Protein AF-0000000084853436 (afdb_homodimer)

Nearest PDB structures (foldseek):
  6dna-assembly5_E  TM=9.668E-01  e=8.422E-46  Homo sapiens
  6dna-assembly1_A  TM=9.686E-01  e=1.696E-45  Homo sapiens
  6dna-assembly2_B  TM=9.745E-01  e=5.038E-44  Homo sapiens
  3meb-assembly1_B  TM=9.473E-01  e=1.027E-42  Giardia lamblia ATCC 50803
  3k7y-assembly1_A-2  TM=9.475E-01  e=5.400E-34  Plasmodium falciparum 3D7

InterPro domains:
  IPR000796 Aspartate/other aminotransferase [PR00799] (183-202)
  IPR000796 Aspartate/other aminotransferase [PR00799] (214-226)
  IPR000796 Aspartate/other aminotransferase [PR00799] (282-307)
  IPR000796 Aspartate/other aminotransferase [PR00799] (351-369)
  IPR000796 Aspartate/other aminotransferase [PTHR11879] (3-407)
  IPR004838 Aminotransferases, class-I, pyridoxal-phosphate-binding site [PS00105] (252-265)
  IPR004839 Aminotransferase, class I/classII, large domain [PF00155] (31-402)
  IPR015421 Pyridoxal phosphate-dependent transferase, major domain [G3DSA:3.40.640.10] (65-309)
  IPR015422 Pyridoxal phosphate-dependent transferase, small domain [G3DSA:3.90.1150.10] (9-402)
  IPR015424 Pyridoxal phosphate-dependent transferase [SSF53383] (5-407)

pLDDT: mean 94.67, std 6.42, range [33.59, 98.94]

Foldseek 3Di:
DDDPPCVVPDDDDDDQLVVLVVLLVVDPDPLFFEFRDLFFADQVRHHDQAPLLVVLLVVVVPDPVDDFDFAALQADPLLQVLQCCLQQHVPFPLVVQQQKDKGKALFQLRQLLLVLLLCLPDPPDPPAQEEEEEVVADPCNCVSNVVNPHHYDYFYFADLVVLEGPLVRRLVCLQPDQQQHEYEDELALTPASLHDDDLVSLVSVLVSCVVSLYEYEYRYEQQCQWQLHNCVSSSSVNVNSVVPRFYKYKYGPCHLNVVVPLRIIMIMGGHPGNVVSVVSNVVSSVVSCVPPNGDGHDVSSSSSCQSVDPVSVVSSSVSSNVNQVQLLVLLVVLQCCQCPVLNFDDDQVQSNNRTGQKHARSDALVLQVCCCVPVNHRHGSRRMTGSSSDHPVNSNSVSVSSSCSSVVND/DDDPPCVVPDDDDDDQLVVLVVLLVVDPDPLFFEFRDLFFADQVRHHDQAPLLVVLLVVVVPDPVDDQDFAALQADPLLQVLQCCLQQHVPFPLVVQQQKDKGKALFQLRQLLLVLLLCLPDPPDPPAQEEEEEVVADPCNQVSNVVNPHHYDYFYFADLVVLEGPLVRRLVCLQPDQQQHEYEDELALTPAALHDDDLVSLVSVLVSCVVSLYEYEYRYEQQCQWQLHNCVSSSSVNVNSVVPRFYKYKYGPCHLNVVVPLRIIMIMGGHPGNVVSVVSNVVSSVVSCVPPNGDGHPVSSSSSCQSVDPVSVVSSSVSSNVNQVQLLVLLVVLQCCQCPVLNQDDDQVQSNNRTGQKHARSDALVLQVCCCPPVNHRHGSRRMTGSSRDHPVNSNSVSVSSSCSSVVND

Sequence (820 aa):
MSAETWQQVPLAPPDSIFKLTAAYKADSFEKKVNLGVGAYRDDRSKPWVLPVVKKATKILLEDETLDHEYLPILGLPEYTAAAAKLILGPGSVAIKDKRVVSAQTISGTGANHLGALFLSRFYGFNGDKRIYLSNPTWANHQAIFRNVGIEPVDYPYYDPKTIGLDFDGFIGALKTAPTRSVFLLHACAHNPTGVDPTSEQWVAIAEVMLERKHFAFFDCAYQGFASGDLDRDAFAVRYFVDRGVAMLVCQSFAKNAGLYGERVGALHVVSQDSETADRVKSQLSVLQRSEISNPPTHGARLITLILSDAGLFEEWKRDISTMANRIIAMRQELYRLLTEKLGTPGNWDHIIDQIGMFSFTGISPAQSQALVEKAHVYLTGNGRISMAGLNSNNIEYFAESLDKVVRGTLMSAETWQQVPLAPPDSIFKLTAAYKADSFEKKVNLGVGAYRDDRSKPWVLPVVKKATKILLEDETLDHEYLPILGLPEYTAAAAKLILGPGSVAIKDKRVVSAQTISGTGANHLGALFLSRFYGFNGDKRIYLSNPTWANHQAIFRNVGIEPVDYPYYDPKTIGLDFDGFIGALKTAPTRSVFLLHACAHNPTGVDPTSEQWVAIAEVMLERKHFAFFDCAYQGFASGDLDRDAFAVRYFVDRGVAMLVCQSFAKNAGLYGERVGALHVVSQDSETADRVKSQLSVLQRSEISNPPTHGARLITLILSDAGLFEEWKRDISTMANRIIAMRQELYRLLTEKLGTPGNWDHIIDQIGMFSFTGISPAQSQALVEKAHVYLTGNGRISMAGLNSNNIEYFAESLDKVVRGTL

Secondary structure (DSSP, 8-state):
--S---TT-PPPPPPHHHHHHHHHHH---TT-EE-S--S-B-TTS-B---HHHHHHHHHHHH-TT---PPPPTT--HHHHHHHHHHHH-TT-HHHHTT-EEEEEEEHHHHHHHHHHHHHHHH---SSS-EEEEEES--THHHHHHHHTTPEEEEEE-EETTTTEE-HHHHHHHHHHSPTT-EEEEESSS-TTT-----HHHHHHHHHHHHHHTPEEEEEES-TTTTTS-HHHHTHHHHHHHHHT--EEEEEE-TTTTT-TTTTEEEEEEE-SSHHHHHHHHHHHHHHHHHHTSS--SHHHHHHHHHHH-HHHHHHHHHHHHHHHHHHHHHHHHHHHIIIIIS--SS--THHHHS-SSEEE----HHHHHHHHHHH-EE--TTSEEEGGG--TTTHHHHHHHHHHHHHT--/--S---TT-PP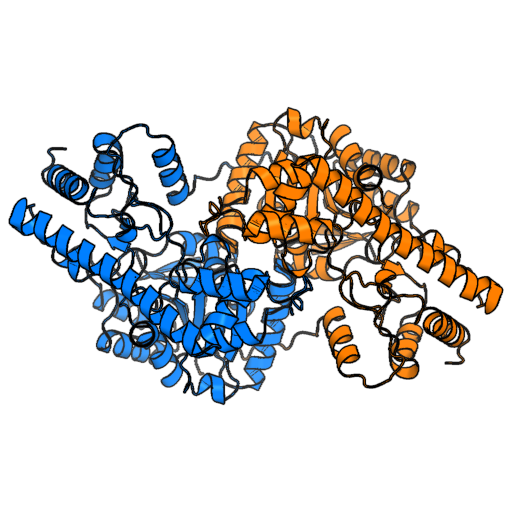PPPPHHHHHHHHHHH---TT-EE-S--S-B-TTS-B---HHHHHHHHHHHH-TT---PPPPTT--HHHHHHHHHHHH-TT-HHHHTT-EEEEEEEHHHHHHHHHHHHHHHH---SSS-EEEEEES--THHHHHHHHTTPEEEEEE-EETTTTEE-HHHHHHHHHHSPTT-EEEEESSS-TTT-----HHHHHHHHHHHHHHTPEEEEEES-TTTTTS-HHHHTHHHHHHHHHT--EEEEEE-TTTTT-TTTTEEEEEEE-SSHHHHHHHHHHHHHHHHHHTSS--SHHHHHHHHHHH-HHHHHHHHHHHHHHHHHHHHHHHHHHHIIIIIS--SS--THHHHS-SSEEE----HHHHHHHHHHH-EE--TTSEEEGGG--TTTHHHHHHHHHHHHHT--

Solvent-accessible surface area (backbone atoms only — not comparable to full-atom values): 40940 Å² total; per-residue (Å²): 130,75,36,77,58,55,78,76,46,60,72,48,81,74,56,66,62,60,49,48,52,51,51,55,71,70,49,80,61,86,80,50,42,64,18,51,58,94,55,66,34,37,73,86,70,38,80,55,77,45,69,49,54,55,52,42,50,52,54,55,70,67,40,83,80,67,77,40,57,69,44,50,49,44,22,56,66,68,29,37,53,48,52,48,32,66,52,47,36,86,82,28,62,50,61,75,57,46,7,54,34,56,29,40,25,43,10,41,45,17,9,48,25,53,52,42,43,51,40,59,75,48,55,75,50,63,71,72,56,50,35,35,34,43,39,74,46,52,73,60,55,54,50,26,32,47,72,50,68,24,45,72,39,78,33,49,34,58,28,82,89,71,60,35,68,24,57,67,48,33,54,49,43,60,71,66,47,58,53,37,39,36,36,52,39,59,48,36,40,22,49,45,53,4,50,62,78,50,76,69,51,44,53,52,51,47,51,51,32,51,74,40,22,26,32,40,39,32,43,32,47,31,57,15,32,32,77,33,33,55,65,71,33,27,43,57,56,31,51,33,56,74,73,63,45,33,37,37,39,17,29,27,38,28,62,47,58,41,29,42,11,44,28,30,20,27,26,37,40,52,43,82,35,40,72,48,18,52,18,49,44,35,43,51,39,54,55,40,38,26,42,37,33,35,41,53,45,67,41,42,51,45,49,30,50,32,70,70,32,71,68,44,35,54,45,40,49,51,50,24,30,52,55,20,48,51,38,51,49,48,29,49,50,50,42,43,43,32,55,70,72,64,52,37,88,78,86,59,63,46,53,64,70,33,31,33,57,29,35,50,71,77,48,48,48,68,45,27,48,44,34,35,75,74,57,36,35,36,46,39,54,76,20,33,34,21,48,30,48,48,30,89,80,47,40,62,60,50,42,51,50,51,38,26,42,75,70,68,68,103,132,76,37,77,55,53,78,78,45,60,71,50,82,74,55,65,61,60,50,50,50,51,51,56,71,70,48,81,60,88,78,51,41,64,21,50,58,95,55,68,34,37,74,87,72,37,81,54,76,45,68,49,54,55,53,44,50,52,54,56,71,68,39,81,80,69,78,41,58,69,44,50,48,44,23,55,65,68,29,37,51,50,54,47,33,66,52,46,34,86,80,28,63,50,60,76,57,47,6,55,32,56,29,40,25,43,9,40,45,16,10,48,25,53,51,42,44,50,40,61,74,48,55,76,51,64,72,72,57,52,33,35,34,42,37,73,47,52,74,60,56,55,51,26,33,49,73,50,68,26,44,74,40,77,34,51,34,57,28,82,90,70,62,35,69,24,56,67,47,32,54,48,43,60,70,66,47,59,53,37,38,36,36,52,40,58,50,37,40,23,50,45,53,4,50,61,75,50,75,69,50,44,52,52,51,48,52,50,32,51,75,40,21,27,32,40,40,32,43,32,47,32,58,14,32,32,76,33,32,54,65,73,32,27,43,56,55,32,51,34,58,73,73,62,44,35,36,36,41,17,30,25,39,28,63,46,58,41,27,44,10,44,27,31,21,26,28,36,41,52,44,84,35,40,69,48,19,52,18,50,44,35,44,50,37,54,54,39,37,26,40,36,35,34,42,53,44,68,40,40,53,44,51,31,50,32,70,70,33,71,69,43,34,52,44,41,49,50,49,25,30,52,54,22,49,52,38,50,48,49,29,50,50,49,41,43,43,32,55,70,73,64,53,37,88,76,86,59,63,45,53,65,69,32,31,33,56,29,35,50,70,76,47,47,46,69,46,29,48,44,32,35,74,74,58,37,36,35,47,39,54,75,19,33,32,21,47,31,49,48,30,88,82,46,41,63,59,50,42,52,50,52,38,27,41,74,70,67,68,102

Radius of gyration: 27.79 Å; Cα contacts (8 Å, |Δi|>4): 1770; chains: 2; bounding box: 60×90×64 Å

Structure (mmCIF, N/CA/C/O backbone):
data_AF-0000000084853436-model_v1
#
loop_
_entity.id
_entity.type
_entity.pdbx_description
1 polymer 'Aspartate aminotransferase'
#
loop_
_atom_site.group_PDB
_atom_site.id
_atom_site.type_symbol
_atom_site.label_atom_id
_atom_site.label_alt_id
_atom_site.label_comp_id
_atom_site.label_asym_id
_atom_site.label_entity_id
_atom_site.label_seq_id
_atom_site.pdbx_PDB_ins_code
_atom_site.Cartn_x
_atom_site.Cartn_y
_atom_site.Cartn_z
_atom_site.occupancy
_atom_site.B_iso_or_equiv
_atom_site.auth_seq_id
_atom_site.auth_comp_id
_atom_site.auth_asym_id
_atom_site.auth_atom_id
_atom_site.pdbx_PDB_model_num
ATOM 1 N N . MET A 1 1 ? -32.656 17 -4.836 1 34.22 1 MET A N 1
ATOM 2 C CA . MET A 1 1 ? -31.891 15.789 -5.086 1 34.22 1 MET A CA 1
ATOM 3 C C . MET A 1 1 ? -30.625 15.781 -4.246 1 34.22 1 MET A C 1
ATOM 5 O O . MET A 1 1 ? -29.891 16.766 -4.203 1 34.22 1 MET A O 1
ATOM 9 N N . SER A 1 2 ? -30.531 15.047 -3.244 1 45.69 2 SER A N 1
ATOM 10 C CA . SER A 1 2 ? -29.516 14.953 -2.193 1 45.69 2 SER A CA 1
ATOM 11 C C . SER A 1 2 ? -28.109 14.883 -2.783 1 45.69 2 SER A C 1
ATOM 13 O O . SER A 1 2 ? -27.938 14.531 -3.949 1 45.69 2 SER A O 1
ATOM 15 N N . ALA A 1 3 ? -27.188 15.531 -2.188 1 51.88 3 ALA A N 1
ATOM 16 C CA . ALA A 1 3 ? -25.75 15.391 -2.393 1 51.88 3 ALA A CA 1
ATOM 17 C C . ALA A 1 3 ? -25.406 13.992 -2.902 1 51.88 3 ALA A C 1
ATOM 19 O O . ALA A 1 3 ? -26.156 13.039 -2.68 1 51.88 3 ALA A O 1
ATOM 20 N N . GLU A 1 4 ? -24.469 13.797 -3.812 1 58.5 4 GLU A N 1
ATOM 21 C CA . GLU A 1 4 ? -24.078 12.578 -4.512 1 58.5 4 GLU A CA 1
ATOM 22 C C . GLU A 1 4 ? -24.156 11.359 -3.588 1 58.5 4 GLU A C 1
ATOM 24 O O . GLU A 1 4 ? -23.578 11.359 -2.506 1 58.5 4 GLU A O 1
ATOM 29 N N . THR A 1 5 ? -25.359 10.633 -3.656 1 64.69 5 THR A N 1
ATOM 30 C CA . THR A 1 5 ? -25.75 9.477 -2.846 1 64.69 5 THR A CA 1
ATOM 31 C C . THR A 1 5 ? -25.188 8.195 -3.445 1 64.69 5 THR A C 1
ATOM 33 O O . THR A 1 5 ? -25.688 7.102 -3.174 1 64.69 5 THR A O 1
ATOM 36 N N . TRP A 1 6 ? -24.109 8.211 -4.098 1 80.94 6 TRP A N 1
ATOM 37 C CA . TRP A 1 6 ? -23.516 6.988 -4.629 1 80.94 6 TRP A CA 1
ATOM 38 C C . TRP A 1 6 ? -24.562 6.125 -5.316 1 80.94 6 TRP A C 1
ATOM 40 O O . TRP A 1 6 ? -24.484 4.895 -5.293 1 80.94 6 TRP A O 1
ATOM 50 N N . GLN A 1 7 ? -25.641 6.703 -5.797 1 76.5 7 GLN A N 1
ATOM 51 C CA . GLN A 1 7 ? -26.75 5.953 -6.363 1 76.5 7 GLN A CA 1
ATOM 52 C C . GLN A 1 7 ? -26.328 5.172 -7.598 1 76.5 7 GLN A C 1
ATOM 54 O O . GLN A 1 7 ? -26.891 4.125 -7.91 1 76.5 7 GLN A O 1
ATOM 59 N N . GLN A 1 8 ? -25.312 5.652 -8.203 1 79.81 8 GLN A N 1
ATOM 60 C CA . GLN A 1 8 ? -24.906 5.031 -9.461 1 79.81 8 GLN A CA 1
ATOM 61 C C . GLN A 1 8 ? -23.812 3.982 -9.227 1 79.81 8 GLN A C 1
ATOM 63 O O . GLN A 1 8 ? -23.406 3.303 -10.164 1 79.81 8 GLN A O 1
ATOM 68 N N . VAL A 1 9 ? -23.453 3.783 -8.016 1 87.56 9 VAL A N 1
ATOM 69 C CA . VAL A 1 9 ? -22.438 2.783 -7.719 1 87.56 9 VAL A CA 1
ATOM 70 C C . VAL A 1 9 ? -23.031 1.383 -7.855 1 87.56 9 VAL A C 1
ATOM 72 O O . VAL A 1 9 ? -23.938 1.017 -7.113 1 87.56 9 VAL A O 1
ATOM 75 N N . PRO A 1 10 ? -22.609 0.568 -8.82 1 88.56 10 PRO A N 1
ATOM 76 C CA . PRO A 1 10 ? -23.141 -0.789 -8.984 1 88.56 10 PRO A CA 1
ATOM 77 C C . PRO A 1 10 ? -22.547 -1.774 -7.977 1 88.56 10 PRO A C 1
ATOM 79 O O . PRO A 1 10 ? -21.438 -1.555 -7.473 1 88.56 10 PRO A O 1
ATOM 82 N N . LEU A 1 11 ? -23.281 -2.787 -7.637 1 89.81 11 LEU A N 1
ATOM 83 C CA . LEU A 1 11 ? -22.75 -3.889 -6.852 1 89.81 11 LEU A CA 1
ATOM 84 C C . LEU A 1 11 ? -21.734 -4.688 -7.664 1 89.81 11 LEU A C 1
ATOM 86 O O . LEU A 1 11 ? -22.031 -5.109 -8.789 1 89.81 11 LEU A O 1
ATOM 90 N N . ALA A 1 12 ? -20.562 -4.816 -7.152 1 88.56 12 ALA A N 1
ATOM 91 C CA . ALA A 1 12 ? -19.547 -5.605 -7.836 1 88.56 12 ALA A CA 1
ATOM 92 C C . ALA A 1 12 ? -19.641 -7.082 -7.461 1 88.56 12 ALA A C 1
ATOM 94 O O . ALA A 1 12 ? -20.031 -7.418 -6.34 1 88.56 12 ALA A O 1
ATOM 95 N N . PRO A 1 13 ? -19.344 -7.953 -8.492 1 84.12 13 PRO A N 1
ATOM 96 C CA . PRO A 1 13 ? -19.266 -9.367 -8.117 1 84.12 13 PRO A CA 1
ATOM 97 C C . PRO A 1 13 ? -18.203 -9.648 -7.07 1 84.12 13 PRO A C 1
ATOM 99 O O . PRO A 1 13 ? -17.156 -8.984 -7.051 1 84.12 13 PRO A O 1
ATOM 102 N N . PRO A 1 14 ? -18.516 -10.586 -6.211 1 81.31 14 PRO A N 1
ATOM 103 C CA . PRO A 1 14 ? -17.516 -10.93 -5.203 1 81.31 14 PRO A CA 1
ATOM 104 C C . PRO A 1 14 ? -16.25 -11.523 -5.809 1 81.31 14 PRO A C 1
ATOM 106 O O . PRO A 1 14 ? -16.297 -12.133 -6.879 1 81.31 14 PRO A O 1
ATOM 109 N N . ASP A 1 15 ? -15.219 -11.273 -5.109 1 82.5 15 ASP A N 1
ATOM 110 C CA . ASP A 1 15 ? -13.977 -11.938 -5.496 1 82.5 15 ASP A CA 1
ATOM 111 C C . ASP A 1 15 ? -14.086 -13.453 -5.309 1 82.5 15 ASP A C 1
ATOM 113 O O . ASP A 1 15 ? -14.492 -13.922 -4.242 1 82.5 15 ASP A O 1
ATOM 117 N N . SER A 1 16 ? -13.742 -14.102 -6.262 1 79.19 16 SER A N 1
ATOM 118 C CA . SER A 1 16 ? -14.016 -15.531 -6.289 1 79.19 16 SER A CA 1
ATOM 119 C C . SER A 1 16 ? -13.242 -16.266 -5.199 1 79.19 16 SER A C 1
ATOM 121 O O . SER A 1 16 ? -13.781 -17.156 -4.547 1 79.19 16 SER A O 1
ATOM 123 N N . ILE A 1 17 ? -12.055 -15.859 -4.996 1 80.56 17 ILE A N 1
ATOM 124 C CA . ILE A 1 17 ? -11.203 -16.562 -4.043 1 80.56 17 ILE A CA 1
ATOM 125 C C . ILE A 1 17 ? -11.656 -16.25 -2.619 1 80.56 17 ILE A C 1
ATOM 127 O O . ILE A 1 17 ? -11.773 -17.141 -1.783 1 80.56 17 ILE A O 1
ATOM 131 N N . PHE A 1 18 ? -11.977 -15.094 -2.389 1 78.25 18 PHE A N 1
ATOM 132 C CA . PHE A 1 18 ? -12.367 -14.688 -1.044 1 78.25 18 PHE A CA 1
ATOM 133 C C . PHE A 1 18 ? -13.766 -15.195 -0.715 1 78.25 18 PHE A C 1
ATOM 135 O O . PHE A 1 18 ? -14.047 -15.562 0.427 1 78.25 18 PHE A O 1
ATOM 142 N N . LYS A 1 19 ? -14.555 -15.234 -1.727 1 80.94 19 LYS A N 1
ATOM 143 C CA . LYS A 1 19 ? -15.875 -15.836 -1.554 1 80.94 19 LYS A CA 1
ATOM 144 C C . LYS A 1 19 ? -15.766 -17.312 -1.207 1 80.94 19 LYS A C 1
ATOM 146 O O . LYS A 1 19 ? -16.469 -17.812 -0.328 1 80.94 19 LYS A O 1
ATOM 151 N N . LEU A 1 20 ? -14.867 -17.953 -1.87 1 87.19 20 LEU A N 1
ATOM 152 C CA . LEU A 1 20 ? -14.633 -19.375 -1.639 1 87.19 20 LEU A CA 1
ATOM 153 C C . LEU A 1 20 ? -14.156 -19.625 -0.209 1 87.19 20 LEU A C 1
ATOM 155 O O . LEU A 1 20 ? -14.609 -20.562 0.444 1 87.19 20 LEU A O 1
ATOM 159 N N . THR A 1 21 ? -13.328 -18.766 0.246 1 85.94 21 THR A N 1
ATOM 160 C CA . THR A 1 21 ? -12.797 -18.891 1.601 1 85.94 21 THR A CA 1
ATOM 161 C C . THR A 1 21 ? -13.898 -18.641 2.633 1 85.94 21 THR A C 1
ATOM 163 O O . THR A 1 21 ? -13.969 -19.328 3.646 1 85.94 21 THR A O 1
ATOM 166 N N . ALA A 1 22 ? -14.703 -17.688 2.379 1 84.5 22 ALA A N 1
ATOM 167 C CA . ALA A 1 22 ? -15.812 -17.391 3.277 1 84.5 22 ALA A CA 1
ATOM 168 C C . ALA A 1 22 ? -16.781 -18.578 3.359 1 84.5 22 ALA A C 1
ATOM 170 O O . ALA A 1 22 ? -17.25 -18.922 4.441 1 84.5 22 ALA A O 1
ATOM 171 N N . ALA A 1 23 ? -17.031 -19.156 2.268 1 90.12 23 ALA A N 1
ATOM 172 C CA . ALA A 1 23 ? -17.922 -20.312 2.219 1 90.12 23 ALA A CA 1
ATOM 173 C C . ALA A 1 23 ? -17.328 -21.484 2.99 1 90.12 23 ALA A C 1
ATOM 175 O O . ALA A 1 23 ? -18.047 -22.188 3.707 1 90.12 23 ALA A O 1
ATOM 176 N N . TYR A 1 24 ? -16.109 -21.672 2.842 1 93.25 24 TYR A N 1
ATOM 177 C CA . TYR A 1 24 ? -15.406 -22.734 3.576 1 93.25 24 TYR A CA 1
ATOM 178 C C . TYR A 1 24 ? -15.531 -22.516 5.078 1 93.25 24 TYR A C 1
ATOM 180 O O . TYR A 1 24 ? -15.82 -23.453 5.824 1 93.25 24 TYR A O 1
ATOM 188 N N . LYS A 1 25 ? -15.297 -21.297 5.492 1 88.69 25 LYS A N 1
ATOM 189 C CA . LYS A 1 25 ? -15.336 -20.969 6.918 1 88.69 25 LYS A CA 1
ATOM 190 C C . LYS A 1 25 ? -16.734 -21.172 7.492 1 88.69 25 LYS A C 1
ATOM 192 O O . LYS A 1 25 ? -16.875 -21.578 8.648 1 88.69 25 LYS A O 1
ATOM 197 N N . ALA A 1 26 ? -17.734 -20.984 6.664 1 92.5 26 ALA A N 1
ATOM 198 C CA . ALA A 1 26 ? -19.125 -21.078 7.102 1 92.5 26 ALA A CA 1
ATOM 199 C C . ALA A 1 26 ? -19.594 -22.531 7.109 1 92.5 26 ALA A C 1
ATOM 201 O O . ALA A 1 26 ? -20.625 -22.844 7.727 1 92.5 26 ALA A O 1
ATOM 202 N N . ASP A 1 27 ? -18.891 -23.359 6.477 1 95.75 27 ASP A N 1
ATOM 203 C CA . ASP A 1 27 ? -19.266 -24.766 6.324 1 95.75 27 ASP A CA 1
ATOM 204 C C . ASP A 1 27 ? -18.953 -25.562 7.586 1 95.75 27 ASP A C 1
ATOM 206 O O . ASP A 1 27 ? -17.828 -25.484 8.102 1 95.75 27 ASP A O 1
ATOM 210 N N . SER A 1 28 ? -19.922 -26.281 8.047 1 95.94 28 SER A N 1
ATOM 211 C CA . SER A 1 28 ? -19.734 -27.031 9.289 1 95.94 28 SER A CA 1
ATOM 212 C C . SER A 1 28 ? -19.391 -28.5 9.008 1 95.94 28 SER A C 1
ATOM 214 O O . SER A 1 28 ? -19.172 -29.281 9.938 1 95.94 28 SER A O 1
ATOM 216 N N . PHE A 1 29 ? -19.266 -28.828 7.754 1 96.25 29 PHE A N 1
ATOM 217 C CA . PHE A 1 29 ? -18.938 -30.203 7.398 1 96.25 29 PHE A CA 1
ATOM 218 C C . PHE A 1 29 ? -17.562 -30.594 7.957 1 96.25 29 PHE A C 1
ATOM 220 O O . PHE A 1 29 ? -16.594 -29.859 7.793 1 96.25 29 PHE A O 1
ATOM 227 N N . GLU A 1 30 ? -17.469 -31.688 8.57 1 94.19 30 GLU A N 1
ATOM 228 C CA . GLU A 1 30 ? -16.297 -32.094 9.328 1 94.19 30 GLU A CA 1
ATOM 229 C C . GLU A 1 30 ? -15.109 -32.375 8.406 1 94.19 30 GLU A C 1
ATOM 231 O O . GLU A 1 30 ? -13.969 -32.062 8.75 1 94.19 30 GLU A O 1
ATOM 236 N N . LYS A 1 31 ? -15.32 -33 7.238 1 95.25 31 LYS A N 1
ATOM 237 C CA . LYS A 1 31 ? -14.227 -33.406 6.359 1 95.25 31 LYS A CA 1
ATOM 238 C C . LYS A 1 31 ? -13.977 -32.344 5.273 1 95.25 31 LYS A C 1
ATOM 240 O O . LYS A 1 31 ? -13.391 -32.656 4.234 1 95.25 31 LYS A O 1
ATOM 245 N N . LYS A 1 32 ? -14.508 -31.125 5.5 1 96.44 32 LYS A N 1
ATOM 246 C CA . LYS A 1 32 ? -14.328 -30.094 4.488 1 96.44 32 LYS A CA 1
ATOM 247 C C . LYS A 1 32 ? -12.852 -29.828 4.215 1 96.44 32 LYS A C 1
ATOM 249 O O . LYS A 1 32 ? -12.016 -29.984 5.105 1 96.44 32 LYS A O 1
ATOM 254 N N . VAL A 1 33 ? -12.492 -29.516 2.961 1 96.31 33 VAL A N 1
ATOM 255 C CA . VAL A 1 33 ? -11.125 -29.25 2.531 1 96.31 33 VAL A CA 1
ATOM 256 C C . VAL A 1 33 ? -11.062 -27.922 1.786 1 96.31 33 VAL A C 1
ATOM 258 O O . VAL A 1 33 ? -11.898 -27.641 0.926 1 96.31 33 VAL A O 1
ATOM 261 N N . ASN A 1 34 ? -10.117 -27.078 2.184 1 94.38 34 ASN A N 1
ATOM 262 C CA . ASN A 1 34 ? -9.898 -25.812 1.5 1 94.38 34 ASN A CA 1
ATOM 263 C C . ASN A 1 34 ? -8.703 -25.875 0.558 1 94.38 34 ASN A C 1
ATOM 265 O O . ASN A 1 34 ? -7.555 -25.922 1.008 1 94.38 34 ASN A O 1
ATOM 269 N N . LEU A 1 35 ? -8.984 -25.859 -0.709 1 95.31 35 LEU A N 1
ATOM 270 C CA . LEU A 1 35 ? -7.914 -25.891 -1.698 1 95.31 35 LEU A CA 1
ATOM 271 C C . LEU A 1 35 ? -7.949 -24.656 -2.59 1 95.31 35 LEU A C 1
ATOM 273 O O . LEU A 1 35 ? -7.398 -24.672 -3.693 1 95.31 35 LEU A O 1
ATOM 277 N N . GLY A 1 36 ? -8.672 -23.656 -2.096 1 90.56 36 GLY A N 1
ATOM 278 C CA . GLY A 1 36 ? -8.812 -22.453 -2.893 1 90.56 36 GLY A CA 1
ATOM 279 C C . GLY A 1 36 ? -7.801 -21.375 -2.535 1 90.56 36 GLY A C 1
ATOM 280 O O . GLY A 1 36 ? -7.457 -20.547 -3.369 1 90.56 36 GLY A O 1
ATOM 281 N N . VAL A 1 37 ? -7.316 -21.375 -1.381 1 82.81 37 VAL A N 1
ATOM 282 C CA . VAL A 1 37 ? -6.504 -20.281 -0.895 1 82.81 37 VAL A CA 1
ATOM 283 C C . VAL A 1 37 ? -5.035 -20.531 -1.224 1 82.81 37 VAL A C 1
ATOM 285 O O . VAL A 1 37 ? -4.555 -21.656 -1.112 1 82.81 37 VAL A O 1
ATOM 288 N N . GLY A 1 38 ? -4.324 -19.484 -1.645 1 86.31 38 GLY A N 1
ATOM 289 C CA . GLY A 1 38 ? -2.914 -19.562 -1.982 1 86.31 38 GLY A CA 1
ATOM 290 C C . GLY A 1 38 ? -2 -19.266 -0.811 1 86.31 38 GLY A C 1
ATOM 291 O O . GLY A 1 38 ? -1.122 -18.406 -0.911 1 86.31 38 GLY A O 1
ATOM 292 N N . ALA A 1 39 ? -2.188 -19.938 0.311 1 89.44 39 ALA A N 1
ATOM 293 C CA . ALA A 1 39 ? -1.321 -19.812 1.48 1 89.44 39 ALA A CA 1
ATOM 294 C C . ALA A 1 39 ? -0.844 -21.188 1.957 1 89.44 39 ALA A C 1
ATOM 296 O O . ALA A 1 39 ? -1.61 -22.141 1.961 1 89.44 39 ALA A O 1
ATOM 297 N N . TYR A 1 40 ? 0.383 -21.25 2.305 1 91.62 40 TYR A N 1
ATOM 298 C CA . TYR A 1 40 ? 0.966 -22.516 2.752 1 91.62 40 TYR A CA 1
ATOM 299 C C . TYR A 1 40 ? 0.383 -22.938 4.094 1 91.62 40 TYR A C 1
ATOM 301 O O . TYR A 1 40 ? 0.18 -22.109 4.98 1 91.62 40 TYR A O 1
ATOM 309 N N . ARG A 1 41 ? 0.049 -24.172 4.191 1 91.38 41 ARG A N 1
ATOM 310 C CA . ARG A 1 41 ? -0.423 -24.797 5.422 1 91.38 41 ARG A CA 1
ATOM 311 C C . ARG A 1 41 ? 0.455 -25.984 5.809 1 91.38 41 ARG A C 1
ATOM 313 O O . ARG A 1 41 ? 0.989 -26.672 4.941 1 91.38 41 ARG A O 1
ATOM 320 N N . ASP A 1 42 ? 0.546 -26.172 7.102 1 89.75 42 ASP A N 1
ATOM 321 C CA . ASP A 1 42 ? 1.267 -27.359 7.562 1 89.75 42 ASP A CA 1
ATOM 322 C C . ASP A 1 42 ? 0.38 -28.609 7.5 1 89.75 42 ASP A C 1
ATOM 324 O O . ASP A 1 42 ? -0.711 -28.562 6.93 1 89.75 42 ASP A O 1
ATOM 328 N N . ASP A 1 43 ? 0.911 -29.688 7.992 1 92.12 43 ASP A N 1
ATOM 329 C CA . ASP A 1 43 ? 0.203 -30.969 7.867 1 92.12 43 ASP A CA 1
ATOM 330 C C . ASP A 1 43 ? -1.037 -30.984 8.758 1 92.12 43 ASP A C 1
ATOM 332 O O . ASP A 1 43 ? -1.815 -31.953 8.719 1 92.12 43 ASP A O 1
ATOM 336 N N . ARG A 1 44 ? -1.291 -30.094 9.672 1 90.62 44 ARG A N 1
ATOM 337 C CA . ARG A 1 44 ? -2.469 -29.969 10.523 1 90.62 44 ARG A CA 1
ATOM 338 C C . ARG A 1 44 ? -3.406 -28.875 10.023 1 90.62 44 ARG A C 1
ATOM 340 O O . ARG A 1 44 ? -4.289 -28.422 10.75 1 90.62 44 ARG A O 1
ATOM 347 N N . SER A 1 45 ? -3.051 -28.266 8.742 1 88.06 45 SER A N 1
ATOM 348 C CA . SER A 1 45 ? -3.859 -27.266 8.055 1 88.06 45 SER A CA 1
ATOM 349 C C . SER A 1 45 ? -3.795 -25.922 8.773 1 88.06 45 SER A C 1
ATOM 351 O O . SER A 1 45 ? -4.77 -25.172 8.781 1 88.06 45 SER A O 1
ATOM 353 N N . LYS A 1 46 ? -2.723 -25.719 9.453 1 89.38 46 LYS A N 1
ATOM 354 C CA . LYS A 1 46 ? -2.502 -24.438 10.141 1 89.38 46 LYS A CA 1
ATOM 355 C C . LYS A 1 46 ? -1.439 -23.609 9.43 1 89.38 46 LYS A C 1
ATOM 357 O O . LYS A 1 46 ? -0.579 -24.156 8.734 1 89.38 46 LYS A O 1
ATOM 362 N N . PRO A 1 47 ? -1.554 -22.297 9.562 1 89.69 47 PRO A N 1
ATOM 363 C CA . PRO A 1 47 ? -0.479 -21.469 9.023 1 89.69 47 PRO A CA 1
ATOM 364 C C . PRO A 1 47 ? 0.892 -21.828 9.586 1 89.69 47 PRO A C 1
ATOM 366 O O . PRO A 1 47 ? 1.014 -22.125 10.781 1 89.69 47 PRO A O 1
ATOM 369 N N . TRP A 1 48 ? 1.83 -21.875 8.758 1 91.75 48 TRP A N 1
ATOM 370 C CA . TRP A 1 48 ? 3.191 -22.203 9.172 1 91.75 48 TRP A CA 1
ATOM 371 C C . TRP A 1 48 ? 4.078 -20.953 9.148 1 91.75 48 TRP A C 1
ATOM 373 O O . TRP A 1 48 ? 4.305 -20.375 8.086 1 91.75 48 TRP A O 1
ATOM 383 N N . VAL A 1 49 ? 4.492 -20.562 10.289 1 93.19 49 VAL A N 1
ATOM 384 C CA . VAL A 1 49 ? 5.488 -19.5 10.352 1 93.19 49 VAL A CA 1
ATOM 385 C C . VAL A 1 49 ? 6.887 -20.109 10.227 1 93.19 49 VAL A C 1
ATOM 387 O O . VAL A 1 49 ? 7.301 -20.922 11.055 1 93.19 49 VAL A O 1
ATOM 390 N N . LEU A 1 50 ? 7.617 -19.719 9.203 1 95.69 50 LEU A N 1
ATOM 391 C CA . LEU A 1 50 ? 8.945 -20.281 8.969 1 95.69 50 LEU A CA 1
ATOM 392 C C . LEU A 1 50 ? 9.852 -20.047 10.164 1 95.69 50 LEU A C 1
ATOM 394 O O . LEU A 1 50 ? 9.875 -18.938 10.727 1 95.69 50 LEU A O 1
ATOM 398 N N . PRO A 1 51 ? 10.609 -21.047 10.547 1 96.12 51 PRO A N 1
ATOM 399 C CA . PRO A 1 51 ? 11.539 -20.891 11.672 1 96.12 51 PRO A CA 1
ATOM 400 C C . PRO A 1 51 ? 12.484 -19.703 11.5 1 96.12 51 PRO A C 1
ATOM 402 O O . PRO A 1 51 ? 12.734 -18.969 12.461 1 96.12 51 PRO A O 1
ATOM 405 N N . VAL A 1 52 ? 12.969 -19.5 10.328 1 97.62 52 VAL A N 1
ATOM 406 C CA . VAL A 1 52 ? 13.898 -18.391 10.078 1 97.62 52 VAL A CA 1
ATOM 407 C C . VAL A 1 52 ? 13.195 -17.062 10.312 1 97.62 52 VAL A C 1
ATOM 409 O O . VAL A 1 52 ? 13.812 -16.094 10.781 1 97.62 52 VAL A O 1
ATOM 412 N N . VAL A 1 53 ? 11.922 -16.938 9.945 1 95.88 53 VAL A N 1
ATOM 413 C CA . VAL A 1 53 ? 11.141 -15.727 10.141 1 95.88 53 VAL A CA 1
ATOM 414 C C . VAL A 1 53 ? 10.945 -15.477 11.633 1 95.88 53 VAL A C 1
ATOM 416 O O . VAL A 1 53 ? 11.031 -14.336 12.094 1 95.88 53 VAL A O 1
ATOM 419 N N . LYS A 1 54 ? 10.672 -16.547 12.414 1 93.5 54 LYS A N 1
ATOM 420 C CA . LYS A 1 54 ? 10.586 -16.406 13.867 1 93.5 54 LYS A CA 1
ATOM 421 C C . LYS A 1 54 ? 11.883 -15.875 14.453 1 93.5 54 LYS A C 1
ATOM 423 O O . LYS A 1 54 ? 11.867 -14.992 15.312 1 93.5 54 LYS A O 1
ATOM 428 N N . LYS A 1 55 ? 12.961 -16.453 13.984 1 94.94 55 LYS A N 1
ATOM 429 C CA . LYS A 1 55 ? 14.281 -16.031 14.461 1 94.94 55 LYS A CA 1
ATOM 430 C C . LYS A 1 55 ? 14.547 -14.578 14.102 1 94.94 55 LYS A C 1
ATOM 432 O O . LYS A 1 55 ? 15 -13.797 14.945 1 94.94 55 LYS A O 1
ATOM 437 N N . ALA A 1 56 ? 14.305 -14.219 12.852 1 94.88 56 ALA A N 1
ATOM 438 C CA . ALA A 1 56 ? 14.508 -12.844 12.391 1 94.88 56 ALA A CA 1
ATOM 439 C C . ALA A 1 56 ? 13.625 -11.875 13.172 1 94.88 56 ALA A C 1
ATOM 441 O O . ALA A 1 56 ? 14.062 -10.773 13.508 1 94.88 56 ALA A O 1
ATOM 442 N N . THR A 1 57 ? 12.398 -12.234 13.422 1 91.5 57 THR A N 1
ATOM 443 C CA . THR A 1 57 ? 11.469 -11.406 14.18 1 91.5 57 THR A CA 1
ATOM 444 C C . THR A 1 57 ? 12.008 -11.141 15.586 1 91.5 57 THR A C 1
ATOM 446 O O . THR A 1 57 ? 11.938 -10.016 16.078 1 91.5 57 THR A O 1
ATOM 449 N N . LYS A 1 58 ? 12.539 -12.148 16.203 1 90 58 LYS A N 1
ATOM 450 C CA . LYS A 1 58 ? 13.109 -12.016 17.547 1 90 58 LYS A CA 1
ATOM 451 C C . LYS A 1 58 ? 14.305 -11.062 17.547 1 90 58 LYS A C 1
ATOM 453 O O . LYS A 1 58 ? 14.438 -10.227 18.438 1 90 58 LYS A O 1
ATOM 458 N N . ILE A 1 59 ? 15.141 -11.203 16.562 1 92.5 59 ILE A N 1
ATOM 459 C CA . ILE A 1 59 ? 16.312 -10.344 16.438 1 92.5 59 ILE A CA 1
ATOM 460 C C . ILE A 1 59 ? 15.867 -8.891 16.297 1 92.5 59 ILE A C 1
ATOM 462 O O . ILE A 1 59 ? 16.422 -8 16.953 1 92.5 59 ILE A O 1
ATOM 466 N N . LEU A 1 60 ? 14.891 -8.617 15.492 1 88.5 60 LEU A N 1
ATOM 467 C CA . LEU A 1 60 ? 14.398 -7.266 15.266 1 88.5 60 LEU A CA 1
ATOM 468 C C . LEU A 1 60 ? 13.773 -6.691 16.531 1 88.5 60 LEU A C 1
ATOM 470 O O . LEU A 1 60 ? 13.914 -5.504 16.812 1 88.5 60 LEU A O 1
ATOM 474 N N . LEU A 1 61 ? 13.102 -7.477 17.219 1 81.56 61 LEU A N 1
ATOM 475 C CA . LEU A 1 61 ? 12.43 -7.043 18.438 1 81.56 61 LEU A CA 1
ATOM 476 C C . LEU A 1 61 ? 13.445 -6.637 19.516 1 81.56 61 LEU A C 1
ATOM 478 O O . LEU A 1 61 ? 13.164 -5.773 20.344 1 81.56 61 LEU A O 1
ATOM 482 N N . GLU A 1 62 ? 14.508 -7.281 19.531 1 85.62 62 GLU A N 1
ATOM 483 C CA . GLU A 1 62 ? 15.531 -7.031 20.547 1 85.62 62 GLU A CA 1
ATOM 484 C C . GLU A 1 62 ? 16.422 -5.859 20.141 1 85.62 62 GLU A C 1
ATOM 486 O O . GLU A 1 62 ? 17.203 -5.367 20.953 1 85.62 62 GLU A O 1
ATOM 491 N N . ASP A 1 63 ? 16.234 -5.461 18.969 1 87 63 ASP A N 1
ATOM 492 C CA . ASP A 1 63 ? 17.016 -4.316 18.484 1 87 63 ASP A CA 1
ATOM 493 C C . ASP A 1 63 ? 16.438 -3.008 19.016 1 87 63 ASP A C 1
ATOM 495 O O . ASP A 1 63 ? 15.438 -2.508 18.5 1 87 63 ASP A O 1
ATOM 499 N N . GLU A 1 64 ? 17.062 -2.34 19.891 1 83.62 64 GLU A N 1
ATOM 500 C CA . GLU A 1 64 ? 16.594 -1.134 20.562 1 83.62 64 GLU A CA 1
ATOM 501 C C . GLU A 1 64 ? 16.734 0.089 19.656 1 83.62 64 GLU A C 1
ATOM 503 O O . GLU A 1 64 ? 16.172 1.151 19.953 1 83.62 64 GLU A O 1
ATOM 508 N N . THR A 1 65 ? 17.359 -0.125 18.609 1 83.44 65 THR A N 1
ATOM 509 C CA . THR A 1 65 ? 17.609 1.014 17.734 1 83.44 65 THR A CA 1
ATOM 510 C C . THR A 1 65 ? 16.469 1.176 16.734 1 83.44 65 THR A C 1
ATOM 512 O O . THR A 1 65 ? 16.391 2.189 16.031 1 83.44 65 THR A O 1
ATOM 515 N N . LEU A 1 66 ? 15.648 0.171 16.672 1 85 66 LEU A N 1
ATOM 516 C CA . LEU A 1 66 ? 14.555 0.242 15.711 1 85 66 LEU A CA 1
ATOM 517 C C . LEU A 1 66 ? 13.562 1.332 16.094 1 85 66 LEU A C 1
ATOM 519 O O . LEU A 1 66 ? 13.234 1.494 17.281 1 85 66 LEU A O 1
ATOM 523 N N . ASP A 1 67 ? 13.227 2.178 15.039 1 87.25 67 ASP A N 1
ATOM 524 C CA . ASP A 1 67 ? 12.211 3.209 15.219 1 87.25 67 ASP A CA 1
ATOM 525 C C . ASP A 1 67 ? 11.102 3.07 14.18 1 87.25 67 ASP A C 1
ATOM 527 O O . ASP A 1 67 ? 10.977 2.031 13.523 1 87.25 67 ASP A O 1
ATOM 531 N N . HIS A 1 68 ? 10.156 4.02 14.258 1 89.62 68 HIS A N 1
ATOM 532 C CA . HIS A 1 68 ? 8.977 3.955 13.406 1 89.62 68 HIS A CA 1
ATOM 533 C C . HIS A 1 68 ? 8.977 5.074 12.367 1 89.62 68 HIS A C 1
ATOM 535 O O . HIS A 1 68 ? 7.918 5.512 11.914 1 89.62 68 HIS A O 1
ATOM 541 N N . GLU A 1 69 ? 10.148 5.473 11.906 1 91.5 69 GLU A N 1
ATOM 542 C CA . GLU A 1 69 ? 10.297 6.594 10.984 1 91.5 69 GLU A CA 1
ATOM 543 C C . GLU A 1 69 ? 9.875 6.207 9.57 1 91.5 69 GLU A C 1
ATOM 545 O O . GLU A 1 69 ? 9.812 5.023 9.234 1 91.5 69 GLU A O 1
ATOM 550 N N . TYR A 1 70 ? 9.664 7.285 8.797 1 93.25 70 TYR A N 1
ATOM 551 C CA . TYR A 1 70 ? 9.367 7.074 7.387 1 93.25 70 TYR A CA 1
ATOM 552 C C . TYR A 1 70 ? 10.531 6.387 6.68 1 93.25 70 TYR A C 1
ATOM 554 O O . TYR A 1 70 ? 11.695 6.691 6.945 1 93.25 70 TYR A O 1
ATOM 562 N N . LEU A 1 71 ? 10.219 5.516 5.809 1 95.31 71 LEU A N 1
ATOM 563 C CA . LEU A 1 71 ? 11.195 5.078 4.816 1 95.31 71 LEU A CA 1
ATOM 564 C C . LEU A 1 71 ? 11.297 6.086 3.674 1 95.31 71 LEU A C 1
ATOM 566 O O . LEU A 1 71 ? 10.438 6.957 3.529 1 95.31 71 LEU A O 1
ATOM 570 N N . PRO A 1 72 ? 12.43 6.02 2.916 1 95.06 72 PRO A N 1
ATOM 571 C CA . PRO A 1 72 ? 12.422 6.742 1.641 1 95.06 72 PRO A CA 1
ATOM 572 C C . PRO A 1 72 ? 11.25 6.344 0.744 1 95.06 72 PRO A C 1
ATOM 574 O O . PRO A 1 72 ? 10.664 5.277 0.929 1 95.06 72 PRO A O 1
ATOM 577 N N . ILE A 1 73 ? 10.945 7.156 -0.229 1 96.44 73 ILE A N 1
ATOM 578 C CA . ILE A 1 73 ? 9.781 6.988 -1.087 1 96.44 73 ILE A CA 1
ATOM 579 C C . ILE A 1 73 ? 9.797 5.594 -1.716 1 96.44 73 ILE A C 1
ATOM 581 O O . ILE A 1 73 ? 8.773 4.914 -1.767 1 96.44 73 ILE A O 1
ATOM 585 N N . LEU A 1 74 ? 10.961 5.133 -2.139 1 98.06 74 LEU A N 1
ATOM 586 C CA . LEU A 1 74 ? 11.016 3.867 -2.861 1 98.06 74 LEU A CA 1
ATOM 587 C C . LEU A 1 74 ? 11.32 2.713 -1.912 1 98.06 74 LEU A C 1
ATOM 589 O O . LEU A 1 74 ? 11.531 1.581 -2.354 1 98.06 74 LEU A O 1
ATOM 593 N N . GLY A 1 75 ? 11.383 2.975 -0.63 1 98 75 GLY A N 1
ATOM 594 C CA . GLY A 1 75 ? 11.508 1.912 0.356 1 98 75 GLY A CA 1
ATOM 595 C C . GLY A 1 75 ? 12.891 1.827 0.974 1 98 75 GLY A C 1
ATOM 596 O O . GLY A 1 75 ? 13.727 2.711 0.766 1 98 75 GLY A O 1
ATOM 597 N N . LEU A 1 76 ? 13.094 0.81 1.786 1 98 76 LEU A N 1
ATOM 598 C CA . LEU A 1 76 ? 14.359 0.545 2.463 1 98 76 LEU A CA 1
ATOM 599 C C . LEU A 1 76 ? 15.445 0.184 1.459 1 98 76 LEU A C 1
ATOM 601 O O . LEU A 1 76 ? 15.359 -0.849 0.79 1 98 76 LEU A O 1
ATOM 605 N N . PRO A 1 77 ? 16.469 1.011 1.377 1 97.62 77 PRO A N 1
ATOM 606 C CA . PRO A 1 77 ? 17.469 0.795 0.335 1 97.62 77 PRO A CA 1
ATOM 607 C C . PRO A 1 77 ? 18.141 -0.57 0.441 1 97.62 77 PRO A C 1
ATOM 609 O O . PRO A 1 77 ? 18.359 -1.237 -0.574 1 97.62 77 PRO A O 1
ATOM 612 N N . GLU A 1 78 ? 18.453 -0.988 1.659 1 98.06 78 GLU A N 1
ATOM 613 C CA . GLU A 1 78 ? 19.094 -2.283 1.856 1 98.06 78 GLU A CA 1
ATOM 614 C C . GLU A 1 78 ? 18.188 -3.424 1.399 1 98.06 78 GLU A C 1
ATOM 616 O O . GLU A 1 78 ? 18.672 -4.426 0.863 1 98.06 78 GLU A O 1
ATOM 621 N N . TYR A 1 79 ? 16.938 -3.277 1.585 1 98.56 79 TYR A N 1
ATOM 622 C CA . TYR A 1 79 ? 15.977 -4.285 1.169 1 98.56 79 TYR A CA 1
ATOM 623 C C . TYR A 1 79 ? 15.906 -4.379 -0.35 1 98.56 79 TYR A C 1
ATOM 625 O O . TYR A 1 79 ? 16.016 -5.469 -0.917 1 98.56 79 TYR A O 1
ATOM 633 N N . THR A 1 80 ? 15.664 -3.223 -1.014 1 98.69 80 THR A N 1
ATOM 634 C CA . THR A 1 80 ? 15.492 -3.244 -2.463 1 98.69 80 THR A CA 1
ATOM 635 C C . THR A 1 80 ? 16.75 -3.758 -3.15 1 98.69 80 THR A C 1
ATOM 637 O O . THR A 1 80 ? 16.672 -4.48 -4.148 1 98.69 80 THR A O 1
ATOM 640 N N . ALA A 1 81 ? 17.922 -3.422 -2.566 1 98.31 81 ALA A N 1
ATOM 641 C CA . ALA A 1 81 ? 19.172 -3.924 -3.123 1 98.31 81 ALA A CA 1
ATOM 642 C C . ALA A 1 81 ? 19.266 -5.441 -2.975 1 98.31 81 ALA A C 1
ATOM 644 O O . ALA A 1 81 ? 19.656 -6.137 -3.914 1 98.31 81 ALA A O 1
ATOM 645 N N . ALA A 1 82 ? 18.953 -5.938 -1.798 1 98.56 82 ALA A N 1
ATOM 646 C CA . ALA A 1 82 ? 19 -7.375 -1.543 1 98.56 82 ALA A CA 1
ATOM 647 C C . ALA A 1 82 ? 18 -8.125 -2.41 1 98.56 82 ALA A C 1
ATOM 649 O O . ALA A 1 82 ? 18.297 -9.203 -2.928 1 98.56 82 ALA A O 1
ATOM 650 N N . ALA A 1 83 ? 16.828 -7.59 -2.541 1 98.75 83 ALA A N 1
ATOM 651 C CA . ALA A 1 83 ? 15.789 -8.203 -3.357 1 98.75 83 ALA A CA 1
ATOM 652 C C . ALA A 1 83 ? 16.203 -8.273 -4.824 1 98.75 83 ALA A C 1
ATOM 654 O O . ALA A 1 83 ? 15.992 -9.289 -5.492 1 98.75 83 ALA A O 1
ATOM 655 N N . ALA A 1 84 ? 16.781 -7.18 -5.34 1 98.75 84 ALA A N 1
ATOM 656 C CA . ALA A 1 84 ? 17.25 -7.145 -6.719 1 98.75 84 ALA A CA 1
ATOM 657 C C . ALA A 1 84 ? 18.328 -8.203 -6.953 1 98.75 84 ALA A C 1
ATOM 659 O O . ALA A 1 84 ? 18.312 -8.914 -7.961 1 98.75 84 ALA A O 1
ATOM 660 N N . LYS A 1 85 ? 19.25 -8.25 -6.008 1 98.38 85 LYS A N 1
ATOM 661 C CA . LYS A 1 85 ? 20.328 -9.227 -6.117 1 98.38 85 LYS A CA 1
ATOM 662 C C . LYS A 1 85 ? 19.781 -10.648 -6.145 1 98.38 85 LYS A C 1
ATOM 664 O O . LYS A 1 85 ? 20.281 -11.5 -6.887 1 98.38 85 LYS A O 1
ATOM 669 N N . LEU A 1 86 ? 18.812 -10.914 -5.371 1 98.44 86 LEU A N 1
ATOM 670 C CA . LEU A 1 86 ? 18.219 -12.25 -5.289 1 98.44 86 LEU A CA 1
ATOM 671 C C . LEU A 1 86 ? 17.625 -12.664 -6.629 1 98.44 86 LEU A C 1
ATOM 673 O O . LEU A 1 86 ? 17.844 -13.781 -7.098 1 98.44 86 LEU A O 1
ATOM 677 N N . ILE A 1 87 ? 16.812 -11.781 -7.281 1 98.69 87 ILE A N 1
ATOM 678 C CA . ILE A 1 87 ? 16.016 -12.18 -8.43 1 98.69 87 ILE A CA 1
ATOM 679 C C . ILE A 1 87 ? 16.844 -12.039 -9.711 1 98.69 87 ILE A C 1
ATOM 681 O O . ILE A 1 87 ? 16.688 -12.836 -10.641 1 98.69 87 ILE A O 1
ATOM 685 N N . LEU A 1 88 ? 17.75 -11.031 -9.781 1 98.44 88 LEU A N 1
ATOM 686 C CA . LEU A 1 88 ? 18.547 -10.789 -10.984 1 98.44 88 LEU A CA 1
ATOM 687 C C . LEU A 1 88 ? 19.875 -11.531 -10.93 1 98.44 88 LEU A C 1
ATOM 689 O O . LEU A 1 88 ? 20.531 -11.703 -11.953 1 98.44 88 LEU A O 1
ATOM 693 N N . GLY A 1 89 ? 20.25 -11.953 -9.734 1 97.12 89 GLY A N 1
ATOM 694 C CA . GLY A 1 89 ? 21.484 -12.688 -9.555 1 97.12 89 GLY A CA 1
ATOM 695 C C . GLY A 1 89 ? 22.625 -11.82 -9.039 1 97.12 89 GLY A C 1
ATOM 696 O O . GLY A 1 89 ? 22.719 -10.641 -9.391 1 97.12 89 GLY A O 1
ATOM 697 N N . PRO A 1 90 ? 23.438 -12.375 -8.18 1 93.62 90 PRO A N 1
ATOM 698 C CA . PRO A 1 90 ? 24.547 -11.602 -7.629 1 93.62 90 PRO A CA 1
ATOM 699 C C . PRO A 1 90 ? 25.531 -11.141 -8.695 1 93.62 90 PRO A C 1
ATOM 701 O O . PRO A 1 90 ? 26.25 -10.148 -8.508 1 93.62 90 PRO A O 1
ATOM 704 N N . GLY A 1 91 ? 25.656 -11.781 -9.836 1 94.69 91 GLY A N 1
ATOM 705 C CA . GLY A 1 91 ? 26.547 -11.422 -10.922 1 94.69 91 GLY A CA 1
ATOM 706 C C . GLY A 1 91 ? 25.844 -10.688 -12.047 1 94.69 91 GLY A C 1
ATOM 707 O O . GLY A 1 91 ? 26.375 -10.586 -13.156 1 94.69 91 GLY A O 1
ATOM 708 N N . SER A 1 92 ? 24.719 -10.172 -11.734 1 96.75 92 SER A N 1
ATOM 709 C CA . SER A 1 92 ? 23.906 -9.539 -12.773 1 96.75 92 SER A CA 1
ATOM 710 C C . SER A 1 92 ? 24.641 -8.336 -13.375 1 96.75 92 SER A C 1
ATOM 712 O O . SER A 1 92 ? 25.031 -7.418 -12.648 1 96.75 92 SER A O 1
ATOM 714 N N . VAL A 1 93 ? 24.75 -8.203 -14.656 1 95.75 93 VAL A N 1
ATOM 715 C CA . VAL A 1 93 ? 25.391 -7.109 -15.367 1 95.75 93 VAL A CA 1
ATOM 716 C C . VAL A 1 93 ? 24.562 -5.84 -15.234 1 95.75 93 VAL A C 1
ATOM 718 O O . VAL A 1 93 ? 25.094 -4.734 -15.18 1 95.75 93 VAL A O 1
ATOM 721 N N . ALA A 1 94 ? 23.266 -6.062 -15.203 1 97.19 94 ALA A N 1
ATOM 722 C CA . ALA A 1 94 ? 22.391 -4.91 -15.07 1 97.19 94 ALA A CA 1
ATOM 723 C C . ALA A 1 94 ? 22.609 -4.184 -13.75 1 97.19 94 ALA A C 1
ATOM 725 O O . ALA A 1 94 ? 22.578 -2.953 -13.695 1 97.19 94 ALA A O 1
ATOM 726 N N . ILE A 1 95 ? 22.781 -4.922 -12.648 1 97.94 95 ILE A N 1
ATOM 727 C CA . ILE A 1 95 ? 23.062 -4.328 -11.344 1 97.94 95 ILE A CA 1
ATOM 728 C C . ILE A 1 95 ? 24.422 -3.643 -11.359 1 97.94 95 ILE A C 1
ATOM 730 O O . ILE A 1 95 ? 24.562 -2.502 -10.906 1 97.94 95 ILE A O 1
ATOM 734 N N . LYS A 1 96 ? 25.422 -4.324 -11.914 1 97.19 96 LYS A N 1
ATOM 735 C CA . LYS A 1 96 ? 26.781 -3.797 -11.969 1 97.19 96 LYS A CA 1
ATOM 736 C C . LYS A 1 96 ? 26.828 -2.479 -12.734 1 97.19 96 LYS A C 1
ATOM 738 O O . LYS A 1 96 ? 27.562 -1.56 -12.352 1 97.19 96 LYS A O 1
ATOM 743 N N . ASP A 1 97 ? 26.062 -2.395 -13.773 1 97.12 97 ASP A N 1
ATOM 744 C CA . ASP A 1 97 ? 26.062 -1.228 -14.656 1 97.12 97 ASP A CA 1
ATOM 745 C C . ASP A 1 97 ? 25.109 -0.149 -14.141 1 97.12 97 ASP A C 1
ATOM 747 O O . ASP A 1 97 ? 24.859 0.846 -14.828 1 97.12 97 ASP A O 1
ATOM 751 N N . LYS A 1 98 ? 24.484 -0.331 -13.008 1 97.38 98 LYS A N 1
ATOM 752 C CA . LYS A 1 98 ? 23.578 0.625 -12.383 1 97.38 98 LYS A CA 1
ATOM 753 C C . LYS A 1 98 ? 22.391 0.924 -13.289 1 97.38 98 LYS A C 1
ATOM 755 O O . LYS A 1 98 ? 21.969 2.076 -13.414 1 97.38 98 LYS A O 1
ATOM 760 N N . ARG A 1 99 ? 21.875 -0.146 -13.93 1 96.69 99 ARG A N 1
ATOM 761 C CA . ARG A 1 99 ? 20.766 -0.002 -14.859 1 96.69 99 ARG A CA 1
ATOM 762 C C . ARG A 1 99 ? 19.453 -0.389 -14.203 1 96.69 99 ARG A C 1
ATOM 764 O O . ARG A 1 99 ? 18.391 -0.302 -14.828 1 96.69 99 ARG A O 1
ATOM 771 N N . VAL A 1 100 ? 19.516 -0.816 -12.922 1 98.12 100 VAL A N 1
ATOM 772 C CA . VAL A 1 100 ? 18.328 -1.354 -12.258 1 98.12 100 VAL A CA 1
ATOM 773 C C . VAL A 1 100 ? 17.797 -0.341 -11.25 1 98.12 100 VAL A C 1
ATOM 775 O O . VAL A 1 100 ? 18.547 0.177 -10.422 1 98.12 100 VAL A O 1
ATOM 778 N N . VAL A 1 101 ? 16.516 -0.016 -11.367 1 98.38 101 VAL A N 1
ATOM 779 C CA . VAL A 1 101 ? 15.797 0.755 -10.359 1 98.38 101 VAL A CA 1
ATOM 780 C C . VAL A 1 101 ? 14.805 -0.144 -9.625 1 98.38 101 VAL A C 1
ATOM 782 O O . VAL A 1 101 ? 14.023 -0.856 -10.258 1 98.38 101 VAL A O 1
ATOM 785 N N . SER A 1 102 ? 14.922 -0.136 -8.328 1 98.81 102 SER A N 1
ATOM 786 C CA . SER A 1 102 ? 14.039 -0.979 -7.52 1 98.81 102 SER A CA 1
ATOM 787 C C . SER A 1 102 ? 13.148 -0.14 -6.609 1 98.81 102 SER A C 1
ATOM 789 O O . SER A 1 102 ? 13.594 0.869 -6.055 1 98.81 102 SER A O 1
ATOM 791 N N . ALA A 1 103 ? 11.93 -0.512 -6.504 1 98.88 103 ALA A N 1
ATOM 792 C CA . ALA A 1 103 ? 10.961 0.083 -5.582 1 98.88 103 ALA A CA 1
ATOM 793 C C . ALA A 1 103 ? 10.32 -0.98 -4.695 1 98.88 103 ALA A C 1
ATOM 795 O O . ALA A 1 103 ? 9.867 -2.018 -5.184 1 98.88 103 ALA A O 1
ATOM 796 N N . GLN A 1 104 ? 10.406 -0.739 -3.367 1 98.94 104 GLN A N 1
ATOM 797 C CA . GLN A 1 104 ? 9.641 -1.579 -2.449 1 98.94 104 GLN A CA 1
ATOM 798 C C . GLN A 1 104 ? 8.141 -1.395 -2.652 1 98.94 104 GLN A C 1
ATOM 800 O O . GLN A 1 104 ? 7.66 -0.266 -2.771 1 98.94 104 GLN A O 1
ATOM 805 N N . THR A 1 105 ? 7.402 -2.459 -2.725 1 98.88 105 THR A N 1
ATOM 806 C CA . THR A 1 105 ? 5.984 -2.395 -3.064 1 98.88 105 THR A CA 1
ATOM 807 C C . THR A 1 105 ? 5.148 -3.156 -2.039 1 98.88 105 THR A C 1
ATOM 809 O O . THR A 1 105 ? 5.691 -3.816 -1.153 1 98.88 105 THR A O 1
ATOM 812 N N . ILE A 1 106 ? 3.844 -2.963 -2.109 1 98.75 106 ILE A N 1
ATOM 813 C CA . ILE A 1 106 ? 2.914 -3.717 -1.274 1 98.75 106 ILE A CA 1
ATOM 814 C C . ILE A 1 106 ? 2.725 -5.117 -1.85 1 98.75 106 ILE A C 1
ATOM 816 O O . ILE A 1 106 ? 1.72 -5.395 -2.51 1 98.75 106 ILE A O 1
ATOM 820 N N . SER A 1 107 ? 3.689 -5.934 -1.601 1 98.25 107 SER A N 1
ATOM 821 C CA . SER A 1 107 ? 3.775 -7.309 -2.088 1 98.25 107 SER A CA 1
ATOM 822 C C . SER A 1 107 ? 3.643 -7.363 -3.605 1 98.25 107 SER A C 1
ATOM 824 O O . SER A 1 107 ? 4.074 -6.449 -4.309 1 98.25 107 SER A O 1
ATOM 826 N N . GLY A 1 108 ? 3.256 -8.578 -4.133 1 98.19 108 GLY A N 1
ATOM 827 C CA . GLY A 1 108 ? 3.191 -8.82 -5.566 1 98.19 108 GLY A CA 1
ATOM 828 C C . GLY A 1 108 ? 2.162 -7.957 -6.27 1 98.19 108 GLY A C 1
ATOM 829 O O . GLY A 1 108 ? 2.43 -7.418 -7.344 1 98.19 108 GLY A O 1
ATOM 830 N N . THR A 1 109 ? 0.965 -7.84 -5.707 1 98.44 109 THR A N 1
ATOM 831 C CA . THR A 1 109 ? -0.07 -7.023 -6.336 1 98.44 109 THR A CA 1
ATOM 832 C C . THR A 1 109 ? 0.398 -5.578 -6.488 1 98.44 109 THR A C 1
ATOM 834 O O . THR A 1 109 ? 0.222 -4.973 -7.547 1 98.44 109 THR A O 1
ATOM 837 N N . GLY A 1 110 ? 1.005 -5.031 -5.383 1 98.81 110 GLY A N 1
ATOM 838 C CA . GLY A 1 110 ? 1.535 -3.682 -5.469 1 98.81 110 GLY A CA 1
ATOM 839 C C . GLY A 1 110 ? 2.604 -3.527 -6.535 1 98.81 110 GLY A C 1
ATOM 840 O O . GLY A 1 110 ? 2.689 -2.484 -7.188 1 98.81 110 GLY A O 1
ATOM 841 N N . ALA A 1 111 ? 3.453 -4.508 -6.676 1 98.94 111 ALA A N 1
ATOM 842 C CA . ALA A 1 111 ? 4.492 -4.477 -7.703 1 98.94 111 ALA A CA 1
ATOM 843 C C . ALA A 1 111 ? 3.883 -4.465 -9.102 1 98.94 111 ALA A C 1
ATOM 845 O O . ALA A 1 111 ? 4.27 -3.652 -9.945 1 98.94 111 ALA A O 1
ATOM 846 N N . ASN A 1 112 ? 2.924 -5.391 -9.336 1 98.94 112 ASN A N 1
ATOM 847 C CA . ASN A 1 112 ? 2.236 -5.438 -10.617 1 98.94 112 ASN A CA 1
ATOM 848 C C . ASN A 1 112 ? 1.523 -4.121 -10.922 1 98.94 112 ASN A C 1
ATOM 850 O O . ASN A 1 112 ? 1.585 -3.623 -12.047 1 98.94 112 ASN A O 1
ATOM 854 N N . HIS A 1 113 ? 0.9 -3.57 -9.922 1 98.88 113 HIS A N 1
ATOM 855 C CA . HIS A 1 113 ? 0.181 -2.314 -10.094 1 98.88 113 HIS A CA 1
ATOM 856 C C . HIS A 1 113 ? 1.134 -1.179 -10.453 1 98.88 113 HIS A C 1
ATOM 858 O O . HIS A 1 113 ? 0.895 -0.44 -11.414 1 98.88 113 HIS A O 1
ATOM 864 N N . LEU A 1 114 ? 2.174 -0.988 -9.656 1 98.88 114 LEU A N 1
ATOM 865 C CA . LEU A 1 114 ? 3.119 0.093 -9.906 1 98.88 114 LEU A CA 1
ATOM 866 C C . LEU A 1 114 ? 3.777 -0.066 -11.273 1 98.88 114 LEU A C 1
ATOM 868 O O . LEU A 1 114 ? 3.965 0.916 -11.992 1 98.88 114 LEU A O 1
ATOM 872 N N . GLY A 1 115 ? 4.172 -1.291 -11.602 1 98.81 115 GLY A N 1
ATOM 873 C CA . GLY A 1 115 ? 4.703 -1.549 -12.93 1 98.81 115 GLY A CA 1
ATOM 874 C C . GLY A 1 115 ? 3.727 -1.207 -14.039 1 98.81 115 GLY A C 1
ATOM 875 O O . GLY A 1 115 ? 4.102 -0.583 -15.031 1 98.81 115 GLY A O 1
ATOM 876 N N . ALA A 1 116 ? 2.479 -1.64 -13.867 1 98.88 116 ALA A N 1
ATOM 877 C CA . ALA A 1 116 ? 1.435 -1.347 -14.844 1 98.88 116 ALA A CA 1
ATOM 878 C C . ALA A 1 116 ? 1.223 0.157 -14.984 1 98.88 116 ALA A C 1
ATOM 880 O O . ALA A 1 116 ? 1.102 0.67 -16.109 1 98.88 116 ALA A O 1
ATOM 881 N N . LEU A 1 117 ? 1.156 0.823 -13.859 1 98.56 117 LEU A N 1
ATOM 882 C CA . LEU A 1 117 ? 0.968 2.27 -13.859 1 98.56 117 LEU A CA 1
ATOM 883 C C . LEU A 1 117 ? 2.117 2.967 -14.578 1 98.56 117 LEU A C 1
ATOM 885 O O . LEU A 1 117 ? 1.894 3.898 -15.359 1 98.56 117 LEU A O 1
ATOM 889 N N . PHE A 1 118 ? 3.334 2.574 -14.297 1 97.88 118 PHE A N 1
ATOM 890 C CA . PHE A 1 118 ? 4.516 3.133 -14.945 1 97.88 118 PHE A CA 1
ATOM 891 C C . PHE A 1 118 ? 4.449 2.945 -16.453 1 97.88 118 PHE A C 1
ATOM 893 O O . PHE A 1 118 ? 4.711 3.879 -17.219 1 97.88 118 PHE A O 1
ATOM 900 N N . LEU A 1 119 ? 4.074 1.739 -16.891 1 97.5 119 LEU A N 1
ATOM 901 C CA . LEU A 1 119 ? 3.928 1.473 -18.312 1 97.5 119 LEU A CA 1
ATOM 902 C C . LEU A 1 119 ? 2.844 2.355 -18.922 1 97.5 119 LEU A C 1
ATOM 904 O O . LEU A 1 119 ? 3.041 2.936 -20 1 97.5 119 LEU A O 1
ATOM 908 N N . SER A 1 120 ? 1.757 2.408 -18.234 1 97.12 120 SER A N 1
ATOM 909 C CA . SER A 1 120 ? 0.63 3.184 -18.75 1 97.12 120 SER A CA 1
ATOM 910 C C . SER A 1 120 ? 1.035 4.625 -19.031 1 97.12 120 SER A C 1
ATOM 912 O O . SER A 1 120 ? 0.537 5.238 -19.984 1 97.12 120 SER A O 1
ATOM 914 N N . ARG A 1 121 ? 1.932 5.156 -18.266 1 95.44 121 ARG A N 1
ATOM 915 C CA . ARG A 1 121 ? 2.297 6.566 -18.344 1 95.44 121 ARG A CA 1
ATOM 916 C C . ARG A 1 121 ? 3.439 6.777 -19.344 1 95.44 121 ARG A C 1
ATOM 918 O O . ARG A 1 121 ? 3.514 7.82 -19.984 1 95.44 121 ARG A O 1
ATOM 925 N N . PHE A 1 122 ? 4.316 5.789 -19.453 1 95.5 122 PHE A N 1
ATOM 926 C CA . PHE A 1 122 ? 5.59 6.184 -20.047 1 95.5 122 PHE A CA 1
ATOM 927 C C . PHE A 1 122 ? 5.996 5.215 -21.141 1 95.5 122 PHE A C 1
ATOM 929 O O . PHE A 1 122 ? 6.91 5.5 -21.922 1 95.5 122 PHE A O 1
ATOM 936 N N . TYR A 1 123 ? 5.375 4 -21.219 1 95.12 123 TYR A N 1
ATOM 937 C CA . TYR A 1 123 ? 5.777 3.037 -22.25 1 95.12 123 TYR A CA 1
ATOM 938 C C . TYR A 1 123 ? 5.277 3.459 -23.625 1 95.12 123 TYR A C 1
ATOM 940 O O . TYR A 1 123 ? 4.145 3.926 -23.766 1 95.12 123 TYR A O 1
ATOM 948 N N . GLY A 1 124 ? 6.152 3.416 -24.625 1 93.06 124 GLY A N 1
ATOM 949 C CA . GLY A 1 124 ? 5.797 3.695 -26 1 93.06 124 GLY A CA 1
ATOM 950 C C . GLY A 1 124 ? 5.152 2.514 -26.703 1 93.06 124 GLY A C 1
ATOM 951 O O . GLY A 1 124 ? 5.773 1.872 -27.547 1 93.06 124 GLY A O 1
ATOM 952 N N . PHE A 1 125 ? 3.891 2.246 -26.359 1 93.81 125 PHE A N 1
ATOM 953 C CA . PHE A 1 125 ? 3.152 1.153 -26.984 1 93.81 125 PHE A CA 1
ATOM 954 C C . PHE A 1 125 ? 3.082 1.344 -28.5 1 93.81 125 PHE A C 1
ATOM 956 O O . PHE A 1 125 ? 3.066 2.475 -28.984 1 93.81 125 PHE A O 1
ATOM 963 N N . ASN A 1 126 ? 3.182 0.288 -29.25 1 93.5 126 ASN A N 1
ATOM 964 C CA . ASN A 1 126 ? 2.877 0.305 -30.672 1 93.5 126 ASN A CA 1
ATOM 965 C C . ASN A 1 126 ? 1.384 0.131 -30.922 1 93.5 126 ASN A C 1
ATOM 967 O O . ASN A 1 126 ? 0.903 -0.993 -31.078 1 93.5 126 ASN A O 1
ATOM 971 N N . GLY A 1 127 ? 0.608 1.194 -30.969 1 93.62 127 GLY A N 1
ATOM 972 C CA . GLY A 1 127 ? -0.843 1.171 -31.062 1 93.62 127 GLY A CA 1
ATOM 973 C C . GLY A 1 127 ? -1.526 1.397 -29.719 1 93.62 127 GLY A C 1
ATOM 974 O O . GLY A 1 127 ? -1.088 2.232 -28.922 1 93.62 127 GLY A O 1
ATOM 975 N N . ASP A 1 128 ? -2.625 0.707 -29.469 1 95.19 128 ASP A N 1
ATOM 976 C CA . ASP A 1 128 ? -3.389 0.825 -28.234 1 95.19 128 ASP A CA 1
ATOM 977 C C . ASP A 1 128 ? -2.596 0.282 -27.047 1 95.19 128 ASP A C 1
ATOM 979 O O . ASP A 1 128 ? -1.719 -0.568 -27.219 1 95.19 128 ASP A O 1
ATOM 983 N N . LYS A 1 129 ? -2.826 0.837 -25.891 1 96.69 129 LYS A N 1
ATOM 984 C CA . LYS A 1 129 ? -2.217 0.309 -24.672 1 96.69 129 LYS A CA 1
ATOM 985 C C . LYS A 1 129 ? -2.781 -1.066 -24.328 1 96.69 129 LYS A C 1
ATOM 987 O O . LYS A 1 129 ? -3.859 -1.17 -23.75 1 96.69 129 LYS A O 1
ATOM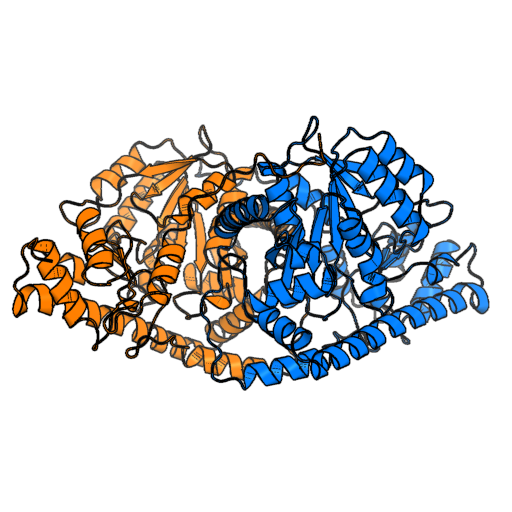 992 N N . ARG A 1 130 ? -2.027 -2.068 -24.641 1 98.12 130 ARG A N 1
ATOM 993 C CA . ARG A 1 130 ? -2.467 -3.438 -24.375 1 98.12 130 ARG A CA 1
ATOM 994 C C . ARG A 1 130 ? -1.372 -4.246 -23.703 1 98.12 130 ARG A C 1
ATOM 996 O O . ARG A 1 130 ? -0.184 -3.977 -23.891 1 98.12 130 ARG A O 1
ATOM 1003 N N . ILE A 1 131 ? -1.757 -5.156 -22.922 1 98.56 131 ILE A N 1
ATOM 1004 C CA . ILE A 1 131 ? -0.85 -6.145 -22.344 1 98.56 131 ILE A CA 1
ATOM 1005 C C . ILE A 1 131 ? -1.353 -7.551 -22.656 1 98.56 131 ILE A C 1
ATOM 1007 O O . ILE A 1 131 ? -2.551 -7.824 -22.562 1 98.56 131 ILE A O 1
ATOM 1011 N N . TYR A 1 132 ? -0.448 -8.414 -23.109 1 98.81 132 TYR A N 1
ATOM 1012 C CA . TYR A 1 132 ? -0.78 -9.812 -23.375 1 98.81 132 TYR A CA 1
ATOM 1013 C C . TYR A 1 132 ? -0.65 -10.648 -22.109 1 98.81 132 TYR A C 1
ATOM 1015 O O . TYR A 1 132 ? 0.429 -10.727 -21.516 1 98.81 132 TYR A O 1
ATOM 1023 N N . LEU A 1 133 ? -1.759 -11.266 -21.688 1 98.81 133 LEU A N 1
ATOM 1024 C CA . LEU A 1 133 ? -1.802 -12.148 -20.531 1 98.81 133 LEU A CA 1
ATOM 1025 C C . LEU A 1 133 ? -2 -13.602 -20.938 1 98.81 133 LEU A C 1
ATOM 1027 O O . LEU A 1 133 ? -2.746 -13.883 -21.875 1 98.81 133 LEU A O 1
ATOM 1031 N N . SER A 1 134 ? -1.347 -14.477 -20.188 1 98.56 134 SER A N 1
ATOM 1032 C CA . SER A 1 134 ? -1.572 -15.898 -20.453 1 98.56 134 SER A CA 1
ATOM 1033 C C . SER A 1 134 ? -3.041 -16.266 -20.266 1 98.56 134 SER A C 1
ATOM 1035 O O . SER A 1 134 ? -3.721 -15.719 -19.391 1 98.56 134 SER A O 1
ATOM 1037 N N . ASN A 1 135 ? -3.49 -17.219 -21.047 1 97.31 135 ASN A N 1
ATOM 1038 C CA . ASN A 1 135 ? -4.824 -17.781 -20.875 1 97.31 135 ASN A CA 1
ATOM 1039 C C . ASN A 1 135 ? -4.762 -19.219 -20.375 1 97.31 135 ASN A C 1
ATOM 1041 O O . ASN A 1 135 ? -4.422 -20.141 -21.125 1 97.31 135 ASN A O 1
ATOM 1045 N N . PRO A 1 136 ? -5.117 -19.547 -19.234 1 95.19 136 PRO A N 1
ATOM 1046 C CA . PRO A 1 136 ? -5.547 -18.641 -18.172 1 95.19 136 PRO A CA 1
ATOM 1047 C C . PRO A 1 136 ? -4.383 -17.906 -17.516 1 95.19 136 PRO A C 1
ATOM 1049 O O . PRO A 1 136 ? -3.225 -18.125 -17.875 1 95.19 136 PRO A O 1
ATOM 1052 N N . THR A 1 137 ? -4.656 -16.953 -16.656 1 96 137 THR A N 1
ATOM 1053 C CA . THR A 1 137 ? -3.697 -16.266 -15.805 1 96 137 THR A CA 1
ATOM 1054 C C . THR A 1 137 ? -4.254 -16.094 -14.391 1 96 137 THR A C 1
ATOM 1056 O O . THR A 1 137 ? -5.352 -16.562 -14.086 1 96 137 THR A O 1
ATOM 1059 N N . TRP A 1 138 ? -3.412 -15.555 -13.492 1 93.94 138 TRP A N 1
ATOM 1060 C CA . TRP A 1 138 ? -3.916 -15.125 -12.188 1 93.94 138 TRP A CA 1
ATOM 1061 C C . TRP A 1 138 ? -5.02 -14.086 -12.352 1 93.94 138 TRP A C 1
ATOM 1063 O O . TRP A 1 138 ? -4.809 -13.039 -12.977 1 93.94 138 TRP A O 1
ATOM 1073 N N . ALA A 1 139 ? -6.168 -14.297 -11.805 1 91.5 139 ALA A N 1
ATOM 1074 C CA . ALA A 1 139 ? -7.395 -13.57 -12.109 1 91.5 139 ALA A CA 1
ATOM 1075 C C . ALA A 1 139 ? -7.227 -12.078 -11.844 1 91.5 139 ALA A C 1
ATOM 1077 O O . ALA A 1 139 ? -7.801 -11.242 -12.547 1 91.5 139 ALA A O 1
ATOM 1078 N N . ASN A 1 140 ? -6.438 -11.664 -10.914 1 94.88 140 ASN A N 1
ATOM 1079 C CA . ASN A 1 140 ? -6.316 -10.266 -10.516 1 94.88 140 ASN A CA 1
ATOM 1080 C C . ASN A 1 140 ? -5.52 -9.461 -11.539 1 94.88 140 ASN A C 1
ATOM 1082 O O . ASN A 1 140 ? -5.531 -8.227 -11.508 1 94.88 140 ASN A O 1
ATOM 1086 N N . HIS A 1 141 ? -4.75 -10.141 -12.453 1 98.19 141 HIS A N 1
ATOM 1087 C CA . HIS A 1 141 ? -4.027 -9.422 -13.492 1 98.19 141 HIS A CA 1
ATOM 1088 C C . HIS A 1 141 ? -4.973 -8.547 -14.312 1 98.19 141 HIS A C 1
ATOM 1090 O O . HIS A 1 141 ? -4.652 -7.398 -14.617 1 98.19 141 HIS A O 1
ATOM 1096 N N . GLN A 1 142 ? -6.129 -9.141 -14.602 1 97.19 142 GLN A N 1
ATOM 1097 C CA . GLN A 1 142 ? -7.098 -8.414 -15.414 1 97.19 142 GLN A CA 1
ATOM 1098 C C . GLN A 1 142 ? -7.488 -7.09 -14.758 1 97.19 142 GLN A C 1
ATOM 1100 O O . GLN A 1 142 ? -7.438 -6.035 -15.391 1 97.19 142 GLN A O 1
ATOM 1105 N N . ALA A 1 143 ? -7.832 -7.168 -13.555 1 96.5 143 ALA A N 1
ATOM 1106 C CA . ALA A 1 143 ? -8.289 -5.98 -12.836 1 96.5 143 ALA A CA 1
ATOM 1107 C C . ALA A 1 143 ? -7.156 -4.973 -12.664 1 96.5 143 ALA A C 1
ATOM 1109 O O . ALA A 1 143 ? -7.379 -3.764 -12.766 1 96.5 143 ALA A O 1
ATOM 1110 N N . ILE A 1 144 ? -5.941 -5.383 -12.398 1 98.5 144 ILE A N 1
ATOM 1111 C CA . ILE A 1 144 ? -4.789 -4.516 -12.18 1 98.5 144 ILE A CA 1
ATOM 1112 C C . ILE A 1 144 ? -4.551 -3.656 -13.422 1 98.5 144 ILE A C 1
ATOM 1114 O O . ILE A 1 144 ? -4.445 -2.432 -13.328 1 98.5 144 ILE A O 1
ATOM 1118 N N . PHE A 1 145 ? -4.477 -4.262 -14.57 1 98.75 145 PHE A N 1
ATOM 1119 C CA . PHE A 1 145 ? -4.121 -3.541 -15.789 1 98.75 145 PHE A CA 1
ATOM 1120 C C . PHE A 1 145 ? -5.281 -2.68 -16.266 1 98.75 145 PHE A C 1
ATOM 1122 O O . PHE A 1 145 ? -5.082 -1.539 -16.688 1 98.75 145 PHE A O 1
ATOM 1129 N N . ARG A 1 146 ? -6.531 -3.182 -16.172 1 97.62 146 ARG A N 1
ATOM 1130 C CA . ARG A 1 146 ? -7.688 -2.375 -16.547 1 97.62 146 ARG A CA 1
ATOM 1131 C C . ARG A 1 146 ? -7.781 -1.117 -15.68 1 97.62 146 ARG A C 1
ATOM 1133 O O . ARG A 1 146 ? -8.156 -0.052 -16.172 1 97.62 146 ARG A O 1
ATOM 1140 N N . ASN A 1 147 ? -7.434 -1.271 -14.484 1 97.25 147 ASN A N 1
ATOM 1141 C CA . ASN A 1 147 ? -7.523 -0.165 -13.531 1 97.25 147 ASN A CA 1
ATOM 1142 C C . ASN A 1 147 ? -6.637 1.004 -13.953 1 97.25 147 ASN A C 1
ATOM 1144 O O . ASN A 1 147 ? -6.918 2.154 -13.609 1 97.25 147 ASN A O 1
ATOM 1148 N N . VAL A 1 148 ? -5.555 0.732 -14.633 1 97.81 148 VAL A N 1
ATOM 1149 C CA . VAL A 1 148 ? -4.625 1.798 -15 1 97.81 148 VAL A CA 1
ATOM 1150 C C . VAL A 1 148 ? -4.758 2.111 -16.484 1 97.81 148 VAL A C 1
ATOM 1152 O O . VAL A 1 148 ? -3.889 2.766 -17.078 1 97.81 148 VAL A O 1
ATOM 1155 N N . GLY A 1 149 ? -5.754 1.541 -17.156 1 97.38 149 GLY A N 1
ATOM 1156 C CA . GLY A 1 149 ? -6.082 1.919 -18.531 1 97.38 149 GLY A CA 1
ATOM 1157 C C . GLY A 1 149 ? -5.348 1.096 -19.562 1 97.38 149 GLY A C 1
ATOM 1158 O O . GLY A 1 149 ? -5.176 1.535 -20.703 1 97.38 149 GLY A O 1
ATOM 1159 N N . ILE A 1 150 ? -4.777 -0.024 -19.219 1 98.44 150 ILE A N 1
ATOM 1160 C CA . ILE A 1 150 ? -4.164 -0.947 -20.172 1 98.44 150 ILE A CA 1
ATOM 1161 C C . ILE A 1 150 ? -5.098 -2.127 -20.422 1 98.44 150 ILE A C 1
ATOM 1163 O O . ILE A 1 150 ? -5.539 -2.791 -19.484 1 98.44 150 ILE A O 1
ATOM 1167 N N . GLU A 1 151 ? -5.406 -2.371 -21.594 1 98.5 151 GLU A N 1
ATOM 1168 C CA . GLU A 1 151 ? -6.348 -3.43 -21.953 1 98.5 151 GLU A CA 1
ATOM 1169 C C . GLU A 1 151 ? -5.664 -4.797 -21.953 1 98.5 151 GLU A C 1
ATOM 1171 O O . GLU A 1 151 ? -4.707 -5.012 -22.703 1 98.5 151 GLU A O 1
ATOM 1176 N N . PRO A 1 152 ? -6.109 -5.707 -21.156 1 98.5 152 PRO A N 1
ATOM 1177 C CA . PRO A 1 152 ? -5.559 -7.062 -21.219 1 98.5 152 PRO A CA 1
ATOM 1178 C C . PRO A 1 152 ? -6.039 -7.844 -22.438 1 98.5 152 PRO A C 1
ATOM 1180 O O . PRO A 1 152 ? -7.207 -7.742 -22.828 1 98.5 152 PRO A O 1
ATOM 1183 N N . VAL A 1 153 ? -5.176 -8.531 -23.031 1 98.25 153 VAL A N 1
ATOM 1184 C CA . VAL A 1 153 ? -5.457 -9.422 -24.156 1 98.25 153 VAL A CA 1
ATOM 1185 C C . VAL A 1 153 ? -4.84 -10.797 -23.891 1 98.25 153 VAL A C 1
ATOM 1187 O O . VAL A 1 153 ? -3.732 -10.891 -23.359 1 98.25 153 VAL A O 1
ATOM 1190 N N . ASP A 1 154 ? -5.551 -11.836 -24.297 1 98 154 ASP A N 1
ATOM 1191 C CA . ASP A 1 154 ? -5.09 -13.195 -24.016 1 98 154 ASP A CA 1
ATOM 1192 C C . ASP A 1 154 ? -4.078 -13.664 -25.062 1 98 154 ASP A C 1
ATOM 1194 O O . ASP A 1 154 ? -4.195 -13.328 -26.234 1 98 154 ASP A O 1
ATOM 1198 N N . TYR A 1 155 ? -3.135 -14.367 -24.625 1 98.62 155 TYR A N 1
ATOM 1199 C CA . TYR A 1 155 ? -2.35 -15.203 -25.516 1 98.62 155 TYR A CA 1
ATOM 1200 C C . TYR A 1 155 ? -2.422 -16.672 -25.094 1 98.62 155 TYR A C 1
ATOM 1202 O O . TYR A 1 155 ? -2.607 -16.969 -23.922 1 98.62 155 TYR A O 1
ATOM 1210 N N . PRO A 1 156 ? -2.283 -17.609 -26.062 1 98.44 156 PRO A N 1
ATOM 1211 C CA . PRO A 1 156 ? -2.342 -19.031 -25.703 1 98.44 156 PRO A CA 1
ATOM 1212 C C . PRO A 1 156 ? -1.198 -19.453 -24.781 1 98.44 156 PRO A C 1
ATOM 1214 O O . PRO A 1 156 ? -0.041 -19.109 -25.031 1 98.44 156 PRO A O 1
ATOM 1217 N N . TYR A 1 157 ? -1.543 -20.141 -23.719 1 97.88 157 TYR A N 1
ATOM 1218 C CA . TYR A 1 157 ? -0.524 -20.609 -22.781 1 97.88 157 TYR A CA 1
ATOM 1219 C C . TYR A 1 157 ? -0.756 -22.062 -22.391 1 97.88 157 TYR A C 1
ATOM 1221 O O . TYR A 1 157 ? 0.19 -22.844 -22.312 1 97.88 157 TYR A O 1
ATOM 1229 N N . TYR A 1 158 ? -1.94 -22.391 -22.109 1 95.25 158 TYR A N 1
ATOM 1230 C CA . TYR A 1 158 ? -2.326 -23.703 -21.578 1 95.25 158 TYR A CA 1
ATOM 1231 C C . TYR A 1 158 ? -3.033 -24.516 -22.656 1 95.25 158 TYR A C 1
ATOM 1233 O O . TYR A 1 158 ? -3.885 -24 -23.391 1 95.25 158 TYR A O 1
ATOM 1241 N N . ASP A 1 159 ? -2.652 -25.797 -22.812 1 94.12 159 ASP A N 1
ATOM 1242 C CA . ASP A 1 159 ? -3.318 -26.766 -23.688 1 94.12 159 ASP A CA 1
ATOM 1243 C C . ASP A 1 159 ? -4.148 -27.766 -22.891 1 94.12 159 ASP A C 1
ATOM 1245 O O . ASP A 1 159 ? -3.596 -28.672 -22.266 1 94.12 159 ASP A O 1
ATOM 1249 N N . PRO A 1 160 ? -5.434 -27.625 -22.906 1 88.88 160 PRO A N 1
ATOM 1250 C CA . PRO A 1 160 ? -6.277 -28.516 -22.109 1 88.88 160 PRO A CA 1
ATOM 1251 C C . PRO A 1 160 ? -6.145 -29.984 -22.5 1 88.88 160 PRO A C 1
ATOM 1253 O O . PRO A 1 160 ? -6.414 -30.875 -21.688 1 88.88 160 PRO A O 1
ATOM 1256 N N . LYS A 1 161 ? -5.723 -30.281 -23.75 1 89.31 161 LYS A N 1
ATOM 1257 C CA . LYS A 1 161 ? -5.59 -31.656 -24.219 1 89.31 161 LYS A CA 1
ATOM 1258 C C . LYS A 1 161 ? -4.422 -32.344 -23.531 1 89.31 161 LYS A C 1
ATOM 1260 O O . LYS A 1 161 ? -4.512 -33.531 -23.188 1 89.31 161 LYS A O 1
ATOM 1265 N N . THR A 1 162 ? -3.422 -31.641 -23.297 1 87.44 162 THR A N 1
ATOM 1266 C CA . THR A 1 162 ? -2.227 -32.25 -22.703 1 87.44 162 THR A CA 1
ATOM 1267 C C . THR A 1 162 ? -2.061 -31.781 -21.25 1 87.44 162 THR A C 1
ATOM 1269 O O . THR A 1 162 ? -1.193 -32.281 -20.531 1 87.44 162 THR A O 1
ATOM 1272 N N . ILE A 1 163 ? -2.984 -30.891 -20.828 1 89.31 163 ILE A N 1
ATOM 1273 C CA . ILE A 1 163 ? -2.855 -30.25 -19.531 1 89.31 163 ILE A CA 1
ATOM 1274 C C . ILE A 1 163 ? -1.418 -29.766 -19.328 1 89.31 163 ILE A C 1
ATOM 1276 O O . ILE A 1 163 ? -0.816 -30.016 -18.281 1 89.31 163 ILE A O 1
ATOM 1280 N N . GLY A 1 164 ? -0.84 -29.203 -20.391 1 92.75 164 GLY A N 1
ATOM 1281 C CA . GLY A 1 164 ? 0.523 -28.703 -20.438 1 92.75 164 GLY A CA 1
ATOM 1282 C C . GLY A 1 164 ? 0.638 -27.359 -21.141 1 92.75 164 GLY A C 1
ATOM 1283 O O . GLY A 1 164 ? -0.364 -26.672 -21.328 1 92.75 164 GLY A O 1
ATOM 1284 N N . LEU A 1 165 ? 1.87 -26.953 -21.438 1 96.56 165 LEU A N 1
ATOM 1285 C CA . LEU A 1 165 ? 2.115 -25.672 -22.078 1 96.56 165 LEU A CA 1
ATOM 1286 C C . LEU A 1 165 ? 1.73 -25.719 -23.562 1 96.56 165 LEU A C 1
ATOM 1288 O O . LEU A 1 165 ? 2.123 -26.641 -24.281 1 96.56 165 LEU A O 1
ATOM 1292 N N . ASP A 1 166 ? 0.912 -24.812 -23.969 1 97.94 166 ASP A N 1
ATOM 1293 C CA . ASP A 1 166 ? 0.699 -24.594 -25.406 1 97.94 166 ASP A CA 1
ATOM 1294 C C . ASP A 1 166 ? 1.828 -23.75 -26 1 97.94 166 ASP A C 1
ATOM 1296 O O . ASP A 1 166 ? 1.615 -22.609 -26.406 1 97.94 166 ASP A O 1
ATOM 1300 N N . PHE A 1 167 ? 2.984 -24.391 -26.172 1 98.19 167 PHE A N 1
ATOM 1301 C CA . PHE A 1 167 ? 4.203 -23.703 -26.578 1 98.19 167 PHE A CA 1
ATOM 1302 C C . PHE A 1 167 ? 4.055 -23.125 -27.969 1 98.19 167 PHE A C 1
ATOM 1304 O O . PHE A 1 167 ? 4.473 -21.984 -28.234 1 98.19 167 PHE A O 1
ATOM 1311 N N . ASP A 1 168 ? 3.496 -23.859 -28.906 1 98.12 168 ASP A N 1
ATOM 1312 C CA . ASP A 1 168 ? 3.33 -23.391 -30.266 1 98.12 168 ASP A CA 1
ATOM 1313 C C . ASP A 1 168 ? 2.418 -22.156 -30.312 1 98.12 168 ASP A C 1
ATOM 1315 O O . ASP A 1 168 ? 2.701 -21.203 -31.031 1 98.12 168 ASP A O 1
ATOM 1319 N N . GLY A 1 169 ? 1.305 -22.266 -29.609 1 98.62 169 GLY A N 1
ATOM 1320 C CA . GLY A 1 169 ? 0.425 -21.109 -29.531 1 98.62 169 GLY A CA 1
ATOM 1321 C C . GLY A 1 169 ? 1.095 -19.891 -28.922 1 98.62 169 GLY A C 1
ATOM 1322 O O . GLY A 1 169 ? 0.909 -18.781 -29.406 1 98.62 169 GLY A O 1
ATOM 1323 N N . PHE A 1 170 ? 1.845 -20.094 -27.938 1 98.75 170 PHE A N 1
ATOM 1324 C CA . PHE A 1 170 ? 2.57 -19.031 -27.25 1 98.75 170 PHE A CA 1
ATOM 1325 C C . PHE A 1 170 ? 3.57 -18.375 -28.188 1 98.75 170 PHE A C 1
ATOM 1327 O O . PHE A 1 170 ? 3.535 -17.156 -28.375 1 98.75 170 PHE A O 1
ATOM 1334 N N . ILE A 1 171 ? 4.418 -19.156 -28.812 1 98.69 171 ILE A N 1
ATOM 1335 C CA . ILE A 1 171 ? 5.426 -18.656 -29.734 1 98.69 171 ILE A CA 1
ATOM 1336 C C . ILE A 1 171 ? 4.746 -17.953 -30.906 1 98.69 171 ILE A C 1
ATOM 1338 O O . ILE A 1 171 ? 5.207 -16.906 -31.375 1 98.69 171 ILE A O 1
ATOM 1342 N N . GLY A 1 172 ? 3.68 -18.578 -31.375 1 98.69 172 GLY A N 1
ATOM 1343 C CA . GLY A 1 172 ? 2.906 -17.938 -32.438 1 98.69 172 GLY A CA 1
ATOM 1344 C C . GLY A 1 172 ? 2.402 -16.562 -32.062 1 98.69 172 GLY A C 1
ATOM 1345 O O . GLY A 1 172 ? 2.461 -15.633 -32.844 1 98.69 172 GLY A O 1
ATOM 1346 N N . ALA A 1 173 ? 1.88 -16.422 -30.844 1 98.75 173 ALA A N 1
ATOM 1347 C CA . ALA A 1 173 ? 1.397 -15.141 -30.344 1 98.75 173 ALA A CA 1
ATOM 1348 C C . ALA A 1 173 ? 2.525 -14.109 -30.297 1 98.75 173 ALA A C 1
ATOM 1350 O O . ALA A 1 173 ? 2.334 -12.953 -30.672 1 98.75 173 ALA A O 1
ATOM 1351 N N . LEU A 1 174 ? 3.664 -14.5 -29.859 1 98.69 174 LEU A N 1
ATOM 1352 C CA . LEU A 1 174 ? 4.824 -13.617 -29.812 1 98.69 174 LEU A CA 1
ATOM 1353 C C . LEU A 1 174 ? 5.195 -13.133 -31.219 1 98.69 174 LEU A C 1
ATOM 1355 O O . LEU A 1 174 ? 5.508 -11.961 -31.406 1 98.69 174 LEU A O 1
ATOM 1359 N N . LYS A 1 175 ? 5.148 -14.031 -32.125 1 98.56 175 LYS A N 1
ATOM 1360 C CA . LYS A 1 175 ? 5.598 -13.734 -33.469 1 98.56 175 LYS A CA 1
ATOM 1361 C C . LYS A 1 175 ? 4.602 -12.836 -34.188 1 98.56 175 LYS A C 1
ATOM 1363 O O . LYS A 1 175 ? 4.984 -12.039 -35.062 1 98.56 175 LYS A O 1
ATOM 1368 N N . THR A 1 176 ? 3.352 -12.914 -33.844 1 98.06 176 THR A N 1
ATOM 1369 C CA . THR A 1 176 ? 2.324 -12.227 -34.625 1 98.06 176 THR A CA 1
ATOM 1370 C C . THR A 1 176 ? 1.912 -10.922 -33.938 1 98.06 176 THR A C 1
ATOM 1372 O O . THR A 1 176 ? 1.344 -10.039 -34.562 1 98.06 176 THR A O 1
ATOM 1375 N N . ALA A 1 177 ? 2.131 -10.789 -32.656 1 97.75 177 ALA A N 1
ATOM 1376 C CA . ALA A 1 177 ? 1.796 -9.547 -31.953 1 97.75 177 ALA A CA 1
ATOM 1377 C C . ALA A 1 177 ? 2.561 -8.367 -32.531 1 97.75 177 ALA A C 1
ATOM 1379 O O . ALA A 1 177 ? 3.654 -8.531 -33.094 1 97.75 177 ALA A O 1
ATOM 1380 N N . PRO A 1 178 ? 1.978 -7.105 -32.469 1 96.5 178 PRO A N 1
ATOM 1381 C CA . PRO A 1 178 ? 2.748 -5.93 -32.875 1 96.5 178 PRO A CA 1
ATOM 1382 C C . PRO A 1 178 ? 4.094 -5.824 -32.188 1 96.5 178 PRO A C 1
ATOM 1384 O O . PRO A 1 178 ? 4.211 -6.203 -31 1 96.5 178 PRO A O 1
ATOM 1387 N N . THR A 1 179 ? 5.062 -5.312 -32.938 1 95.75 179 THR A N 1
ATOM 1388 C CA . THR A 1 179 ? 6.352 -5.098 -32.281 1 95.75 179 THR A CA 1
ATOM 1389 C C . THR A 1 179 ? 6.191 -4.227 -31.047 1 95.75 179 THR A C 1
ATOM 1391 O O . THR A 1 179 ? 5.242 -3.443 -30.953 1 95.75 179 THR A O 1
ATOM 1394 N N . ARG A 1 180 ? 7.043 -4.473 -29.984 1 95.44 180 ARG A N 1
ATOM 1395 C CA . ARG A 1 180 ? 7.07 -3.717 -28.734 1 95.44 180 ARG A CA 1
ATOM 1396 C C . ARG A 1 180 ? 5.816 -3.984 -27.906 1 95.44 180 ARG A C 1
ATOM 1398 O O . ARG A 1 180 ? 5.379 -3.123 -27.141 1 95.44 180 ARG A O 1
ATOM 1405 N N . SER A 1 181 ? 5.172 -5.133 -28.156 1 97.31 181 SER A N 1
ATOM 1406 C CA . SER A 1 181 ? 4.07 -5.535 -27.297 1 97.31 181 SER A CA 1
ATOM 1407 C C . SER A 1 181 ? 4.578 -5.926 -25.906 1 97.31 181 SER A C 1
ATOM 1409 O O . SER A 1 181 ? 5.727 -6.352 -25.766 1 97.31 181 SER A O 1
ATOM 1411 N N . VAL A 1 182 ? 3.766 -5.676 -24.922 1 98.12 182 VAL A N 1
ATOM 1412 C CA . VAL A 1 182 ? 4.102 -6.047 -23.547 1 98.12 182 VAL A CA 1
ATOM 1413 C C . VAL A 1 182 ? 3.482 -7.402 -23.219 1 98.12 182 VAL A C 1
ATOM 1415 O O . VAL A 1 182 ? 2.27 -7.59 -23.344 1 98.12 182 VAL A O 1
ATOM 1418 N N . PHE A 1 183 ? 4.309 -8.391 -22.797 1 98.75 183 PHE A N 1
ATOM 1419 C CA . PHE A 1 183 ? 3.852 -9.711 -22.391 1 98.75 183 PHE A CA 1
ATOM 1420 C C . PHE A 1 183 ? 4.102 -9.938 -20.906 1 98.75 183 PHE A C 1
ATOM 1422 O O . PHE A 1 183 ? 5.23 -9.789 -20.422 1 98.75 183 PHE A O 1
ATOM 1429 N N . LEU A 1 184 ? 3.018 -10.195 -20.172 1 98.88 184 LEU A N 1
ATOM 1430 C CA . LEU A 1 184 ? 3.207 -10.633 -18.797 1 98.88 184 LEU A CA 1
ATOM 1431 C C . LEU A 1 184 ? 3.58 -12.109 -18.734 1 98.88 184 LEU A C 1
ATOM 1433 O O . LEU A 1 184 ? 2.902 -12.945 -19.328 1 98.88 184 LEU A O 1
ATOM 1437 N N . LEU A 1 185 ? 4.684 -12.352 -18.047 1 98.81 185 LEU A N 1
ATOM 1438 C CA . LEU A 1 185 ? 5.234 -13.703 -17.906 1 98.81 185 LEU A CA 1
ATOM 1439 C C . LEU A 1 185 ? 5.371 -14.078 -16.438 1 98.81 185 LEU A C 1
ATOM 1441 O O . LEU A 1 185 ? 5.82 -13.273 -15.625 1 98.81 185 LEU A O 1
ATOM 1445 N N . HIS A 1 186 ? 4.891 -15.273 -16.078 1 98.06 186 HIS A N 1
ATOM 1446 C CA . HIS A 1 186 ? 5.23 -15.82 -14.766 1 98.06 186 HIS A CA 1
ATOM 1447 C C . HIS A 1 186 ? 6.621 -16.453 -14.781 1 98.06 186 HIS A C 1
ATOM 1449 O O . HIS A 1 186 ? 6.887 -17.359 -15.562 1 98.06 186 HIS A O 1
ATOM 1455 N N . ALA A 1 187 ? 7.453 -16.031 -13.914 1 97.56 187 ALA A N 1
ATOM 1456 C CA . ALA A 1 187 ? 8.844 -16.5 -13.922 1 97.56 187 ALA A CA 1
ATOM 1457 C C . ALA A 1 187 ? 8.922 -17.984 -13.602 1 97.56 187 ALA A C 1
ATOM 1459 O O . ALA A 1 187 ? 9.758 -18.703 -14.156 1 97.56 187 ALA A O 1
ATOM 1460 N N . CYS A 1 188 ? 8.195 -18.391 -12.656 1 95.5 188 CYS A N 1
ATOM 1461 C CA . CYS A 1 188 ? 8.102 -19.781 -12.242 1 95.5 188 CYS A CA 1
ATOM 1462 C C . CYS A 1 188 ? 6.781 -20.062 -11.531 1 95.5 188 CYS A C 1
ATOM 1464 O O . CYS A 1 188 ? 6.133 -19.125 -11.047 1 95.5 188 CYS A O 1
ATOM 1466 N N . ALA A 1 189 ? 6.395 -21.359 -11.586 1 94.25 189 ALA A N 1
ATOM 1467 C CA . ALA A 1 189 ? 5.168 -21.781 -10.914 1 94.25 189 ALA A CA 1
ATOM 1468 C C . ALA A 1 189 ? 3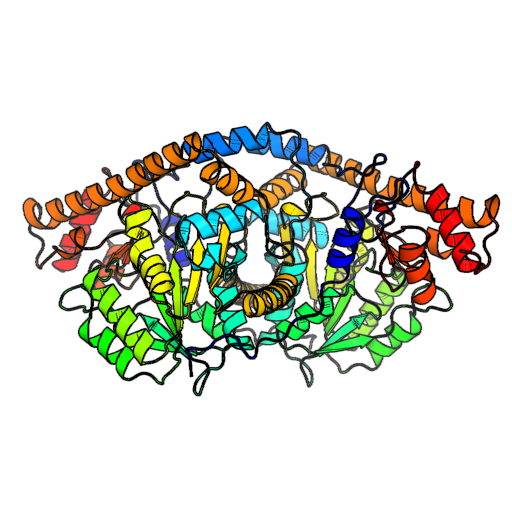.973 -20.953 -11.398 1 94.25 189 ALA A C 1
ATOM 1470 O O . ALA A 1 189 ? 3.32 -20.281 -10.602 1 94.25 189 ALA A O 1
ATOM 1471 N N . HIS A 1 190 ? 3.717 -21.125 -12.695 1 95.94 190 HIS A N 1
ATOM 1472 C CA . HIS A 1 190 ? 2.662 -20.344 -13.344 1 95.94 190 HIS A CA 1
ATOM 1473 C C . HIS A 1 190 ? 1.34 -20.484 -12.602 1 95.94 190 HIS A C 1
ATOM 1475 O O . HIS A 1 190 ? 0.883 -21.609 -12.336 1 95.94 190 HIS A O 1
ATOM 1481 N N . ASN A 1 191 ? 0.812 -19.484 -12.156 1 93.12 191 ASN A N 1
ATOM 1482 C CA . ASN A 1 191 ? -0.513 -19.406 -11.547 1 93.12 191 ASN A CA 1
ATOM 1483 C C . ASN A 1 191 ? -1.584 -19.062 -12.578 1 93.12 191 ASN A C 1
ATOM 1485 O O . ASN A 1 191 ? -1.541 -18 -13.195 1 93.12 191 ASN A O 1
ATOM 1489 N N . PRO A 1 192 ? -2.484 -19.938 -12.883 1 92.38 192 PRO A N 1
ATOM 1490 C CA . PRO A 1 192 ? -2.994 -21.016 -12.031 1 92.38 192 PRO A CA 1
ATOM 1491 C C . PRO A 1 192 ? -2.559 -22.391 -12.508 1 92.38 192 PRO A C 1
ATOM 1493 O O . PRO A 1 192 ? -2.875 -23.406 -11.859 1 92.38 192 PRO A O 1
ATOM 1496 N N . THR A 1 193 ? -1.754 -22.516 -13.547 1 93.25 193 THR A N 1
ATOM 1497 C CA . THR A 1 193 ? -1.7 -23.797 -14.25 1 93.25 193 THR A CA 1
ATOM 1498 C C . THR A 1 193 ? -0.635 -24.703 -13.633 1 93.25 193 THR A C 1
ATOM 1500 O O . THR A 1 193 ? -0.682 -25.922 -13.797 1 93.25 193 THR A O 1
ATOM 1503 N N . GLY A 1 194 ? 0.368 -24.047 -13.062 1 92.44 194 GLY A N 1
ATOM 1504 C CA . GLY A 1 194 ? 1.501 -24.828 -12.578 1 92.44 194 GLY A CA 1
ATOM 1505 C C . GLY A 1 194 ? 2.396 -25.328 -13.688 1 92.44 194 GLY A C 1
ATOM 1506 O O . GLY A 1 194 ? 3.342 -26.078 -13.438 1 92.44 194 GLY A O 1
ATOM 1507 N N . VAL A 1 195 ? 2.107 -24.922 -14.898 1 94 195 VAL A N 1
ATOM 1508 C CA . VAL A 1 195 ? 2.887 -25.344 -16.062 1 94 195 VAL A CA 1
ATOM 1509 C C . VAL A 1 195 ? 3.896 -24.25 -16.422 1 94 195 VAL A C 1
ATOM 1511 O O . VAL A 1 195 ? 3.518 -23.125 -16.703 1 94 195 VAL A O 1
ATOM 1514 N N . ASP A 1 196 ? 5.152 -24.609 -16.391 1 95.5 196 ASP A N 1
ATOM 1515 C CA . ASP A 1 196 ? 6.199 -23.656 -16.75 1 95.5 196 ASP A CA 1
ATOM 1516 C C . ASP A 1 196 ? 6.918 -24.078 -18.031 1 95.5 196 ASP A C 1
ATOM 1518 O O . ASP A 1 196 ? 7.035 -25.266 -18.312 1 95.5 196 ASP A O 1
ATOM 1522 N N . PRO A 1 197 ? 7.406 -23.141 -18.828 1 97.06 197 PRO A N 1
ATOM 1523 C CA . PRO A 1 197 ? 8.328 -23.484 -19.906 1 97.06 197 PRO A CA 1
ATOM 1524 C C . PRO A 1 197 ? 9.609 -24.141 -19.406 1 97.06 197 PRO A C 1
ATOM 1526 O O . PRO A 1 197 ? 10.07 -23.844 -18.297 1 97.06 197 PRO A O 1
ATOM 1529 N N . THR A 1 198 ? 10.102 -25.047 -20.203 1 95.88 198 THR A N 1
ATOM 1530 C CA . THR A 1 198 ? 11.438 -25.578 -19.938 1 95.88 198 THR A CA 1
ATOM 1531 C C . THR A 1 198 ? 12.508 -24.516 -20.203 1 95.88 198 THR A C 1
ATOM 1533 O O . THR A 1 198 ? 12.211 -23.469 -20.797 1 95.88 198 THR A O 1
ATOM 1536 N N . SER A 1 199 ? 13.766 -24.797 -19.797 1 96.81 199 SER A N 1
ATOM 1537 C CA . SER A 1 199 ? 14.859 -23.875 -20.062 1 96.81 199 SER A CA 1
ATOM 1538 C C . SER A 1 199 ? 15.023 -23.609 -21.547 1 96.81 199 SER A C 1
ATOM 1540 O O . SER A 1 199 ? 15.266 -22.469 -21.969 1 96.81 199 SER A O 1
ATOM 1542 N N . GLU A 1 200 ? 14.914 -24.641 -22.344 1 98 200 GLU A N 1
ATOM 1543 C CA . GLU A 1 200 ? 15.023 -24.5 -23.797 1 98 200 GLU A CA 1
ATOM 1544 C C . GLU A 1 200 ? 13.891 -23.641 -24.344 1 98 200 GLU A C 1
ATOM 1546 O O . GLU A 1 200 ? 14.117 -22.828 -25.25 1 98 200 GLU A O 1
ATOM 1551 N N . GLN A 1 201 ? 12.734 -23.844 -23.844 1 98.38 201 GLN A N 1
ATOM 1552 C CA . GLN A 1 201 ? 11.586 -23.062 -24.281 1 98.38 201 GLN A CA 1
ATOM 1553 C C . GLN A 1 201 ? 11.742 -21.594 -23.891 1 98.38 201 GLN A C 1
ATOM 1555 O O . GLN A 1 201 ? 11.383 -20.703 -24.656 1 98.38 201 GLN A O 1
ATOM 1560 N N . TRP A 1 202 ? 12.25 -21.297 -22.703 1 98.62 202 TRP A N 1
ATOM 1561 C CA . TRP A 1 202 ? 12.516 -19.922 -22.281 1 98.62 202 TRP A CA 1
ATOM 1562 C C . TRP A 1 202 ? 13.5 -19.25 -23.219 1 98.62 202 TRP A C 1
ATOM 1564 O O . TRP A 1 202 ? 13.344 -18.062 -23.547 1 98.62 202 TRP A O 1
ATOM 1574 N N . VAL A 1 203 ? 14.539 -20 -23.656 1 98.5 203 VAL A N 1
ATOM 1575 C CA . VAL A 1 203 ? 15.516 -19.469 -24.594 1 98.5 203 VAL A CA 1
ATOM 1576 C C . VAL A 1 203 ? 14.82 -19.062 -25.891 1 98.5 203 VAL A C 1
ATOM 1578 O O . VAL A 1 203 ? 15.055 -17.969 -26.422 1 98.5 203 VAL A O 1
ATOM 1581 N N . ALA A 1 204 ? 13.969 -19.938 -26.344 1 98.69 204 ALA A N 1
ATOM 1582 C CA . ALA A 1 204 ? 13.227 -19.656 -27.578 1 98.69 204 ALA A CA 1
ATOM 1583 C C . ALA A 1 204 ? 12.328 -18.438 -27.406 1 98.69 204 ALA A C 1
ATOM 1585 O O . ALA A 1 204 ? 12.227 -17.609 -28.297 1 98.69 204 ALA A O 1
ATOM 1586 N N . ILE A 1 205 ? 11.641 -18.344 -26.297 1 98.81 205 ILE A N 1
ATOM 1587 C CA . ILE A 1 205 ? 10.773 -17.203 -25.984 1 98.81 205 ILE A CA 1
ATOM 1588 C C . ILE A 1 205 ? 11.586 -15.914 -26 1 98.81 205 ILE A C 1
ATOM 1590 O O . ILE A 1 205 ? 11.188 -14.938 -26.641 1 98.81 205 ILE A O 1
ATOM 1594 N N . ALA A 1 206 ? 12.711 -15.914 -25.344 1 98.5 206 ALA A N 1
ATOM 1595 C CA . ALA A 1 206 ? 13.578 -14.734 -25.281 1 98.5 206 ALA A CA 1
ATOM 1596 C C . ALA A 1 206 ? 14.016 -14.297 -26.688 1 98.5 206 ALA A C 1
ATOM 1598 O O . ALA A 1 206 ? 14.039 -13.102 -26.984 1 98.5 206 ALA A O 1
ATOM 1599 N N . GLU A 1 207 ? 14.359 -15.242 -27.516 1 98.12 207 GLU A N 1
ATOM 1600 C CA . GLU A 1 207 ? 14.828 -14.938 -28.859 1 98.12 207 GLU A CA 1
ATOM 1601 C C . GLU A 1 207 ? 13.75 -14.234 -29.672 1 98.12 207 GLU A C 1
ATOM 1603 O O . GLU A 1 207 ? 14.031 -13.25 -30.359 1 98.12 207 GLU A O 1
ATOM 1608 N N . VAL A 1 208 ? 12.562 -14.781 -29.609 1 98.44 208 VAL A N 1
ATOM 1609 C CA . VAL A 1 208 ? 11.477 -14.164 -30.359 1 98.44 208 VAL A CA 1
ATOM 1610 C C . VAL A 1 208 ? 11.18 -12.773 -29.797 1 98.44 208 VAL A C 1
ATOM 1612 O O . VAL A 1 208 ? 10.914 -11.836 -30.562 1 98.44 208 VAL A O 1
ATOM 1615 N N . MET A 1 209 ? 11.172 -12.625 -28.484 1 98.06 209 MET A N 1
ATOM 1616 C CA . MET A 1 209 ? 10.891 -11.328 -27.875 1 98.06 209 MET A CA 1
ATOM 1617 C C . MET A 1 209 ? 11.945 -10.297 -28.266 1 98.06 209 MET A C 1
ATOM 1619 O O . MET A 1 209 ? 11.617 -9.133 -28.5 1 98.06 209 MET A O 1
ATOM 1623 N N . LEU A 1 210 ? 13.195 -10.734 -28.375 1 97 210 LEU A N 1
ATOM 1624 C CA . LEU A 1 210 ? 14.258 -9.844 -28.844 1 97 210 LEU A CA 1
ATOM 1625 C C . LEU A 1 210 ? 14.031 -9.43 -30.281 1 97 210 LEU A C 1
ATOM 1627 O O . LEU A 1 210 ? 14.148 -8.25 -30.625 1 97 210 LEU A O 1
ATOM 1631 N N . GLU A 1 211 ? 13.75 -10.406 -31.078 1 96.81 211 GLU A N 1
ATOM 1632 C CA . GLU A 1 211 ? 13.531 -10.164 -32.5 1 96.81 211 GLU A CA 1
ATOM 1633 C C . GLU A 1 211 ? 12.391 -9.172 -32.719 1 96.81 211 GLU A C 1
ATOM 1635 O O . GLU A 1 211 ? 12.484 -8.305 -33.594 1 96.81 211 GLU A O 1
ATOM 1640 N N . ARG A 1 212 ? 11.352 -9.359 -31.969 1 97.06 212 ARG A N 1
ATOM 1641 C CA . ARG A 1 212 ? 10.141 -8.562 -32.156 1 97.06 212 ARG A CA 1
ATOM 1642 C C . ARG A 1 212 ? 10.164 -7.328 -31.25 1 97.06 212 ARG A C 1
ATOM 1644 O O . ARG A 1 212 ? 9.234 -6.523 -31.266 1 97.06 212 ARG A O 1
ATOM 1651 N N . LYS A 1 213 ? 11.211 -7.168 -30.406 1 96.12 213 LYS A N 1
ATOM 1652 C CA . LYS A 1 213 ? 11.414 -6.047 -29.5 1 96.12 213 LYS A CA 1
ATOM 1653 C C . LYS A 1 213 ? 10.281 -5.953 -28.484 1 96.12 213 LYS A C 1
ATOM 1655 O O . LYS A 1 213 ? 9.797 -4.863 -28.188 1 96.12 213 LYS A O 1
ATOM 1660 N N . HIS A 1 214 ? 9.773 -7.105 -28.031 1 97.38 214 HIS A N 1
ATOM 1661 C CA . HIS A 1 214 ? 8.719 -7.141 -27.016 1 97.38 214 HIS A CA 1
ATOM 1662 C C . HIS A 1 214 ? 9.273 -6.801 -25.641 1 97.38 214 HIS A C 1
ATOM 1664 O O . HIS A 1 214 ? 10.484 -6.848 -25.422 1 97.38 214 HIS A O 1
ATOM 1670 N N . PHE A 1 215 ? 8.422 -6.32 -24.812 1 97.56 215 PHE A N 1
ATOM 1671 C CA . PHE A 1 215 ? 8.727 -6 -23.422 1 97.56 215 PHE A CA 1
ATOM 1672 C C . PHE A 1 215 ? 8.25 -7.105 -22.5 1 97.56 215 PHE A C 1
ATOM 1674 O O . PHE A 1 215 ? 7.082 -7.496 -22.531 1 97.56 215 PHE A O 1
ATOM 1681 N N . ALA A 1 216 ? 9.148 -7.617 -21.656 1 98.25 216 ALA A N 1
ATOM 1682 C CA . ALA A 1 216 ? 8.789 -8.672 -20.719 1 98.25 216 ALA A CA 1
ATOM 1683 C C . ALA A 1 216 ? 8.359 -8.086 -19.375 1 98.25 216 ALA A C 1
ATOM 1685 O O . ALA A 1 216 ? 9.148 -7.41 -18.703 1 98.25 216 ALA A O 1
ATOM 1686 N N . PHE A 1 217 ? 7.129 -8.297 -19 1 98.75 217 PHE A N 1
ATOM 1687 C CA . PHE A 1 217 ? 6.578 -7.992 -17.688 1 98.75 217 PHE A CA 1
ATOM 1688 C C . PHE A 1 217 ? 6.531 -9.242 -16.812 1 98.75 217 PHE A C 1
ATOM 1690 O O . PHE A 1 217 ? 5.562 -10 -16.859 1 98.75 217 PHE A O 1
ATOM 1697 N N . PHE A 1 218 ? 7.535 -9.438 -15.938 1 98.88 218 PHE A N 1
ATOM 1698 C CA . PHE A 1 218 ? 7.641 -10.672 -15.156 1 98.88 218 PHE A CA 1
ATOM 1699 C C . PHE A 1 218 ? 6.887 -10.539 -13.844 1 98.88 218 PHE A C 1
ATOM 1701 O O . PHE A 1 218 ? 7.074 -9.57 -13.102 1 98.88 218 PHE A O 1
ATOM 1708 N N . ASP A 1 219 ? 6.023 -11.461 -13.539 1 98.69 219 ASP A N 1
ATOM 1709 C CA . ASP A 1 219 ? 5.441 -11.68 -12.219 1 98.69 219 ASP A CA 1
ATOM 1710 C C . ASP A 1 219 ? 6.125 -12.844 -11.5 1 98.69 219 ASP A C 1
ATOM 1712 O O . ASP A 1 219 ? 6.016 -13.992 -11.93 1 98.69 219 ASP A O 1
ATOM 1716 N N . CYS A 1 220 ? 6.793 -12.57 -10.391 1 98.06 220 CYS A N 1
ATOM 1717 C CA . CYS A 1 220 ? 7.586 -13.57 -9.68 1 98.06 220 CYS A CA 1
ATOM 1718 C C . CYS A 1 220 ? 7.168 -13.648 -8.219 1 98.06 220 CYS A C 1
ATOM 1720 O O . CYS A 1 220 ? 7.785 -13.023 -7.355 1 98.06 220 CYS A O 1
ATOM 1722 N N . ALA A 1 221 ? 6.293 -14.547 -7.922 1 96 221 ALA A N 1
ATOM 1723 C CA . ALA A 1 221 ? 5.77 -14.641 -6.562 1 96 221 ALA A CA 1
ATOM 1724 C C . ALA A 1 221 ? 6.305 -15.891 -5.859 1 96 221 ALA A C 1
ATOM 1726 O O . ALA A 1 221 ? 6.199 -16.016 -4.637 1 96 221 ALA A O 1
ATOM 1727 N N . TYR A 1 222 ? 7.047 -16.781 -6.57 1 95.56 222 TYR A N 1
ATOM 1728 C CA . TYR A 1 222 ? 7.215 -18.125 -6.027 1 95.56 222 TYR A CA 1
ATOM 1729 C C . TYR A 1 222 ? 8.68 -18.547 -6.062 1 95.56 222 TYR A C 1
ATOM 1731 O O . TYR A 1 222 ? 8.992 -19.734 -5.949 1 95.56 222 TYR A O 1
ATOM 1739 N N . GLN A 1 223 ? 9.586 -17.578 -6.242 1 96.44 223 GLN A N 1
ATOM 1740 C CA . GLN A 1 223 ? 10.992 -17.953 -6.352 1 96.44 223 GLN A CA 1
ATOM 1741 C C . GLN A 1 223 ? 11.43 -18.812 -5.176 1 96.44 223 GLN A C 1
ATOM 1743 O O . GLN A 1 223 ? 11.258 -18.438 -4.016 1 96.44 223 GLN A O 1
ATOM 1748 N N . GLY A 1 224 ? 12 -19.969 -5.461 1 93.12 224 GLY A N 1
ATOM 1749 C CA . GLY A 1 224 ? 12.414 -20.922 -4.441 1 93.12 224 GLY A CA 1
ATOM 1750 C C . GLY A 1 224 ? 11.328 -21.906 -4.062 1 93.12 224 GLY A C 1
ATOM 1751 O O . GLY A 1 224 ? 11.617 -23.062 -3.73 1 93.12 224 GLY A O 1
ATOM 1752 N N . PHE A 1 225 ? 10.156 -21.469 -4.109 1 87 225 PHE A N 1
ATOM 1753 C CA . PHE A 1 225 ? 9.016 -22.266 -3.678 1 87 225 PHE A CA 1
ATOM 1754 C C . PHE A 1 225 ? 8.562 -23.203 -4.785 1 87 225 PHE A C 1
ATOM 1756 O O . PHE A 1 225 ? 7.977 -24.25 -4.516 1 87 225 PHE A O 1
ATOM 1763 N N . ALA A 1 226 ? 8.805 -22.875 -5.984 1 87 226 ALA A N 1
ATOM 1764 C CA . ALA A 1 226 ? 8.375 -23.672 -7.129 1 87 226 ALA A CA 1
ATOM 1765 C C . ALA A 1 226 ? 9.125 -25 -7.191 1 87 226 ALA A C 1
ATOM 1767 O O . ALA A 1 226 ? 8.516 -26.062 -7.27 1 87 226 ALA A O 1
ATOM 1768 N N . SER A 1 227 ? 10.461 -24.938 -7.078 1 89 227 SER A N 1
ATOM 1769 C CA . SER A 1 227 ? 11.289 -26.125 -7.266 1 89 227 SER A CA 1
ATOM 1770 C C . SER A 1 227 ? 12.062 -26.469 -5.996 1 89 227 SER A C 1
ATOM 1772 O O . SER A 1 227 ? 12.633 -27.547 -5.879 1 89 227 SER A O 1
ATOM 1774 N N . GLY A 1 228 ? 12.062 -25.547 -5.051 1 91.38 228 GLY A N 1
ATOM 1775 C CA . GLY A 1 228 ? 12.906 -25.688 -3.879 1 91.38 228 GLY A CA 1
ATOM 1776 C C . GLY A 1 228 ? 14.289 -25.078 -4.062 1 91.38 228 GLY A C 1
ATOM 1777 O O . GLY A 1 228 ? 15.133 -25.172 -3.168 1 91.38 228 GLY A O 1
ATOM 1778 N N . ASP A 1 229 ? 14.461 -24.484 -5.188 1 94.12 229 ASP A N 1
ATOM 1779 C CA . ASP A 1 229 ? 15.758 -23.922 -5.547 1 94.12 229 ASP A CA 1
ATOM 1780 C C . ASP A 1 229 ? 15.617 -22.484 -6.051 1 94.12 229 ASP A C 1
ATOM 1782 O O . ASP A 1 229 ? 15.016 -22.25 -7.098 1 94.12 229 ASP A O 1
ATOM 1786 N N . LEU A 1 230 ? 16.234 -21.547 -5.301 1 96.19 230 LEU A N 1
ATOM 1787 C CA . LEU A 1 230 ? 16.109 -20.125 -5.598 1 96.19 230 LEU A CA 1
ATOM 1788 C C . LEU A 1 230 ? 16.703 -19.797 -6.969 1 96.19 230 LEU A C 1
ATOM 1790 O O . LEU A 1 230 ? 16.156 -18.984 -7.707 1 96.19 230 LEU A O 1
ATOM 1794 N N . ASP A 1 231 ? 17.781 -20.422 -7.328 1 96.19 231 ASP A N 1
ATOM 1795 C CA . ASP A 1 231 ? 18.484 -20.141 -8.57 1 96.19 231 ASP A CA 1
ATOM 1796 C C . ASP A 1 231 ? 17.75 -20.719 -9.773 1 96.19 231 ASP A C 1
ATOM 1798 O O . ASP A 1 231 ? 17.609 -20.047 -10.805 1 96.19 231 ASP A O 1
ATOM 1802 N N . ARG A 1 232 ? 17.297 -21.938 -9.648 1 95 232 ARG A N 1
ATOM 1803 C CA . ARG A 1 232 ? 16.562 -22.578 -10.734 1 95 232 ARG A CA 1
ATOM 1804 C C . ARG A 1 232 ? 15.305 -21.781 -11.07 1 95 232 ARG A C 1
ATOM 1806 O O . ARG A 1 232 ? 14.984 -21.594 -12.25 1 95 232 ARG A O 1
ATOM 1813 N N . ASP A 1 233 ? 14.625 -21.312 -10.023 1 96.56 233 ASP A N 1
ATOM 1814 C CA . ASP A 1 233 ? 13.359 -20.609 -10.211 1 96.56 233 ASP A CA 1
ATOM 1815 C C . ASP A 1 233 ? 13.586 -19.219 -10.805 1 96.56 233 ASP A C 1
ATOM 1817 O O . ASP A 1 233 ? 12.641 -18.578 -11.281 1 96.56 233 ASP A O 1
ATOM 1821 N N . ALA A 1 234 ? 14.82 -18.672 -10.812 1 97.81 234 ALA A N 1
ATOM 1822 C CA . ALA A 1 234 ? 15.109 -17.328 -11.32 1 97.81 234 ALA A CA 1
ATOM 1823 C C . ALA A 1 234 ? 15.703 -17.391 -12.727 1 97.81 234 ALA A C 1
ATOM 1825 O O . ALA A 1 234 ? 16.094 -16.359 -13.289 1 97.81 234 ALA A O 1
ATOM 1826 N N . PHE A 1 235 ? 15.789 -18.547 -13.328 1 97.69 235 PHE A N 1
ATOM 1827 C CA . PHE A 1 235 ? 16.5 -18.781 -14.586 1 97.69 235 PHE A CA 1
ATOM 1828 C C . PHE A 1 235 ? 15.977 -17.844 -15.672 1 97.69 235 PHE A C 1
ATOM 1830 O O . PHE A 1 235 ? 16.75 -17.156 -16.328 1 97.69 235 PHE A O 1
ATOM 1837 N N . ALA A 1 236 ? 14.656 -17.828 -15.891 1 98.06 236 ALA A N 1
ATOM 1838 C CA . ALA A 1 236 ? 14.062 -17.062 -16.984 1 98.06 236 ALA A CA 1
ATOM 1839 C C . ALA A 1 236 ? 14.422 -15.586 -16.859 1 98.06 236 ALA A C 1
ATOM 1841 O O . ALA A 1 236 ? 14.875 -14.969 -17.828 1 98.06 236 ALA A O 1
ATOM 1842 N N . VAL A 1 237 ? 14.273 -15.016 -15.688 1 98.56 237 VAL A N 1
ATOM 1843 C CA . VAL A 1 237 ? 14.531 -13.602 -15.438 1 98.56 237 VAL A CA 1
ATOM 1844 C C . VAL A 1 237 ? 16 -13.297 -15.711 1 98.56 237 VAL A C 1
ATOM 1846 O O . VAL A 1 237 ? 16.328 -12.328 -16.406 1 98.56 237 VAL A O 1
ATOM 1849 N N . ARG A 1 238 ? 16.875 -14.102 -15.18 1 98.44 238 ARG A N 1
ATOM 1850 C CA . ARG A 1 238 ? 18.312 -13.867 -15.297 1 98.44 238 ARG A CA 1
ATOM 1851 C C . ARG A 1 238 ? 18.766 -14.031 -16.734 1 98.44 238 ARG A C 1
ATOM 1853 O O . ARG A 1 238 ? 19.609 -13.258 -17.219 1 98.44 238 ARG A O 1
ATOM 1860 N N . TYR A 1 239 ? 18.219 -15.031 -17.391 1 97.94 239 TYR A N 1
ATOM 1861 C CA . TYR A 1 239 ? 18.547 -15.219 -18.797 1 97.94 239 TYR A CA 1
ATOM 1862 C C . TYR A 1 239 ? 18.125 -14.023 -19.641 1 97.94 239 TYR A C 1
ATOM 1864 O O . TYR A 1 239 ? 18.859 -13.562 -20.5 1 97.94 239 TYR A O 1
ATOM 1872 N N . PHE A 1 240 ? 16.922 -13.516 -19.406 1 97.88 240 PHE A N 1
ATOM 1873 C CA . PHE A 1 240 ? 16.406 -12.375 -20.156 1 97.88 240 PHE A CA 1
ATOM 1874 C C . PHE A 1 240 ? 17.281 -11.148 -19.938 1 97.88 240 PHE A C 1
ATOM 1876 O O . PHE A 1 240 ? 17.562 -10.414 -20.891 1 97.88 240 PHE A O 1
ATOM 1883 N N . VAL A 1 241 ? 17.703 -10.883 -18.719 1 95.88 241 VAL A N 1
ATOM 1884 C CA . VAL A 1 241 ? 18.562 -9.75 -18.406 1 95.88 241 VAL A CA 1
ATOM 1885 C C . VAL A 1 241 ? 19.891 -9.898 -19.172 1 95.88 241 VAL A C 1
ATOM 1887 O O . VAL A 1 241 ? 20.375 -8.938 -19.781 1 95.88 241 VAL A O 1
ATOM 1890 N N . ASP A 1 242 ? 20.438 -11.039 -19.125 1 95.25 242 ASP A N 1
ATOM 1891 C CA . ASP A 1 242 ? 21.719 -11.312 -19.75 1 95.25 242 ASP A CA 1
ATOM 1892 C C . ASP A 1 242 ? 21.656 -11.117 -21.266 1 95.25 242 ASP A C 1
ATOM 1894 O O . ASP A 1 242 ? 22.609 -10.656 -21.875 1 95.25 242 ASP A O 1
ATOM 1898 N N . ARG A 1 243 ? 20.531 -11.492 -21.828 1 95.44 243 ARG A N 1
ATOM 1899 C CA . ARG A 1 243 ? 20.359 -11.414 -23.281 1 95.44 243 ARG A CA 1
ATOM 1900 C C . ARG A 1 243 ? 20 -9.992 -23.703 1 95.44 243 ARG A C 1
ATOM 1902 O O . ARG A 1 243 ? 20.078 -9.656 -24.891 1 95.44 243 ARG A O 1
ATOM 1909 N N . GLY A 1 244 ? 19.562 -9.211 -22.734 1 93.75 244 GLY A N 1
ATOM 1910 C CA . GLY A 1 244 ? 19.234 -7.82 -23.047 1 93.75 244 GLY A CA 1
ATOM 1911 C C . GLY A 1 244 ? 17.781 -7.621 -23.438 1 93.75 244 GLY A C 1
ATOM 1912 O O . GLY A 1 244 ? 17.453 -6.648 -24.125 1 93.75 244 GLY A O 1
ATOM 1913 N N . VAL A 1 245 ? 16.906 -8.547 -23.078 1 94.88 245 VAL A N 1
ATOM 1914 C CA . VAL A 1 245 ? 15.477 -8.344 -23.297 1 94.88 245 VAL A CA 1
ATOM 1915 C C . VAL A 1 245 ? 14.977 -7.207 -22.406 1 94.88 245 VAL A C 1
ATOM 1917 O O . VAL A 1 245 ? 15.281 -7.168 -21.203 1 94.88 245 VAL A O 1
ATOM 1920 N N . ALA A 1 246 ? 14.305 -6.219 -22.969 1 94.5 246 ALA A N 1
ATOM 1921 C CA . ALA A 1 246 ? 13.68 -5.168 -22.172 1 94.5 246 ALA A CA 1
ATOM 1922 C C . ALA A 1 246 ? 12.664 -5.754 -21.188 1 94.5 246 ALA A C 1
ATOM 1924 O O . ALA A 1 246 ? 11.836 -6.59 -21.562 1 94.5 246 ALA A O 1
ATOM 1925 N N . MET A 1 247 ? 12.781 -5.297 -19.891 1 97.06 247 MET A N 1
ATOM 1926 C CA . MET A 1 247 ? 11.922 -6.012 -18.953 1 97.06 247 MET A CA 1
ATOM 1927 C C . MET A 1 247 ? 11.766 -5.234 -17.656 1 97.06 247 MET A C 1
ATOM 1929 O O . MET A 1 247 ? 12.539 -4.312 -17.375 1 97.06 247 MET A O 1
ATOM 1933 N N . LEU A 1 248 ? 10.742 -5.57 -16.938 1 98.25 248 LEU A N 1
ATOM 1934 C CA . LEU A 1 248 ? 10.633 -5.316 -15.5 1 98.25 248 LEU A CA 1
ATOM 1935 C C . LEU A 1 248 ? 10.219 -6.582 -14.758 1 98.25 248 LEU A C 1
ATOM 1937 O O . LEU A 1 248 ? 9.766 -7.551 -15.375 1 98.25 248 LEU A O 1
ATOM 1941 N N . VAL A 1 249 ? 10.477 -6.625 -13.43 1 98.81 249 VAL A N 1
ATOM 1942 C CA . VAL A 1 249 ? 10.203 -7.809 -12.617 1 98.81 249 VAL A CA 1
ATOM 1943 C C . VAL A 1 249 ? 9.414 -7.402 -11.375 1 98.81 249 VAL A C 1
ATOM 1945 O O . VAL A 1 249 ? 9.836 -6.516 -10.625 1 98.81 249 VAL A O 1
ATOM 1948 N N . CYS A 1 250 ? 8.242 -8.008 -11.211 1 98.88 250 CYS A N 1
ATOM 1949 C CA . CYS A 1 250 ? 7.461 -7.895 -9.984 1 98.88 250 CYS A CA 1
ATOM 1950 C C . CYS A 1 250 ? 7.754 -9.055 -9.039 1 98.88 250 CYS A C 1
ATOM 1952 O O . CYS A 1 250 ? 7.441 -10.203 -9.352 1 98.88 250 CYS A O 1
ATOM 1954 N N . GLN A 1 251 ? 8.328 -8.719 -7.906 1 98.75 251 GLN A N 1
ATOM 1955 C CA . GLN A 1 251 ? 8.797 -9.719 -6.953 1 98.75 251 GLN A CA 1
ATOM 1956 C C . GLN A 1 251 ? 7.965 -9.695 -5.672 1 98.75 251 GLN A C 1
ATOM 1958 O O . GLN A 1 251 ? 7.562 -8.625 -5.211 1 98.75 251 GLN A O 1
ATOM 1963 N N . SER A 1 252 ? 7.633 -10.797 -5.125 1 97.94 252 SER A N 1
ATOM 1964 C CA . SER A 1 252 ? 6.914 -10.898 -3.859 1 97.94 252 SER A CA 1
ATOM 1965 C C . SER A 1 252 ? 7.617 -11.844 -2.893 1 97.94 252 SER A C 1
ATOM 1967 O O . SER A 1 252 ? 8.258 -12.805 -3.314 1 97.94 252 SER A O 1
ATOM 1969 N N . PHE A 1 253 ? 7.492 -11.578 -1.617 1 97.88 253 PHE A N 1
ATOM 1970 C CA . PHE A 1 253 ? 8.031 -12.461 -0.588 1 97.88 253 PHE A CA 1
ATOM 1971 C C . PHE A 1 253 ? 6.914 -13.07 0.246 1 97.88 253 PHE A C 1
ATOM 1973 O O . PHE A 1 253 ? 7.16 -13.617 1.324 1 97.88 253 PHE A O 1
ATOM 1980 N N . ALA A 1 254 ? 5.688 -12.961 -0.248 1 96.31 254 ALA A N 1
ATOM 1981 C CA . ALA A 1 254 ? 4.527 -13.484 0.474 1 96.31 254 ALA A CA 1
ATOM 1982 C C . ALA A 1 254 ? 4.617 -15 0.634 1 96.31 254 ALA A C 1
ATOM 1984 O O . ALA A 1 254 ? 4.512 -15.516 1.747 1 96.31 254 ALA A O 1
ATOM 1985 N N . LYS A 1 255 ? 4.906 -15.688 -0.434 1 93.81 255 LYS A N 1
ATOM 1986 C CA . LYS A 1 255 ? 4.809 -17.141 -0.44 1 93.81 255 LYS A CA 1
ATOM 1987 C C . LYS A 1 255 ? 6.109 -17.781 0.03 1 93.81 255 LYS A C 1
ATOM 1989 O O . LYS A 1 255 ? 6.113 -18.578 0.973 1 93.81 255 LYS A O 1
ATOM 1994 N N . ASN A 1 256 ? 7.203 -17.344 -0.579 1 95.44 256 ASN A N 1
ATOM 1995 C CA . ASN A 1 256 ? 8.484 -18 -0.328 1 95.44 256 ASN A CA 1
ATOM 1996 C C . ASN A 1 256 ? 9.016 -17.688 1.065 1 95.44 256 ASN A C 1
ATOM 1998 O O . ASN A 1 256 ? 9.844 -18.422 1.601 1 95.44 256 ASN A O 1
ATOM 2002 N N . ALA A 1 257 ? 8.508 -16.609 1.669 1 96.25 257 ALA A N 1
ATOM 2003 C CA . ALA A 1 257 ? 8.906 -16.328 3.043 1 96.25 257 ALA A CA 1
ATOM 2004 C C . ALA A 1 257 ? 7.723 -16.453 3.998 1 96.25 257 ALA A C 1
ATOM 2006 O O . ALA A 1 257 ? 7.848 -16.188 5.195 1 96.25 257 ALA A O 1
ATOM 2007 N N . GLY A 1 258 ? 6.578 -16.875 3.469 1 95.31 258 GLY A N 1
ATOM 2008 C CA . GLY A 1 258 ? 5.391 -17.016 4.293 1 95.31 258 GLY A CA 1
ATOM 2009 C C . GLY A 1 258 ? 4.918 -15.719 4.906 1 95.31 258 GLY A C 1
ATOM 2010 O O . GLY A 1 258 ? 4.359 -15.703 6.004 1 95.31 258 GLY A O 1
ATOM 2011 N N . LEU A 1 259 ? 5.242 -14.641 4.297 1 96.5 259 LEU A N 1
ATOM 2012 C CA . LEU A 1 259 ? 4.906 -13.32 4.824 1 96.5 259 LEU A CA 1
ATOM 2013 C C . LEU A 1 259 ? 3.703 -12.734 4.09 1 96.5 259 LEU A C 1
ATOM 2015 O O . LEU A 1 259 ? 3.77 -11.617 3.576 1 96.5 259 LEU A O 1
ATOM 2019 N N . TYR A 1 260 ? 2.594 -13.469 4.164 1 95.94 260 TYR A N 1
ATOM 2020 C CA . TYR A 1 260 ? 1.376 -13.102 3.453 1 95.94 260 TYR A CA 1
ATOM 2021 C C . TYR A 1 260 ? 0.842 -11.766 3.945 1 95.94 260 TYR A C 1
ATOM 2023 O O . TYR A 1 260 ? 0.47 -10.906 3.143 1 95.94 260 TYR A O 1
ATOM 2031 N N . GLY A 1 261 ? 0.872 -11.531 5.266 1 96.25 261 GLY A N 1
ATOM 2032 C CA . GLY A 1 261 ? 0.264 -10.359 5.883 1 96.25 261 GLY A CA 1
ATOM 2033 C C . GLY A 1 261 ? 1.206 -9.18 5.973 1 96.25 261 GLY A C 1
ATOM 2034 O O . GLY A 1 261 ? 0.773 -8.047 6.219 1 96.25 261 GLY A O 1
ATOM 2035 N N . GLU A 1 262 ? 2.482 -9.375 5.746 1 96.81 262 GLU A N 1
ATOM 2036 C CA . GLU A 1 262 ? 3.441 -8.273 5.836 1 96.81 262 GLU A CA 1
ATOM 2037 C C . GLU A 1 262 ? 3.449 -7.445 4.555 1 96.81 262 GLU A C 1
ATOM 2039 O O . GLU A 1 262 ? 3.916 -6.305 4.551 1 96.81 262 GLU A O 1
ATOM 2044 N N . ARG A 1 263 ? 2.92 -8.086 3.479 1 98.06 263 ARG A N 1
ATOM 2045 C CA . ARG A 1 263 ? 2.719 -7.406 2.205 1 98.06 263 ARG A CA 1
ATOM 2046 C C . ARG A 1 263 ? 4.016 -6.777 1.712 1 98.06 263 ARG A C 1
ATOM 2048 O O . ARG A 1 263 ? 4.043 -5.598 1.346 1 98.06 263 ARG A O 1
ATOM 2055 N N . VAL A 1 264 ? 5.09 -7.543 1.585 1 98.38 264 VAL A N 1
ATOM 2056 C CA . VAL A 1 264 ? 6.383 -7.008 1.17 1 98.38 264 VAL A CA 1
ATOM 2057 C C . VAL A 1 264 ? 6.742 -7.547 -0.214 1 98.38 264 VAL A C 1
ATOM 2059 O O . VAL A 1 264 ? 6.695 -8.758 -0.449 1 98.38 264 VAL A O 1
ATOM 2062 N N . GLY A 1 265 ? 6.98 -6.688 -1.154 1 98.75 265 GLY A N 1
ATOM 2063 C CA . GLY A 1 265 ? 7.41 -6.984 -2.51 1 98.75 265 GLY A CA 1
ATOM 2064 C C . GLY A 1 265 ? 8.297 -5.906 -3.107 1 98.75 265 GLY A C 1
ATOM 2065 O O . GLY A 1 265 ? 8.703 -4.973 -2.41 1 98.75 265 GLY A O 1
ATOM 2066 N N . ALA A 1 266 ? 8.672 -6.07 -4.344 1 98.94 266 ALA A N 1
ATOM 2067 C CA . ALA A 1 266 ? 9.539 -5.121 -5.039 1 98.94 266 ALA A CA 1
ATOM 2068 C C . ALA A 1 266 ? 9.25 -5.105 -6.535 1 98.94 266 ALA A C 1
ATOM 2070 O O . ALA A 1 266 ? 8.859 -6.125 -7.109 1 98.94 266 ALA A O 1
ATOM 2071 N N . LEU A 1 267 ? 9.367 -3.986 -7.078 1 98.94 267 LEU A N 1
ATOM 2072 C CA . LEU A 1 267 ? 9.414 -3.797 -8.523 1 98.94 267 LEU A CA 1
ATOM 2073 C C . LEU A 1 267 ? 10.828 -3.465 -8.984 1 98.94 267 LEU A C 1
ATOM 2075 O O . LEU A 1 267 ? 11.484 -2.592 -8.406 1 98.94 267 LEU A O 1
ATOM 2079 N N . HIS A 1 268 ? 11.344 -4.184 -9.906 1 98.88 268 HIS A N 1
ATOM 2080 C CA . HIS A 1 268 ? 12.641 -3.9 -10.516 1 98.88 268 HIS A CA 1
ATOM 2081 C C . HIS A 1 268 ? 12.484 -3.539 -11.992 1 98.88 268 HIS A C 1
ATOM 2083 O O . HIS A 1 268 ? 11.977 -4.34 -12.781 1 98.88 268 HIS A O 1
ATOM 2089 N N . VAL A 1 269 ? 12.883 -2.365 -12.367 1 98.38 269 VAL A N 1
ATOM 2090 C CA . VAL A 1 269 ? 12.891 -1.942 -13.766 1 98.38 269 VAL A CA 1
ATOM 2091 C C . VAL A 1 269 ? 14.32 -1.958 -14.297 1 98.38 269 VAL A C 1
ATOM 2093 O O . VAL A 1 269 ? 15.211 -1.308 -13.734 1 98.38 269 VAL A O 1
ATOM 2096 N N . VAL A 1 270 ? 14.57 -2.709 -15.328 1 97.06 270 VAL A N 1
ATOM 2097 C CA . VAL A 1 270 ? 15.898 -2.795 -15.938 1 97.06 270 VAL A CA 1
ATOM 2098 C C . VAL A 1 270 ? 15.977 -1.846 -17.125 1 97.06 270 VAL A C 1
ATOM 2100 O O . VAL A 1 270 ? 15.32 -2.059 -18.141 1 97.06 270 VAL A O 1
ATOM 2103 N N . SER A 1 271 ? 16.781 -0.826 -17.016 1 94.62 271 SER A N 1
ATOM 2104 C CA . SER A 1 271 ? 16.938 0.181 -18.062 1 94.62 271 SER A CA 1
ATOM 2105 C C . SER A 1 271 ? 18.141 -0.125 -18.953 1 94.62 271 SER A C 1
ATOM 2107 O O . SER A 1 271 ? 18.906 -1.045 -18.672 1 94.62 271 SER A O 1
ATOM 2109 N N . GLN A 1 272 ? 18.281 0.65 -20.016 1 92.5 272 GLN A N 1
ATOM 2110 C CA . GLN A 1 272 ? 19.359 0.447 -20.984 1 92.5 272 GLN A CA 1
ATOM 2111 C C . GLN A 1 272 ? 20.688 0.973 -20.453 1 92.5 272 GLN A C 1
ATOM 2113 O O . GLN A 1 272 ? 21.75 0.454 -20.797 1 92.5 272 GLN A O 1
ATOM 2118 N N . ASP A 1 273 ? 20.609 2.01 -19.672 1 93.44 273 ASP A N 1
ATOM 2119 C CA . ASP A 1 273 ? 21.812 2.629 -19.109 1 93.44 273 ASP A CA 1
ATOM 2120 C C . ASP A 1 273 ? 21.5 3.34 -17.797 1 93.44 273 ASP A C 1
ATOM 2122 O O . ASP A 1 273 ? 20.328 3.416 -17.391 1 93.44 273 ASP A O 1
ATOM 2126 N N . SER A 1 274 ? 22.516 3.789 -17.172 1 95.19 274 SER A N 1
ATOM 2127 C CA . SER A 1 274 ? 22.375 4.371 -15.844 1 95.19 274 SER A CA 1
ATOM 2128 C C . SER A 1 274 ? 21.641 5.703 -15.898 1 95.19 274 SER A C 1
ATOM 2130 O O . SER A 1 274 ? 20.906 6.055 -14.977 1 95.19 274 SER A O 1
ATOM 2132 N N . GLU A 1 275 ? 21.797 6.473 -16.922 1 94.38 275 GLU A N 1
ATOM 2133 C CA . GLU A 1 275 ? 21.109 7.754 -17.062 1 94.38 275 GLU A CA 1
ATOM 2134 C C . GLU A 1 275 ? 19.594 7.559 -17.156 1 94.38 275 GLU A C 1
ATOM 2136 O O . GLU A 1 275 ? 18.828 8.273 -16.5 1 94.38 275 GLU A O 1
ATOM 2141 N N . THR A 1 276 ? 19.234 6.609 -18.031 1 95.12 276 THR A N 1
ATOM 2142 C CA . THR A 1 276 ? 17.812 6.273 -18.141 1 95.12 276 THR A CA 1
ATOM 2143 C C . THR A 1 276 ? 17.266 5.773 -16.812 1 95.12 276 THR A C 1
ATOM 2145 O O . THR A 1 276 ? 16.141 6.098 -16.438 1 95.12 276 THR A O 1
ATOM 2148 N N . ALA A 1 277 ? 18.078 4.996 -16.094 1 96.25 277 ALA A N 1
ATOM 2149 C CA . ALA A 1 277 ? 17.672 4.473 -14.789 1 96.25 277 ALA A CA 1
ATOM 2150 C C . ALA A 1 277 ? 17.344 5.609 -13.828 1 96.25 277 ALA A C 1
ATOM 2152 O O . ALA A 1 277 ? 16.391 5.512 -13.047 1 96.25 277 ALA A O 1
ATOM 2153 N N . ASP A 1 278 ? 18.094 6.664 -13.891 1 95.69 278 ASP A N 1
ATOM 2154 C CA . ASP A 1 278 ? 17.844 7.809 -13.023 1 95.69 278 ASP A CA 1
ATOM 2155 C C . ASP A 1 278 ? 16.484 8.445 -13.312 1 95.69 278 ASP A C 1
ATOM 2157 O O . ASP A 1 278 ? 15.766 8.836 -12.398 1 95.69 278 ASP A O 1
ATOM 2161 N N . ARG A 1 279 ? 16.156 8.578 -14.578 1 96.38 279 ARG A N 1
ATOM 2162 C CA . ARG A 1 279 ? 14.859 9.125 -14.961 1 96.38 279 ARG A CA 1
ATOM 2163 C C . ARG A 1 279 ? 13.727 8.211 -14.531 1 96.38 279 ARG A C 1
ATOM 2165 O O . ARG A 1 279 ? 12.688 8.672 -14.047 1 96.38 279 ARG A O 1
ATOM 2172 N N . VAL A 1 280 ? 13.953 6.906 -14.719 1 97.12 280 VAL A N 1
ATOM 2173 C CA . VAL A 1 280 ? 12.961 5.918 -14.297 1 97.12 280 VAL A CA 1
ATOM 2174 C C . VAL A 1 280 ? 12.742 6.016 -12.789 1 97.12 280 VAL A C 1
ATOM 2176 O O . VAL A 1 280 ? 11.602 6.035 -12.32 1 97.12 280 VAL A O 1
ATOM 2179 N N . LYS A 1 281 ? 13.82 6.102 -12.07 1 97.25 281 LYS A N 1
ATOM 2180 C CA . LYS A 1 281 ? 13.758 6.215 -10.617 1 97.25 281 LYS A CA 1
ATOM 2181 C C . LYS A 1 281 ? 12.93 7.426 -10.195 1 97.25 281 LYS A C 1
ATOM 2183 O O . LYS A 1 281 ? 12.094 7.332 -9.289 1 97.25 281 LYS A O 1
ATOM 2188 N N . SER A 1 282 ? 13.195 8.531 -10.797 1 96.19 282 SER A N 1
ATOM 2189 C CA . SER A 1 282 ? 12.5 9.773 -10.453 1 96.19 282 SER A CA 1
ATOM 2190 C C . SER A 1 282 ? 11 9.656 -10.703 1 96.19 282 SER A C 1
ATOM 2192 O O . SER A 1 282 ? 10.195 10.094 -9.875 1 96.19 282 SER A O 1
ATOM 2194 N N . GLN A 1 283 ? 10.586 9.031 -11.805 1 96.88 283 GLN A N 1
ATOM 2195 C CA . GLN A 1 283 ? 9.172 8.93 -12.141 1 96.88 283 GLN A CA 1
ATOM 2196 C C . GLN A 1 283 ? 8.477 7.883 -11.273 1 96.88 283 GLN A C 1
ATOM 2198 O O . GLN A 1 283 ? 7.312 8.055 -10.898 1 96.88 283 GLN A O 1
ATOM 2203 N N . LEU A 1 284 ? 9.219 6.785 -11.016 1 97.81 284 LEU A N 1
ATOM 2204 C CA . LEU A 1 284 ? 8.656 5.816 -10.078 1 97.81 284 LEU A CA 1
ATOM 2205 C C . LEU A 1 284 ? 8.414 6.457 -8.719 1 97.81 284 LEU A C 1
ATOM 2207 O O . LEU A 1 284 ? 7.418 6.156 -8.055 1 97.81 284 LEU A O 1
ATOM 2211 N N . SER A 1 285 ? 9.297 7.309 -8.32 1 96.75 285 SER A N 1
ATOM 2212 C CA . SER A 1 285 ? 9.148 8.008 -7.047 1 96.75 285 SER A CA 1
ATOM 2213 C C . SER A 1 285 ? 7.906 8.891 -7.039 1 96.75 285 SER A C 1
ATOM 2215 O O . SER A 1 285 ? 7.152 8.906 -6.062 1 96.75 285 SER A O 1
ATOM 2217 N N . VAL A 1 286 ? 7.695 9.602 -8.094 1 96.44 286 VAL A N 1
ATOM 2218 C CA . VAL A 1 286 ? 6.535 10.477 -8.203 1 96.44 286 VAL A CA 1
ATOM 2219 C C . VAL A 1 286 ? 5.254 9.648 -8.117 1 96.44 286 VAL A C 1
ATOM 2221 O O . VAL A 1 286 ? 4.324 10.008 -7.387 1 96.44 286 VAL A O 1
ATOM 2224 N N . LEU A 1 287 ? 5.223 8.562 -8.875 1 97.69 287 LEU A N 1
ATOM 2225 C CA . LEU A 1 287 ? 4.035 7.719 -8.914 1 97.69 287 LEU A CA 1
ATOM 2226 C C . LEU A 1 287 ? 3.773 7.094 -7.543 1 97.69 287 LEU A C 1
ATOM 2228 O O . LEU A 1 287 ? 2.645 7.125 -7.047 1 97.69 287 LEU A O 1
ATOM 2232 N N . GLN A 1 288 ? 4.824 6.535 -6.965 1 98.19 288 GLN A N 1
ATOM 2233 C CA . GLN A 1 288 ? 4.645 5.891 -5.668 1 98.19 288 GLN A CA 1
ATOM 2234 C C . GLN A 1 288 ? 4.289 6.914 -4.59 1 98.19 288 GLN A C 1
ATOM 2236 O O . GLN A 1 288 ? 3.449 6.648 -3.729 1 98.19 288 GLN A O 1
ATOM 2241 N N . ARG A 1 289 ? 4.914 8.055 -4.613 1 97.19 289 ARG A N 1
ATOM 2242 C CA . ARG A 1 289 ? 4.625 9.125 -3.66 1 97.19 289 ARG A CA 1
ATOM 2243 C C . ARG A 1 289 ? 3.139 9.469 -3.66 1 97.19 289 ARG A C 1
ATOM 2245 O O . ARG A 1 289 ? 2.547 9.695 -2.602 1 97.19 289 ARG A O 1
ATOM 2252 N N . SER A 1 290 ? 2.545 9.453 -4.762 1 97.5 290 SER A N 1
ATOM 2253 C CA . SER A 1 290 ? 1.162 9.898 -4.91 1 97.5 290 SER A CA 1
ATOM 2254 C C . SER A 1 290 ? 0.183 8.797 -4.527 1 97.5 290 SER A C 1
ATOM 2256 O O . SER A 1 290 ? -1.016 9.047 -4.379 1 97.5 290 SER A O 1
ATOM 2258 N N . GLU A 1 291 ? 0.624 7.574 -4.344 1 98.5 291 GLU A N 1
ATOM 2259 C CA . GLU A 1 291 ? -0.312 6.488 -4.074 1 98.5 291 GLU A CA 1
ATOM 2260 C C . GLU A 1 291 ? -0.158 5.973 -2.646 1 98.5 291 GLU A C 1
ATOM 2262 O O . GLU A 1 291 ? -1.148 5.66 -1.981 1 98.5 291 GLU A O 1
ATOM 2267 N N . ILE A 1 292 ? 1.168 5.875 -2.236 1 98.31 292 ILE A N 1
ATOM 2268 C CA . ILE A 1 292 ? 1.343 5.32 -0.898 1 98.31 292 ILE A CA 1
ATOM 2269 C C . ILE A 1 292 ? 2.395 6.125 -0.138 1 98.31 292 ILE A C 1
ATOM 2271 O O . ILE A 1 292 ? 2.635 5.883 1.046 1 98.31 292 ILE A O 1
ATOM 2275 N N . SER A 1 293 ? 3.016 7.117 -0.744 1 96.81 293 SER A N 1
ATOM 2276 C CA . SER A 1 293 ? 4.086 7.957 -0.218 1 96.81 293 SER A CA 1
ATOM 2277 C C . SER A 1 293 ? 5.355 7.145 0.027 1 96.81 293 SER A C 1
ATOM 2279 O O . SER A 1 293 ? 6.367 7.34 -0.65 1 96.81 293 SER A O 1
ATOM 2281 N N . ASN A 1 294 ? 5.398 6.227 0.924 1 96.44 294 ASN A N 1
ATOM 2282 C CA . ASN A 1 294 ? 6.438 5.254 1.246 1 96.44 294 ASN A CA 1
ATOM 2283 C C . ASN A 1 294 ? 5.844 3.939 1.736 1 96.44 294 ASN A C 1
ATOM 2285 O O . ASN A 1 294 ? 4.711 3.908 2.227 1 96.44 294 ASN A O 1
ATOM 2289 N N . PRO A 1 295 ? 6.562 2.861 1.54 1 98.38 295 PRO A N 1
ATOM 2290 C CA . PRO A 1 295 ? 6.027 1.554 1.928 1 98.38 295 PRO A CA 1
ATOM 2291 C C . PRO A 1 295 ? 6.277 1.227 3.398 1 98.38 295 PRO A C 1
ATOM 2293 O O . PRO A 1 295 ? 7.062 1.909 4.062 1 98.38 295 PRO A O 1
ATOM 2296 N N . PRO A 1 296 ? 5.609 0.198 3.957 1 98 296 PRO A N 1
ATOM 2297 C CA . PRO A 1 296 ? 5.777 -0.204 5.355 1 98 296 PRO A CA 1
ATOM 2298 C C . PRO A 1 296 ? 7.148 -0.811 5.637 1 98 296 PRO A C 1
ATOM 2300 O O . PRO A 1 296 ? 7.695 -1.525 4.793 1 98 296 PRO A O 1
ATOM 2303 N N . THR A 1 297 ? 7.605 -0.716 6.867 1 96.5 297 THR A N 1
ATOM 2304 C CA . THR A 1 297 ? 8.992 -1.007 7.207 1 96.5 297 THR A CA 1
ATOM 2305 C C . THR A 1 297 ? 9.141 -2.449 7.68 1 96.5 297 THR A C 1
ATOM 2307 O O . THR A 1 297 ? 10.148 -3.1 7.398 1 96.5 297 THR A O 1
ATOM 2310 N N . HIS A 1 298 ? 8.164 -3.012 8.352 1 94.38 298 HIS A N 1
ATOM 2311 C CA . HIS A 1 298 ? 8.352 -4.219 9.148 1 94.38 298 HIS A CA 1
ATOM 2312 C C . HIS A 1 298 ? 8.75 -5.402 8.273 1 94.38 298 HIS A C 1
ATOM 2314 O O . HIS A 1 298 ? 9.781 -6.035 8.516 1 94.38 298 HIS A O 1
ATOM 2320 N N . GLY A 1 299 ? 7.949 -5.688 7.273 1 96.19 299 GLY A N 1
ATOM 2321 C CA . GLY A 1 299 ? 8.266 -6.801 6.391 1 96.19 299 GLY A CA 1
ATOM 2322 C C . GLY A 1 299 ? 9.594 -6.637 5.676 1 96.19 299 GLY A C 1
ATOM 2323 O O . GLY A 1 299 ? 10.336 -7.605 5.508 1 96.19 299 GLY A O 1
ATOM 2324 N N . ALA A 1 300 ? 9.906 -5.449 5.273 1 98 300 ALA A N 1
ATOM 2325 C CA . ALA A 1 300 ? 11.148 -5.168 4.559 1 98 300 ALA A CA 1
ATOM 2326 C C . ALA A 1 300 ? 12.359 -5.41 5.449 1 98 300 ALA A C 1
ATOM 2328 O O . ALA A 1 300 ? 13.383 -5.934 4.992 1 98 300 ALA A O 1
ATOM 2329 N N . ARG A 1 301 ? 12.266 -5.008 6.719 1 96.88 301 ARG A N 1
ATOM 2330 C CA . ARG A 1 301 ? 13.367 -5.234 7.652 1 96.88 301 ARG A CA 1
ATOM 2331 C C . ARG A 1 301 ? 13.609 -6.727 7.863 1 96.88 301 ARG A C 1
ATOM 2333 O O . ARG A 1 301 ? 14.75 -7.172 7.918 1 96.88 301 ARG A O 1
ATOM 2340 N N . LEU A 1 302 ? 12.516 -7.5 7.98 1 96.62 302 LEU A N 1
ATOM 2341 C CA . LEU A 1 302 ? 12.633 -8.945 8.156 1 96.62 302 LEU A CA 1
ATOM 2342 C C . LEU A 1 302 ? 13.359 -9.578 6.98 1 96.62 302 LEU A C 1
ATOM 2344 O O . LEU A 1 302 ? 14.328 -10.32 7.168 1 96.62 302 LEU A O 1
ATOM 2348 N N . ILE A 1 303 ? 12.945 -9.258 5.793 1 98.38 303 ILE A N 1
ATOM 2349 C CA . ILE A 1 303 ? 13.516 -9.859 4.598 1 98.38 303 ILE A CA 1
ATOM 2350 C C . ILE A 1 303 ? 14.969 -9.398 4.434 1 98.38 303 ILE A C 1
ATOM 2352 O O . ILE A 1 303 ? 15.828 -10.18 4.023 1 98.38 303 ILE A O 1
ATOM 2356 N N . THR A 1 304 ? 15.195 -8.102 4.738 1 98.06 304 THR A N 1
ATOM 2357 C CA . THR A 1 304 ? 16.562 -7.59 4.66 1 98.06 304 THR A CA 1
ATOM 2358 C C . THR A 1 304 ? 17.484 -8.398 5.555 1 98.06 304 THR A C 1
ATOM 2360 O O . THR A 1 304 ? 18.578 -8.805 5.129 1 98.06 304 THR A O 1
ATOM 2363 N N . LEU A 1 305 ? 17.062 -8.625 6.773 1 97.31 305 LEU A N 1
ATOM 2364 C CA . LEU A 1 305 ? 17.859 -9.398 7.719 1 97.31 305 LEU A CA 1
ATOM 2365 C C . LEU A 1 305 ? 18.125 -10.797 7.188 1 97.31 305 LEU A C 1
ATOM 2367 O O . LEU A 1 305 ? 19.266 -11.273 7.219 1 97.31 305 LEU A O 1
ATOM 2371 N N . ILE A 1 306 ? 17.109 -11.43 6.652 1 98.25 306 ILE A N 1
ATOM 2372 C CA . ILE A 1 306 ? 17.203 -12.805 6.176 1 98.25 306 ILE A CA 1
ATOM 2373 C C . ILE A 1 306 ? 18.141 -12.875 4.969 1 98.25 306 ILE A C 1
ATOM 2375 O O . ILE A 1 306 ? 18.984 -13.773 4.871 1 98.25 306 ILE A O 1
ATOM 2379 N N . LEU A 1 307 ? 18.016 -11.93 4.082 1 98.19 307 LEU A N 1
ATOM 2380 C CA . LEU A 1 307 ? 18.766 -11.969 2.83 1 98.19 307 LEU A CA 1
ATOM 2381 C C . LEU A 1 307 ? 20.203 -11.516 3.045 1 98.19 307 LEU A C 1
ATOM 2383 O O . LEU A 1 307 ? 21.094 -11.859 2.264 1 98.19 307 LEU A O 1
ATOM 2387 N N . SER A 1 308 ? 20.469 -10.734 4.094 1 96.94 308 SER A N 1
ATOM 2388 C CA . SER A 1 308 ? 21.781 -10.109 4.246 1 96.94 308 SER A CA 1
ATOM 2389 C C . SER A 1 308 ? 22.641 -10.875 5.234 1 96.94 308 SER A C 1
ATOM 2391 O O . SER A 1 308 ? 23.859 -10.68 5.273 1 96.94 308 SER A O 1
ATOM 2393 N N . ASP A 1 309 ? 22.062 -11.703 6.059 1 97.31 309 ASP A N 1
ATOM 2394 C CA . ASP A 1 309 ? 22.797 -12.547 6.992 1 97.31 309 ASP A CA 1
ATOM 2395 C C . ASP A 1 309 ? 23 -13.953 6.422 1 97.31 309 ASP A C 1
ATOM 2397 O O . ASP A 1 309 ? 22.031 -14.672 6.168 1 97.31 309 ASP A O 1
ATOM 2401 N N . ALA A 1 310 ? 24.266 -14.383 6.281 1 97.38 310 ALA A N 1
ATOM 2402 C CA . ALA A 1 310 ? 24.594 -15.648 5.629 1 97.38 310 ALA A CA 1
ATOM 2403 C C . ALA A 1 310 ? 23.938 -16.812 6.352 1 97.38 310 ALA A C 1
ATOM 2405 O O . ALA A 1 310 ? 23.453 -17.766 5.711 1 97.38 310 ALA A O 1
ATOM 2406 N N . GLY A 1 311 ? 23.969 -16.812 7.633 1 98.19 311 GLY A N 1
ATOM 2407 C CA . GLY A 1 311 ? 23.344 -17.859 8.414 1 98.19 311 GLY A CA 1
ATOM 2408 C C . GLY A 1 311 ? 21.844 -17.922 8.234 1 98.19 311 GLY A C 1
ATOM 2409 O O . GLY A 1 311 ? 21.281 -19 8.016 1 98.19 311 GLY A O 1
ATOM 2410 N N . LEU A 1 312 ? 21.172 -16.812 8.336 1 98.38 312 LEU A N 1
ATOM 2411 C CA . LEU A 1 312 ? 19.719 -16.75 8.172 1 98.38 312 LEU A CA 1
ATOM 2412 C C . LEU A 1 312 ? 19.328 -17.109 6.738 1 98.38 312 LEU A C 1
ATOM 2414 O O . LEU A 1 312 ? 18.297 -17.75 6.52 1 98.38 312 LEU A O 1
ATOM 2418 N N . PHE A 1 313 ? 20.156 -16.672 5.82 1 98.25 313 PHE A N 1
ATOM 2419 C CA . PHE A 1 313 ? 19.875 -16.969 4.418 1 98.25 313 PHE A CA 1
ATOM 2420 C C . PHE A 1 313 ? 19.891 -18.484 4.176 1 98.25 313 PHE A C 1
ATOM 2422 O O . PHE A 1 313 ? 19.031 -19.016 3.486 1 98.25 313 PHE A O 1
ATOM 2429 N N . GLU A 1 314 ? 20.859 -19.156 4.703 1 98.06 314 GLU A N 1
ATOM 2430 C CA . GLU A 1 314 ? 20.953 -20.609 4.57 1 98.06 314 GLU A CA 1
ATOM 2431 C C . GLU A 1 314 ? 19.766 -21.297 5.258 1 98.06 314 GLU A C 1
ATOM 2433 O O . GLU A 1 314 ? 19.25 -22.297 4.762 1 98.06 314 GLU A O 1
ATOM 2438 N N . GLU A 1 315 ? 19.406 -20.766 6.383 1 98.06 315 GLU A N 1
ATOM 2439 C CA . GLU A 1 315 ? 18.25 -21.297 7.07 1 98.06 315 GLU A CA 1
ATOM 2440 C C . GLU A 1 315 ? 16.984 -21.109 6.242 1 98.06 315 GLU A C 1
ATOM 2442 O O . GLU A 1 315 ? 16.109 -22 6.207 1 98.06 315 GLU A O 1
ATOM 2447 N N . TRP A 1 316 ? 16.875 -19.953 5.656 1 98.19 316 TRP A N 1
ATOM 2448 C CA . TRP A 1 316 ? 15.719 -19.672 4.793 1 98.19 316 TRP A CA 1
ATOM 2449 C C . TRP A 1 316 ? 15.68 -20.656 3.625 1 98.19 316 TRP A C 1
ATOM 2451 O O . TRP A 1 316 ? 14.609 -21.172 3.273 1 98.19 316 TRP A O 1
ATOM 2461 N N . LYS A 1 317 ? 16.812 -20.953 3.031 1 97.25 317 LYS A N 1
ATOM 2462 C CA . LYS A 1 317 ? 16.875 -21.922 1.948 1 97.25 317 LYS A CA 1
ATOM 2463 C C . LYS A 1 317 ? 16.375 -23.281 2.402 1 97.25 317 LYS A C 1
ATOM 2465 O O . LYS A 1 317 ? 15.656 -23.969 1.664 1 97.25 317 LYS A O 1
ATOM 2470 N N . ARG A 1 318 ? 16.703 -23.656 3.588 1 96.94 318 ARG A N 1
ATOM 2471 C CA . ARG A 1 318 ? 16.234 -24.938 4.129 1 96.94 318 ARG A CA 1
ATOM 2472 C C . ARG A 1 318 ? 14.727 -24.922 4.344 1 96.94 318 ARG A C 1
ATOM 2474 O O . ARG A 1 318 ? 14.047 -25.906 4.066 1 96.94 318 ARG A O 1
ATOM 2481 N N . ASP A 1 319 ? 14.258 -23.797 4.863 1 96.56 319 ASP A N 1
ATOM 2482 C CA . ASP A 1 319 ? 12.812 -23.672 5.059 1 96.56 319 ASP A CA 1
ATOM 2483 C C . ASP A 1 319 ? 12.062 -23.766 3.732 1 96.56 319 ASP A C 1
ATOM 2485 O O . ASP A 1 319 ? 11.031 -24.438 3.645 1 96.56 319 ASP A O 1
ATOM 2489 N N . ILE A 1 320 ? 12.555 -23.078 2.721 1 95.31 320 ILE A N 1
ATOM 2490 C CA . ILE A 1 320 ? 11.961 -23.109 1.389 1 95.31 320 ILE A CA 1
ATOM 2491 C C . ILE A 1 320 ? 11.945 -24.531 0.863 1 95.31 320 ILE A C 1
ATOM 2493 O O . ILE A 1 320 ? 10.945 -24.984 0.294 1 95.31 320 ILE A O 1
ATOM 2497 N N . SER A 1 321 ? 13.078 -25.188 1.03 1 93.88 321 SER A N 1
ATOM 2498 C CA . SER A 1 321 ? 13.18 -26.578 0.584 1 93.88 321 SER A CA 1
ATOM 2499 C C . SER A 1 321 ? 12.164 -27.469 1.294 1 93.88 321 SER A C 1
ATOM 2501 O O . SER A 1 321 ? 11.586 -28.359 0.683 1 93.88 321 SER A O 1
ATOM 2503 N N . THR A 1 322 ? 12.016 -27.234 2.545 1 93.75 322 THR A N 1
ATOM 2504 C CA . THR A 1 322 ? 11.031 -27.984 3.322 1 93.75 322 THR A CA 1
ATOM 2505 C C . THR A 1 322 ? 9.633 -27.781 2.756 1 93.75 322 THR A C 1
ATOM 2507 O O . THR A 1 322 ? 8.883 -28.75 2.574 1 93.75 322 THR A O 1
ATOM 2510 N N . MET A 1 323 ? 9.266 -26.562 2.471 1 92.88 323 MET A N 1
ATOM 2511 C CA . MET A 1 323 ? 7.957 -26.25 1.915 1 92.88 323 MET A CA 1
ATOM 2512 C C . MET A 1 323 ? 7.777 -26.891 0.543 1 92.88 323 MET A C 1
ATOM 2514 O O . MET A 1 323 ? 6.766 -27.547 0.288 1 92.88 323 MET A O 1
ATOM 2518 N N . ALA A 1 324 ? 8.766 -26.719 -0.307 1 92 324 ALA A N 1
ATOM 2519 C CA . ALA A 1 324 ? 8.703 -27.234 -1.671 1 92 324 ALA A CA 1
ATOM 2520 C C . ALA A 1 324 ? 8.609 -28.75 -1.676 1 92 324 ALA A C 1
ATOM 2522 O O . ALA A 1 324 ? 7.82 -29.328 -2.428 1 92 324 ALA A O 1
ATOM 2523 N N . ASN A 1 325 ? 9.359 -29.406 -0.841 1 91.94 325 ASN A N 1
ATOM 2524 C CA . ASN A 1 325 ? 9.391 -30.859 -0.793 1 91.94 325 ASN A CA 1
ATOM 2525 C C . ASN A 1 325 ? 8.062 -31.438 -0.307 1 91.94 325 ASN A C 1
ATOM 2527 O O . ASN A 1 325 ? 7.648 -32.5 -0.737 1 91.94 325 ASN A O 1
ATOM 2531 N N . ARG A 1 326 ? 7.508 -30.797 0.606 1 92.94 326 ARG A N 1
ATOM 2532 C CA . ARG A 1 326 ? 6.191 -31.234 1.057 1 92.94 326 ARG A CA 1
ATOM 2533 C C . ARG A 1 326 ? 5.18 -31.188 -0.086 1 92.94 326 ARG A C 1
ATOM 2535 O O . ARG A 1 326 ? 4.367 -32.094 -0.232 1 92.94 326 ARG A O 1
ATOM 2542 N N . ILE A 1 327 ? 5.188 -30.125 -0.844 1 92.12 327 ILE A N 1
ATOM 2543 C CA . ILE A 1 327 ? 4.293 -29.984 -1.986 1 92.12 327 ILE A CA 1
ATOM 2544 C C . ILE A 1 327 ? 4.551 -31.094 -2.994 1 92.12 327 ILE A C 1
ATOM 2546 O O . ILE A 1 327 ? 3.611 -31.703 -3.516 1 92.12 327 ILE A O 1
ATOM 2550 N N . ILE A 1 328 ? 5.77 -31.406 -3.234 1 91.81 328 ILE A N 1
ATOM 2551 C CA . ILE A 1 328 ? 6.16 -32.469 -4.16 1 91.81 328 ILE A CA 1
ATOM 2552 C C . ILE A 1 328 ? 5.652 -33.812 -3.652 1 91.81 328 ILE A C 1
ATOM 2554 O O . ILE A 1 328 ? 5.129 -34.625 -4.426 1 91.81 328 ILE A O 1
ATOM 2558 N N . ALA A 1 329 ? 5.785 -34 -2.395 1 94.19 329 ALA A N 1
ATOM 2559 C CA . ALA A 1 329 ? 5.312 -35.219 -1.792 1 94.19 329 ALA A CA 1
ATOM 2560 C C . ALA A 1 329 ? 3.799 -35.375 -1.946 1 94.19 329 ALA A C 1
ATOM 2562 O O . ALA A 1 329 ? 3.293 -36.469 -2.18 1 94.19 329 ALA A O 1
ATOM 2563 N N . MET A 1 330 ? 3.098 -34.281 -1.752 1 95.25 330 MET A N 1
ATOM 2564 C CA . MET A 1 330 ? 1.646 -34.312 -1.911 1 95.25 330 MET A CA 1
ATOM 2565 C C . MET A 1 330 ? 1.262 -34.625 -3.355 1 95.25 330 MET A C 1
ATOM 2567 O O . MET A 1 330 ? 0.302 -35.344 -3.605 1 95.25 330 MET A O 1
ATOM 2571 N N . ARG A 1 331 ? 1.971 -34.062 -4.293 1 95.88 331 ARG A N 1
ATOM 2572 C CA . ARG A 1 331 ? 1.729 -34.344 -5.699 1 95.88 331 ARG A CA 1
ATOM 2573 C C . ARG A 1 331 ? 1.922 -35.844 -5.984 1 95.88 331 ARG A C 1
ATOM 2575 O O . ARG A 1 331 ? 1.092 -36.469 -6.648 1 95.88 331 ARG A O 1
ATOM 2582 N N . GLN A 1 332 ? 3.006 -36.375 -5.484 1 96.81 332 GLN A N 1
ATOM 2583 C CA . GLN A 1 332 ? 3.311 -37.781 -5.699 1 96.81 332 GLN A CA 1
ATOM 2584 C C . GLN A 1 332 ? 2.238 -38.656 -5.082 1 96.81 332 GLN A C 1
ATOM 2586 O O . GLN A 1 332 ? 1.801 -39.656 -5.699 1 96.81 332 GLN A O 1
ATOM 2591 N N . GLU A 1 333 ? 1.911 -38.312 -3.9 1 97.81 333 GLU A N 1
ATOM 2592 C CA . GLU A 1 333 ? 0.9 -39.125 -3.209 1 97.81 333 GLU A CA 1
ATOM 2593 C C . GLU A 1 333 ? -0.446 -39.031 -3.924 1 97.81 333 GLU A C 1
ATOM 2595 O O . GLU A 1 333 ? -1.141 -40.031 -4.059 1 97.81 333 GLU A O 1
ATOM 2600 N N . LEU A 1 334 ? -0.876 -37.844 -4.316 1 97.62 334 LEU A N 1
ATOM 2601 C CA . LEU A 1 334 ? -2.123 -37.719 -5.059 1 97.62 334 LEU A CA 1
ATOM 2602 C C . LEU A 1 334 ? -2.09 -38.531 -6.344 1 97.62 334 LEU A C 1
ATOM 2604 O O . LEU A 1 334 ? -3.066 -39.188 -6.684 1 97.62 334 LEU A O 1
ATOM 2608 N N . TYR A 1 335 ? -0.972 -38.438 -7.062 1 97.75 335 TYR A N 1
ATOM 2609 C CA . TYR A 1 335 ? -0.792 -39.219 -8.281 1 97.75 335 TYR A CA 1
ATOM 2610 C C . TYR A 1 335 ? -0.934 -40.719 -8 1 97.75 335 TYR A C 1
ATOM 2612 O O . TYR A 1 335 ? -1.654 -41.406 -8.711 1 97.75 335 TYR A O 1
ATOM 2620 N N . ARG A 1 336 ? -0.277 -41.188 -6.977 1 98.25 336 ARG A N 1
ATOM 2621 C CA . ARG A 1 336 ? -0.341 -42.594 -6.59 1 98.25 336 ARG A CA 1
ATOM 2622 C C . ARG A 1 336 ? -1.772 -43 -6.27 1 98.25 336 ARG A C 1
ATOM 2624 O O . ARG A 1 336 ? -2.24 -44.031 -6.73 1 98.25 336 ARG A O 1
ATOM 2631 N N . LEU A 1 337 ? -2.453 -42.188 -5.48 1 98.31 337 LEU A N 1
ATOM 2632 C CA . LEU A 1 337 ? -3.824 -42.5 -5.086 1 98.31 337 LEU A CA 1
ATOM 2633 C C . LEU A 1 337 ? -4.734 -42.562 -6.305 1 98.31 337 LEU A C 1
ATOM 2635 O O . LEU A 1 337 ? -5.535 -43.5 -6.426 1 98.31 337 LEU A O 1
ATOM 2639 N N . LEU A 1 338 ? -4.637 -41.656 -7.234 1 98.06 338 LEU A N 1
ATOM 2640 C CA . LEU A 1 338 ? -5.52 -41.594 -8.391 1 98.06 338 LEU A CA 1
ATOM 2641 C C . LEU A 1 338 ? -5.219 -42.719 -9.375 1 98.06 338 LEU A C 1
ATOM 2643 O O . LEU A 1 338 ? -6.137 -43.281 -9.977 1 98.06 338 LEU A O 1
ATOM 2647 N N . THR A 1 339 ? -3.928 -43.062 -9.555 1 98.12 339 THR A N 1
ATOM 2648 C CA . THR A 1 339 ? -3.539 -43.969 -10.625 1 98.12 339 THR A CA 1
ATOM 2649 C C . THR A 1 339 ? -3.455 -45.406 -10.102 1 98.12 339 THR A C 1
ATOM 2651 O O . THR A 1 339 ? -3.949 -46.344 -10.742 1 98.12 339 THR A O 1
ATOM 2654 N N . GLU A 1 340 ? -2.902 -45.594 -8.977 1 97.75 340 GLU A N 1
ATOM 2655 C CA . GLU A 1 340 ? -2.623 -46.969 -8.492 1 97.75 340 GLU A CA 1
ATOM 2656 C C . GLU A 1 340 ? -3.748 -47.469 -7.598 1 97.75 340 GLU A C 1
ATOM 2658 O O . GLU A 1 340 ? -4.199 -48.594 -7.746 1 97.75 340 GLU A O 1
ATOM 2663 N N . LYS A 1 341 ? -4.164 -46.688 -6.711 1 97.88 341 LYS A N 1
ATOM 2664 C CA . LYS A 1 341 ? -5.145 -47.156 -5.73 1 97.88 341 LYS A CA 1
ATOM 2665 C C . LYS A 1 341 ? -6.555 -47.094 -6.309 1 97.88 341 LYS A C 1
ATOM 2667 O O . LYS A 1 341 ? -7.289 -48.094 -6.242 1 97.88 341 LYS A O 1
ATOM 2672 N N . LEU A 1 342 ? -6.914 -45.969 -6.867 1 97.94 342 LEU A N 1
ATOM 2673 C CA . LEU A 1 342 ? -8.297 -45.781 -7.281 1 97.94 342 LEU A CA 1
ATOM 2674 C C . LEU A 1 342 ? -8.477 -46.125 -8.758 1 97.94 342 LEU A C 1
ATOM 2676 O O . LEU A 1 342 ? -9.578 -46.438 -9.195 1 97.94 342 LEU A O 1
ATOM 2680 N N . GLY A 1 343 ? -7.422 -46 -9.492 1 97.94 343 GLY A N 1
ATOM 2681 C CA . GLY A 1 343 ? -7.523 -46.188 -10.93 1 97.94 343 GLY A CA 1
ATOM 2682 C C . GLY A 1 343 ? -8.445 -45.188 -11.609 1 97.94 343 GLY A C 1
ATOM 2683 O O . GLY A 1 343 ? -9.273 -45.594 -12.438 1 97.94 343 GLY A O 1
ATOM 2684 N N . THR A 1 344 ? -8.367 -44 -11.164 1 97.44 344 THR A N 1
ATOM 2685 C CA . THR A 1 344 ? -9.227 -42.969 -11.703 1 97.44 344 THR A CA 1
ATOM 2686 C C . THR A 1 344 ? -9.016 -42.812 -13.211 1 97.44 344 THR A C 1
ATOM 2688 O O . THR A 1 344 ? -7.875 -42.75 -13.68 1 97.44 344 THR A O 1
ATOM 2691 N N . PRO A 1 345 ? -10.086 -42.688 -14.031 1 96.44 345 PRO A N 1
ATOM 2692 C CA . PRO A 1 345 ? -9.953 -42.562 -15.484 1 96.44 345 PRO A CA 1
ATOM 2693 C C . PRO A 1 345 ? -9.164 -41.312 -15.906 1 96.44 345 PRO A C 1
ATOM 2695 O O . PRO A 1 345 ? -9.297 -40.25 -15.305 1 96.44 345 PRO A O 1
ATOM 2698 N N . GLY A 1 346 ? -8.43 -41.562 -17.031 1 91.75 346 GLY A N 1
ATOM 2699 C CA . GLY A 1 346 ? -7.688 -40.438 -17.609 1 91.75 346 GLY A CA 1
ATOM 2700 C C . GLY A 1 346 ? -6.207 -40.469 -17.281 1 91.75 346 GLY A C 1
ATOM 2701 O O . GLY A 1 346 ? -5.738 -41.375 -16.594 1 91.75 346 GLY A O 1
ATOM 2702 N N . ASN A 1 347 ? -5.484 -39.531 -17.828 1 92.56 347 ASN A N 1
ATOM 2703 C CA . ASN A 1 347 ? -4.062 -39.344 -17.562 1 92.56 347 ASN A CA 1
ATOM 2704 C C . ASN A 1 347 ? -3.836 -38.312 -16.469 1 92.56 347 ASN A C 1
ATOM 2706 O O . ASN A 1 347 ? -4.383 -37.188 -16.531 1 92.56 347 ASN A O 1
ATOM 2710 N N . TRP A 1 348 ? -3.119 -38.688 -15.461 1 95.38 348 TRP A N 1
ATOM 2711 C CA . TRP A 1 348 ? -2.918 -37.812 -14.312 1 95.38 348 TRP A CA 1
ATOM 2712 C C . TRP A 1 348 ? -1.449 -37.438 -14.164 1 95.38 348 TRP A C 1
ATOM 2714 O O . TRP A 1 348 ? -1.03 -36.938 -13.117 1 95.38 348 TRP A O 1
ATOM 2724 N N . ASP A 1 349 ? -0.642 -37.594 -15.211 1 94.56 349 ASP A N 1
ATOM 2725 C CA . ASP A 1 349 ? 0.783 -37.25 -15.219 1 94.56 349 ASP A CA 1
ATOM 2726 C C . ASP A 1 349 ? 1.018 -35.781 -14.922 1 94.56 349 ASP A C 1
ATOM 2728 O O . ASP A 1 349 ? 2.029 -35.406 -14.32 1 94.56 349 ASP A O 1
ATOM 2732 N N . HIS A 1 350 ? 0.051 -34.969 -15.312 1 93.25 350 HIS A N 1
ATOM 2733 C CA . HIS A 1 350 ? 0.194 -33.531 -15.141 1 93.25 350 HIS A CA 1
ATOM 2734 C C . HIS A 1 350 ? 0.349 -33.156 -13.664 1 93.25 350 HIS A C 1
ATOM 2736 O O . HIS A 1 350 ? 0.97 -32.156 -13.336 1 93.25 350 HIS A O 1
ATOM 2742 N N . ILE A 1 351 ? -0.16 -33.969 -12.75 1 93.94 351 ILE A N 1
ATOM 2743 C CA . ILE A 1 351 ? -0.089 -33.719 -11.32 1 93.94 351 ILE A CA 1
ATOM 2744 C C . ILE A 1 351 ? 1.37 -33.688 -10.875 1 93.94 351 ILE A C 1
ATOM 2746 O O . ILE A 1 351 ? 1.751 -32.875 -10.031 1 93.94 351 ILE A O 1
ATOM 2750 N N . ILE A 1 352 ? 2.184 -34.5 -11.445 1 92.88 352 ILE A N 1
ATOM 2751 C CA . ILE A 1 352 ? 3.58 -34.594 -11.031 1 92.88 352 ILE A CA 1
ATOM 2752 C C . ILE A 1 352 ? 4.441 -33.688 -11.922 1 92.88 352 ILE A C 1
ATOM 2754 O O . ILE A 1 352 ? 5.531 -33.281 -11.531 1 92.88 352 ILE A O 1
ATOM 2758 N N . ASP A 1 353 ? 3.928 -33.438 -13.156 1 91.12 353 ASP A N 1
ATOM 2759 C CA . ASP A 1 353 ? 4.68 -32.594 -14.094 1 91.12 353 ASP A CA 1
ATOM 2760 C C . ASP A 1 353 ? 4.582 -31.125 -13.727 1 91.12 353 ASP A C 1
ATOM 2762 O O . ASP A 1 353 ? 5.516 -30.359 -13.984 1 91.12 353 ASP A O 1
ATOM 2766 N N . GLN A 1 354 ? 3.445 -30.75 -13.227 1 90.81 354 GLN A N 1
ATOM 2767 C CA . GLN A 1 354 ? 3.24 -29.375 -12.797 1 90.81 354 GLN A CA 1
ATOM 2768 C C . GLN A 1 354 ? 4.059 -29.062 -11.547 1 90.81 354 GLN A C 1
ATOM 2770 O O . GLN A 1 354 ? 4.477 -29.969 -10.828 1 90.81 354 GLN A O 1
ATOM 2775 N N . ILE A 1 355 ? 4.363 -27.781 -11.391 1 88.5 355 ILE A N 1
ATOM 2776 C CA . ILE A 1 355 ? 5.215 -27.406 -10.266 1 88.5 355 ILE A CA 1
ATOM 2777 C C . ILE A 1 355 ? 4.59 -26.234 -9.516 1 88.5 355 ILE A C 1
ATOM 2779 O O . ILE A 1 355 ? 3.764 -25.516 -10.07 1 88.5 355 ILE A O 1
ATOM 2783 N N . GLY A 1 356 ? 5.059 -26.141 -8.297 1 88.31 356 GLY A N 1
ATOM 2784 C CA . GLY A 1 356 ? 4.637 -25 -7.516 1 88.31 356 GLY A CA 1
ATOM 2785 C C . GLY A 1 356 ? 3.387 -25.266 -6.695 1 88.31 356 GLY A C 1
ATOM 2786 O O . GLY A 1 356 ? 2.965 -26.406 -6.551 1 88.31 356 GLY A O 1
ATOM 2787 N N . MET A 1 357 ? 2.871 -24.172 -6.18 1 88 357 MET A N 1
ATOM 2788 C CA . MET A 1 357 ? 1.814 -24.234 -5.172 1 88 357 MET A CA 1
ATOM 2789 C C . MET A 1 357 ? 0.484 -24.625 -5.801 1 88 357 MET A C 1
ATOM 2791 O O . MET A 1 357 ? -0.355 -25.25 -5.152 1 88 357 MET A O 1
ATOM 2795 N N . PHE A 1 358 ? 0.29 -24.328 -7.031 1 91.38 358 PHE A N 1
ATOM 2796 C CA . PHE A 1 358 ? -1.016 -24.531 -7.648 1 91.38 358 PHE A CA 1
ATOM 2797 C C . PHE A 1 358 ? -0.949 -25.609 -8.719 1 91.38 358 PHE A C 1
ATOM 2799 O O . PHE A 1 358 ? 0.106 -25.844 -9.312 1 91.38 358 PHE A O 1
ATOM 2806 N N . SER A 1 359 ? -2.055 -26.297 -8.789 1 91.81 359 SER A N 1
ATOM 2807 C CA . SER A 1 359 ? -2.221 -27.328 -9.82 1 91.81 359 SER A CA 1
ATOM 2808 C C . SER A 1 359 ? -3.574 -27.188 -10.516 1 91.81 359 SER A C 1
ATOM 2810 O O . SER A 1 359 ? -4.586 -26.922 -9.867 1 91.81 359 SER A O 1
ATOM 2812 N N . PHE A 1 360 ? -3.473 -27.281 -11.727 1 91.88 360 PHE A N 1
ATOM 2813 C CA . PHE A 1 360 ? -4.711 -27.422 -12.484 1 91.88 360 PHE A CA 1
ATOM 2814 C C . PHE A 1 360 ? -5.105 -28.891 -12.586 1 91.88 360 PHE A C 1
ATOM 2816 O O . PHE A 1 360 ? -4.324 -29.719 -13.055 1 91.88 360 PHE A O 1
ATOM 2823 N N . THR A 1 361 ? -6.316 -29.25 -12.18 1 91.12 361 THR A N 1
ATOM 2824 C CA . THR A 1 361 ? -6.742 -30.641 -12.109 1 91.12 361 THR A CA 1
ATOM 2825 C C . THR A 1 361 ? -7.223 -31.141 -13.469 1 91.12 361 THR A C 1
ATOM 2827 O O . THR A 1 361 ? -7.262 -32.344 -13.727 1 91.12 361 THR A O 1
ATOM 2830 N N . GLY A 1 362 ? -7.672 -30.234 -14.266 1 88.94 362 GLY A N 1
ATOM 2831 C CA . GLY A 1 362 ? -8.188 -30.609 -15.578 1 88.94 362 GLY A CA 1
ATOM 2832 C C . GLY A 1 362 ? -9.672 -30.922 -15.562 1 88.94 362 GLY A C 1
ATOM 2833 O O . GLY A 1 362 ? -10.266 -31.172 -16.609 1 88.94 362 GLY A O 1
ATOM 2834 N N . ILE A 1 363 ? -10.227 -30.812 -14.398 1 93.56 363 ILE A N 1
ATOM 2835 C CA . ILE A 1 363 ? -11.648 -31.125 -14.328 1 93.56 363 ILE A CA 1
ATOM 2836 C C . ILE A 1 363 ? -12.469 -29.938 -14.836 1 93.56 363 ILE A C 1
ATOM 2838 O O . ILE A 1 363 ? -11.953 -28.812 -14.922 1 93.56 363 ILE A O 1
ATOM 2842 N N . SER A 1 364 ? -13.68 -30.156 -15.227 1 93.25 364 SER A N 1
ATOM 2843 C CA . SER A 1 364 ? -14.57 -29.125 -15.773 1 93.25 364 SER A CA 1
ATOM 2844 C C . SER A 1 364 ? -15.133 -28.25 -14.664 1 93.25 364 SER A C 1
ATOM 2846 O O . SER A 1 364 ? -15.086 -28.609 -13.484 1 93.25 364 SER A O 1
ATOM 2848 N N . PRO A 1 365 ? -15.617 -27.094 -15.086 1 94.81 365 PRO A N 1
ATOM 2849 C CA . PRO A 1 365 ? -16.266 -26.234 -14.094 1 94.81 365 PRO A CA 1
ATOM 2850 C C . PRO A 1 365 ? -17.422 -26.938 -13.375 1 94.81 365 PRO A C 1
ATOM 2852 O O . PRO A 1 365 ? -17.594 -26.75 -12.164 1 94.81 365 PRO A O 1
ATOM 2855 N N . ALA A 1 366 ? -18.172 -27.719 -14.109 1 96.62 366 ALA A N 1
ATOM 2856 C CA . ALA A 1 366 ? -19.266 -28.469 -13.5 1 96.62 366 ALA A CA 1
ATOM 2857 C C . ALA A 1 366 ? -18.75 -29.453 -12.453 1 96.62 366 ALA A C 1
ATOM 2859 O O . ALA A 1 366 ? -19.359 -29.625 -11.391 1 96.62 366 ALA A O 1
ATOM 2860 N N . GLN A 1 367 ? -17.719 -30.109 -12.75 1 97.06 367 GLN A N 1
ATOM 2861 C CA . GLN A 1 367 ? -17.094 -31.031 -11.812 1 97.06 367 GLN A CA 1
ATOM 2862 C C . GLN A 1 367 ? -16.562 -30.297 -10.586 1 97.06 367 GLN A C 1
ATOM 2864 O O . GLN A 1 367 ? -16.688 -30.781 -9.461 1 97.06 367 GLN A O 1
ATOM 2869 N N . SER A 1 368 ? -15.945 -29.188 -10.844 1 96.69 368 SER A N 1
ATOM 2870 C CA . SER A 1 368 ? -15.461 -28.359 -9.742 1 96.69 368 SER A CA 1
ATOM 2871 C C . SER A 1 368 ? -16.594 -27.969 -8.812 1 96.69 368 SER A C 1
ATOM 2873 O O . SER A 1 368 ? -16.453 -28.016 -7.59 1 96.69 368 SER A O 1
ATOM 2875 N N . GLN A 1 369 ? -17.656 -27.562 -9.422 1 96.56 369 GLN A N 1
ATOM 2876 C CA . GLN A 1 369 ? -18.828 -27.156 -8.641 1 96.56 369 GLN A CA 1
ATOM 2877 C C . GLN A 1 369 ? -19.359 -28.328 -7.812 1 96.56 369 GLN A C 1
ATOM 2879 O O . GLN A 1 369 ? -19.766 -28.141 -6.66 1 96.56 369 GLN A O 1
ATOM 2884 N N . ALA A 1 370 ? -19.406 -29.453 -8.383 1 97.56 370 ALA A N 1
ATOM 2885 C CA . ALA A 1 370 ? -19.875 -30.656 -7.68 1 97.56 370 ALA A CA 1
ATOM 2886 C C . ALA A 1 370 ? -19 -30.953 -6.473 1 97.56 370 ALA A C 1
ATOM 2888 O O . ALA A 1 370 ? -19.484 -31.359 -5.422 1 97.56 370 ALA A O 1
ATOM 2889 N N . LEU A 1 371 ? -17.703 -30.844 -6.621 1 98.06 371 LEU A N 1
ATOM 2890 C CA . LEU A 1 371 ? -16.781 -31.078 -5.516 1 98.06 371 LEU A CA 1
ATOM 2891 C C . LEU A 1 371 ? -17.094 -30.141 -4.352 1 98.06 371 LEU A C 1
ATOM 2893 O O . LEU A 1 371 ? -17.078 -30.547 -3.189 1 98.06 371 LEU A O 1
ATOM 2897 N N . VAL A 1 372 ? -17.375 -28.844 -4.676 1 97.12 372 VAL A N 1
ATOM 2898 C CA . VAL A 1 372 ? -17.656 -27.859 -3.643 1 97.12 372 VAL A CA 1
ATOM 2899 C C . VAL A 1 372 ? -18.984 -28.172 -2.973 1 97.12 372 VAL A C 1
ATOM 2901 O O . VAL A 1 372 ? -19.078 -28.234 -1.744 1 97.12 372 VAL A O 1
ATOM 2904 N N . GLU A 1 373 ? -19.969 -28.516 -3.729 1 96.62 373 GLU A N 1
ATOM 2905 C CA . GLU A 1 373 ? -21.344 -28.625 -3.234 1 96.62 373 GLU A CA 1
ATOM 2906 C C . GLU A 1 373 ? -21.578 -29.984 -2.561 1 96.62 373 GLU A C 1
ATOM 2908 O O . GLU A 1 373 ? -22.281 -30.062 -1.55 1 96.62 373 GLU A O 1
ATOM 2913 N N . LYS A 1 374 ? -21.016 -30.984 -3.129 1 97.62 374 LYS A N 1
ATOM 2914 C CA . LYS A 1 374 ? -21.375 -32.312 -2.678 1 97.62 374 LYS A CA 1
ATOM 2915 C C . LYS A 1 374 ? -20.281 -32.906 -1.786 1 97.62 374 LYS A C 1
ATOM 2917 O O . LYS A 1 374 ? -20.562 -33.719 -0.907 1 97.62 374 LYS A O 1
ATOM 2922 N N . ALA A 1 375 ? -19.094 -32.531 -2.057 1 98 375 ALA A N 1
ATOM 2923 C CA . ALA A 1 375 ? -18 -33.125 -1.305 1 98 375 ALA A CA 1
ATOM 2924 C C . ALA A 1 375 ? -17.375 -32.125 -0.342 1 98 375 ALA A C 1
ATOM 2926 O O . ALA A 1 375 ? -16.516 -32.469 0.467 1 98 375 ALA A O 1
ATOM 2927 N N . HIS A 1 376 ? -17.719 -30.844 -0.376 1 98.12 376 HIS A N 1
ATOM 2928 C CA . HIS A 1 376 ? -17.203 -29.797 0.499 1 98.12 376 HIS A CA 1
ATOM 2929 C C . HIS A 1 376 ? -15.695 -29.625 0.322 1 98.12 376 HIS A C 1
ATOM 2931 O O . HIS A 1 376 ? -14.961 -29.484 1.304 1 98.12 376 HIS A O 1
ATOM 2937 N N . VAL A 1 377 ? -15.266 -29.875 -0.916 1 97.81 377 VAL A N 1
ATOM 2938 C CA . VAL A 1 377 ? -13.898 -29.547 -1.312 1 97.81 377 VAL A CA 1
ATOM 2939 C C . VAL A 1 377 ? -13.883 -28.219 -2.055 1 97.81 377 VAL A C 1
ATOM 2941 O O . VAL A 1 377 ? -14.297 -28.141 -3.213 1 97.81 377 VAL A O 1
ATOM 2944 N N . TYR A 1 378 ? -13.383 -27.25 -1.408 1 96.69 378 TYR A N 1
ATOM 2945 C CA . TYR A 1 378 ? -13.461 -25.891 -1.932 1 96.69 378 TYR A CA 1
ATOM 2946 C C . TYR A 1 378 ? -12.273 -25.594 -2.848 1 96.69 378 TYR A C 1
ATOM 2948 O O . TYR A 1 378 ? -11.133 -25.531 -2.395 1 96.69 378 TYR A O 1
ATOM 2956 N N . LEU A 1 379 ? -12.531 -25.406 -4.09 1 95.81 379 LEU A N 1
ATOM 2957 C CA . LEU A 1 379 ? -11.562 -25.078 -5.137 1 95.81 379 LEU A CA 1
ATOM 2958 C C . LEU A 1 379 ? -12.172 -24.125 -6.152 1 95.81 379 LEU A C 1
ATOM 2960 O O . LEU A 1 379 ? -13.391 -23.922 -6.172 1 95.81 379 LEU A O 1
ATOM 2964 N N . THR A 1 380 ? -11.344 -23.516 -6.938 1 92.75 380 THR A N 1
ATOM 2965 C CA . THR A 1 380 ? -11.844 -22.547 -7.902 1 92.75 380 THR A CA 1
ATOM 2966 C C . THR A 1 380 ? -12.586 -23.25 -9.039 1 92.75 380 THR A C 1
ATOM 2968 O O . THR A 1 380 ? -12.336 -24.422 -9.32 1 92.75 380 THR A O 1
ATOM 2971 N N . GLY A 1 381 ? -13.438 -22.484 -9.664 1 91.69 381 GLY A N 1
ATOM 2972 C CA . GLY A 1 381 ? -14.32 -23.031 -10.68 1 91.69 381 GLY A CA 1
ATOM 2973 C C . GLY A 1 381 ? -13.586 -23.594 -11.875 1 91.69 381 GLY A C 1
ATOM 2974 O O . GLY A 1 381 ? -14.086 -24.484 -12.555 1 91.69 381 GLY A O 1
ATOM 2975 N N . ASN A 1 382 ? -12.383 -23.156 -12.086 1 90 382 ASN A N 1
ATOM 2976 C CA . ASN A 1 382 ? -11.641 -23.594 -13.25 1 90 382 ASN A CA 1
ATOM 2977 C C . ASN A 1 382 ? -10.797 -24.828 -12.945 1 90 382 ASN A C 1
ATOM 2979 O O . ASN A 1 382 ? -9.945 -25.219 -13.742 1 90 382 ASN A O 1
ATOM 2983 N N . GLY A 1 383 ? -10.961 -25.344 -11.781 1 91.75 383 GLY A N 1
ATOM 2984 C CA . GLY A 1 383 ? -10.312 -26.594 -11.445 1 91.75 383 GLY A CA 1
ATOM 2985 C C . GLY A 1 383 ? -8.938 -26.406 -10.82 1 91.75 383 GLY A C 1
ATOM 2986 O O . GLY A 1 383 ? -8.203 -27.375 -10.633 1 91.75 383 GLY A O 1
ATOM 2987 N N . ARG A 1 384 ? -8.539 -25.141 -10.469 1 93.44 384 ARG A N 1
ATOM 2988 C CA . ARG A 1 384 ? -7.277 -24.891 -9.789 1 93.44 384 ARG A CA 1
ATOM 2989 C C . ARG A 1 384 ? -7.359 -25.281 -8.312 1 93.44 384 ARG A C 1
ATOM 2991 O O . ARG A 1 384 ? -8.336 -24.953 -7.633 1 93.44 384 ARG A O 1
ATOM 2998 N N . ILE A 1 385 ? -6.41 -26.016 -7.898 1 94.88 385 ILE A N 1
ATOM 2999 C CA . ILE A 1 385 ? -6.316 -26.328 -6.477 1 94.88 385 ILE A CA 1
ATOM 3000 C C . ILE A 1 385 ? -4.965 -25.859 -5.934 1 94.88 385 ILE A C 1
ATOM 3002 O O . ILE A 1 385 ? -3.986 -25.766 -6.68 1 94.88 385 ILE A O 1
ATOM 3006 N N . SER A 1 386 ? -4.922 -25.516 -4.691 1 93.56 386 SER A N 1
ATOM 3007 C CA . SER A 1 386 ? -3.672 -25.297 -3.977 1 93.56 386 SER A CA 1
ATOM 3008 C C . SER A 1 386 ? -3.131 -26.578 -3.375 1 93.56 386 SER A C 1
ATOM 3010 O O . SER A 1 386 ? -3.723 -27.141 -2.445 1 93.56 386 SER A O 1
ATOM 3012 N N . MET A 1 387 ? -2.025 -27.031 -3.846 1 93.19 387 MET A N 1
ATOM 3013 C CA . MET A 1 387 ? -1.397 -28.25 -3.322 1 93.19 387 MET A CA 1
ATOM 3014 C C . MET A 1 387 ? -1.013 -28.062 -1.857 1 93.19 387 MET A C 1
ATOM 3016 O O . MET A 1 387 ? -0.958 -29.047 -1.103 1 93.19 387 MET A O 1
ATOM 3020 N N . ALA A 1 388 ? -0.826 -26.812 -1.482 1 91.5 388 ALA A N 1
ATOM 3021 C CA . ALA A 1 388 ? -0.42 -26.5 -0.116 1 91.5 388 ALA A CA 1
ATOM 3022 C C . ALA A 1 388 ? -1.544 -26.781 0.874 1 91.5 388 ALA A C 1
ATOM 3024 O O . ALA A 1 388 ? -1.304 -26.906 2.076 1 91.5 388 ALA A O 1
ATOM 3025 N N . GLY A 1 389 ? -2.746 -26.906 0.385 1 93.25 389 GLY A N 1
ATOM 3026 C CA . GLY A 1 389 ? -3.883 -27.203 1.239 1 93.25 389 GLY A CA 1
ATOM 3027 C C . GLY A 1 389 ? -4.051 -28.688 1.504 1 93.25 389 GLY A C 1
ATOM 3028 O O . GLY A 1 389 ? -4.812 -29.094 2.387 1 93.25 389 GLY A O 1
ATOM 3029 N N . LEU A 1 390 ? -3.357 -29.5 0.78 1 95.56 390 LEU A N 1
ATOM 3030 C CA . LEU A 1 390 ? -3.422 -30.953 0.972 1 95.56 390 LEU A CA 1
ATOM 3031 C C . LEU A 1 390 ? -2.459 -31.391 2.066 1 95.56 390 LEU A C 1
ATOM 3033 O O . LEU A 1 390 ? -1.415 -30.781 2.273 1 95.56 390 LEU A O 1
ATOM 3037 N N . ASN A 1 391 ? -2.799 -32.375 2.75 1 95.12 391 ASN A N 1
ATOM 3038 C CA . ASN A 1 391 ? -1.981 -32.969 3.801 1 95.12 391 ASN A CA 1
ATOM 3039 C C . ASN A 1 391 ? -2.324 -34.469 4.004 1 95.12 391 ASN A C 1
ATOM 3041 O O . ASN A 1 391 ? -3.188 -35 3.312 1 95.12 391 ASN A O 1
ATOM 3045 N N . SER A 1 392 ? -1.66 -35.094 4.938 1 95.75 392 SER A N 1
ATOM 3046 C CA . SER A 1 392 ? -1.78 -36.531 5.113 1 95.75 392 SER A CA 1
ATOM 3047 C C . SER A 1 392 ? -3.174 -36.906 5.602 1 95.75 392 SER A C 1
ATOM 3049 O O . SER A 1 392 ? -3.592 -38.062 5.461 1 95.75 392 SER A O 1
ATOM 3051 N N . ASN A 1 393 ? -3.896 -35.938 6.094 1 95.75 393 ASN A N 1
ATOM 3052 C CA . ASN A 1 393 ? -5.195 -36.25 6.684 1 95.75 393 ASN A CA 1
ATOM 3053 C C . ASN A 1 393 ? -6.328 -36.062 5.68 1 95.75 393 ASN A C 1
ATOM 3055 O O . ASN A 1 393 ? -7.43 -36.594 5.867 1 95.75 393 ASN A O 1
ATOM 3059 N N . ASN A 1 394 ? -6.086 -35.281 4.68 1 97 394 ASN A N 1
ATOM 3060 C CA . ASN A 1 394 ? -7.219 -34.938 3.82 1 97 394 ASN A CA 1
ATOM 3061 C C . ASN A 1 394 ? -6.984 -35.406 2.385 1 97 394 ASN A C 1
ATOM 3063 O O . ASN A 1 394 ? -7.922 -35.438 1.583 1 97 394 ASN A O 1
ATOM 3067 N N . ILE A 1 395 ? -5.797 -35.844 2.018 1 97.81 395 ILE A N 1
ATOM 3068 C CA . ILE A 1 395 ? -5.438 -36.125 0.63 1 97.81 395 ILE A CA 1
ATOM 3069 C C . ILE A 1 395 ? -6.227 -37.312 0.111 1 97.81 395 ILE A C 1
ATOM 3071 O O . ILE A 1 395 ? -6.613 -37.344 -1.061 1 97.81 395 ILE A O 1
ATOM 3075 N N . GLU A 1 396 ? -6.445 -38.281 0.919 1 98.06 396 GLU A N 1
ATOM 3076 C CA . GLU A 1 396 ? -7.215 -39.438 0.487 1 98.06 396 GLU A CA 1
ATOM 3077 C C . GLU A 1 396 ? -8.664 -39.062 0.207 1 98.06 396 GLU A C 1
ATOM 3079 O O . GLU A 1 396 ? -9.258 -39.531 -0.775 1 98.06 396 GLU A O 1
ATOM 3084 N N . TYR A 1 397 ? -9.219 -38.312 1.121 1 98.12 397 TYR A N 1
ATOM 3085 C CA . TYR A 1 397 ? -10.578 -37.844 0.906 1 98.12 397 TYR A CA 1
ATOM 3086 C C . TYR A 1 397 ? -10.688 -37.062 -0.399 1 98.12 397 TYR A C 1
ATOM 3088 O O . TYR A 1 397 ? -11.633 -37.25 -1.167 1 98.12 397 TYR A O 1
ATOM 3096 N N . PHE A 1 398 ? -9.773 -36.188 -0.627 1 97.94 398 PHE A N 1
ATOM 3097 C CA . PHE A 1 398 ? -9.766 -35.406 -1.864 1 97.94 398 PHE A CA 1
ATOM 3098 C C . PHE A 1 398 ? -9.656 -36.344 -3.074 1 97.94 398 PHE A C 1
ATOM 3100 O O . PHE A 1 398 ? -10.422 -36.188 -4.031 1 97.94 398 PHE A O 1
ATOM 3107 N N . ALA A 1 399 ? -8.703 -37.25 -3.02 1 98.38 399 ALA A N 1
ATOM 3108 C CA . ALA A 1 399 ? -8.492 -38.188 -4.137 1 98.38 399 ALA A CA 1
ATOM 3109 C C . ALA A 1 399 ? -9.758 -38.969 -4.445 1 98.38 399 ALA A C 1
ATOM 3111 O O . ALA A 1 399 ? -10.133 -39.125 -5.609 1 98.38 399 ALA A O 1
ATOM 3112 N N . GLU A 1 400 ? -10.391 -39.438 -3.436 1 98.38 400 GLU A N 1
ATOM 3113 C CA . GLU A 1 400 ? -11.617 -40.188 -3.604 1 98.38 400 GLU A CA 1
ATOM 3114 C C . GLU A 1 400 ? -12.734 -39.312 -4.195 1 98.38 400 GLU A C 1
ATOM 3116 O O . GLU A 1 400 ? -13.484 -39.781 -5.059 1 98.38 400 GLU A O 1
ATOM 3121 N N . SER A 1 401 ? -12.852 -38.125 -3.654 1 98.38 401 SER A N 1
ATOM 3122 C CA . SER A 1 401 ? -13.852 -37.188 -4.16 1 98.38 401 SER A CA 1
ATOM 3123 C C . SER A 1 401 ? -13.602 -36.844 -5.625 1 98.38 401 SER A C 1
ATOM 3125 O O . SER A 1 401 ? -14.539 -36.781 -6.422 1 98.38 401 SER A O 1
ATOM 3127 N N . LEU A 1 402 ? -12.336 -36.625 -5.945 1 97.88 402 LEU A N 1
ATOM 3128 C CA . LEU A 1 402 ? -11.938 -36.344 -7.32 1 97.88 402 LEU A CA 1
ATOM 3129 C C . LEU A 1 402 ? -12.258 -37.5 -8.242 1 97.88 402 LEU A C 1
ATOM 3131 O O . LEU A 1 402 ? -12.758 -37.312 -9.352 1 97.88 402 LEU A O 1
ATOM 3135 N N . ASP A 1 403 ? -11.969 -38.688 -7.793 1 98.12 403 ASP A N 1
ATOM 3136 C CA . ASP A 1 403 ? -12.273 -39.906 -8.555 1 98.12 403 ASP A CA 1
ATOM 3137 C C . ASP A 1 403 ? -13.766 -40 -8.836 1 98.12 403 ASP A C 1
ATOM 3139 O O . ASP A 1 403 ? -14.172 -40.25 -9.977 1 98.12 403 ASP A O 1
ATOM 3143 N N . LYS A 1 404 ? -14.547 -39.812 -7.793 1 98.06 404 LYS A N 1
ATOM 3144 C CA . LYS A 1 404 ? -16 -39.906 -7.914 1 98.06 404 LYS A CA 1
ATOM 3145 C C . LYS A 1 404 ? -16.547 -38.875 -8.898 1 98.06 404 LYS A C 1
ATOM 3147 O O . LYS A 1 404 ? -17.453 -39.188 -9.688 1 98.06 404 LYS A O 1
ATOM 3152 N N . VAL A 1 405 ? -16.031 -37.688 -8.828 1 97.19 405 VAL A N 1
ATOM 3153 C CA . VAL A 1 405 ? -16.547 -36.656 -9.711 1 97.19 405 VAL A CA 1
ATOM 3154 C C . VAL A 1 405 ? -16.141 -36.938 -11.156 1 97.19 405 VAL A C 1
ATOM 3156 O O . VAL A 1 405 ? -16.891 -36.625 -12.086 1 97.19 405 VAL A O 1
ATOM 3159 N N . VAL A 1 406 ? -14.953 -37.438 -11.367 1 96.5 406 VAL A N 1
ATOM 3160 C CA . VAL A 1 406 ? -14.477 -37.781 -12.703 1 96.5 406 VAL A CA 1
ATOM 3161 C C . VAL A 1 406 ? -15.344 -38.875 -13.281 1 96.5 406 VAL A C 1
ATOM 3163 O O . VAL A 1 406 ? -15.648 -38.906 -14.477 1 96.5 406 VAL A O 1
ATOM 3166 N N . ARG A 1 407 ? -15.789 -39.781 -12.43 1 97 407 ARG A N 1
ATOM 3167 C CA . ARG A 1 407 ? -16.609 -40.938 -12.844 1 97 407 ARG A CA 1
ATOM 3168 C C . ARG A 1 407 ? -18.078 -40.531 -12.945 1 97 407 ARG A C 1
ATOM 3170 O O . ARG A 1 407 ? -18.891 -41.25 -13.508 1 97 407 ARG A O 1
ATOM 3177 N N . GLY A 1 408 ? -18.391 -39.375 -12.484 1 95.69 408 GLY A N 1
ATOM 3178 C CA . GLY A 1 408 ? -19.781 -38.938 -12.469 1 95.69 408 GLY A CA 1
ATOM 3179 C C . GLY A 1 408 ? -20.594 -39.594 -11.383 1 95.69 408 GLY A C 1
ATOM 3180 O O . GLY A 1 408 ? -21.812 -39.719 -11.516 1 95.69 408 GLY A O 1
ATOM 3181 N N . THR A 1 409 ? -19.938 -39.969 -10.344 1 94.94 409 THR A N 1
ATOM 3182 C CA . THR A 1 409 ? -20.641 -40.719 -9.312 1 94.94 409 THR A CA 1
ATOM 3183 C C . THR A 1 409 ? -20.688 -39.938 -8.008 1 94.94 409 THR A C 1
ATOM 3185 O O . THR A 1 409 ? -21.109 -40.438 -6.977 1 94.94 409 THR A O 1
ATOM 3188 N N . LEU A 1 410 ? -20.234 -38.781 -8.031 1 92.81 410 LEU A N 1
ATOM 3189 C CA . LEU A 1 410 ? -20.297 -37.938 -6.832 1 92.81 410 LEU A CA 1
ATOM 3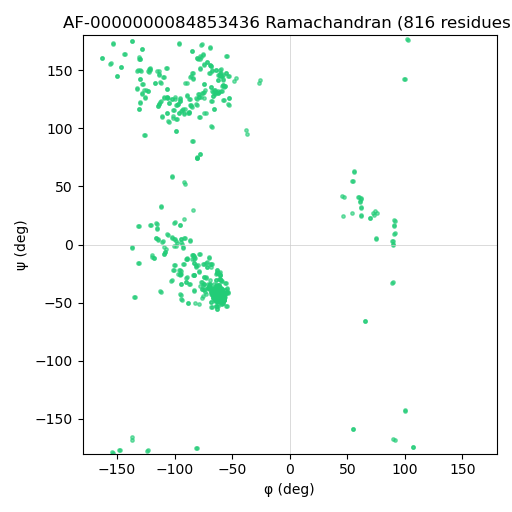190 C C . LEU A 1 410 ? -21.719 -37.469 -6.57 1 92.81 410 LEU A C 1
ATOM 3192 O O . LEU A 1 410 ? -22.375 -36.938 -7.465 1 92.81 410 LEU A O 1
ATOM 3196 N N . MET B 1 1 ? 15.133 0.345 -34.094 1 33.59 1 MET B N 1
ATOM 3197 C CA . MET B 1 1 ? 14.891 1.073 -32.844 1 33.59 1 MET B CA 1
ATOM 3198 C C . MET B 1 1 ? 14.703 0.111 -31.688 1 33.59 1 MET B C 1
ATOM 3200 O O . MET B 1 1 ? 13.984 -0.883 -31.812 1 33.59 1 MET B O 1
ATOM 3204 N N . SER B 1 2 ? 15.586 0.025 -30.844 1 45.69 2 SER B N 1
ATOM 3205 C CA . SER B 1 2 ? 15.703 -0.882 -29.703 1 45.69 2 SER B CA 1
ATOM 3206 C C . SER B 1 2 ? 14.398 -0.954 -28.922 1 45.69 2 SER B C 1
ATOM 3208 O O . SER B 1 2 ? 13.562 -0.052 -29 1 45.69 2 SER B O 1
ATOM 3210 N N . ALA B 1 3 ? 14.07 -2.08 -28.422 1 51.31 3 ALA B N 1
ATOM 3211 C CA . ALA B 1 3 ? 13.039 -2.312 -27.406 1 51.31 3 ALA B CA 1
ATOM 3212 C C . ALA B 1 3 ? 12.844 -1.079 -26.531 1 51.31 3 ALA B C 1
ATOM 3214 O O . ALA B 1 3 ? 13.742 -0.247 -26.406 1 51.31 3 ALA B O 1
ATOM 3215 N N . GLU B 1 4 ? 11.594 -0.718 -26.172 1 61.03 4 GLU B N 1
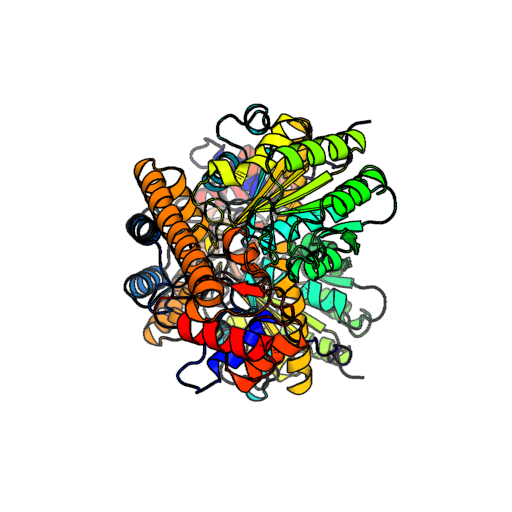ATOM 3216 C CA . GLU B 1 4 ? 11.242 0.459 -25.391 1 61.03 4 GLU B CA 1
ATOM 3217 C C . GLU B 1 4 ? 12.273 0.719 -24.297 1 61.03 4 GLU B C 1
ATOM 3219 O O . GLU B 1 4 ? 12.562 -0.163 -23.484 1 61.03 4 GLU B O 1
ATOM 3224 N N . THR B 1 5 ? 13.203 1.679 -24.609 1 66.44 5 THR B N 1
ATOM 3225 C CA . THR B 1 5 ? 14.359 2.049 -23.781 1 66.44 5 THR B CA 1
ATOM 3226 C C . THR B 1 5 ? 14 3.195 -22.844 1 66.44 5 THR B C 1
ATOM 3228 O O . THR B 1 5 ? 14.891 3.805 -22.234 1 66.44 5 THR B O 1
ATOM 3231 N N . TRP B 1 6 ? 12.75 3.422 -22.547 1 82.38 6 TRP B N 1
ATOM 3232 C CA . TRP B 1 6 ? 12.328 4.473 -21.625 1 82.38 6 TRP B CA 1
ATOM 3233 C C . TRP B 1 6 ? 12.898 5.824 -22.031 1 82.38 6 TRP B C 1
ATOM 3235 O O . TRP B 1 6 ? 13.211 6.656 -21.188 1 82.38 6 TRP B O 1
ATOM 3245 N N . GLN B 1 7 ? 13.164 6.008 -23.297 1 76.81 7 GLN B N 1
ATOM 3246 C CA . GLN B 1 7 ? 13.828 7.215 -23.781 1 76.81 7 GLN B CA 1
ATOM 3247 C C . GLN B 1 7 ? 12.961 8.453 -23.547 1 76.81 7 GLN B C 1
ATOM 3249 O O . GLN B 1 7 ? 13.484 9.555 -23.375 1 76.81 7 GLN B O 1
ATOM 3254 N N . GLN B 1 8 ? 11.711 8.211 -23.484 1 80 8 GLN B N 1
ATOM 3255 C CA . GLN B 1 8 ? 10.805 9.352 -23.375 1 80 8 GLN B CA 1
ATOM 3256 C C . GLN B 1 8 ? 10.469 9.656 -21.922 1 80 8 GLN B C 1
ATOM 3258 O O . GLN B 1 8 ? 9.773 10.633 -21.641 1 80 8 GLN B O 1
ATOM 3263 N N . VAL B 1 9 ? 11.016 8.906 -21.047 1 88.06 9 VAL B N 1
ATOM 3264 C CA . VAL B 1 9 ? 10.75 9.148 -19.625 1 88.06 9 VAL B CA 1
ATOM 3265 C C . VAL B 1 9 ? 11.484 10.414 -19.172 1 88.06 9 VAL B C 1
ATOM 3267 O O . VAL B 1 9 ? 12.719 10.469 -19.219 1 88.06 9 VAL B O 1
ATOM 3270 N N . PRO B 1 10 ? 10.82 11.5 -18.812 1 88.88 10 PRO B N 1
ATOM 3271 C CA . PRO B 1 10 ? 11.477 12.727 -18.359 1 88.88 10 PRO B CA 1
ATOM 3272 C C . PRO B 1 10 ? 11.969 12.625 -16.906 1 88.88 10 PRO B C 1
ATOM 3274 O O . PRO B 1 10 ? 11.438 11.836 -16.125 1 88.88 10 PRO B O 1
ATOM 3277 N N . LEU B 1 11 ? 13 13.336 -16.594 1 90.12 11 LEU B N 1
ATOM 3278 C CA . LEU B 1 11 ? 13.422 13.484 -15.203 1 90.12 11 LEU B CA 1
ATOM 3279 C C . LEU B 1 11 ? 12.398 14.289 -14.406 1 90.12 11 LEU B C 1
ATOM 3281 O O . LEU B 1 11 ? 12.023 15.391 -14.812 1 90.12 11 LEU B O 1
ATOM 3285 N N . ALA B 1 12 ? 11.914 13.727 -13.367 1 89 12 ALA B N 1
ATOM 3286 C CA . ALA B 1 12 ? 10.961 14.438 -12.516 1 89 12 ALA B CA 1
ATOM 3287 C C . ALA B 1 12 ? 11.688 15.297 -11.484 1 89 12 ALA B C 1
ATOM 3289 O O . ALA B 1 12 ? 12.781 14.945 -11.023 1 89 12 ALA B O 1
ATOM 3290 N N . PRO B 1 13 ? 11.047 16.5 -11.188 1 84.5 13 PRO B N 1
ATOM 3291 C CA . PRO B 1 13 ? 11.633 17.266 -10.086 1 84.5 13 PRO B CA 1
ATOM 3292 C C . PRO B 1 13 ? 11.609 16.5 -8.766 1 84.5 13 PRO B C 1
ATOM 3294 O O . PRO B 1 13 ? 10.695 15.719 -8.516 1 84.5 13 PRO B O 1
ATOM 3297 N N . PRO B 1 14 ? 12.648 16.719 -7.992 1 81.56 14 PRO B N 1
ATOM 3298 C CA . PRO B 1 14 ? 12.672 16.047 -6.695 1 81.56 14 PRO B CA 1
ATOM 3299 C C . PRO B 1 14 ? 11.539 16.5 -5.773 1 81.56 14 PRO B C 1
ATOM 3301 O O . PRO B 1 14 ? 11.062 17.625 -5.883 1 81.56 14 PRO B O 1
ATOM 3304 N N . ASP B 1 15 ? 11.18 15.586 -4.98 1 82.88 15 ASP B N 1
ATOM 3305 C CA . ASP B 1 15 ? 10.234 15.953 -3.934 1 82.88 15 ASP B CA 1
ATOM 3306 C C . ASP B 1 15 ? 10.859 16.953 -2.963 1 82.88 15 ASP B C 1
ATOM 3308 O O . ASP B 1 15 ? 11.953 16.734 -2.451 1 82.88 15 ASP B O 1
ATOM 3312 N N . SER B 1 16 ? 10.188 17.938 -2.756 1 79.56 16 SER B N 1
ATOM 3313 C CA . SER B 1 16 ? 10.766 19.062 -2.033 1 79.56 16 SER B CA 1
ATOM 3314 C C . SER B 1 16 ? 11.117 18.688 -0.599 1 79.56 16 SER B C 1
ATOM 3316 O O . SER B 1 16 ? 12.172 19.062 -0.086 1 79.56 16 SER B O 1
ATOM 3318 N N . ILE B 1 17 ? 10.281 17.922 -0.013 1 80.94 17 ILE B N 1
ATOM 3319 C CA . ILE B 1 17 ? 10.469 17.562 1.39 1 80.94 17 ILE B CA 1
ATOM 3320 C C . ILE B 1 17 ? 11.625 16.578 1.517 1 80.94 17 ILE B C 1
ATOM 3322 O O . ILE B 1 17 ? 12.484 16.719 2.381 1 80.94 17 ILE B O 1
ATOM 3326 N N . PHE B 1 18 ? 11.672 15.688 0.689 1 78.19 18 PHE B N 1
ATOM 3327 C CA . PHE B 1 18 ? 12.703 14.656 0.765 1 78.19 18 PHE B CA 1
ATOM 3328 C C . PHE B 1 18 ? 14.055 15.203 0.338 1 78.19 18 PHE B C 1
ATOM 3330 O O . PHE B 1 18 ? 15.086 14.828 0.891 1 78.19 18 PHE B O 1
ATOM 3337 N N . LYS B 1 19 ? 14 16.094 -0.58 1 81 19 LYS B N 1
ATOM 3338 C CA . LYS B 1 19 ? 15.227 16.797 -0.967 1 81 19 LYS B CA 1
ATOM 3339 C C . LYS B 1 19 ? 15.789 17.609 0.196 1 81 19 LYS B C 1
ATOM 3341 O O . LYS B 1 19 ? 17 17.609 0.43 1 81 19 LYS B O 1
ATOM 3346 N N . LEU B 1 20 ? 14.883 18.234 0.888 1 87.31 20 LEU B N 1
ATOM 3347 C CA . LEU B 1 20 ? 15.266 19.047 2.043 1 87.31 20 LEU B CA 1
ATOM 3348 C C . LEU B 1 20 ? 15.906 18.172 3.123 1 87.31 20 LEU B C 1
ATOM 3350 O O . LEU B 1 20 ? 16.906 18.562 3.719 1 87.31 20 LEU B O 1
ATOM 3354 N N . THR B 1 21 ? 15.359 17.031 3.301 1 86.25 21 THR B N 1
ATOM 3355 C CA . THR B 1 21 ? 15.883 16.109 4.305 1 86.25 21 THR B CA 1
ATOM 3356 C C . THR B 1 21 ? 17.25 15.586 3.895 1 86.25 21 THR B C 1
ATOM 3358 O O . THR B 1 21 ? 18.156 15.469 4.73 1 86.25 21 THR B O 1
ATOM 3361 N N . ALA B 1 22 ? 17.406 15.297 2.666 1 84.88 22 ALA B N 1
ATOM 3362 C CA . ALA B 1 22 ? 18.688 14.836 2.16 1 84.88 22 ALA B CA 1
ATOM 3363 C C . ALA B 1 22 ? 19.766 15.906 2.336 1 84.88 22 ALA B C 1
ATOM 3365 O O . ALA B 1 22 ? 20.891 15.602 2.723 1 84.88 22 ALA B O 1
ATOM 3366 N N . ALA B 1 23 ? 19.406 17.078 2.062 1 90.25 23 ALA B N 1
ATOM 3367 C CA . ALA B 1 23 ? 20.344 18.188 2.211 1 90.25 23 ALA B CA 1
ATOM 3368 C C . ALA B 1 23 ? 20.734 18.375 3.67 1 90.25 23 ALA B C 1
ATOM 3370 O O . ALA B 1 23 ? 21.906 18.641 3.973 1 90.25 23 ALA B O 1
ATOM 3371 N N . TYR B 1 24 ? 19.828 18.281 4.52 1 93.38 24 TYR B N 1
ATOM 3372 C CA . TYR B 1 24 ? 20.094 18.375 5.949 1 93.38 24 TYR B CA 1
ATOM 3373 C C . TYR B 1 24 ? 21.078 17.297 6.391 1 93.38 24 TYR B C 1
ATOM 3375 O O . TYR B 1 24 ? 22.031 17.578 7.125 1 93.38 24 TYR B O 1
ATOM 3383 N N . LYS B 1 25 ? 20.828 16.094 5.934 1 88.94 25 LYS B N 1
ATOM 3384 C CA . LYS B 1 25 ? 21.672 14.961 6.324 1 88.94 25 LYS B CA 1
ATOM 3385 C C . LYS B 1 25 ? 23.109 15.133 5.809 1 88.94 25 LYS B C 1
ATOM 3387 O O . LYS B 1 25 ? 24.062 14.734 6.469 1 88.94 25 LYS B O 1
ATOM 3392 N N . ALA B 1 26 ? 23.234 15.797 4.688 1 92.62 26 ALA B N 1
ATOM 3393 C CA . ALA B 1 26 ? 24.547 15.984 4.051 1 92.62 26 ALA B CA 1
ATOM 3394 C C . ALA B 1 26 ? 25.297 17.156 4.668 1 92.62 26 ALA B C 1
ATOM 3396 O O . ALA B 1 26 ? 26.5 17.281 4.496 1 92.62 26 ALA B O 1
ATOM 3397 N N . ASP B 1 27 ? 24.625 17.969 5.375 1 95.81 27 ASP B N 1
ATOM 3398 C CA . ASP B 1 27 ? 25.188 19.188 5.957 1 95.81 27 ASP B CA 1
ATOM 3399 C C . ASP B 1 27 ? 25.984 18.859 7.223 1 95.81 27 ASP B C 1
ATOM 3401 O O . ASP B 1 27 ? 25.5 18.172 8.117 1 95.81 27 ASP B O 1
ATOM 3405 N N . SER B 1 28 ? 27.188 19.359 7.262 1 96 28 SER B N 1
ATOM 3406 C CA . SER B 1 28 ? 28.062 19.062 8.391 1 96 28 SER B CA 1
ATOM 3407 C C . SER B 1 28 ? 28.031 20.188 9.414 1 96 28 SER B C 1
ATOM 3409 O O . SER B 1 28 ? 28.688 20.109 10.461 1 96 28 SER B O 1
ATOM 3411 N N . PHE B 1 29 ? 27.234 21.203 9.164 1 96.31 29 PHE B N 1
ATOM 3412 C CA . PHE B 1 29 ? 27.141 22.328 10.086 1 96.31 29 PHE B CA 1
ATOM 3413 C C . PHE B 1 29 ? 26.641 21.859 11.445 1 96.31 29 PHE B C 1
ATOM 3415 O O . PHE B 1 29 ? 25.625 21.156 11.531 1 96.31 29 PHE B O 1
ATOM 3422 N N . GLU B 1 30 ? 27.266 22.219 12.477 1 94.25 30 GLU B N 1
ATOM 3423 C CA . GLU B 1 30 ? 27.016 21.703 13.82 1 94.25 30 GLU B CA 1
ATOM 3424 C C . GLU B 1 30 ? 25.656 22.141 14.344 1 94.25 30 GLU B C 1
ATOM 3426 O O . GLU B 1 30 ? 24.969 21.375 15.016 1 94.25 30 GLU B O 1
ATOM 3431 N N . LYS B 1 31 ? 25.25 23.391 14.094 1 95.19 31 LYS B N 1
ATOM 3432 C CA . LYS B 1 31 ? 24.016 23.938 14.664 1 95.19 31 LYS B CA 1
ATOM 3433 C C . LYS B 1 31 ? 22.844 23.797 13.688 1 95.19 31 LYS B C 1
ATOM 3435 O O . LYS B 1 31 ? 21.844 24.516 13.805 1 95.19 31 LYS B O 1
ATOM 3440 N N . LYS B 1 32 ? 23.031 22.922 12.68 1 96.44 32 LYS B N 1
ATOM 3441 C CA . LYS B 1 32 ? 21.969 22.766 11.695 1 96.44 32 LYS B CA 1
ATOM 3442 C C . LYS B 1 32 ? 20.656 22.344 12.352 1 96.44 32 LYS B C 1
ATOM 3444 O O . LYS B 1 32 ? 20.672 21.656 13.375 1 96.44 32 LYS B O 1
ATOM 3449 N N . VAL B 1 33 ? 19.5 22.797 11.844 1 96.38 33 VAL B N 1
ATOM 3450 C CA . VAL B 1 33 ? 18.172 22.5 12.359 1 96.38 33 VAL B CA 1
ATOM 3451 C C . VAL B 1 33 ? 17.281 22 11.234 1 96.38 33 VAL B C 1
ATOM 3453 O O . VAL B 1 33 ? 17.25 22.578 10.148 1 96.38 33 VAL B O 1
ATOM 3456 N N . ASN B 1 34 ? 16.625 20.875 11.461 1 94.44 34 ASN B N 1
ATOM 3457 C CA . ASN B 1 34 ? 15.672 20.344 10.5 1 94.44 34 ASN B CA 1
ATOM 3458 C C . ASN B 1 34 ? 14.234 20.641 10.898 1 94.44 34 ASN B C 1
ATOM 3460 O O . ASN B 1 34 ? 13.711 20.078 11.852 1 94.44 34 ASN B O 1
ATOM 3464 N N . LEU B 1 35 ? 13.617 21.5 10.148 1 95.44 35 LEU B N 1
ATOM 3465 C CA . LEU B 1 35 ? 12.234 21.859 10.43 1 95.44 35 LEU B CA 1
ATOM 3466 C C . LEU B 1 35 ? 11.336 21.547 9.234 1 95.44 35 LEU B C 1
ATOM 3468 O O . LEU B 1 35 ? 10.242 22.109 9.109 1 95.44 35 LEU B O 1
ATOM 3472 N N . GLY B 1 36 ? 11.891 20.719 8.359 1 90.75 36 GLY B N 1
ATOM 3473 C CA . GLY B 1 36 ? 11.141 20.406 7.152 1 90.75 36 GLY B CA 1
ATOM 3474 C C . GLY B 1 36 ? 10.336 19.125 7.266 1 90.75 36 GLY B C 1
ATOM 3475 O O . GLY B 1 36 ? 9.32 18.969 6.59 1 90.75 36 GLY B O 1
ATOM 3476 N N . VAL B 1 37 ? 10.719 18.25 8.078 1 83 37 VAL B N 1
ATOM 3477 C CA . VAL B 1 37 ? 10.117 16.922 8.102 1 83 37 VAL B CA 1
ATOM 3478 C C . VAL B 1 37 ? 8.945 16.891 9.078 1 83 37 VAL B C 1
ATOM 3480 O O . VAL B 1 37 ? 9.008 17.5 10.156 1 83 37 VAL B O 1
ATOM 3483 N N . GLY B 1 38 ? 7.867 16.219 8.688 1 86.31 38 GLY B N 1
ATOM 3484 C CA . GLY B 1 38 ? 6.676 16.109 9.508 1 86.31 38 GLY B CA 1
ATOM 3485 C C . GLY B 1 38 ? 6.688 14.875 10.406 1 86.31 38 GLY B C 1
ATOM 3486 O O . GLY B 1 38 ? 5.746 14.086 10.391 1 86.31 38 GLY B O 1
ATOM 3487 N N . ALA B 1 39 ? 7.738 14.711 11.18 1 89.44 39 ALA B N 1
ATOM 3488 C CA . ALA B 1 39 ? 7.836 13.633 12.156 1 89.44 39 ALA B CA 1
ATOM 3489 C C . ALA B 1 39 ? 8.18 14.172 13.539 1 89.44 39 ALA B C 1
ATOM 3491 O O . ALA B 1 39 ? 9 15.086 13.664 1 89.44 39 ALA B O 1
ATOM 3492 N N . TYR B 1 40 ? 7.551 13.656 14.508 1 91.56 40 TYR B N 1
ATOM 3493 C CA . TYR B 1 40 ? 7.77 14.109 15.875 1 91.56 40 TYR B CA 1
ATOM 3494 C C . TYR B 1 40 ? 9.164 13.734 16.359 1 91.56 40 TYR B C 1
ATOM 3496 O O . TYR B 1 40 ? 9.641 12.625 16.094 1 91.56 40 TYR B O 1
ATOM 3504 N N . ARG B 1 41 ? 9.805 14.656 16.984 1 91.38 41 ARG B N 1
ATOM 3505 C CA . ARG B 1 41 ? 11.102 14.453 17.609 1 91.38 41 ARG B CA 1
ATOM 3506 C C . ARG B 1 41 ? 11.055 14.812 19.094 1 91.38 41 ARG B C 1
ATOM 3508 O O . ARG B 1 41 ? 10.305 15.703 19.5 1 91.38 41 ARG B O 1
ATOM 3515 N N . ASP B 1 42 ? 11.883 14.109 19.844 1 89.75 42 ASP B N 1
ATOM 3516 C CA . ASP B 1 42 ? 11.992 14.469 21.25 1 89.75 42 ASP B CA 1
ATOM 3517 C C . ASP B 1 42 ? 12.938 15.648 21.453 1 89.75 42 ASP B C 1
ATOM 3519 O O . ASP B 1 42 ? 13.352 16.281 20.469 1 89.75 42 ASP B O 1
ATOM 3523 N N . ASP B 1 43 ? 13.18 15.969 22.688 1 92.31 43 ASP B N 1
ATOM 3524 C CA . ASP B 1 43 ? 13.961 17.156 22.984 1 92.31 43 ASP B CA 1
ATOM 3525 C C . ASP B 1 43 ? 15.43 16.969 22.594 1 92.31 43 ASP B C 1
ATOM 3527 O O . ASP B 1 43 ? 16.219 17.906 22.688 1 92.31 43 ASP B O 1
ATOM 3531 N N . ARG B 1 44 ? 15.93 15.82 22.266 1 90.69 44 ARG B N 1
ATOM 3532 C CA . ARG B 1 44 ? 17.281 15.531 21.797 1 90.69 44 ARG B CA 1
ATOM 3533 C C . ARG B 1 44 ? 17.328 15.328 20.297 1 90.69 44 ARG B C 1
ATOM 3535 O O . ARG B 1 44 ? 18.297 14.789 19.75 1 90.69 44 ARG B O 1
ATOM 3542 N N . SER B 1 45 ? 16.078 15.586 19.578 1 88.12 45 SER B N 1
ATOM 3543 C CA . SER B 1 45 ? 15.938 15.523 18.125 1 88.12 45 SER B CA 1
ATOM 3544 C C . SER B 1 45 ? 15.969 14.086 17.625 1 88.12 45 SER B C 1
ATOM 3546 O O . SER B 1 45 ? 16.453 13.812 16.531 1 88.12 45 SER B O 1
ATOM 3548 N N . LYS B 1 46 ? 15.594 13.211 18.484 1 89.31 46 LYS B N 1
ATOM 3549 C CA . LYS B 1 46 ? 15.516 11.805 18.125 1 89.31 46 LYS B CA 1
ATOM 3550 C C . LYS B 1 46 ? 14.062 11.359 17.969 1 89.31 46 LYS B C 1
ATOM 3552 O O . LYS B 1 46 ? 13.156 11.945 18.562 1 89.31 46 LYS B O 1
ATOM 3557 N N . PRO B 1 47 ? 13.867 10.344 17.109 1 89.5 47 PRO B N 1
ATOM 3558 C CA . PRO B 1 47 ? 12.516 9.781 17.031 1 89.5 47 PRO B CA 1
ATOM 3559 C C . PRO B 1 47 ? 11.992 9.297 18.391 1 89.5 47 PRO B C 1
ATOM 3561 O O . PRO B 1 47 ? 12.75 8.727 19.172 1 89.5 47 PRO B O 1
ATOM 3564 N N . TRP B 1 48 ? 10.805 9.602 18.656 1 91.69 48 TRP B N 1
ATOM 3565 C CA . TRP B 1 48 ? 10.188 9.195 19.922 1 91.69 48 TRP B CA 1
ATOM 3566 C C . TRP B 1 48 ? 9.18 8.07 19.688 1 91.69 48 TRP B C 1
ATOM 3568 O O . TRP B 1 48 ? 8.172 8.266 19 1 91.69 48 TRP B O 1
ATOM 3578 N N . VAL B 1 49 ? 9.5 6.938 20.188 1 93.12 49 VAL B N 1
ATOM 3579 C CA . VAL B 1 49 ? 8.523 5.855 20.172 1 93.12 49 VAL B CA 1
ATOM 3580 C C . VAL B 1 49 ? 7.609 5.973 21.391 1 93.12 49 VAL B C 1
ATOM 3582 O O . VAL B 1 49 ? 8.078 5.914 22.531 1 93.12 49 VAL B O 1
ATOM 3585 N N . LEU B 1 50 ? 6.332 6.156 21.172 1 95.69 50 LEU B N 1
ATOM 3586 C CA . LEU B 1 50 ? 5.395 6.336 22.281 1 95.69 50 LEU B CA 1
ATOM 3587 C C . LEU B 1 50 ? 5.445 5.145 23.234 1 95.69 50 LEU B C 1
ATOM 3589 O O . LEU B 1 50 ? 5.473 3.992 22.781 1 95.69 50 LEU B O 1
ATOM 3593 N N . PRO B 1 51 ? 5.426 5.41 24.516 1 96.12 51 PRO B N 1
ATOM 3594 C CA . PRO B 1 51 ? 5.438 4.328 25.516 1 96.12 51 PRO B CA 1
ATOM 3595 C C . PRO B 1 51 ? 4.32 3.314 25.281 1 96.12 51 PRO B C 1
ATOM 3597 O O . PRO B 1 51 ? 4.547 2.105 25.391 1 96.12 51 PRO B O 1
ATOM 3600 N N . VAL B 1 52 ? 3.158 3.773 24.953 1 97.62 52 VAL B N 1
ATOM 3601 C CA . VAL B 1 52 ? 2.027 2.873 24.734 1 97.62 52 VAL B CA 1
ATOM 3602 C C . VAL B 1 52 ? 2.303 1.97 23.547 1 97.62 52 VAL B C 1
ATOM 3604 O O . VAL B 1 52 ? 1.896 0.805 23.531 1 97.62 52 VAL B O 1
ATOM 3607 N N . VAL B 1 53 ? 2.939 2.463 22.484 1 96 53 VAL B N 1
ATOM 3608 C CA . VAL B 1 53 ? 3.283 1.686 21.297 1 96 53 VAL B CA 1
ATOM 3609 C C . VAL B 1 53 ? 4.312 0.617 21.656 1 96 53 VAL B C 1
ATOM 3611 O O . VAL B 1 53 ? 4.227 -0.519 21.188 1 96 53 VAL B O 1
ATOM 3614 N N . LYS B 1 54 ? 5.301 0.979 22.5 1 93.62 54 LYS B N 1
ATOM 3615 C CA . LYS B 1 54 ? 6.266 -0.005 22.984 1 93.62 54 LYS B CA 1
ATOM 3616 C C . LYS B 1 54 ? 5.566 -1.138 23.734 1 93.62 54 LYS B C 1
ATOM 3618 O O . LYS B 1 54 ? 5.875 -2.312 23.516 1 93.62 54 LYS B O 1
ATOM 3623 N N . LYS B 1 55 ? 4.66 -0.722 24.594 1 95.06 55 LYS B N 1
ATOM 3624 C CA . LYS B 1 55 ? 3.91 -1.702 25.375 1 95.06 55 LYS B CA 1
ATOM 3625 C C . LYS B 1 55 ? 3.074 -2.602 24.469 1 95.06 55 LYS B C 1
ATOM 3627 O O . LYS B 1 55 ? 3.076 -3.824 24.625 1 95.06 55 LYS B O 1
ATOM 3632 N N . ALA B 1 56 ? 2.346 -2.004 23.547 1 95 56 ALA B N 1
ATOM 3633 C CA . ALA B 1 56 ? 1.515 -2.758 22.609 1 95 56 ALA B CA 1
ATOM 3634 C C . ALA B 1 56 ? 2.363 -3.701 21.766 1 95 56 ALA B C 1
ATOM 3636 O O . ALA B 1 56 ? 1.958 -4.836 21.484 1 95 56 ALA B O 1
ATOM 3637 N N . THR B 1 57 ? 3.494 -3.252 21.297 1 91.38 57 THR B N 1
ATOM 3638 C CA . THR B 1 57 ? 4.406 -4.066 20.5 1 91.38 57 THR B CA 1
ATOM 3639 C C . THR B 1 57 ? 4.852 -5.301 21.281 1 91.38 57 THR B C 1
ATOM 3641 O O . THR B 1 57 ? 4.887 -6.406 20.734 1 91.38 57 THR B O 1
ATOM 3644 N N . LYS B 1 58 ? 5.172 -5.109 22.531 1 89.38 58 LYS B N 1
ATOM 3645 C CA . LYS B 1 58 ? 5.586 -6.223 23.375 1 89.38 58 LYS B CA 1
ATOM 3646 C C . LYS B 1 58 ? 4.461 -7.242 23.531 1 89.38 58 LYS B C 1
ATOM 3648 O O . LYS B 1 58 ? 4.695 -8.445 23.469 1 89.38 58 LYS B O 1
ATOM 3653 N N . ILE B 1 59 ? 3.279 -6.762 23.75 1 92.31 59 ILE B N 1
ATOM 3654 C CA . ILE B 1 59 ? 2.123 -7.637 23.906 1 92.31 59 ILE B CA 1
ATOM 3655 C C . ILE B 1 59 ? 1.93 -8.461 22.641 1 92.31 59 ILE B C 1
ATOM 3657 O O . ILE B 1 59 ? 1.72 -9.672 22.703 1 92.31 59 ILE B O 1
ATOM 3661 N N . LEU B 1 60 ? 2.023 -7.863 21.5 1 88.81 60 LEU B N 1
ATOM 3662 C CA . LEU B 1 60 ? 1.825 -8.539 20.219 1 88.81 60 LEU B CA 1
ATOM 3663 C C . LEU B 1 60 ? 2.918 -9.578 19.984 1 88.81 60 LEU B C 1
ATOM 3665 O O . LEU B 1 60 ? 2.65 -10.656 19.453 1 88.81 60 LEU B O 1
ATOM 3669 N N . LEU B 1 61 ? 4.039 -9.266 20.312 1 79.44 61 LEU B N 1
ATOM 3670 C CA . LEU B 1 61 ? 5.168 -10.156 20.078 1 79.44 61 LEU B CA 1
ATOM 3671 C C . LEU B 1 61 ? 5.086 -11.391 20.969 1 79.44 61 LEU B C 1
ATOM 3673 O O . LEU B 1 61 ? 5.609 -12.453 20.625 1 79.44 61 LEU B O 1
ATOM 3677 N N . GLU B 1 62 ? 4.516 -11.258 22.109 1 83.81 62 GLU B N 1
ATOM 3678 C CA . GLU B 1 62 ? 4.395 -12.367 23.047 1 83.81 62 GLU B CA 1
ATOM 3679 C C . GLU B 1 62 ? 3.176 -13.227 22.734 1 83.81 62 GLU B C 1
ATOM 3681 O O . GLU B 1 62 ? 3.029 -14.328 23.266 1 83.81 62 GLU B O 1
ATOM 3686 N N . ASP B 1 63 ? 2.426 -12.719 21.859 1 86.62 63 ASP B N 1
ATOM 3687 C CA . ASP B 1 63 ? 1.254 -13.477 21.438 1 86.62 63 ASP B CA 1
ATOM 3688 C C . ASP B 1 63 ? 1.641 -14.594 20.469 1 86.62 63 ASP B C 1
ATOM 3690 O O . ASP B 1 63 ? 1.857 -14.336 19.281 1 86.62 63 ASP B O 1
ATOM 3694 N N . GLU B 1 64 ? 1.58 -15.797 20.844 1 83.31 64 GLU B N 1
ATOM 3695 C CA . GLU B 1 64 ? 2.018 -16.953 20.062 1 83.31 64 GLU B CA 1
ATOM 3696 C C . GLU B 1 64 ? 0.985 -17.328 19 1 83.31 64 GLU B C 1
ATOM 3698 O O . GLU B 1 64 ? 1.267 -18.125 18.109 1 83.31 64 GLU B O 1
ATOM 3703 N N . THR B 1 65 ? -0.08 -16.688 19.109 1 83.62 65 THR B N 1
ATOM 3704 C CA . THR B 1 65 ? -1.147 -17.047 18.172 1 83.62 65 THR B CA 1
ATOM 3705 C C . THR B 1 65 ? -1.052 -16.219 16.891 1 83.62 65 THR B C 1
ATOM 3707 O O . THR B 1 65 ? -1.729 -16.5 15.906 1 83.62 65 THR B O 1
ATOM 3710 N N . LEU B 1 66 ? -0.229 -15.219 16.969 1 85.44 66 LEU B N 1
ATOM 3711 C CA . LEU B 1 66 ? -0.115 -14.359 15.789 1 85.44 66 LEU B CA 1
ATOM 3712 C C . LEU B 1 66 ? 0.539 -15.102 14.633 1 85.44 66 LEU B C 1
ATOM 3714 O O . LEU B 1 66 ? 1.492 -15.859 14.836 1 85.44 66 LEU B O 1
ATOM 3718 N N . ASP B 1 67 ? -0.142 -14.961 13.43 1 87.69 67 ASP B N 1
ATOM 3719 C CA . ASP B 1 67 ? 0.407 -15.523 12.195 1 87.69 67 ASP B CA 1
ATOM 3720 C C . ASP B 1 67 ? 0.587 -14.445 11.133 1 87.69 67 ASP B C 1
ATOM 3722 O O . ASP B 1 67 ? 0.548 -13.258 11.43 1 87.69 67 ASP B O 1
ATOM 3726 N N . HIS B 1 68 ? 1.03 -14.906 9.953 1 90.06 68 HIS B N 1
ATOM 3727 C CA . HIS B 1 68 ? 1.357 -13.984 8.875 1 90.06 68 HIS B CA 1
ATOM 3728 C C . HIS B 1 68 ? 0.378 -14.117 7.719 1 90.06 68 HIS B C 1
ATOM 3730 O O . HIS B 1 68 ? 0.729 -13.844 6.566 1 90.06 68 HIS B O 1
ATOM 3736 N N . GLU B 1 69 ? -0.875 -14.445 8.008 1 91.81 69 GLU B N 1
ATOM 3737 C CA . GLU B 1 69 ? -1.884 -14.703 6.988 1 91.81 69 GLU B CA 1
ATOM 3738 C C . GLU B 1 69 ? -2.365 -13.406 6.348 1 91.81 69 GLU B C 1
ATOM 3740 O O . GLU B 1 69 ? -2.193 -12.328 6.918 1 91.81 69 GLU B O 1
ATOM 3745 N N . TYR B 1 70 ? -3.012 -13.625 5.188 1 93.38 70 TYR B N 1
ATOM 3746 C CA . TYR B 1 70 ? -3.633 -12.492 4.52 1 93.38 70 TYR B CA 1
ATOM 3747 C C . TYR B 1 70 ? -4.723 -11.875 5.387 1 93.38 70 TYR B C 1
ATOM 3749 O O . TYR B 1 70 ? -5.477 -12.586 6.047 1 93.38 70 TYR B O 1
ATOM 3757 N N . LEU B 1 71 ? -4.805 -10.602 5.355 1 95.31 71 LEU B N 1
ATOM 3758 C CA . LEU B 1 71 ? -6.016 -9.938 5.82 1 95.31 71 LEU B CA 1
ATOM 3759 C C . LEU B 1 71 ? -7.098 -9.961 4.75 1 95.31 71 LEU B C 1
ATOM 3761 O O . LEU B 1 71 ? -6.816 -10.258 3.584 1 95.31 71 LEU B O 1
ATOM 3765 N N . PRO B 1 72 ? -8.375 -9.75 5.184 1 95 72 PRO B N 1
ATOM 3766 C CA . PRO B 1 72 ? -9.383 -9.461 4.16 1 95 72 PRO B CA 1
ATOM 3767 C C . PRO B 1 72 ? -9 -8.273 3.277 1 95 72 PRO B C 1
ATOM 3769 O O . PRO B 1 72 ? -8.156 -7.457 3.664 1 95 72 PRO B O 1
ATOM 3772 N N . ILE B 1 73 ? -9.633 -8.148 2.139 1 96.44 73 ILE B N 1
ATOM 3773 C CA . ILE B 1 73 ? -9.297 -7.148 1.129 1 96.44 73 ILE B CA 1
ATOM 3774 C C . ILE B 1 73 ? -9.32 -5.754 1.753 1 96.44 73 ILE B C 1
ATOM 3776 O O . ILE B 1 73 ? -8.43 -4.941 1.51 1 96.44 73 ILE B O 1
ATOM 3780 N N . LEU B 1 74 ? -10.297 -5.484 2.592 1 98 74 LEU B N 1
ATOM 3781 C CA . LEU B 1 74 ? -10.445 -4.129 3.117 1 98 74 LEU B CA 1
ATOM 3782 C C . LEU B 1 74 ? -9.734 -3.986 4.461 1 98 74 LEU B C 1
ATOM 3784 O O . LEU B 1 74 ? -9.852 -2.951 5.121 1 98 74 LEU B O 1
ATOM 3788 N N . GLY B 1 75 ? -9.039 -5.008 4.898 1 98 75 GLY B N 1
ATOM 3789 C CA . GLY B 1 75 ? -8.195 -4.902 6.082 1 98 75 GLY B CA 1
ATOM 3790 C C . GLY B 1 75 ? -8.766 -5.629 7.285 1 98 75 GLY B C 1
ATOM 3791 O O . GLY B 1 75 ? -9.75 -6.363 7.168 1 98 75 GLY B O 1
ATOM 3792 N N . LEU B 1 76 ? -8.102 -5.473 8.422 1 98 76 LEU B N 1
ATOM 3793 C CA . LEU B 1 76 ? -8.5 -6.066 9.688 1 98 76 LEU B CA 1
ATOM 3794 C C . LEU B 1 76 ? -9.82 -5.477 10.172 1 98 76 LEU B C 1
ATOM 3796 O O . LEU B 1 76 ? -9.891 -4.285 10.484 1 98 76 LEU B O 1
ATOM 3800 N N . PRO B 1 77 ? -10.844 -6.312 10.266 1 97.56 77 PRO B N 1
ATOM 3801 C CA . PRO B 1 77 ? -12.164 -5.777 10.594 1 97.56 77 PRO B CA 1
ATOM 3802 C C . PRO B 1 77 ? -12.203 -5.055 11.938 1 97.56 77 PRO B C 1
ATOM 3804 O O . PRO B 1 77 ? -12.812 -3.992 12.055 1 97.56 77 PRO B O 1
ATOM 3807 N N . GLU B 1 78 ? -11.523 -5.605 12.93 1 98.06 78 GLU B N 1
ATOM 3808 C CA . GLU B 1 78 ? -11.492 -4.98 14.242 1 98.06 78 GLU B CA 1
ATOM 3809 C C . GLU B 1 78 ? -10.812 -3.613 14.195 1 98.06 78 GLU B C 1
ATOM 3811 O O . GLU B 1 78 ? -11.211 -2.686 14.898 1 98.06 78 GLU B O 1
ATOM 3816 N N . TYR B 1 79 ? -9.836 -3.494 13.383 1 98.62 79 TYR B N 1
ATOM 3817 C CA . TYR B 1 79 ? -9.117 -2.232 13.219 1 98.62 79 TYR B CA 1
ATOM 3818 C C . TYR B 1 79 ? -10.008 -1.181 12.57 1 98.62 79 TYR B C 1
ATOM 3820 O O . TYR B 1 79 ? -10.148 -0.068 13.086 1 98.62 79 TYR B O 1
ATOM 3828 N N . THR B 1 80 ? -10.594 -1.522 11.391 1 98.69 80 THR B N 1
ATOM 3829 C CA . THR B 1 80 ? -11.383 -0.54 10.664 1 98.69 80 THR B CA 1
ATOM 3830 C C . THR B 1 80 ? -12.586 -0.085 11.492 1 98.69 80 THR B C 1
ATOM 3832 O O . THR B 1 80 ? -12.953 1.09 11.461 1 98.69 80 THR B O 1
ATOM 3835 N N . ALA B 1 81 ? -13.141 -1.021 12.273 1 98.31 81 ALA B N 1
ATOM 3836 C CA . ALA B 1 81 ? -14.258 -0.657 13.148 1 98.31 81 ALA B CA 1
ATOM 3837 C C . ALA B 1 81 ? -13.805 0.311 14.242 1 98.31 81 ALA B C 1
ATOM 3839 O O . ALA B 1 81 ? -14.484 1.301 14.523 1 98.31 81 ALA B O 1
ATOM 3840 N N . ALA B 1 82 ? -12.688 0.011 14.867 1 98.56 82 ALA B N 1
ATOM 3841 C CA . ALA B 1 82 ? -12.156 0.866 15.93 1 98.56 82 ALA B CA 1
ATOM 3842 C C . ALA B 1 82 ? -11.773 2.24 15.383 1 98.56 82 ALA B C 1
ATOM 3844 O O . ALA B 1 82 ? -12.016 3.26 16.031 1 98.56 82 ALA B O 1
ATOM 3845 N N . ALA B 1 83 ? -11.172 2.266 14.242 1 98.75 83 ALA B N 1
ATOM 3846 C CA . ALA B 1 83 ? -10.773 3.521 13.609 1 98.75 83 ALA B CA 1
ATOM 3847 C C . ALA B 1 83 ? -11.992 4.379 13.281 1 98.75 83 ALA B C 1
ATOM 3849 O O . ALA B 1 83 ? -11.977 5.594 13.492 1 98.75 83 ALA B O 1
ATOM 3850 N N . ALA B 1 84 ? -13.039 3.766 12.719 1 98.75 84 ALA B N 1
ATOM 3851 C CA . ALA B 1 84 ? -14.273 4.48 12.406 1 98.75 84 ALA B CA 1
ATOM 3852 C C . ALA B 1 84 ? -14.891 5.086 13.664 1 98.75 84 ALA B C 1
ATOM 3854 O O . ALA B 1 84 ? -15.312 6.242 13.656 1 98.75 84 ALA B O 1
ATOM 3855 N N . LYS B 1 85 ? -14.93 4.266 14.688 1 98.38 85 LYS B N 1
ATOM 3856 C CA . LYS B 1 85 ? -15.492 4.734 15.945 1 98.38 85 LYS B CA 1
ATOM 3857 C C . LYS B 1 85 ? -14.719 5.934 16.484 1 98.38 85 LYS B C 1
ATOM 3859 O O . LYS B 1 85 ? -15.312 6.871 17.016 1 98.38 85 LYS B O 1
ATOM 3864 N N . LEU B 1 86 ? -13.453 5.902 16.375 1 98.44 86 LEU B N 1
ATOM 3865 C CA . LEU B 1 86 ? -12.609 6.973 16.891 1 98.44 86 LEU B CA 1
ATOM 3866 C C . LEU B 1 86 ? -12.914 8.289 16.172 1 98.44 86 LEU B C 1
ATOM 3868 O O . LEU B 1 86 ? -13.062 9.328 16.828 1 98.44 86 LEU B O 1
ATOM 3872 N N . ILE B 1 87 ? -13.008 8.297 14.828 1 98.69 87 ILE B N 1
ATOM 3873 C CA . ILE B 1 87 ? -13.055 9.539 14.062 1 98.69 87 ILE B CA 1
ATOM 3874 C C . ILE B 1 87 ? -14.492 10.023 13.945 1 98.69 87 ILE B C 1
ATOM 3876 O O . ILE B 1 87 ? -14.758 11.227 13.945 1 98.69 87 ILE B O 1
ATOM 3880 N N . LEU B 1 88 ? -15.484 9.078 13.852 1 98.44 88 LEU B N 1
ATOM 3881 C CA . LEU B 1 88 ? -16.891 9.445 13.672 1 98.44 88 LEU B CA 1
ATOM 3882 C C . LEU B 1 88 ? -17.594 9.562 15.016 1 98.44 88 LEU B C 1
ATOM 3884 O O . LEU B 1 88 ? -18.672 10.148 15.102 1 98.44 88 LEU B O 1
ATOM 3888 N N . GLY B 1 89 ? -16.984 9.016 16.047 1 97.12 89 GLY B N 1
ATOM 3889 C CA . GLY B 1 89 ? -17.547 9.078 17.375 1 97.12 89 GLY B CA 1
ATOM 3890 C C . GLY B 1 89 ? -18.281 7.809 17.781 1 97.12 89 GLY B C 1
ATOM 3891 O O . GLY B 1 89 ? -18.906 7.16 16.938 1 97.12 89 GLY B O 1
ATOM 3892 N N . PRO B 1 90 ? -18.156 7.434 19.031 1 93.56 90 PRO B N 1
ATOM 3893 C CA . PRO B 1 90 ? -18.828 6.215 19.5 1 93.56 90 PRO B CA 1
ATOM 3894 C C . PRO B 1 90 ? -20.344 6.285 19.359 1 93.56 90 PRO B C 1
ATOM 3896 O O . PRO B 1 90 ? -21 5.25 19.266 1 93.56 90 PRO B O 1
ATOM 3899 N N . GLY B 1 91 ? -20.953 7.441 19.359 1 94.62 91 GLY B N 1
ATOM 3900 C CA . GLY B 1 91 ? -22.391 7.621 19.219 1 94.62 91 GLY B CA 1
ATOM 3901 C C . GLY B 1 91 ? -22.812 8.008 17.812 1 94.62 91 GLY B C 1
ATOM 3902 O O . GLY B 1 91 ? -23.938 8.492 17.594 1 94.62 91 GLY B O 1
ATOM 3903 N N . SER B 1 92 ? -21.953 7.754 16.906 1 96.69 92 SER B N 1
ATOM 3904 C CA . SER B 1 92 ? -22.219 8.18 15.531 1 96.69 92 SER B CA 1
ATOM 3905 C C . SER B 1 92 ? -23.469 7.496 14.969 1 96.69 92 SER B C 1
ATOM 3907 O O . SER B 1 92 ? -23.547 6.266 14.961 1 96.69 92 SER B O 1
ATOM 3909 N N . VAL B 1 93 ? -24.391 8.195 14.398 1 95.81 93 VAL B N 1
ATOM 3910 C CA . VAL B 1 93 ? -25.625 7.684 13.812 1 95.81 93 VAL B CA 1
ATOM 3911 C C . VAL B 1 93 ? -25.297 6.918 12.523 1 95.81 93 VAL B C 1
ATOM 3913 O O . VAL B 1 93 ? -25.969 5.938 12.195 1 95.81 93 VAL B O 1
ATOM 3916 N N . ALA B 1 94 ? -24.297 7.406 11.859 1 97.19 94 ALA B N 1
ATOM 3917 C CA . ALA B 1 94 ? -23.906 6.746 10.617 1 97.19 94 ALA B CA 1
ATOM 3918 C C . ALA B 1 94 ? -23.422 5.32 10.875 1 97.19 94 ALA B C 1
ATOM 3920 O O . ALA B 1 94 ? -23.719 4.41 10.102 1 97.19 94 ALA B O 1
ATOM 3921 N N . ILE B 1 95 ? -22.641 5.102 11.938 1 97.94 95 ILE B N 1
ATOM 3922 C CA . ILE B 1 95 ? -22.172 3.768 12.305 1 97.94 95 ILE B CA 1
ATOM 3923 C C . ILE B 1 95 ? -23.359 2.904 12.734 1 97.94 95 ILE B C 1
ATOM 3925 O O . ILE B 1 95 ? -23.5 1.76 12.289 1 97.94 95 ILE B O 1
ATOM 3929 N N . LYS B 1 96 ? -24.234 3.471 13.562 1 97.25 96 LYS B N 1
ATOM 3930 C CA . LYS B 1 96 ? -25.391 2.744 14.078 1 97.25 96 LYS B CA 1
ATOM 3931 C C . LYS B 1 96 ? -26.281 2.271 12.938 1 97.25 96 LYS B C 1
ATOM 3933 O O . LYS B 1 96 ? -26.828 1.163 12.984 1 97.25 96 LYS B O 1
ATOM 3938 N N . ASP B 1 97 ? -26.422 3.092 11.93 1 97.12 97 ASP B N 1
ATOM 3939 C CA . ASP B 1 97 ? -27.312 2.812 10.812 1 97.12 97 ASP B CA 1
ATOM 3940 C C . ASP B 1 97 ? -26.609 1.977 9.742 1 97.12 97 ASP B C 1
ATOM 3942 O O . ASP B 1 97 ? -27.156 1.766 8.656 1 97.12 97 ASP B O 1
ATOM 3946 N N . LYS B 1 98 ? -25.391 1.553 9.953 1 97.44 98 LYS B N 1
ATOM 3947 C CA . LYS B 1 98 ? -24.609 0.723 9.039 1 97.44 98 LYS B CA 1
ATOM 3948 C C . LYS B 1 98 ? -24.422 1.418 7.695 1 97.44 98 LYS B C 1
ATOM 3950 O O . LYS B 1 98 ? -24.531 0.785 6.641 1 97.44 98 LYS B O 1
ATOM 3955 N N . ARG B 1 99 ? -24.172 2.736 7.773 1 96.62 99 ARG B N 1
ATOM 3956 C CA . ARG B 1 99 ? -24 3.539 6.566 1 96.62 99 ARG B CA 1
ATOM 3957 C C . ARG B 1 99 ? -22.516 3.764 6.258 1 96.62 99 ARG B C 1
ATOM 3959 O O . ARG B 1 99 ? -22.188 4.387 5.25 1 96.62 99 ARG B O 1
ATOM 3966 N N . VAL B 1 100 ? -21.641 3.236 7.133 1 98.12 100 VAL B N 1
ATOM 3967 C CA . VAL B 1 100 ? -20.219 3.537 7.004 1 98.12 100 VAL B CA 1
ATOM 3968 C C . VAL B 1 100 ? -19.469 2.316 6.457 1 98.12 100 VAL B C 1
ATOM 3970 O O . VAL B 1 100 ? -19.641 1.205 6.969 1 98.12 100 VAL B O 1
ATOM 3973 N N . VAL B 1 101 ? -18.719 2.512 5.383 1 98.38 101 VAL B N 1
ATOM 3974 C CA . VAL B 1 101 ? -17.781 1.513 4.883 1 98.38 101 VAL B CA 1
ATOM 3975 C C . VAL B 1 101 ? -16.344 1.976 5.141 1 98.38 101 VAL B C 1
ATOM 3977 O O . VAL B 1 101 ? -15.984 3.111 4.816 1 98.38 101 VAL B O 1
ATOM 3980 N N . SER B 1 102 ? -15.602 1.113 5.773 1 98.81 102 SER B N 1
ATOM 3981 C CA . SER B 1 102 ? -14.219 1.455 6.102 1 98.81 102 SER B CA 1
ATOM 3982 C C . SER B 1 102 ? -13.234 0.524 5.398 1 98.81 102 SER B C 1
ATOM 3984 O O . SER B 1 102 ? -13.492 -0.677 5.281 1 98.81 102 SER B O 1
ATOM 3986 N N . ALA B 1 103 ? -12.188 1.064 4.906 1 98.88 103 ALA B N 1
ATOM 3987 C CA . ALA B 1 103 ? -11.078 0.326 4.312 1 98.88 103 ALA B CA 1
ATOM 3988 C C . ALA B 1 103 ? -9.75 0.706 4.965 1 98.88 103 ALA B C 1
ATOM 3990 O O . ALA B 1 103 ? -9.445 1.891 5.129 1 98.88 103 ALA B O 1
ATOM 3991 N N . GLN B 1 104 ? -9.023 -0.332 5.434 1 98.94 104 GLN B N 1
ATOM 3992 C CA . GLN B 1 104 ? -7.652 -0.096 5.883 1 98.94 104 GLN B CA 1
ATOM 3993 C C . GLN B 1 104 ? -6.758 0.323 4.719 1 98.94 104 GLN B C 1
ATOM 3995 O O . GLN B 1 104 ? -6.801 -0.282 3.645 1 98.94 104 GLN B O 1
ATOM 4000 N N . THR B 1 105 ? -5.98 1.344 4.887 1 98.88 105 THR B N 1
ATOM 4001 C CA . THR B 1 105 ? -5.199 1.913 3.793 1 98.88 105 THR B CA 1
ATOM 4002 C C . THR B 1 105 ? -3.732 2.049 4.191 1 98.88 105 THR B C 1
ATOM 4004 O O . THR B 1 105 ? -3.371 1.807 5.348 1 98.88 105 THR B O 1
ATOM 4007 N N . ILE B 1 106 ? -2.895 2.322 3.207 1 98.75 106 ILE B N 1
ATOM 4008 C CA . ILE B 1 106 ? -1.482 2.594 3.457 1 98.75 106 ILE B CA 1
ATOM 4009 C C . ILE B 1 106 ? -1.314 4.02 3.977 1 98.75 106 ILE B C 1
ATOM 4011 O O . ILE B 1 106 ? -0.934 4.922 3.223 1 98.75 106 ILE B O 1
ATOM 4015 N N . SER B 1 107 ? -1.622 4.172 5.215 1 98.25 107 SER B N 1
ATOM 4016 C CA . SER B 1 107 ? -1.606 5.445 5.93 1 98.25 107 SER B CA 1
ATOM 4017 C C . SER B 1 107 ? -2.463 6.488 5.223 1 98.25 107 SER B C 1
ATOM 4019 O O . SER B 1 107 ? -3.48 6.152 4.613 1 98.25 107 SER B O 1
ATOM 4021 N N . GLY B 1 108 ? -2.176 7.809 5.52 1 98.19 108 GLY B N 1
ATOM 4022 C CA . GLY B 1 108 ? -2.977 8.906 5.008 1 98.19 108 GLY B CA 1
ATOM 4023 C C . GLY B 1 108 ? -2.932 9.031 3.498 1 98.19 108 GLY B C 1
ATOM 4024 O O . GLY B 1 108 ? -3.961 9.25 2.855 1 98.19 108 GLY B O 1
ATOM 4025 N N . THR B 1 109 ? -1.749 8.922 2.902 1 98.44 109 THR B N 1
ATOM 4026 C CA . THR B 1 109 ? -1.636 9.031 1.452 1 98.44 109 THR B CA 1
ATOM 4027 C C . THR B 1 109 ? -2.475 7.953 0.767 1 98.44 109 THR B C 1
ATOM 4029 O O . THR B 1 109 ? -3.195 8.242 -0.192 1 98.44 109 THR B O 1
ATOM 4032 N N . GLY B 1 110 ? -2.357 6.688 1.29 1 98.81 110 GLY B N 1
ATOM 4033 C CA . GLY B 1 110 ? -3.174 5.625 0.731 1 98.81 110 GLY B CA 1
ATOM 4034 C C . GLY B 1 110 ? -4.664 5.887 0.848 1 98.81 110 GLY B C 1
ATOM 4035 O O . GLY B 1 110 ? -5.434 5.527 -0.044 1 98.81 110 GLY B O 1
ATOM 4036 N N . ALA B 1 111 ? -5.086 6.438 1.957 1 98.94 111 ALA B N 1
ATOM 4037 C CA . ALA B 1 111 ? -6.496 6.773 2.152 1 98.94 111 ALA B CA 1
ATOM 4038 C C . ALA B 1 111 ? -6.953 7.824 1.142 1 98.94 111 ALA B C 1
ATOM 4040 O O . ALA B 1 111 ? -8 7.668 0.508 1 98.94 111 ALA B O 1
ATOM 4041 N N . ASN B 1 112 ? -6.16 8.914 1.018 1 98.94 112 ASN B N 1
ATOM 4042 C CA . ASN B 1 112 ? -6.473 9.953 0.046 1 98.94 112 ASN B CA 1
ATOM 4043 C C . ASN B 1 112 ? -6.527 9.398 -1.374 1 98.94 112 ASN B C 1
ATOM 4045 O O . ASN B 1 112 ? -7.43 9.734 -2.143 1 98.94 112 ASN B O 1
ATOM 4049 N N . HIS B 1 113 ? -5.594 8.547 -1.681 1 98.88 113 HIS B N 1
ATOM 4050 C CA . HIS B 1 113 ? -5.543 7.957 -3.014 1 98.88 113 HIS B CA 1
ATOM 4051 C C . HIS B 1 113 ? -6.773 7.098 -3.285 1 98.88 113 HIS B C 1
ATOM 4053 O O . HIS B 1 113 ? -7.422 7.242 -4.324 1 98.88 113 HIS B O 1
ATOM 4059 N N . LEU B 1 114 ? -7.062 6.152 -2.396 1 98.88 114 LEU B N 1
ATOM 4060 C CA . LEU B 1 114 ? -8.203 5.266 -2.59 1 98.88 114 LEU B CA 1
ATOM 4061 C C . LEU B 1 114 ? -9.508 6.062 -2.666 1 98.88 114 LEU B C 1
ATOM 4063 O O . LEU B 1 114 ? -10.375 5.762 -3.484 1 98.88 114 LEU B O 1
ATOM 4067 N N . GLY B 1 115 ? -9.656 7.047 -1.778 1 98.81 115 GLY B N 1
ATOM 4068 C CA . GLY B 1 115 ? -10.805 7.926 -1.857 1 98.81 115 GLY B CA 1
ATOM 4069 C C . GLY B 1 115 ? -10.914 8.656 -3.182 1 98.81 115 GLY B C 1
ATOM 4070 O O . GLY B 1 115 ? -11.992 8.734 -3.771 1 98.81 115 GLY B O 1
ATOM 4071 N N . ALA B 1 116 ? -9.789 9.211 -3.623 1 98.81 116 ALA B N 1
ATOM 4072 C CA . ALA B 1 116 ? -9.742 9.922 -4.902 1 98.81 116 ALA B CA 1
ATOM 4073 C C . ALA B 1 116 ? -10.109 8.984 -6.055 1 98.81 116 ALA B C 1
ATOM 4075 O O . ALA B 1 116 ? -10.875 9.359 -6.945 1 98.81 116 ALA B O 1
ATOM 4076 N N . LEU B 1 117 ? -9.523 7.809 -6.027 1 98.56 117 LEU B N 1
ATOM 4077 C CA . LEU B 1 117 ? -9.797 6.82 -7.066 1 98.56 117 LEU B CA 1
ATOM 4078 C C . LEU B 1 117 ? -11.273 6.449 -7.09 1 98.56 117 LEU B C 1
ATOM 4080 O O . LEU B 1 117 ? -11.875 6.336 -8.164 1 98.56 117 LEU B O 1
ATOM 4084 N N . PHE B 1 118 ? -11.859 6.207 -5.945 1 97.94 118 PHE B N 1
ATOM 4085 C CA . PHE B 1 118 ? -13.273 5.883 -5.828 1 97.94 118 PHE B CA 1
ATOM 4086 C C . PHE B 1 118 ? -14.133 6.996 -6.414 1 97.94 118 PHE B C 1
ATOM 4088 O O . PHE B 1 118 ? -15.07 6.73 -7.172 1 97.94 118 PHE B O 1
ATOM 4095 N N . LEU B 1 119 ? -13.805 8.242 -6.074 1 97.44 119 LEU B N 1
ATOM 4096 C CA . LEU B 1 119 ? -14.539 9.383 -6.617 1 97.44 119 LEU B CA 1
ATOM 4097 C C . LEU B 1 119 ? -14.398 9.445 -8.133 1 97.44 119 LEU B C 1
ATOM 4099 O O . LEU B 1 119 ? -15.383 9.656 -8.844 1 97.44 119 LEU B O 1
ATOM 4103 N N . SER B 1 120 ? -13.203 9.273 -8.562 1 97.06 120 SER B N 1
ATOM 4104 C CA . SER B 1 120 ? -12.938 9.359 -9.992 1 97.06 120 SER B CA 1
ATOM 4105 C C . SER B 1 120 ? -13.812 8.391 -10.773 1 97.06 120 SER B C 1
ATOM 4107 O O . SER B 1 120 ? -14.234 8.695 -11.898 1 97.06 120 SER B O 1
ATOM 4109 N N . ARG B 1 121 ? -14.117 7.27 -10.211 1 95.38 121 ARG B N 1
ATOM 4110 C CA . ARG B 1 121 ? -14.828 6.203 -10.906 1 95.38 121 ARG B CA 1
ATOM 4111 C C . ARG B 1 121 ? -16.344 6.355 -10.742 1 95.38 121 ARG B C 1
ATOM 4113 O O . ARG B 1 121 ? -17.109 6.004 -11.641 1 95.38 121 ARG B O 1
ATOM 4120 N N . PHE B 1 122 ? -16.75 6.887 -9.602 1 95.31 122 PHE B N 1
ATOM 4121 C CA . PHE B 1 122 ? -18.156 6.617 -9.297 1 95.31 122 PHE B CA 1
ATOM 4122 C C . PHE B 1 122 ? -18.875 7.902 -8.906 1 95.31 122 PHE B C 1
ATOM 4124 O O . PHE B 1 122 ? -20.109 7.93 -8.836 1 95.31 122 PHE B O 1
ATOM 4131 N N . TYR B 1 123 ? -18.156 8.992 -8.57 1 94.88 123 TYR B N 1
ATOM 4132 C CA . TYR B 1 123 ? -18.812 10.227 -8.148 1 94.88 123 TYR B CA 1
ATOM 4133 C C . TYR B 1 123 ? -19.438 10.938 -9.336 1 94.88 123 TYR B C 1
ATOM 4135 O O . TYR B 1 123 ? -18.844 11.008 -10.414 1 94.88 123 TYR B O 1
ATOM 4143 N N . GLY B 1 124 ? -20.688 11.344 -9.203 1 92.75 124 GLY B N 1
ATOM 4144 C CA . GLY B 1 124 ? -21.391 12.125 -10.219 1 92.75 124 GLY B CA 1
ATOM 4145 C C . GLY B 1 124 ? -21.047 13.602 -10.18 1 92.75 124 GLY B C 1
ATOM 4146 O O . GLY B 1 124 ? -21.859 14.414 -9.742 1 92.75 124 GLY B O 1
ATOM 4147 N N . PHE B 1 125 ? -19.875 13.938 -10.656 1 93.5 125 PHE B N 1
ATOM 4148 C CA . PHE B 1 125 ? -19.438 15.328 -10.703 1 93.5 125 PHE B CA 1
ATOM 4149 C C . PHE B 1 125 ? -20.406 16.172 -11.523 1 93.5 125 PHE B C 1
ATOM 4151 O O . PHE B 1 125 ? -21.016 15.68 -12.469 1 93.5 125 PHE B O 1
ATOM 4158 N N . ASN B 1 126 ? -20.641 17.375 -11.117 1 93.38 126 ASN B N 1
ATOM 4159 C CA . ASN B 1 126 ? -21.328 18.359 -11.945 1 93.38 126 ASN B CA 1
ATOM 4160 C C . ASN B 1 126 ? -20.375 19.078 -12.891 1 93.38 126 ASN B C 1
ATOM 4162 O O . ASN B 1 126 ? -19.797 20.109 -12.547 1 93.38 126 ASN B O 1
ATOM 4166 N N . GLY B 1 127 ? -20.156 18.547 -14.086 1 93.5 127 GLY B N 1
ATOM 4167 C CA . GLY B 1 127 ? -19.172 19.031 -15.031 1 93.5 127 GLY B CA 1
ATOM 4168 C C . GLY B 1 127 ? -17.891 18.203 -15.023 1 93.5 127 GLY B C 1
ATOM 4169 O O . GLY B 1 127 ? -17.938 16.984 -14.922 1 93.5 127 GLY B O 1
ATOM 4170 N N . ASP B 1 128 ? -16.75 18.859 -15.188 1 95.06 128 ASP B N 1
ATOM 4171 C CA . ASP B 1 128 ? -15.445 18.188 -15.211 1 95.06 128 ASP B CA 1
ATOM 4172 C C . ASP B 1 128 ? -15.102 17.609 -13.836 1 95.06 128 ASP B C 1
ATOM 4174 O O . ASP B 1 128 ? -15.602 18.078 -12.812 1 95.06 128 ASP B O 1
ATOM 4178 N N . LYS B 1 129 ? -14.352 16.547 -13.828 1 96.62 129 LYS B N 1
ATOM 4179 C CA . LYS B 1 129 ? -13.867 15.992 -12.578 1 96.62 129 LYS B CA 1
ATOM 4180 C C . LYS B 1 129 ? -12.852 16.922 -11.914 1 96.62 129 LYS B C 1
ATOM 4182 O O . LYS B 1 129 ? -11.68 16.922 -12.281 1 96.62 129 LYS B O 1
ATOM 4187 N N . ARG B 1 130 ? -13.305 17.625 -10.922 1 98.12 130 ARG B N 1
ATOM 4188 C CA . ARG B 1 130 ? -12.445 18.578 -10.227 1 98.12 130 ARG B CA 1
ATOM 4189 C C . ARG B 1 130 ? -12.555 18.406 -8.711 1 98.12 130 ARG B C 1
ATOM 4191 O O . ARG B 1 130 ? -13.602 17.984 -8.203 1 98.12 130 ARG B O 1
ATOM 4198 N N . ILE B 1 131 ? -11.539 18.688 -8.047 1 98.56 131 ILE B N 1
ATOM 4199 C CA . ILE B 1 131 ? -11.539 18.766 -6.594 1 98.56 131 ILE B CA 1
ATOM 4200 C C . ILE B 1 131 ? -10.984 20.125 -6.16 1 98.56 131 ILE B C 1
ATOM 4202 O O . ILE B 1 131 ? -9.984 20.594 -6.707 1 98.56 131 ILE B O 1
ATOM 4206 N N . TYR B 1 132 ? -11.664 20.781 -5.23 1 98.81 132 TYR B N 1
ATOM 4207 C CA . TYR B 1 132 ? -11.203 22.047 -4.672 1 98.81 132 TYR B CA 1
ATOM 4208 C C . TYR B 1 132 ? -10.25 21.812 -3.506 1 98.81 132 TYR B C 1
ATOM 4210 O O . TYR B 1 132 ? -10.617 21.188 -2.51 1 98.81 132 TYR B O 1
ATOM 4218 N N . LEU B 1 133 ? -9.031 22.297 -3.637 1 98.81 133 LEU B N 1
ATOM 4219 C CA . LEU B 1 133 ? -8.008 22.203 -2.602 1 98.81 133 LEU B CA 1
ATOM 4220 C C . LEU B 1 133 ? -7.723 23.562 -1.99 1 98.81 133 LEU B C 1
ATOM 4222 O O . LEU B 1 133 ? -7.707 24.578 -2.697 1 98.81 133 LEU B O 1
ATOM 4226 N N . SER B 1 134 ? -7.453 23.547 -0.684 1 98.56 134 SER B N 1
ATOM 4227 C CA . SER B 1 134 ? -7.062 24.797 -0.045 1 98.56 134 SER B CA 1
ATOM 4228 C C . SER B 1 134 ? -5.793 25.359 -0.671 1 98.56 134 SER B C 1
ATOM 4230 O O . SER B 1 134 ? -4.902 24.609 -1.073 1 98.56 134 SER B O 1
ATOM 4232 N N . ASN B 1 135 ? -5.707 26.656 -0.685 1 97.38 135 ASN B N 1
ATOM 4233 C CA . ASN B 1 135 ? -4.48 27.328 -1.103 1 97.38 135 ASN B CA 1
ATOM 4234 C C . ASN B 1 135 ? -3.793 28.031 0.071 1 97.38 135 ASN B C 1
ATOM 4236 O O . ASN B 1 135 ? -4.258 29.062 0.544 1 97.38 135 ASN B O 1
ATOM 4240 N N . PRO B 1 136 ? -2.742 27.641 0.541 1 95.25 136 PRO B N 1
ATOM 4241 C CA . PRO B 1 136 ? -2.008 26.438 0.148 1 95.25 136 PRO B CA 1
ATOM 4242 C C . PRO B 1 136 ? -2.625 25.156 0.717 1 95.25 136 PRO B C 1
ATOM 4244 O O . PRO B 1 136 ? -3.625 25.219 1.438 1 95.25 136 PRO B O 1
ATOM 4247 N N . THR B 1 137 ? -2.145 24.016 0.302 1 96 137 THR B N 1
ATOM 4248 C CA . THR B 1 137 ? -2.48 22.703 0.847 1 96 137 THR B CA 1
ATOM 4249 C C . THR B 1 137 ? -1.229 21.844 1.004 1 96 137 THR B C 1
ATOM 4251 O O . THR B 1 137 ? -0.116 22.297 0.737 1 96 137 THR B O 1
ATOM 4254 N N . TRP B 1 138 ? -1.407 20.656 1.595 1 94 138 TRP B N 1
ATOM 4255 C CA . TRP B 1 138 ? -0.336 19.656 1.568 1 94 138 TRP B CA 1
ATOM 4256 C C . TRP B 1 138 ? 0.058 19.328 0.135 1 94 138 TRP B C 1
ATOM 4258 O O . TRP B 1 138 ? -0.783 18.906 -0.665 1 94 138 TRP B O 1
ATOM 4268 N N . ALA B 1 139 ? 1.292 19.453 -0.22 1 91.56 139 ALA B N 1
ATOM 4269 C CA . ALA B 1 139 ? 1.772 19.469 -1.599 1 91.56 139 ALA B CA 1
ATOM 4270 C C . ALA B 1 139 ? 1.403 18.172 -2.318 1 91.56 139 ALA B C 1
ATOM 4272 O O . ALA B 1 139 ? 1.129 18.188 -3.521 1 91.56 139 ALA B O 1
ATOM 4273 N N . ASN B 1 140 ? 1.321 17.062 -1.666 1 94.88 140 ASN B N 1
ATOM 4274 C CA . ASN B 1 140 ? 1.091 15.773 -2.297 1 94.88 140 ASN B CA 1
ATOM 4275 C C . ASN B 1 140 ? -0.359 15.617 -2.75 1 94.88 140 ASN B C 1
ATOM 4277 O O . ASN B 1 140 ? -0.68 14.719 -3.525 1 94.88 140 ASN B O 1
ATOM 4281 N N . HIS B 1 141 ? -1.303 16.469 -2.23 1 98.19 141 HIS B N 1
ATOM 4282 C CA . HIS B 1 141 ? -2.689 16.406 -2.682 1 98.19 141 HIS B CA 1
ATOM 4283 C C . HIS B 1 141 ? -2.781 16.562 -4.195 1 98.19 141 HIS B C 1
ATOM 4285 O O . HIS B 1 141 ? -3.529 15.836 -4.855 1 98.19 141 HIS B O 1
ATOM 4291 N N . GLN B 1 142 ? -1.973 17.5 -4.676 1 97.19 142 GLN B N 1
ATOM 4292 C CA . GLN B 1 142 ? -2.004 17.766 -6.113 1 97.19 142 GLN B CA 1
ATOM 4293 C C . GLN B 1 142 ? -1.678 16.516 -6.914 1 97.19 142 GLN B C 1
ATOM 4295 O O . GLN B 1 142 ? -2.418 16.141 -7.824 1 97.19 142 GLN B O 1
ATOM 4300 N N . ALA B 1 143 ? -0.639 15.891 -6.57 1 96.5 143 ALA B N 1
ATOM 4301 C CA . ALA B 1 143 ? -0.189 14.711 -7.305 1 96.5 143 ALA B CA 1
ATOM 4302 C C . ALA B 1 143 ? -1.177 13.562 -7.145 1 96.5 143 ALA B C 1
ATOM 4304 O O . ALA B 1 143 ? -1.426 12.812 -8.094 1 96.5 143 ALA B O 1
ATOM 4305 N N . ILE B 1 144 ? -1.759 13.344 -5.988 1 98.56 144 ILE B N 1
ATOM 4306 C CA . ILE B 1 144 ? -2.691 12.258 -5.707 1 98.56 144 ILE B CA 1
ATOM 4307 C C . ILE B 1 144 ? -3.896 12.359 -6.641 1 98.56 144 ILE B C 1
ATOM 4309 O O . ILE B 1 144 ? -4.254 11.383 -7.309 1 98.56 144 ILE B O 1
ATOM 4313 N N . PHE B 1 145 ? -4.512 13.508 -6.707 1 98.75 145 PHE B N 1
ATOM 4314 C CA . PHE B 1 145 ? -5.742 13.656 -7.473 1 98.75 145 PHE B CA 1
ATOM 4315 C C . PHE B 1 145 ? -5.457 13.672 -8.969 1 98.75 145 PHE B C 1
ATOM 4317 O O . PHE B 1 145 ? -6.191 13.062 -9.75 1 98.75 145 PHE B O 1
ATOM 4324 N N . ARG B 1 146 ? -4.355 14.32 -9.398 1 97.62 146 ARG B N 1
ATOM 4325 C CA . ARG B 1 146 ? -3.994 14.305 -10.812 1 97.62 146 ARG B CA 1
ATOM 4326 C C . ARG B 1 146 ? -3.734 12.875 -11.297 1 97.62 146 ARG B C 1
ATOM 4328 O O . ARG B 1 146 ? -4.074 12.531 -12.43 1 97.62 146 ARG B O 1
ATOM 4335 N N . ASN B 1 147 ? -3.168 12.125 -10.461 1 97.19 147 ASN B N 1
ATOM 4336 C CA . ASN B 1 147 ? -2.812 10.75 -10.805 1 97.19 147 ASN B CA 1
ATOM 4337 C C . ASN B 1 147 ? -4.043 9.93 -11.164 1 97.19 147 ASN B C 1
ATOM 4339 O O . ASN B 1 147 ? -3.953 8.961 -11.93 1 97.19 147 ASN B O 1
ATOM 4343 N N . VAL B 1 148 ? -5.191 10.258 -10.594 1 97.81 148 VAL B N 1
ATOM 4344 C CA . VAL B 1 148 ? -6.387 9.461 -10.844 1 97.81 148 VAL B CA 1
ATOM 4345 C C . VAL B 1 148 ? -7.332 10.219 -11.773 1 97.81 148 VAL B C 1
ATOM 4347 O O . VAL B 1 148 ? -8.508 9.875 -11.891 1 97.81 148 VAL B O 1
ATOM 4350 N N . GLY B 1 149 ? -6.887 11.336 -12.336 1 97.38 149 GLY B N 1
ATOM 4351 C CA . GLY B 1 149 ? -7.625 12.023 -13.383 1 97.38 149 GLY B CA 1
ATOM 4352 C C . GLY B 1 149 ? -8.586 13.062 -12.844 1 97.38 149 GLY B C 1
ATOM 4353 O O . GLY B 1 149 ? -9.562 13.422 -13.508 1 97.38 149 GLY B O 1
ATOM 4354 N N . ILE B 1 150 ? -8.461 13.492 -11.617 1 98.38 150 ILE B N 1
ATOM 4355 C CA . ILE B 1 150 ? -9.25 14.578 -11.055 1 98.38 150 ILE B CA 1
ATOM 4356 C C . ILE B 1 150 ? -8.406 15.852 -11.008 1 98.38 150 ILE B C 1
ATOM 4358 O O . ILE B 1 150 ? -7.305 15.859 -10.453 1 98.38 150 ILE B O 1
ATOM 4362 N N . GLU B 1 151 ? -8.875 16.859 -11.562 1 98.5 151 GLU B N 1
ATOM 4363 C CA . GLU B 1 151 ? -8.117 18.109 -11.641 1 98.5 151 GLU B CA 1
ATOM 4364 C C . GLU B 1 151 ? -8.234 18.906 -10.352 1 98.5 151 GLU B C 1
ATOM 4366 O O . GLU B 1 151 ? -9.328 19.281 -9.93 1 98.5 151 GLU B O 1
ATOM 4371 N N . PRO B 1 152 ? -7.148 19.188 -9.711 1 98.5 152 PRO B N 1
ATOM 4372 C CA . PRO B 1 152 ? -7.191 20.047 -8.523 1 98.5 152 PRO B CA 1
ATOM 4373 C C . PRO B 1 152 ? -7.414 21.531 -8.867 1 98.5 152 PRO B C 1
ATOM 4375 O O . PRO B 1 152 ? -6.855 22.016 -9.852 1 98.5 152 PRO B O 1
ATOM 4378 N N . VAL B 1 153 ? -8.211 22.156 -8.141 1 98.25 153 VAL B N 1
ATOM 4379 C CA . VAL B 1 153 ? -8.477 23.594 -8.242 1 98.25 153 VAL B CA 1
ATOM 4380 C C . VAL B 1 153 ? -8.359 24.234 -6.867 1 98.25 153 VAL B C 1
ATOM 4382 O O . VAL B 1 153 ? -8.789 23.656 -5.863 1 98.25 153 VAL B O 1
ATOM 4385 N N . ASP B 1 154 ? -7.82 25.438 -6.84 1 98 154 ASP B N 1
ATOM 4386 C CA . ASP B 1 154 ? -7.586 26.094 -5.562 1 98 154 ASP B CA 1
ATOM 4387 C C . ASP B 1 154 ? -8.844 26.812 -5.074 1 98 154 ASP B C 1
ATOM 4389 O O . ASP B 1 154 ? -9.609 27.359 -5.875 1 98 154 ASP B O 1
ATOM 4393 N N . TYR B 1 155 ? -9.039 26.781 -3.834 1 98.62 155 TYR B N 1
ATOM 4394 C CA . TYR B 1 155 ? -9.938 27.734 -3.189 1 98.62 155 TYR B CA 1
ATOM 4395 C C . TYR B 1 155 ? -9.195 28.531 -2.123 1 98.62 155 TYR B C 1
ATOM 4397 O O . TYR B 1 155 ? -8.227 28.062 -1.536 1 98.62 155 TYR B O 1
ATOM 4405 N N . PRO B 1 156 ? -9.648 29.781 -1.86 1 98.44 156 PRO B N 1
ATOM 4406 C CA . PRO B 1 156 ? -8.977 30.594 -0.841 1 98.44 156 PRO B CA 1
ATOM 4407 C C . PRO B 1 156 ? -9.094 30 0.559 1 98.44 156 PRO B C 1
ATOM 4409 O O . PRO B 1 156 ? -10.18 29.578 0.97 1 98.44 156 PRO B O 1
ATOM 4412 N N . TYR B 1 157 ? -7.977 29.922 1.24 1 97.94 157 TYR B N 1
ATOM 4413 C CA . TYR B 1 157 ? -7.98 29.359 2.59 1 97.94 157 TYR B CA 1
ATOM 4414 C C . TYR B 1 157 ? -7.152 30.219 3.535 1 97.94 157 TYR B C 1
ATOM 4416 O O . TYR B 1 157 ? -7.551 30.469 4.676 1 97.94 157 TYR B O 1
ATOM 4424 N N . TYR B 1 158 ? -6.035 30.609 3.113 1 95.31 158 TYR B N 1
ATOM 4425 C CA . TYR B 1 158 ? -5.059 31.328 3.924 1 95.31 158 TYR B CA 1
ATOM 4426 C C . TYR B 1 158 ? -4.996 32.812 3.527 1 95.31 158 TYR B C 1
ATOM 4428 O O . TYR B 1 158 ? -5 33.125 2.34 1 95.31 158 TYR B O 1
ATOM 4436 N N . ASP B 1 159 ? -4.996 33.719 4.508 1 94.12 159 ASP B N 1
ATOM 4437 C CA . ASP B 1 159 ? -4.809 35.156 4.309 1 94.12 159 ASP B CA 1
ATOM 4438 C C . ASP B 1 159 ? -3.422 35.594 4.762 1 94.12 159 ASP B C 1
ATOM 4440 O O . ASP B 1 159 ? -3.16 35.688 5.961 1 94.12 159 ASP B O 1
ATOM 4444 N N . PRO B 1 160 ? -2.557 35.875 3.846 1 88.94 160 PRO B N 1
ATOM 4445 C CA . PRO B 1 160 ? -1.188 36.219 4.219 1 88.94 160 PRO B CA 1
ATOM 4446 C C . PRO B 1 160 ? -1.125 37.5 5.059 1 88.94 160 PRO B C 1
ATOM 4448 O O . PRO B 1 160 ? -0.164 37.719 5.805 1 88.94 160 PRO B O 1
ATOM 4451 N N . LYS B 1 161 ? -2.129 38.406 4.969 1 89.44 161 LYS B N 1
ATOM 4452 C CA . LYS B 1 161 ? -2.131 39.625 5.727 1 89.44 161 LYS B CA 1
ATOM 4453 C C . LYS B 1 161 ? -2.33 39.375 7.215 1 89.44 161 LYS B C 1
ATOM 4455 O O . LYS B 1 161 ? -1.707 40.031 8.055 1 89.44 161 LYS B O 1
ATOM 4460 N N . THR B 1 162 ? -3.121 38.438 7.504 1 87.44 162 THR B N 1
ATOM 4461 C CA . THR B 1 162 ? -3.43 38.156 8.898 1 87.44 162 THR B CA 1
ATOM 4462 C C . THR B 1 162 ? -2.75 36.875 9.352 1 87.44 162 THR B C 1
ATOM 4464 O O . THR B 1 162 ? -2.768 36.531 10.539 1 87.44 162 THR B O 1
ATOM 4467 N N . ILE B 1 163 ? -2.082 36.219 8.375 1 89.38 163 ILE B N 1
ATOM 4468 C CA . ILE B 1 163 ? -1.52 34.906 8.633 1 89.38 163 ILE B CA 1
ATOM 4469 C C . ILE B 1 163 ? -2.555 34.031 9.336 1 89.38 163 ILE B C 1
ATOM 4471 O O . ILE B 1 163 ? -2.244 33.344 10.328 1 89.38 163 ILE B O 1
ATOM 4475 N N . GLY B 1 164 ? -3.803 34.125 8.883 1 92.75 164 GLY B N 1
ATOM 4476 C CA . GLY B 1 164 ? -4.953 33.406 9.406 1 92.75 164 GLY B CA 1
ATOM 4477 C C . GLY B 1 164 ? -5.855 32.844 8.328 1 92.75 164 GLY B C 1
ATOM 4478 O O . GLY B 1 164 ? -5.457 32.75 7.164 1 92.75 164 GLY B O 1
ATOM 4479 N N . LEU B 1 165 ? -7.051 32.438 8.734 1 96.62 165 LEU B N 1
ATOM 4480 C CA . LEU B 1 165 ? -7.996 31.828 7.793 1 96.62 165 LEU B CA 1
ATOM 4481 C C . LEU B 1 165 ? -8.648 32.906 6.93 1 96.62 165 LEU B C 1
ATOM 4483 O O . LEU B 1 165 ? -9.141 33.906 7.449 1 96.62 165 LEU B O 1
ATOM 4487 N N . ASP B 1 166 ? -8.586 32.75 5.652 1 97.94 166 ASP B N 1
ATOM 4488 C CA . ASP B 1 166 ? -9.406 33.562 4.75 1 97.94 166 ASP B CA 1
ATOM 4489 C C . ASP B 1 166 ? -10.828 33 4.68 1 97.94 166 ASP B C 1
ATOM 4491 O O . ASP B 1 166 ? -11.258 32.5 3.643 1 97.94 166 ASP B O 1
ATOM 4495 N N . PHE B 1 167 ? -11.586 33.25 5.746 1 98.19 167 PHE B N 1
ATOM 4496 C CA . PHE B 1 167 ? -12.906 32.688 5.91 1 98.19 167 PHE B CA 1
ATOM 4497 C C . PHE B 1 167 ? -13.859 33.188 4.836 1 98.19 167 PHE B C 1
ATOM 4499 O O . PHE B 1 167 ? -14.641 32.406 4.277 1 98.19 167 PHE B O 1
ATOM 4506 N N . ASP B 1 168 ? -13.844 34.469 4.551 1 98.19 168 ASP B N 1
ATOM 4507 C CA . ASP B 1 168 ? -14.727 35.031 3.543 1 98.19 168 ASP B CA 1
ATOM 4508 C C . ASP B 1 168 ? -14.453 34.438 2.164 1 98.19 168 ASP B C 1
ATOM 4510 O O . ASP B 1 168 ? -15.383 34.125 1.421 1 98.19 168 ASP B O 1
ATOM 4514 N N . GLY B 1 169 ? -13.172 34.375 1.831 1 98.62 169 GLY B N 1
ATOM 4515 C CA . GLY B 1 169 ? -12.812 33.75 0.573 1 98.62 169 GLY B CA 1
ATOM 4516 C C . GLY B 1 169 ? -13.258 32.281 0.49 1 98.62 169 GLY B C 1
ATOM 4517 O O . GLY B 1 169 ? -13.75 31.844 -0.548 1 98.62 169 GLY B O 1
ATOM 4518 N N . PHE B 1 170 ? -13.102 31.609 1.521 1 98.75 170 PHE B N 1
ATOM 4519 C CA . PHE B 1 170 ? -13.484 30.203 1.608 1 98.75 170 PHE B CA 1
ATOM 4520 C C . PHE B 1 170 ? -14.984 30.031 1.415 1 98.75 170 PHE B C 1
ATOM 4522 O O . PHE B 1 170 ? -15.43 29.297 0.537 1 98.75 170 PHE B O 1
ATOM 4529 N N . ILE B 1 171 ? -15.773 30.766 2.203 1 98.69 171 ILE B N 1
ATOM 4530 C CA . ILE B 1 171 ? -17.219 30.703 2.119 1 98.69 171 ILE B CA 1
ATOM 4531 C C . ILE B 1 171 ? -17.688 31.141 0.728 1 98.69 171 ILE B C 1
ATOM 4533 O O . ILE B 1 171 ? -18.609 30.547 0.159 1 98.69 171 ILE B O 1
ATOM 4537 N N . GLY B 1 172 ? -17.047 32.188 0.238 1 98.69 172 GLY B N 1
ATOM 4538 C CA . GLY B 1 172 ? -17.344 32.594 -1.119 1 98.69 172 GLY B CA 1
ATOM 4539 C C . GLY B 1 172 ? -17.125 31.516 -2.15 1 98.69 172 GLY B C 1
ATOM 4540 O O . GLY B 1 172 ? -17.953 31.344 -3.055 1 98.69 172 GLY B O 1
ATOM 4541 N N . ALA B 1 173 ? -16.016 30.797 -2.047 1 98.75 173 ALA B N 1
ATOM 4542 C CA . ALA B 1 173 ? -15.727 29.688 -2.955 1 98.75 173 ALA B CA 1
ATOM 4543 C C . ALA B 1 173 ? -16.797 28.609 -2.865 1 98.75 173 ALA B C 1
ATOM 4545 O O . ALA B 1 173 ? -17.234 28.062 -3.885 1 98.75 173 ALA B O 1
ATOM 4546 N N . LEU B 1 174 ? -17.219 28.281 -1.693 1 98.69 174 LEU B N 1
ATOM 4547 C CA . LEU B 1 174 ? -18.266 27.297 -1.494 1 98.69 174 LEU B CA 1
ATOM 4548 C C . LEU B 1 174 ? -19.562 27.734 -2.172 1 98.69 174 LEU B C 1
ATOM 4550 O O . LEU B 1 174 ? -20.234 26.922 -2.801 1 98.69 174 LEU B O 1
ATOM 4554 N N . LYS B 1 175 ? -19.859 28.969 -2.031 1 98.56 175 LYS B N 1
ATOM 4555 C CA . LYS B 1 175 ? -21.125 29.484 -2.529 1 98.56 175 LYS B CA 1
ATOM 4556 C C . LYS B 1 175 ? -21.125 29.578 -4.051 1 98.56 175 LYS B C 1
ATOM 4558 O O . LYS B 1 175 ? -22.172 29.438 -4.688 1 98.56 175 LYS B O 1
ATOM 4563 N N . THR B 1 176 ? -19.969 29.75 -4.641 1 98.06 176 THR B N 1
ATOM 4564 C CA . THR B 1 176 ? -19.922 30.047 -6.066 1 98.06 176 THR B CA 1
ATOM 4565 C C . THR B 1 176 ? -19.562 28.781 -6.863 1 98.06 176 THR B C 1
ATOM 4567 O O . THR B 1 176 ? -19.812 28.719 -8.07 1 98.06 176 THR B O 1
ATOM 4570 N N . ALA B 1 177 ? -18.938 27.812 -6.25 1 97.75 177 ALA B N 1
ATOM 4571 C CA . ALA B 1 177 ? -18.609 26.578 -6.945 1 97.75 177 ALA B CA 1
ATOM 4572 C C . ALA B 1 177 ? -19.859 25.875 -7.465 1 97.75 177 ALA B C 1
ATOM 4574 O O . ALA B 1 177 ? -20.953 26.031 -6.895 1 97.75 177 ALA B O 1
ATOM 4575 N N . PRO B 1 178 ? -19.75 25.094 -8.602 1 96.38 178 PRO B N 1
ATOM 4576 C CA . PRO B 1 178 ? -20.891 24.297 -9.031 1 96.38 178 PRO B CA 1
ATOM 4577 C C . PRO B 1 178 ? -21.438 23.391 -7.93 1 96.38 178 PRO B C 1
ATOM 4579 O O . PRO B 1 178 ? -20.672 22.891 -7.109 1 96.38 178 PRO B O 1
ATOM 4582 N N . THR B 1 179 ? -22.766 23.234 -7.973 1 95.62 179 THR B N 1
ATOM 4583 C CA . THR B 1 179 ? -23.344 22.312 -7.004 1 95.62 179 THR B CA 1
ATOM 4584 C C . THR B 1 179 ? -22.672 20.938 -7.113 1 95.62 179 THR B C 1
ATOM 4586 O O . THR B 1 179 ? -22.141 20.578 -8.172 1 95.62 179 THR B O 1
ATOM 4589 N N . ARG B 1 180 ? -22.547 20.203 -5.957 1 95.31 180 ARG B N 1
ATOM 4590 C CA . ARG B 1 180 ? -21.984 18.859 -5.875 1 95.31 180 ARG B CA 1
ATOM 4591 C C . ARG B 1 180 ? -20.484 18.875 -6.141 1 95.31 180 ARG B C 1
ATOM 4593 O O . ARG B 1 180 ? -19.922 17.891 -6.633 1 95.31 180 ARG B O 1
ATOM 4600 N N . SER B 1 181 ? -19.859 20.031 -5.93 1 97.25 181 SER B N 1
ATOM 4601 C CA . SER B 1 181 ? -18.406 20.078 -5.996 1 97.25 181 SER B CA 1
ATOM 4602 C C . SER B 1 181 ? -17.766 19.344 -4.82 1 97.25 181 SER B C 1
ATOM 4604 O O . SER B 1 181 ? -18.375 19.234 -3.75 1 97.25 181 SER B O 1
ATOM 4606 N N . VAL B 1 182 ? -16.625 18.766 -5.07 1 98.06 182 VAL B N 1
ATOM 4607 C CA . VAL B 1 182 ? -15.891 18.062 -4.027 1 98.06 182 VAL B CA 1
ATOM 4608 C C . VAL B 1 182 ? -14.852 19 -3.416 1 98.06 182 VAL B C 1
ATOM 4610 O O . VAL B 1 182 ? -14.016 19.562 -4.129 1 98.06 182 VAL B O 1
ATOM 4613 N N . PHE B 1 183 ? -14.891 19.219 -2.08 1 98.75 183 PHE B N 1
ATOM 4614 C CA . PHE B 1 183 ? -13.93 20.047 -1.354 1 98.75 183 PHE B CA 1
ATOM 4615 C C . PHE B 1 183 ? -13.094 19.188 -0.405 1 98.75 183 PHE B C 1
ATOM 4617 O O . PHE B 1 183 ? -13.648 18.469 0.43 1 98.75 183 PHE B O 1
ATOM 4624 N N . LEU B 1 184 ? -11.781 19.219 -0.614 1 98.88 184 LEU B N 1
ATOM 4625 C CA . LEU B 1 184 ? -10.914 18.609 0.385 1 98.88 184 LEU B CA 1
ATOM 4626 C C . LEU B 1 184 ? -10.727 19.531 1.585 1 98.88 184 LEU B C 1
ATOM 4628 O O . LEU B 1 184 ? -10.383 20.703 1.423 1 98.88 184 LEU B O 1
ATOM 4632 N N . LEU B 1 185 ? -11.008 18.969 2.742 1 98.81 185 LEU B N 1
ATOM 4633 C CA . LEU B 1 185 ? -10.93 19.688 4.008 1 98.81 185 LEU B CA 1
ATOM 4634 C C . LEU B 1 185 ? -9.984 18.984 4.977 1 98.81 185 LEU B C 1
ATOM 4636 O O . LEU B 1 185 ? -10.016 17.766 5.102 1 98.81 185 LEU B O 1
ATOM 4640 N N . HIS B 1 186 ? -9.086 19.75 5.582 1 98.06 186 HIS B N 1
ATOM 4641 C CA . HIS B 1 186 ? -8.344 19.203 6.719 1 98.06 186 HIS B CA 1
ATOM 4642 C C . HIS B 1 186 ? -9.172 19.281 8 1 98.06 186 HIS B C 1
ATOM 4644 O O . HIS B 1 186 ? -9.609 20.359 8.406 1 98.06 186 HIS B O 1
ATOM 4650 N N . ALA B 1 187 ? -9.328 18.203 8.648 1 97.5 187 ALA B N 1
ATOM 4651 C CA . ALA B 1 187 ? -10.195 18.156 9.82 1 97.5 187 ALA B CA 1
ATOM 4652 C C . ALA B 1 187 ? -9.633 19 10.961 1 97.5 187 ALA B C 1
ATOM 4654 O O . ALA B 1 187 ? -10.383 19.641 11.703 1 97.5 187 ALA B O 1
ATOM 4655 N N . CYS B 1 188 ? -8.398 18.891 11.172 1 95.38 188 CYS B N 1
ATOM 4656 C CA . CYS B 1 188 ? -7.672 19.672 12.172 1 95.38 188 CYS B CA 1
ATOM 4657 C C . CYS B 1 188 ? -6.195 19.781 11.812 1 95.38 188 CYS B C 1
ATOM 4659 O O . CYS B 1 188 ? -5.68 18.984 11.031 1 95.38 188 CYS B O 1
ATOM 4661 N N . ALA B 1 189 ? -5.586 20.859 12.367 1 94.19 189 ALA B N 1
ATOM 4662 C CA . ALA B 1 189 ? -4.156 21.078 12.148 1 94.19 189 ALA B CA 1
ATOM 4663 C C . ALA B 1 189 ? -3.838 21.125 10.656 1 94.19 189 ALA B C 1
ATOM 4665 O O . ALA B 1 189 ? -3.061 20.312 10.148 1 94.19 189 ALA B O 1
ATOM 4666 N N . HIS B 1 190 ? -4.445 22.141 10.023 1 95.94 190 HIS B N 1
ATOM 4667 C CA . HIS B 1 190 ? -4.32 22.297 8.578 1 95.94 190 HIS B CA 1
ATOM 4668 C C . HIS B 1 190 ? -2.855 22.297 8.148 1 95.94 190 HIS B C 1
ATOM 4670 O O . HIS B 1 190 ? -2.045 23.047 8.68 1 95.94 190 HIS B O 1
ATOM 4676 N N . ASN B 1 191 ? -2.484 21.438 7.371 1 93.12 191 ASN B N 1
ATOM 4677 C CA . ASN B 1 191 ? -1.171 21.359 6.742 1 93.12 191 ASN B CA 1
ATOM 4678 C C . ASN B 1 191 ? -1.159 22.062 5.391 1 93.12 191 ASN B C 1
ATOM 4680 O O . ASN B 1 191 ? -1.879 21.672 4.469 1 93.12 191 ASN B O 1
ATOM 4684 N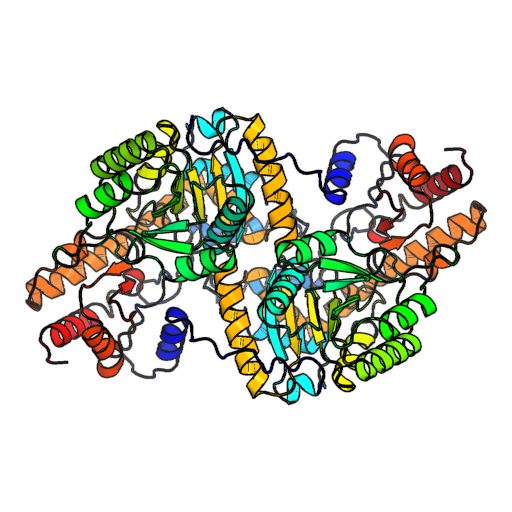 N . PRO B 1 192 ? -0.463 23.141 5.238 1 92.5 192 PRO B N 1
ATOM 4685 C CA . PRO B 1 192 ? 0.753 23.516 5.961 1 92.5 192 PRO B CA 1
ATOM 4686 C C . PRO B 1 192 ? 0.533 24.688 6.91 1 92.5 192 PRO B C 1
ATOM 4688 O O . PRO B 1 192 ? 1.454 25.094 7.629 1 92.5 192 PRO B O 1
ATOM 4691 N N . THR B 1 193 ? -0.672 25.234 7.059 1 93.31 193 THR B N 1
ATOM 4692 C CA . THR B 1 193 ? -0.791 26.578 7.602 1 93.31 193 THR B CA 1
ATOM 4693 C C . THR B 1 193 ? -0.909 26.531 9.117 1 93.31 193 THR B C 1
ATOM 4695 O O . THR B 1 193 ? -0.625 27.531 9.797 1 93.31 193 THR B O 1
ATOM 4698 N N . GLY B 1 194 ? -1.461 25.422 9.586 1 92.44 194 GLY B N 1
ATOM 4699 C CA . GLY B 1 194 ? -1.749 25.344 11.016 1 92.44 194 GLY B CA 1
ATOM 4700 C C . GLY B 1 194 ? -2.953 26.172 11.422 1 92.44 194 GLY B C 1
ATOM 4701 O O . GLY B 1 194 ? -3.258 26.297 12.609 1 92.44 194 GLY B O 1
ATOM 4702 N N . VAL B 1 195 ? -3.621 26.734 10.453 1 94 195 VAL B N 1
ATOM 4703 C CA . VAL B 1 195 ? -4.801 27.562 10.703 1 94 195 VAL B CA 1
ATOM 4704 C C . VAL B 1 195 ? -6.066 26.719 10.492 1 94 195 VAL B C 1
ATOM 4706 O O . VAL B 1 195 ? -6.301 26.203 9.398 1 94 195 VAL B O 1
ATOM 4709 N N . ASP B 1 196 ? -6.848 26.609 11.531 1 95.44 196 ASP B N 1
ATOM 4710 C CA . ASP B 1 196 ? -8.094 25.844 11.43 1 95.44 196 ASP B CA 1
ATOM 4711 C C . ASP B 1 196 ? -9.305 26.75 11.609 1 95.44 196 ASP B C 1
ATOM 4713 O O . ASP B 1 196 ? -9.234 27.766 12.312 1 95.44 196 ASP B O 1
ATOM 4717 N N . PRO B 1 197 ? -10.43 26.438 10.977 1 97.06 197 PRO B N 1
ATOM 4718 C CA . PRO B 1 197 ? -11.68 27.125 11.312 1 97.06 197 PRO B CA 1
ATOM 471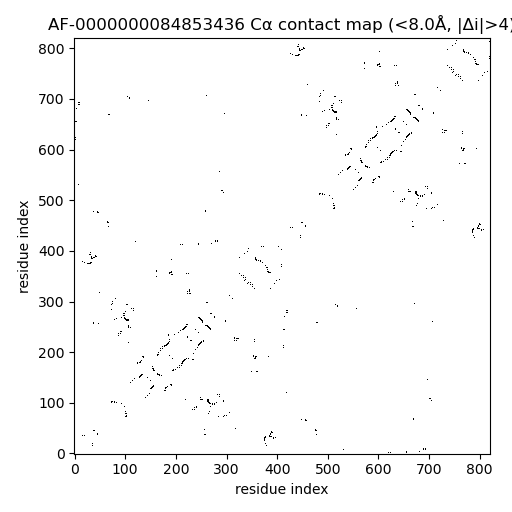9 C C . PRO B 1 197 ? -12.094 26.922 12.766 1 97.06 197 PRO B C 1
ATOM 4721 O O . PRO B 1 197 ? -11.805 25.875 13.352 1 97.06 197 PRO B O 1
ATOM 4724 N N . THR B 1 198 ? -12.688 27.938 13.312 1 95.81 198 THR B N 1
ATOM 4725 C CA . THR B 1 198 ? -13.328 27.766 14.617 1 95.81 198 THR B CA 1
ATOM 4726 C C . THR B 1 198 ? -14.562 26.891 14.508 1 95.81 198 THR B C 1
ATOM 4728 O O . THR B 1 198 ? -15.023 26.578 13.406 1 95.81 198 THR B O 1
ATOM 4731 N N . SER B 1 199 ? -15.125 26.469 15.672 1 96.81 199 SER B N 1
ATOM 4732 C CA . SER B 1 199 ? -16.344 25.656 15.664 1 96.81 199 SER B CA 1
ATOM 4733 C C . SER B 1 199 ? -17.484 26.375 14.953 1 96.81 199 SER B C 1
ATOM 4735 O O . SER B 1 199 ? -18.234 25.75 14.203 1 96.81 199 SER B O 1
ATOM 4737 N N . GLU B 1 200 ? -17.609 27.656 15.203 1 98 200 GLU B N 1
ATOM 4738 C CA . GLU B 1 200 ? -18.656 28.438 14.547 1 98 200 GLU B CA 1
ATOM 4739 C C . GLU B 1 200 ? -18.438 28.5 13.039 1 98 200 GLU B C 1
ATOM 4741 O O . GLU B 1 200 ? -19.406 28.406 12.273 1 98 200 GLU B O 1
ATOM 4746 N N . GLN B 1 201 ? -17.219 28.656 12.648 1 98.38 201 GLN B N 1
ATOM 4747 C CA . GLN B 1 201 ? -16.906 28.688 11.227 1 98.38 201 GLN B CA 1
ATOM 4748 C C . GLN B 1 201 ? -17.172 27.344 10.562 1 98.38 201 GLN B C 1
ATOM 4750 O O . GLN B 1 201 ? -17.656 27.281 9.43 1 98.38 201 GLN B O 1
ATOM 4755 N N . TRP B 1 202 ? -16.875 26.234 11.219 1 98.62 202 TRP B N 1
ATOM 4756 C CA . TRP B 1 202 ? -17.188 24.891 10.703 1 98.62 202 TRP B CA 1
ATOM 4757 C C . TRP B 1 202 ? -18.688 24.734 10.477 1 98.62 202 TRP B C 1
ATOM 4759 O O . TRP B 1 202 ? -19.109 24.125 9.492 1 98.62 202 TRP B O 1
ATOM 4769 N N . VAL B 1 203 ? -19.484 25.234 11.438 1 98.56 203 VAL B N 1
ATOM 4770 C CA . VAL B 1 203 ? -20.938 25.172 11.312 1 98.56 203 VAL B CA 1
ATOM 4771 C C . VAL B 1 203 ? -21.375 25.906 10.047 1 98.56 203 VAL B C 1
ATOM 4773 O O . VAL B 1 203 ? -22.188 25.391 9.273 1 98.56 203 VAL B O 1
ATOM 4776 N N . ALA B 1 204 ? -20.812 27.078 9.859 1 98.69 204 ALA B N 1
ATOM 4777 C CA . ALA B 1 204 ? -21.156 27.859 8.672 1 98.69 204 ALA B CA 1
ATOM 4778 C C . ALA B 1 204 ? -20.734 27.125 7.398 1 98.69 204 ALA B C 1
ATOM 4780 O O . ALA B 1 204 ? -21.484 27.125 6.414 1 98.69 204 ALA B O 1
ATOM 4781 N N . ILE B 1 205 ? -19.562 26.547 7.379 1 98.81 205 ILE B N 1
ATOM 4782 C CA . ILE B 1 205 ? -19.062 25.781 6.238 1 98.81 205 ILE B CA 1
ATOM 4783 C C . ILE B 1 205 ? -20.031 24.625 5.93 1 98.81 205 ILE B C 1
ATOM 4785 O O . ILE B 1 205 ? -20.422 24.438 4.777 1 98.81 205 ILE B O 1
ATOM 4789 N N . ALA B 1 206 ? -20.406 23.891 6.941 1 98.5 206 ALA B N 1
ATOM 4790 C CA . ALA B 1 206 ? -21.328 22.766 6.777 1 98.5 206 ALA B CA 1
ATOM 4791 C C . ALA B 1 206 ? -22.641 23.219 6.164 1 98.5 206 ALA B C 1
ATOM 4793 O O . ALA B 1 206 ? -23.203 22.531 5.293 1 98.5 206 ALA B O 1
ATOM 4794 N N . GLU B 1 207 ? -23.156 24.312 6.621 1 98.12 207 GLU B N 1
ATOM 4795 C CA . GLU B 1 207 ? -24.453 24.812 6.145 1 98.12 207 GLU B CA 1
ATOM 4796 C C . GLU B 1 207 ? -24.391 25.141 4.652 1 98.12 207 GLU B C 1
ATOM 4798 O O . GLU B 1 207 ? -25.312 24.781 3.908 1 98.12 207 GLU B O 1
ATOM 4803 N N . VAL B 1 208 ? -23.359 25.828 4.27 1 98.44 208 VAL B N 1
ATOM 4804 C CA . VAL B 1 208 ? -23.234 26.172 2.855 1 98.44 208 VAL B CA 1
ATOM 4805 C C . VAL B 1 208 ? -23.062 24.891 2.029 1 98.44 208 VAL B C 1
ATOM 4807 O O . VAL B 1 208 ? -23.609 24.781 0.935 1 98.44 208 VAL B O 1
ATOM 4810 N N . MET B 1 209 ? -22.25 23.953 2.502 1 98.06 209 MET B N 1
ATOM 4811 C CA . MET B 1 209 ? -22.016 22.719 1.77 1 98.06 209 MET B CA 1
ATOM 4812 C C . MET B 1 209 ? -23.312 21.938 1.614 1 98.06 209 MET B C 1
ATOM 4814 O O . MET B 1 209 ? -23.562 21.328 0.568 1 98.06 209 MET B O 1
ATOM 4818 N N . LEU B 1 210 ? -24.156 21.953 2.643 1 97 210 LEU B N 1
ATOM 4819 C CA . LEU B 1 210 ? -25.469 21.312 2.559 1 97 210 LEU B CA 1
ATOM 4820 C C . LEU B 1 210 ? -26.344 22 1.52 1 97 210 LEU B C 1
ATOM 4822 O O . LEU B 1 210 ? -26.984 21.344 0.697 1 97 210 LEU B O 1
ATOM 4826 N N . GLU B 1 211 ? -26.375 23.281 1.609 1 96.75 211 GLU B N 1
ATOM 4827 C CA . GLU B 1 211 ? -27.203 24.078 0.696 1 96.75 211 GLU B CA 1
ATOM 4828 C C . GLU B 1 211 ? -26.797 23.828 -0.757 1 96.75 211 GLU B C 1
ATOM 4830 O O . GLU B 1 211 ? -27.672 23.719 -1.631 1 96.75 211 GLU B O 1
ATOM 4835 N N . ARG B 1 212 ? -25.516 23.766 -0.978 1 96.88 212 ARG B N 1
ATOM 4836 C CA . ARG B 1 212 ? -24.984 23.641 -2.334 1 96.88 212 ARG B CA 1
ATOM 4837 C C . ARG B 1 212 ? -24.781 22.188 -2.707 1 96.88 212 ARG B C 1
ATOM 4839 O O . ARG B 1 212 ? -24.344 21.875 -3.82 1 96.88 212 ARG B O 1
ATOM 4846 N N . LYS B 1 213 ? -25.047 21.234 -1.771 1 95.94 213 LYS B N 1
ATOM 4847 C CA . LYS B 1 213 ? -24.922 19.797 -1.96 1 95.94 213 LYS B CA 1
ATOM 4848 C C . LYS B 1 213 ? -23.484 19.406 -2.299 1 95.94 213 LYS B C 1
ATOM 4850 O O . LYS B 1 213 ? -23.25 18.562 -3.174 1 95.94 213 LYS B O 1
ATOM 4855 N N . HIS B 1 214 ? -22.5 20.078 -1.69 1 97.31 214 HIS B N 1
ATOM 4856 C CA . HIS B 1 214 ? -21.094 19.766 -1.901 1 97.31 214 HIS B CA 1
ATOM 4857 C C . HIS B 1 214 ? -20.719 18.484 -1.167 1 97.31 214 HIS B C 1
ATOM 4859 O O . HIS B 1 214 ? -21.438 18.031 -0.268 1 97.31 214 HIS B O 1
ATOM 4865 N N . PHE B 1 215 ? -19.703 17.844 -1.655 1 97.44 215 PHE B N 1
ATOM 4866 C CA . PHE B 1 215 ? -19.125 16.641 -1.06 1 97.44 215 PHE B CA 1
ATOM 4867 C C . PHE B 1 215 ? -17.875 16.984 -0.257 1 97.44 215 PHE B C 1
ATOM 4869 O O . PHE B 1 215 ? -16.953 17.609 -0.774 1 97.44 215 PHE B O 1
ATOM 4876 N N . ALA B 1 216 ? -17.859 16.578 1.013 1 98.25 216 ALA B N 1
ATOM 4877 C CA . ALA B 1 216 ? -16.703 16.844 1.865 1 98.25 216 ALA B CA 1
ATOM 4878 C C . ALA B 1 216 ? -15.695 15.688 1.806 1 98.25 216 ALA B C 1
ATOM 4880 O O . ALA B 1 216 ? -16.031 14.555 2.172 1 98.25 216 ALA B O 1
ATOM 4881 N N . PHE B 1 217 ? -14.516 15.945 1.318 1 98.75 217 PHE B N 1
ATOM 4882 C CA . PHE B 1 217 ? -13.375 15.047 1.347 1 98.75 217 PHE B CA 1
ATOM 4883 C C . PHE B 1 217 ? -12.43 15.406 2.488 1 98.75 217 PHE B C 1
ATOM 4885 O O . PHE B 1 217 ? -11.547 16.25 2.332 1 98.75 217 PHE B O 1
ATOM 4892 N N . PHE B 1 218 ? -12.531 14.719 3.639 1 98.88 218 PHE B N 1
ATOM 4893 C CA . PHE B 1 218 ? -11.758 15.086 4.824 1 98.88 218 PHE B CA 1
ATOM 4894 C C . PHE B 1 218 ? -10.414 14.367 4.836 1 98.88 218 PHE B C 1
ATOM 4896 O O . PHE B 1 218 ? -10.352 13.148 4.664 1 98.88 218 PHE B O 1
ATOM 4903 N N . ASP B 1 219 ? -9.359 15.07 5.004 1 98.69 219 ASP B N 1
ATOM 4904 C CA . ASP B 1 219 ? -8.031 14.555 5.344 1 98.69 219 ASP B CA 1
ATOM 4905 C C . ASP B 1 219 ? -7.738 14.742 6.828 1 98.69 219 ASP B C 1
ATOM 4907 O O . ASP B 1 219 ? -7.605 15.875 7.301 1 98.69 219 ASP B O 1
ATOM 4911 N N . CYS B 1 220 ? -7.582 13.664 7.57 1 98.06 220 CYS B N 1
ATOM 4912 C CA . CYS B 1 220 ? -7.418 13.703 9.023 1 98.06 220 CYS B CA 1
ATOM 4913 C C . CYS B 1 220 ? -6.164 12.945 9.445 1 98.06 220 CYS B C 1
ATOM 4915 O O . CYS B 1 220 ? -6.234 11.773 9.805 1 98.06 220 CYS B O 1
ATOM 4917 N N . ALA B 1 221 ? -5.098 13.648 9.586 1 95.94 221 ALA B N 1
ATOM 4918 C CA . ALA B 1 221 ? -3.83 13 9.914 1 95.94 221 ALA B CA 1
ATOM 4919 C C . ALA B 1 221 ? -3.42 13.305 11.352 1 95.94 221 ALA B C 1
ATOM 4921 O O . ALA B 1 221 ? -2.535 12.641 11.906 1 95.94 221 ALA B O 1
ATOM 4922 N N . TYR B 1 222 ? -4.145 14.195 12.07 1 95.56 222 TYR B N 1
ATOM 4923 C CA . TYR B 1 222 ? -3.541 14.773 13.266 1 95.56 222 TYR B CA 1
ATOM 4924 C C . TYR B 1 222 ? -4.496 14.688 14.453 1 95.56 222 TYR B C 1
ATOM 4926 O O . TYR B 1 222 ? -4.312 15.391 15.453 1 95.56 222 TYR B O 1
ATOM 4934 N N . GLN B 1 223 ? -5.527 13.852 14.336 1 96.38 223 GLN B N 1
ATOM 4935 C CA . GLN B 1 223 ? -6.504 13.789 15.422 1 96.38 223 GLN B CA 1
ATOM 4936 C C . GLN B 1 223 ? -5.824 13.547 16.766 1 96.38 223 GLN B C 1
ATOM 4938 O O . GLN B 1 223 ? -5.066 12.586 16.922 1 96.38 223 GLN B O 1
ATOM 4943 N N . GLY B 1 224 ? -6.086 14.391 17.734 1 93.12 224 GLY B N 1
ATOM 4944 C CA . GLY B 1 224 ? -5.469 14.305 19.047 1 93.12 224 GLY B CA 1
ATOM 4945 C C . GLY B 1 224 ? -4.168 15.078 19.141 1 93.12 224 GLY B C 1
ATOM 4946 O O . GLY B 1 224 ? -3.838 15.609 20.203 1 93.12 224 GLY B O 1
ATOM 4947 N N . PHE B 1 225 ? -3.498 15.133 18.094 1 87.12 225 PHE B N 1
ATOM 4948 C CA . PHE B 1 225 ? -2.178 15.75 18.062 1 87.12 225 PHE B CA 1
ATOM 4949 C C . PHE B 1 225 ? -2.289 17.25 17.891 1 87.12 225 PHE B C 1
ATOM 4951 O O . PHE B 1 225 ? -1.396 18 18.297 1 87.12 225 PHE B O 1
ATOM 4958 N N . ALA B 1 226 ? -3.324 17.719 17.312 1 86.88 226 ALA B N 1
ATOM 4959 C CA . ALA B 1 226 ? -3.516 19.141 17.047 1 86.88 226 ALA B CA 1
ATOM 4960 C C . ALA B 1 226 ? -3.729 19.922 18.344 1 86.88 226 ALA B C 1
ATOM 4962 O O . ALA B 1 226 ? -3.045 20.922 18.594 1 86.88 226 ALA B O 1
ATOM 4963 N N . SER B 1 227 ? -4.629 19.438 19.188 1 88.75 227 SER B N 1
ATOM 4964 C CA . SER B 1 227 ? -5.008 20.172 20.391 1 88.75 227 SER B CA 1
ATOM 4965 C C . SER B 1 227 ? -4.656 19.391 21.656 1 88.75 227 SER B C 1
ATOM 4967 O O . SER B 1 227 ? -4.691 19.938 22.766 1 88.75 227 SER B O 1
ATOM 4969 N N . GLY B 1 228 ? -4.301 18.125 21.469 1 91.25 228 GLY B N 1
ATOM 4970 C CA . GLY B 1 228 ? -4.121 17.25 22.625 1 91.25 228 GLY B CA 1
ATOM 4971 C C . GLY B 1 228 ? -5.398 16.547 23.031 1 91.25 228 GLY B C 1
ATOM 4972 O O . GLY B 1 228 ? -5.41 15.797 24.016 1 91.25 228 GLY B O 1
ATOM 4973 N N . ASP B 1 229 ? -6.402 16.781 22.281 1 94 229 ASP B N 1
ATOM 4974 C CA . ASP B 1 229 ? -7.723 16.25 22.594 1 94 229 ASP B CA 1
ATOM 4975 C C . ASP B 1 229 ? -8.344 15.57 21.375 1 94 229 ASP B C 1
ATOM 4977 O O . ASP B 1 229 ? -8.648 16.234 20.391 1 94 229 ASP B O 1
ATOM 4981 N N . LEU B 1 230 ? -8.57 14.234 21.5 1 96.06 230 LEU B N 1
ATOM 4982 C CA . LEU B 1 230 ? -9.078 13.43 20.391 1 96.06 230 LEU B CA 1
ATOM 4983 C C . LEU B 1 230 ? -10.461 13.898 19.969 1 96.06 230 LEU B C 1
ATOM 4985 O O . LEU B 1 230 ? -10.773 13.93 18.781 1 96.06 230 LEU B O 1
ATOM 4989 N N . ASP B 1 231 ? -11.289 14.281 20.891 1 96.12 231 ASP B N 1
ATOM 4990 C CA . ASP B 1 231 ? -12.672 14.648 20.625 1 96.12 231 ASP B CA 1
ATOM 4991 C C . ASP B 1 231 ? -12.75 16.047 19.984 1 96.12 231 ASP B C 1
ATOM 4993 O O . ASP B 1 231 ? -13.492 16.25 19.031 1 96.12 231 ASP B O 1
ATOM 4997 N N . ARG B 1 232 ? -12.008 16.984 20.547 1 94.94 232 ARG B N 1
ATOM 4998 C CA . ARG B 1 232 ? -11.984 18.344 20 1 94.94 232 ARG B CA 1
ATOM 4999 C C . ARG B 1 232 ? -11.531 18.344 18.547 1 94.94 232 ARG B C 1
ATOM 5001 O O . ARG B 1 232 ? -12.102 19.031 17.703 1 94.94 232 ARG B O 1
ATOM 5008 N N . ASP B 1 233 ? -10.516 17.516 18.281 1 96.5 233 ASP B N 1
ATOM 5009 C CA . ASP B 1 233 ? -9.922 17.484 16.938 1 96.5 233 ASP B CA 1
ATOM 5010 C C . ASP B 1 233 ? -10.852 16.812 15.938 1 96.5 233 ASP B C 1
ATOM 5012 O O . ASP B 1 233 ? -10.656 16.922 14.727 1 96.5 233 ASP B O 1
ATOM 5016 N N . ALA B 1 234 ? -11.891 16.062 16.375 1 97.81 234 ALA B N 1
ATOM 5017 C CA . ALA B 1 234 ? -12.805 15.344 15.492 1 97.81 234 ALA B CA 1
ATOM 5018 C C . ALA B 1 234 ? -14.102 16.109 15.297 1 97.81 234 ALA B C 1
ATOM 5020 O O . ALA B 1 234 ? -15.031 15.625 14.648 1 97.81 234 ALA B O 1
ATOM 5021 N N . PHE B 1 235 ? -14.227 17.312 15.828 1 97.69 235 PHE B N 1
ATOM 5022 C CA . PHE B 1 235 ? -15.469 18.078 15.867 1 97.69 235 PHE B CA 1
ATOM 5023 C C . PHE B 1 235 ? -16.062 18.234 14.469 1 97.69 235 PHE B C 1
ATOM 5025 O O . PHE B 1 235 ? -17.234 17.938 14.242 1 97.69 235 PHE B O 1
ATOM 5032 N N . ALA B 1 236 ? -15.25 18.734 13.523 1 98.06 236 ALA B N 1
ATOM 5033 C CA . ALA B 1 236 ? -15.742 19.047 12.18 1 98.06 236 ALA B CA 1
ATOM 5034 C C . ALA B 1 236 ? -16.344 17.797 11.523 1 98.06 236 ALA B C 1
ATOM 5036 O O . ALA B 1 236 ? -17.453 17.844 11 1 98.06 236 ALA B O 1
ATOM 5037 N N . VAL B 1 237 ? -15.641 16.688 11.57 1 98.56 237 VAL B N 1
ATOM 5038 C CA . VAL B 1 237 ? -16.062 15.438 10.953 1 98.56 237 VAL B CA 1
ATOM 5039 C C . VAL B 1 237 ? -17.375 14.969 11.578 1 98.56 237 VAL B C 1
ATOM 5041 O O . VAL B 1 237 ? -18.328 14.625 10.867 1 98.56 237 VAL B O 1
ATOM 5044 N N . ARG B 1 238 ? -17.438 14.961 12.883 1 98.44 238 ARG B N 1
ATOM 5045 C CA . ARG B 1 238 ? -18.609 14.469 13.602 1 98.44 238 ARG B CA 1
ATOM 5046 C C . ARG B 1 238 ? -19.812 15.367 13.367 1 98.44 238 ARG B C 1
ATOM 5048 O O . ARG B 1 238 ? -20.938 14.883 13.203 1 98.44 238 ARG B O 1
ATOM 5055 N N . TYR B 1 239 ? -19.547 16.672 13.367 1 97.94 239 TYR B N 1
ATOM 5056 C CA . TYR B 1 239 ? -20.625 17.594 13.094 1 97.94 239 TYR B CA 1
ATOM 5057 C C . TYR B 1 239 ? -21.188 17.391 11.695 1 97.94 239 TYR B C 1
ATOM 5059 O O . TYR B 1 239 ? -22.406 17.406 11.492 1 97.94 239 TYR B O 1
ATOM 5067 N N . PHE B 1 240 ? -20.328 17.219 10.703 1 97.88 240 PHE B N 1
ATOM 5068 C CA . PHE B 1 240 ? -20.75 17.016 9.32 1 97.88 240 PHE B CA 1
ATOM 5069 C C . PHE B 1 240 ? -21.594 15.758 9.188 1 97.88 240 PHE B C 1
ATOM 5071 O O . PHE B 1 240 ? -22.609 15.742 8.492 1 97.88 240 PHE B O 1
ATOM 5078 N N . VAL B 1 241 ? -21.188 14.672 9.828 1 95.88 241 VAL B N 1
ATOM 5079 C CA . VAL B 1 241 ? -21.922 13.414 9.789 1 95.88 241 VAL B CA 1
ATOM 5080 C C . VAL B 1 241 ? -23.312 13.625 10.398 1 95.88 241 VAL B C 1
ATOM 5082 O O . VAL B 1 241 ? -24.312 13.188 9.828 1 95.88 241 VAL B O 1
ATOM 5085 N N . ASP B 1 242 ? -23.359 14.266 11.5 1 95.25 242 ASP B N 1
ATOM 5086 C CA . ASP B 1 242 ? -24.609 14.492 12.219 1 95.25 242 ASP B CA 1
ATOM 5087 C C . ASP B 1 242 ? -25.578 15.336 11.383 1 95.25 242 ASP B C 1
ATOM 5089 O O . ASP B 1 242 ? -26.781 15.125 11.438 1 95.25 242 ASP B O 1
ATOM 5093 N N . ARG B 1 243 ? -25.031 16.281 10.672 1 95.38 243 ARG B N 1
ATOM 5094 C CA . ARG B 1 243 ? -25.844 17.188 9.875 1 95.38 243 ARG B CA 1
ATOM 5095 C C . ARG B 1 243 ? -26.266 16.547 8.555 1 95.38 243 ARG B C 1
ATOM 5097 O O . ARG B 1 243 ? -27.172 17.016 7.875 1 95.38 243 ARG B O 1
ATOM 5104 N N . GLY B 1 244 ? -25.547 15.484 8.195 1 93.69 244 GLY B N 1
ATOM 5105 C CA . GLY B 1 244 ? -25.891 14.766 6.98 1 93.69 244 GLY B CA 1
ATOM 5106 C C . GLY B 1 244 ? -25.172 15.281 5.754 1 93.69 244 GLY B C 1
ATOM 5107 O O . GLY B 1 244 ? -25.641 15.109 4.629 1 93.69 244 GLY B O 1
ATOM 5108 N N . VAL B 1 245 ? -24.047 15.969 5.938 1 94.88 245 VAL B N 1
ATOM 5109 C CA . VAL B 1 245 ? -23.219 16.359 4.805 1 94.88 245 VAL B CA 1
ATOM 5110 C C . VAL B 1 245 ? -22.609 15.117 4.152 1 94.88 245 VAL B C 1
ATOM 5112 O O . VAL B 1 245 ? -22.078 14.242 4.844 1 94.88 245 VAL B O 1
ATOM 5115 N N . ALA B 1 246 ? -22.766 14.953 2.85 1 94.5 246 ALA B N 1
ATOM 5116 C CA . ALA B 1 246 ? -22.109 13.859 2.137 1 94.5 246 ALA B CA 1
ATOM 5117 C C . ALA B 1 246 ? -20.594 13.953 2.283 1 94.5 246 ALA B C 1
ATOM 5119 O O . ALA B 1 246 ? -20 15.023 2.115 1 94.5 246 ALA B O 1
ATOM 5120 N N . MET B 1 247 ? -19.984 12.773 2.639 1 97 247 MET B N 1
ATOM 5121 C CA . MET B 1 247 ? -18.562 12.938 2.943 1 97 247 MET B CA 1
ATOM 5122 C C . MET B 1 247 ? -17.844 11.602 2.922 1 97 247 MET B C 1
ATOM 5124 O O . MET B 1 247 ? -18.484 10.547 2.945 1 97 247 MET B O 1
ATOM 5128 N N . LEU B 1 248 ? -16.547 11.656 2.791 1 98.19 248 LEU B N 1
ATOM 5129 C CA . LEU B 1 248 ? -15.633 10.594 3.188 1 98.19 248 LEU B CA 1
ATOM 5130 C C . LEU B 1 248 ? -14.5 11.148 4.051 1 98.19 248 LEU B C 1
ATOM 5132 O O . LEU B 1 248 ? -14.297 12.367 4.109 1 98.19 248 LEU B O 1
ATOM 5136 N N . VAL B 1 249 ? -13.828 10.273 4.824 1 98.81 249 VAL B N 1
ATOM 5137 C CA . VAL B 1 249 ? -12.781 10.688 5.75 1 98.81 249 VAL B CA 1
ATOM 5138 C C . VAL B 1 249 ? -11.539 9.828 5.543 1 98.81 249 VAL B C 1
ATOM 5140 O O . VAL B 1 249 ? -11.617 8.594 5.574 1 98.81 249 VAL B O 1
ATOM 5143 N N . CYS B 1 250 ? -10.43 10.477 5.242 1 98.88 250 CYS B N 1
ATOM 5144 C CA . CYS B 1 250 ? -9.117 9.836 5.211 1 98.88 250 CYS B CA 1
ATOM 5145 C C . CYS B 1 250 ? -8.406 9.992 6.547 1 98.88 250 CYS B C 1
ATOM 5147 O O . CYS B 1 250 ? -8.07 11.109 6.949 1 98.88 250 CYS B O 1
ATOM 5149 N N . GLN B 1 251 ? -8.18 8.883 7.195 1 98.75 251 GLN B N 1
ATOM 5150 C CA . GLN B 1 251 ? -7.625 8.867 8.547 1 98.75 251 GLN B CA 1
ATOM 5151 C C . GLN B 1 251 ? -6.223 8.266 8.562 1 98.75 251 GLN B C 1
ATOM 5153 O O . GLN B 1 251 ? -5.941 7.32 7.816 1 98.75 251 GLN B O 1
ATOM 5158 N N . SER B 1 252 ? -5.332 8.797 9.297 1 97.94 252 SER B N 1
ATOM 5159 C CA . SER B 1 252 ? -3.982 8.266 9.445 1 97.94 252 SER B CA 1
ATOM 5160 C C . SER B 1 252 ? -3.598 8.141 10.914 1 97.94 252 SER B C 1
ATOM 5162 O O . SER B 1 252 ? -4.051 8.93 11.75 1 97.94 252 SER B O 1
ATOM 5164 N N . PHE B 1 253 ? -2.764 7.188 11.227 1 97.88 253 PHE B N 1
ATOM 5165 C CA . PHE B 1 253 ? -2.248 7.016 12.578 1 97.88 253 PHE B CA 1
ATOM 5166 C C . PHE B 1 253 ? -0.742 7.25 12.617 1 97.88 253 PHE B C 1
ATOM 5168 O O . PHE B 1 253 ? -0.077 6.891 13.594 1 97.88 253 PHE B O 1
ATOM 5175 N N . ALA B 1 254 ? -0.211 7.824 11.547 1 96.25 254 ALA B N 1
ATOM 5176 C CA . ALA B 1 254 ? 1.226 8.07 11.453 1 96.25 254 ALA B CA 1
ATOM 5177 C C . ALA B 1 254 ? 1.688 9.031 12.539 1 96.25 254 ALA B C 1
ATOM 5179 O O . ALA B 1 254 ? 2.615 8.727 13.297 1 96.25 254 ALA B O 1
ATOM 5180 N N . LYS B 1 255 ? 0.993 10.125 12.703 1 93.75 255 LYS B N 1
ATOM 5181 C CA . LYS B 1 255 ? 1.468 11.203 13.57 1 93.75 255 LYS B CA 1
ATOM 5182 C C . LYS B 1 255 ? 1.009 10.992 15.008 1 93.75 255 LYS B C 1
ATOM 5184 O O . LYS B 1 255 ? 1.829 10.961 15.93 1 93.75 255 LYS B O 1
ATOM 5189 N N . ASN B 1 256 ? -0.28 10.758 15.148 1 95.38 256 ASN B N 1
ATOM 5190 C CA . ASN B 1 256 ? -0.851 10.711 16.484 1 95.38 256 ASN B CA 1
ATOM 5191 C C . ASN B 1 256 ? -0.434 9.445 17.234 1 95.38 256 ASN B C 1
ATOM 5193 O O . ASN B 1 256 ? -0.48 9.406 18.469 1 95.38 256 ASN B O 1
ATOM 5197 N N . ALA B 1 257 ? 0.011 8.438 16.5 1 96.19 257 ALA B N 1
ATOM 5198 C CA . ALA B 1 257 ? 0.519 7.238 17.172 1 96.19 257 ALA B CA 1
ATOM 5199 C C . ALA B 1 257 ? 2.014 7.062 16.906 1 96.19 257 ALA B C 1
ATOM 5201 O O . ALA B 1 257 ? 2.605 6.066 17.328 1 96.19 257 ALA B O 1
ATOM 5202 N N . GLY B 1 258 ? 2.609 8.023 16.219 1 95.19 258 GLY B N 1
ATOM 5203 C CA . GLY B 1 258 ? 4.031 7.941 15.914 1 95.19 258 GLY B CA 1
ATOM 5204 C C . GLY B 1 258 ? 4.387 6.746 15.055 1 95.19 258 GLY B C 1
ATOM 5205 O O . GLY B 1 258 ? 5.48 6.188 15.18 1 95.19 258 GLY B O 1
ATOM 5206 N N . LEU B 1 259 ? 3.465 6.277 14.305 1 96.44 259 LEU B N 1
ATOM 5207 C CA . LEU B 1 259 ? 3.67 5.09 13.484 1 96.44 259 LEU B CA 1
ATOM 5208 C C . LEU B 1 259 ? 3.904 5.469 12.031 1 96.44 259 LEU B C 1
ATOM 5210 O O . LEU B 1 259 ? 3.219 4.965 11.133 1 96.44 259 LEU B O 1
ATOM 5214 N N . TYR B 1 260 ? 4.945 6.273 11.82 1 95.81 260 TYR B N 1
ATOM 5215 C CA . TYR B 1 260 ? 5.258 6.805 10.492 1 95.81 260 TYR B CA 1
ATOM 5216 C C . TYR B 1 260 ? 5.578 5.68 9.516 1 95.81 260 TYR B C 1
ATOM 5218 O O . TYR B 1 260 ? 5.082 5.668 8.391 1 95.81 260 TYR B O 1
ATOM 5226 N N . GLY B 1 261 ? 6.344 4.672 9.961 1 96.19 261 GLY B N 1
ATOM 5227 C CA . GLY B 1 261 ? 6.84 3.613 9.102 1 96.19 261 GLY B CA 1
ATOM 5228 C C . GLY B 1 261 ? 5.895 2.432 9 1 96.19 261 GLY B C 1
ATOM 5229 O O . GLY B 1 261 ? 6.043 1.58 8.125 1 96.19 261 GLY B O 1
ATOM 5230 N N . GLU B 1 262 ? 4.895 2.365 9.844 1 96.62 262 GLU B N 1
ATOM 5231 C CA . GLU B 1 262 ? 3.961 1.241 9.805 1 96.62 262 GLU B CA 1
ATOM 5232 C C . GLU B 1 262 ? 2.9 1.439 8.727 1 96.62 262 GLU B C 1
ATOM 5234 O O . GLU B 1 262 ? 2.238 0.484 8.312 1 96.62 262 GLU B O 1
ATOM 5239 N N . ARG B 1 263 ? 2.773 2.729 8.312 1 98 263 ARG B N 1
ATOM 5240 C CA . ARG B 1 263 ? 1.909 3.092 7.191 1 98 263 ARG B CA 1
ATOM 5241 C C . ARG B 1 263 ? 0.489 2.582 7.406 1 98 263 ARG B C 1
ATOM 5243 O O . ARG B 1 263 ? -0.092 1.952 6.52 1 98 263 ARG B O 1
ATOM 5250 N N . VAL B 1 264 ? -0.144 2.916 8.516 1 98.31 264 VAL B N 1
ATOM 5251 C CA . VAL B 1 264 ? -1.486 2.434 8.82 1 98.31 264 VAL B CA 1
ATOM 5252 C C . VAL B 1 264 ? -2.475 3.598 8.789 1 98.31 264 VAL B C 1
ATOM 5254 O O . VAL B 1 264 ? -2.252 4.625 9.438 1 98.31 264 VAL B O 1
ATOM 5257 N N . GLY B 1 265 ? -3.479 3.518 7.984 1 98.69 265 GLY B N 1
ATOM 5258 C CA . GLY B 1 265 ? -4.57 4.469 7.859 1 98.69 265 GLY B CA 1
ATOM 5259 C C . GLY B 1 265 ? -5.887 3.822 7.48 1 98.69 265 GLY B C 1
ATOM 5260 O O . GLY B 1 265 ? -5.996 2.594 7.453 1 98.69 265 GLY B O 1
ATOM 5261 N N . ALA B 1 266 ? -6.898 4.621 7.289 1 98.94 266 ALA B N 1
ATOM 5262 C CA . ALA B 1 266 ? -8.227 4.133 6.938 1 98.94 266 ALA B CA 1
ATOM 5263 C C . ALA B 1 266 ? -8.984 5.152 6.09 1 98.94 266 ALA B C 1
ATOM 5265 O O . ALA B 1 266 ? -8.773 6.359 6.23 1 98.94 266 ALA B O 1
ATOM 5266 N N . LEU B 1 267 ? -9.734 4.652 5.219 1 98.94 267 LEU B N 1
ATOM 5267 C CA . LEU B 1 267 ? -10.742 5.418 4.496 1 98.94 267 LEU B CA 1
ATOM 5268 C C . LEU B 1 267 ? -12.141 5.07 4.988 1 98.94 267 LEU B C 1
ATOM 5270 O O . LEU B 1 267 ? -12.492 3.895 5.109 1 98.94 267 LEU B O 1
ATOM 5274 N N . HIS B 1 268 ? -12.891 6.031 5.375 1 98.88 268 HIS B N 1
ATOM 5275 C CA . HIS B 1 268 ? -14.289 5.855 5.75 1 98.88 268 HIS B CA 1
ATOM 5276 C C . HIS B 1 268 ? -15.219 6.574 4.777 1 98.88 268 HIS B C 1
ATOM 5278 O O . HIS B 1 268 ? -15.125 7.793 4.617 1 98.88 268 HIS B O 1
ATOM 5284 N N . VAL B 1 269 ? -16.078 5.855 4.121 1 98.38 269 VAL B N 1
ATOM 5285 C CA . VAL B 1 269 ? -17.094 6.441 3.25 1 98.38 269 VAL B CA 1
ATOM 5286 C C . VAL B 1 269 ? -18.453 6.383 3.939 1 98.38 269 VAL B C 1
ATOM 5288 O O . VAL B 1 269 ? -18.906 5.309 4.336 1 98.38 269 VAL B O 1
ATOM 5291 N N . VAL B 1 270 ? -19.078 7.508 4.133 1 97.06 270 VAL B N 1
ATOM 5292 C CA . VAL B 1 270 ? -20.391 7.586 4.766 1 97.06 270 VAL B CA 1
ATOM 5293 C C . VAL B 1 270 ? -21.469 7.637 3.695 1 97.06 270 VAL B C 1
ATOM 5295 O O . VAL B 1 270 ? -21.578 8.617 2.961 1 97.06 270 VAL B O 1
ATOM 5298 N N . SER B 1 271 ? -22.281 6.613 3.611 1 94.5 271 SER B N 1
ATOM 5299 C CA . SER B 1 271 ? -23.344 6.508 2.613 1 94.5 271 SER B CA 1
ATOM 5300 C C . SER B 1 271 ? -24.672 6.957 3.184 1 94.5 271 SER B C 1
ATOM 5302 O O . SER B 1 271 ? -24.797 7.223 4.383 1 94.5 271 SER B O 1
ATOM 5304 N N . GLN B 1 272 ? -25.688 7.055 2.32 1 92.38 272 GLN B N 1
ATOM 5305 C CA . GLN B 1 272 ? -27.016 7.516 2.713 1 92.38 272 GLN B CA 1
ATOM 5306 C C . GLN B 1 272 ? -27.781 6.426 3.457 1 92.38 272 GLN B C 1
ATOM 5308 O O . GLN B 1 272 ? -28.609 6.719 4.312 1 92.38 272 GLN B O 1
ATOM 5313 N N . ASP B 1 273 ? -27.516 5.199 3.088 1 93.19 273 ASP B N 1
ATOM 5314 C CA . ASP B 1 273 ? -28.188 4.059 3.699 1 93.19 273 ASP B CA 1
ATOM 5315 C C . ASP B 1 273 ? -27.328 2.801 3.619 1 93.19 273 ASP B C 1
ATOM 5317 O O . ASP B 1 273 ? -26.266 2.811 3.002 1 93.19 273 ASP B O 1
ATOM 5321 N N . SER B 1 274 ? -27.797 1.791 4.266 1 95 274 SER B N 1
ATOM 5322 C CA . SER B 1 274 ? -27.016 0.567 4.383 1 95 274 SER B CA 1
ATOM 5323 C C . SER B 1 274 ? -26.906 -0.151 3.043 1 95 274 SER B C 1
ATOM 5325 O O . SER B 1 274 ? -25.875 -0.787 2.758 1 95 274 SER B O 1
ATOM 5327 N N . GLU B 1 275 ? -27.875 -0.102 2.219 1 94.19 275 GLU B N 1
ATOM 5328 C CA . GLU B 1 275 ? -27.828 -0.74 0.906 1 94.19 275 GLU B CA 1
ATOM 5329 C C . GLU B 1 275 ? -26.75 -0.116 0.022 1 94.19 275 GLU B C 1
ATOM 5331 O O . GLU B 1 275 ? -26 -0.829 -0.638 1 94.19 275 GLU B O 1
ATOM 5336 N N . THR B 1 276 ? -26.781 1.22 0.01 1 94.81 276 THR B N 1
ATOM 5337 C CA . THR B 1 276 ? -25.75 1.932 -0.729 1 94.81 276 THR B CA 1
ATOM 5338 C C . THR B 1 276 ? -24.359 1.598 -0.177 1 94.81 276 THR B C 1
ATOM 5340 O O . THR B 1 276 ? -23.406 1.441 -0.938 1 94.81 276 THR B O 1
ATOM 5343 N N . ALA B 1 277 ? -24.266 1.47 1.137 1 96.19 277 ALA B N 1
ATOM 5344 C CA . ALA B 1 277 ? -23 1.132 1.775 1 96.19 277 ALA B CA 1
ATOM 5345 C C . ALA B 1 277 ? -22.469 -0.203 1.265 1 96.19 277 ALA B C 1
ATOM 5347 O O . ALA B 1 277 ? -21.266 -0.36 1.063 1 96.19 277 ALA B O 1
ATOM 5348 N N . ASP B 1 278 ? -23.344 -1.128 1.042 1 95.56 278 ASP B N 1
ATOM 5349 C CA . ASP B 1 278 ? -22.938 -2.436 0.539 1 95.56 278 ASP B CA 1
ATOM 5350 C C . ASP B 1 278 ? -22.328 -2.322 -0.857 1 95.56 278 ASP B C 1
ATOM 5352 O O . ASP B 1 278 ? -21.344 -2.992 -1.165 1 95.56 278 ASP B O 1
ATOM 5356 N N . ARG B 1 279 ? -22.922 -1.53 -1.7 1 96.25 279 ARG B N 1
ATOM 5357 C CA . ARG B 1 279 ? -22.406 -1.312 -3.043 1 96.25 279 ARG B CA 1
ATOM 5358 C C . ARG B 1 279 ? -21.047 -0.604 -2.994 1 96.25 279 ARG B C 1
ATOM 5360 O O . ARG B 1 279 ? -20.125 -0.953 -3.74 1 96.25 279 ARG B O 1
ATOM 5367 N N . VAL B 1 280 ? -20.969 0.391 -2.104 1 97 280 VAL B N 1
ATOM 5368 C CA . VAL B 1 280 ? -19.703 1.112 -1.922 1 97 280 VAL B CA 1
ATOM 5369 C C . VAL B 1 280 ? -18.625 0.146 -1.464 1 97 280 VAL B C 1
ATOM 5371 O O . VAL B 1 280 ? -17.516 0.157 -1.996 1 97 280 VAL B O 1
ATOM 5374 N N . LYS B 1 281 ? -18.953 -0.677 -0.522 1 97.19 281 LYS B N 1
ATOM 5375 C CA . LYS B 1 281 ? -18.016 -1.666 0.001 1 97.19 281 LYS B CA 1
ATOM 5376 C C . LYS B 1 281 ? -17.5 -2.574 -1.11 1 97.19 281 LYS B C 1
ATOM 5378 O O . LYS B 1 281 ? -16.297 -2.844 -1.188 1 97.19 281 LYS B O 1
ATOM 5383 N N . SER B 1 282 ? -18.375 -3.059 -1.909 1 96.12 282 SER B N 1
ATOM 5384 C CA . SER B 1 282 ? -18.016 -3.975 -2.984 1 96.12 282 SER B CA 1
ATOM 5385 C C . SER B 1 282 ? -17.062 -3.312 -3.977 1 96.12 282 SER B C 1
ATOM 5387 O O . SER B 1 282 ? -16.094 -3.926 -4.414 1 96.12 282 SER B O 1
ATOM 5389 N N . GLN B 1 283 ? -17.281 -2.045 -4.324 1 96.81 283 GLN B N 1
ATOM 5390 C CA . GLN B 1 283 ? -16.469 -1.355 -5.309 1 96.81 283 GLN B CA 1
ATOM 5391 C C . GLN B 1 283 ? -15.117 -0.959 -4.711 1 96.81 283 GLN B C 1
ATOM 5393 O O . GLN B 1 283 ? -14.094 -0.998 -5.398 1 96.81 283 GLN B O 1
ATOM 5398 N N . LEU B 1 284 ? -15.18 -0.543 -3.436 1 97.81 284 LEU B N 1
ATOM 5399 C CA . LEU B 1 284 ? -13.906 -0.286 -2.77 1 97.81 284 LEU B CA 1
ATOM 5400 C C . LEU B 1 284 ? -13.047 -1.544 -2.738 1 97.81 284 LEU B C 1
ATOM 5402 O O . LEU B 1 284 ? -11.82 -1.468 -2.891 1 97.81 284 LEU B O 1
ATOM 5406 N N . SER B 1 285 ? -13.664 -2.658 -2.537 1 96.75 285 SER B N 1
ATOM 5407 C CA . SER B 1 285 ? -12.945 -3.928 -2.521 1 96.75 285 SER B CA 1
ATOM 5408 C C . SER B 1 285 ? -12.297 -4.211 -3.873 1 96.75 285 SER B C 1
ATOM 5410 O O . SER B 1 285 ? -11.141 -4.633 -3.936 1 96.75 285 SER B O 1
ATOM 5412 N N . VAL B 1 286 ? -13.016 -4 -4.918 1 96.44 286 VAL B N 1
ATOM 5413 C CA . VAL B 1 286 ? -12.5 -4.234 -6.262 1 96.44 286 VAL B CA 1
ATOM 5414 C C . VAL B 1 286 ? -11.297 -3.332 -6.516 1 96.44 286 VAL B C 1
ATOM 5416 O O . VAL B 1 286 ? -10.266 -3.789 -7.012 1 96.44 286 VAL B O 1
ATOM 5419 N N . LEU B 1 287 ? -11.453 -2.055 -6.18 1 97.69 287 LEU B N 1
ATOM 5420 C CA . LEU B 1 287 ? -10.383 -1.092 -6.418 1 97.69 287 LEU B CA 1
ATOM 5421 C C . LEU B 1 287 ? -9.148 -1.436 -5.59 1 97.69 287 LEU B C 1
ATOM 5423 O O . LEU B 1 287 ? -8.031 -1.455 -6.113 1 97.69 287 LEU B O 1
ATOM 5427 N N . GLN B 1 288 ? -9.367 -1.7 -4.316 1 98.12 288 GLN B N 1
ATOM 5428 C CA . GLN B 1 288 ? -8.234 -2.01 -3.457 1 98.12 288 GLN B CA 1
ATOM 5429 C C . GLN B 1 288 ? -7.578 -3.328 -3.863 1 98.12 288 GLN B C 1
ATOM 5431 O O . GLN B 1 288 ? -6.352 -3.447 -3.854 1 98.12 288 GLN B O 1
ATOM 5436 N N . ARG B 1 289 ? -8.367 -4.312 -4.195 1 97.12 289 ARG B N 1
ATOM 5437 C CA . ARG B 1 289 ? -7.852 -5.602 -4.641 1 97.12 289 ARG B CA 1
ATOM 5438 C C . ARG B 1 289 ? -6.887 -5.434 -5.809 1 97.12 289 ARG B C 1
ATOM 5440 O O . ARG B 1 289 ? -5.855 -6.105 -5.867 1 97.12 289 ARG B O 1
ATOM 5447 N N . SER B 1 290 ? -7.16 -4.555 -6.652 1 97.5 290 SER B N 1
ATOM 5448 C CA . SER B 1 290 ? -6.391 -4.391 -7.883 1 97.5 290 SER B CA 1
ATOM 5449 C C . SER B 1 290 ? -5.133 -3.564 -7.641 1 97.5 290 SER B C 1
ATOM 5451 O O . SER B 1 290 ? -4.254 -3.498 -8.5 1 97.5 290 SER B O 1
ATOM 5453 N N . GLU B 1 291 ? -4.977 -2.934 -6.504 1 98.5 291 GLU B N 1
ATOM 5454 C CA . GLU B 1 291 ? -3.824 -2.064 -6.293 1 98.5 291 GLU B CA 1
ATOM 5455 C C . GLU B 1 291 ? -2.883 -2.643 -5.242 1 98.5 291 GLU B C 1
ATOM 5457 O O . GLU B 1 291 ? -1.66 -2.562 -5.387 1 98.5 291 GLU B O 1
ATOM 5462 N N . ILE B 1 292 ? -3.539 -3.211 -4.164 1 98.31 292 ILE B N 1
ATOM 5463 C CA . ILE B 1 292 ? -2.656 -3.711 -3.117 1 98.31 292 ILE B CA 1
ATOM 5464 C C . ILE B 1 292 ? -3.156 -5.066 -2.625 1 98.31 292 ILE B C 1
ATOM 5466 O O . ILE B 1 292 ? -2.508 -5.711 -1.797 1 98.31 292 ILE B O 1
ATOM 5470 N N . SER B 1 293 ? -4.266 -5.57 -3.115 1 96.81 293 SER B N 1
ATOM 5471 C CA . SER B 1 293 ? -4.938 -6.809 -2.734 1 96.81 293 SER B CA 1
ATOM 5472 C C . SER B 1 293 ? -5.457 -6.734 -1.303 1 96.81 293 SER B C 1
ATOM 5474 O O . SER B 1 293 ? -6.672 -6.746 -1.077 1 96.81 293 SER B O 1
ATOM 5476 N N . ASN B 1 294 ? -4.668 -6.656 -0.308 1 96.44 294 ASN B N 1
ATOM 5477 C CA . ASN B 1 294 ? -4.934 -6.453 1.112 1 96.44 294 ASN B CA 1
ATOM 5478 C C . ASN B 1 294 ? -3.818 -5.656 1.783 1 96.44 294 ASN B C 1
ATOM 5480 O O . ASN B 1 294 ? -2.686 -5.637 1.296 1 96.44 294 ASN B O 1
ATOM 5484 N N . PRO B 1 295 ? -4.152 -4.953 2.844 1 98.44 295 PRO B N 1
ATOM 5485 C CA . PRO B 1 295 ? -3.152 -4.105 3.5 1 98.44 295 PRO B CA 1
ATOM 5486 C C . PRO B 1 295 ? -2.303 -4.875 4.512 1 98.44 295 PRO B C 1
ATOM 5488 O O . PRO B 1 295 ? -2.637 -6.008 4.867 1 98.44 295 PRO B O 1
ATOM 5491 N N . PRO B 1 296 ? -1.174 -4.305 4.98 1 98 296 PRO B N 1
ATOM 5492 C CA . PRO B 1 296 ? -0.289 -4.945 5.953 1 98 296 PRO B CA 1
ATOM 5493 C C . PRO B 1 296 ? -0.926 -5.074 7.336 1 98 296 PRO B C 1
ATOM 5495 O O . PRO B 1 296 ? -1.65 -4.176 7.773 1 98 296 PRO B O 1
ATOM 5498 N N . THR B 1 297 ? -0.503 -6.055 8.102 1 96.56 297 THR B N 1
ATOM 5499 C CA . THR B 1 297 ? -1.2 -6.453 9.32 1 96.56 297 THR B CA 1
ATOM 5500 C C . THR B 1 297 ? -0.6 -5.762 10.539 1 96.56 297 THR B C 1
ATOM 5502 O O . THR B 1 297 ? -1.32 -5.402 11.477 1 96.56 297 THR B O 1
ATOM 5505 N N . HIS B 1 298 ? 0.685 -5.508 10.57 1 94.44 298 HIS B N 1
ATOM 5506 C CA . HIS B 1 298 ? 1.405 -5.199 11.797 1 94.44 298 HIS B CA 1
ATOM 5507 C C . HIS B 1 298 ? 0.893 -3.908 12.43 1 94.44 298 HIS B C 1
ATOM 5509 O O . HIS B 1 298 ? 0.49 -3.898 13.594 1 94.44 298 HIS B O 1
ATOM 5515 N N . GLY B 1 299 ? 0.914 -2.84 11.664 1 96.06 299 GLY B N 1
ATOM 5516 C CA . GLY B 1 299 ? 0.44 -1.568 12.188 1 96.06 299 GLY B CA 1
ATOM 5517 C C . GLY B 1 299 ? -1.015 -1.604 12.617 1 96.06 299 GLY B C 1
ATOM 5518 O O . GLY B 1 299 ? -1.385 -1.006 13.625 1 96.06 299 GLY B O 1
ATOM 5519 N N . ALA B 1 300 ? -1.831 -2.291 11.891 1 97.94 300 ALA B N 1
ATOM 5520 C CA . ALA B 1 300 ? -3.258 -2.387 12.188 1 97.94 300 ALA B CA 1
ATOM 5521 C C . ALA B 1 300 ? -3.494 -3.123 13.5 1 97.94 300 ALA B C 1
ATOM 5523 O O . ALA B 1 300 ? -4.367 -2.742 14.281 1 97.94 300 ALA B O 1
ATOM 5524 N N . ARG B 1 301 ? -2.732 -4.195 13.734 1 96.94 301 ARG B N 1
ATOM 5525 C CA . ARG B 1 301 ? -2.863 -4.934 14.984 1 96.94 301 ARG B CA 1
ATOM 5526 C C . ARG B 1 301 ? -2.479 -4.062 16.172 1 96.94 301 ARG B C 1
ATOM 5528 O O . ARG B 1 301 ? -3.141 -4.098 17.219 1 96.94 301 ARG B O 1
ATOM 5535 N N . LEU B 1 302 ? -1.408 -3.271 16.016 1 96.62 302 LEU B N 1
ATOM 5536 C CA . LEU B 1 302 ? -0.966 -2.377 17.094 1 96.62 302 LEU B CA 1
ATOM 5537 C C . LEU B 1 302 ? -2.059 -1.376 17.438 1 96.62 302 LEU B C 1
ATOM 5539 O O . LEU B 1 302 ? -2.42 -1.237 18.609 1 96.62 302 LEU B O 1
ATOM 5543 N N . ILE B 1 303 ? -2.607 -0.734 16.453 1 98.31 303 ILE B N 1
ATOM 5544 C CA . ILE B 1 303 ? -3.613 0.298 16.688 1 98.31 303 ILE B CA 1
ATOM 5545 C C . ILE B 1 303 ? -4.883 -0.335 17.25 1 98.31 303 ILE B C 1
ATOM 5547 O O . ILE B 1 303 ? -5.539 0.241 18.125 1 98.31 303 ILE B O 1
ATOM 5551 N N . THR B 1 304 ? -5.219 -1.53 16.703 1 98.06 304 THR B N 1
ATOM 5552 C CA . THR B 1 304 ? -6.391 -2.232 17.219 1 98.06 304 THR B CA 1
ATOM 5553 C C . THR B 1 304 ? -6.258 -2.48 18.719 1 98.06 304 THR B C 1
ATOM 5555 O O . THR B 1 304 ? -7.191 -2.229 19.469 1 98.06 304 THR B O 1
ATOM 5558 N N . LEU B 1 305 ? -5.109 -2.973 19.109 1 97.38 305 LEU B N 1
ATOM 5559 C CA . LEU B 1 305 ? -4.859 -3.246 20.516 1 97.38 305 LEU B CA 1
ATOM 5560 C C . LEU B 1 305 ? -4.988 -1.975 21.344 1 97.38 305 LEU B C 1
ATOM 5562 O O . LEU B 1 305 ? -5.645 -1.977 22.391 1 97.38 305 LEU B O 1
ATOM 5566 N N . ILE B 1 306 ? -4.43 -0.894 20.875 1 98.25 306 ILE B N 1
ATOM 5567 C CA . ILE B 1 306 ? -4.41 0.373 21.594 1 98.25 306 ILE B CA 1
ATOM 5568 C C . ILE B 1 306 ? -5.832 0.922 21.719 1 98.25 306 ILE B C 1
ATOM 5570 O O . ILE B 1 306 ? -6.238 1.396 22.781 1 98.25 306 ILE B O 1
ATOM 5574 N N . LEU B 1 307 ? -6.578 0.843 20.641 1 98.19 307 LEU B N 1
ATOM 5575 C CA . LEU B 1 307 ? -7.906 1.451 20.609 1 98.19 307 LEU B CA 1
ATOM 5576 C C . LEU B 1 307 ? -8.922 0.581 21.328 1 98.19 307 LEU B C 1
ATOM 5578 O O . LEU B 1 307 ? -9.961 1.075 21.781 1 98.19 307 LEU B O 1
ATOM 5582 N N . SER B 1 308 ? -8.664 -0.717 21.453 1 96.88 308 SER B N 1
ATOM 5583 C CA . SER B 1 308 ? -9.68 -1.637 21.953 1 96.88 308 SER B CA 1
ATOM 5584 C C . SER B 1 308 ? -9.453 -1.96 23.438 1 96.88 308 SER B C 1
ATOM 5586 O O . SER B 1 308 ? -10.352 -2.463 24.109 1 96.88 308 SER B O 1
ATOM 5588 N N . ASP B 1 309 ? -8.273 -1.711 23.938 1 97.31 309 ASP B N 1
ATOM 5589 C CA . ASP B 1 309 ? -7.961 -1.901 25.359 1 97.31 309 ASP B CA 1
ATOM 5590 C C . ASP B 1 309 ? -8.078 -0.587 26.125 1 97.31 309 ASP B C 1
ATOM 5592 O O . ASP B 1 309 ? -7.344 0.365 25.859 1 97.31 309 ASP B O 1
ATOM 5596 N N . ALA B 1 310 ? -8.961 -0.548 27.156 1 97.38 310 ALA B N 1
ATOM 5597 C CA . ALA B 1 310 ? -9.258 0.688 27.875 1 97.38 310 ALA B CA 1
ATOM 5598 C C . ALA B 1 310 ? -7.992 1.262 28.516 1 97.38 310 ALA B C 1
ATOM 5600 O O . ALA B 1 310 ? -7.789 2.479 28.516 1 97.38 310 ALA B O 1
ATOM 5601 N N . GLY B 1 311 ? -7.195 0.43 29.078 1 98.19 311 GLY B N 1
ATOM 5602 C CA . GLY B 1 311 ? -5.957 0.875 29.688 1 98.19 311 GLY B CA 1
ATOM 5603 C C . GLY B 1 311 ? -4.973 1.456 28.688 1 98.19 311 GLY B C 1
ATOM 5604 O O . GLY B 1 311 ? -4.406 2.527 28.922 1 98.19 311 GLY B O 1
ATOM 5605 N N . LEU B 1 312 ? -4.746 0.775 27.609 1 98.38 312 LEU B N 1
ATOM 5606 C CA . LEU B 1 312 ? -3.83 1.243 26.562 1 98.38 312 LEU B CA 1
ATOM 5607 C C . LEU B 1 312 ? -4.359 2.516 25.906 1 98.38 312 LEU B C 1
ATOM 5609 O O . LEU B 1 312 ? -3.582 3.408 25.562 1 98.38 312 LEU B O 1
ATOM 5613 N N . PHE B 1 313 ? -5.668 2.561 25.766 1 98.25 313 PHE B N 1
ATOM 5614 C CA . PHE B 1 313 ? -6.277 3.744 25.172 1 98.25 313 PHE B CA 1
ATOM 5615 C C . PHE B 1 313 ? -6.023 4.977 26.031 1 98.25 313 PHE B C 1
ATOM 5617 O O . PHE B 1 313 ? -5.688 6.043 25.516 1 98.25 313 PHE B O 1
ATOM 5624 N N . GLU B 1 314 ? -6.184 4.852 27.312 1 98.06 314 GLU B N 1
ATOM 5625 C CA . GLU B 1 314 ? -5.922 5.957 28.219 1 98.06 314 GLU B CA 1
ATOM 5626 C C . GLU B 1 314 ? -4.445 6.344 28.203 1 98.06 314 GLU B C 1
ATOM 5628 O O . GLU B 1 314 ? -4.109 7.527 28.297 1 98.06 314 GLU B O 1
ATOM 5633 N N . GLU B 1 315 ? -3.617 5.348 28.141 1 98.06 315 GLU B N 1
ATOM 5634 C CA . GLU B 1 315 ? -2.189 5.633 28.031 1 98.06 315 GLU B CA 1
ATOM 5635 C C . GLU B 1 315 ? -1.863 6.379 26.75 1 98.06 315 GLU B C 1
ATOM 5637 O O . GLU B 1 315 ? -1.016 7.273 26.734 1 98.06 315 GLU B O 1
ATOM 5642 N N . TRP B 1 316 ? -2.49 5.953 25.688 1 98.25 316 TRP B N 1
ATOM 5643 C CA . TRP B 1 316 ? -2.297 6.629 24.406 1 98.25 316 TRP B CA 1
ATOM 5644 C C . TRP B 1 316 ? -2.732 8.086 24.5 1 98.25 316 TRP B C 1
ATOM 5646 O O . TRP B 1 316 ? -2.045 8.977 23.984 1 98.25 316 TRP B O 1
ATOM 5656 N N . LYS B 1 317 ? -3.848 8.352 25.141 1 97.25 317 LYS B N 1
ATOM 5657 C CA . LYS B 1 317 ? -4.312 9.719 25.328 1 97.25 317 LYS B CA 1
ATOM 5658 C C . LYS B 1 317 ? -3.273 10.555 26.078 1 97.25 317 LYS B C 1
ATOM 5660 O O . LYS B 1 317 ? -3.039 11.719 25.719 1 97.25 317 LYS B O 1
ATOM 5665 N N . ARG B 1 318 ? -2.643 9.977 27.031 1 96.94 318 ARG B N 1
ATOM 5666 C CA . ARG B 1 318 ? -1.604 10.68 27.781 1 96.94 318 ARG B CA 1
ATOM 5667 C C . ARG B 1 318 ? -0.389 10.953 26.906 1 96.94 318 ARG B C 1
ATOM 5669 O O . ARG B 1 318 ? 0.203 12.039 26.969 1 96.94 318 ARG B O 1
ATOM 5676 N N . ASP B 1 319 ? -0.038 9.945 26.109 1 96.56 319 ASP B N 1
ATOM 5677 C CA . ASP B 1 319 ? 1.085 10.141 25.203 1 96.56 319 ASP B CA 1
ATOM 5678 C C . ASP B 1 319 ? 0.802 11.266 24.203 1 96.56 319 ASP B C 1
ATOM 5680 O O . ASP B 1 319 ? 1.675 12.094 23.938 1 96.56 319 ASP B O 1
ATOM 5684 N N . ILE B 1 320 ? -0.4 11.281 23.641 1 95.31 320 ILE B N 1
ATOM 5685 C CA . ILE B 1 320 ? -0.815 12.312 22.703 1 95.31 320 ILE B CA 1
ATOM 5686 C C . ILE B 1 320 ? -0.73 13.68 23.375 1 95.31 320 ILE B C 1
ATOM 5688 O O . ILE B 1 320 ? -0.248 14.648 22.766 1 95.31 320 ILE B O 1
ATOM 5692 N N . SER B 1 321 ? -1.241 13.734 24.578 1 93.88 321 SER B N 1
ATOM 5693 C CA . SER B 1 321 ? -1.208 14.984 25.328 1 93.88 321 SER B CA 1
ATOM 5694 C C . SER B 1 321 ? 0.224 15.453 25.547 1 93.88 321 SER B C 1
ATOM 5696 O O . SER B 1 321 ? 0.505 16.656 25.484 1 93.88 321 SER B O 1
ATOM 5698 N N . THR B 1 322 ? 1.062 14.531 25.859 1 93.69 322 THR B N 1
ATOM 5699 C CA . THR B 1 322 ? 2.473 14.852 26.031 1 93.69 322 THR B CA 1
ATOM 5700 C C . THR B 1 322 ? 3.061 15.461 24.766 1 93.69 322 THR B C 1
ATOM 5702 O O . THR B 1 322 ? 3.752 16.484 24.828 1 93.69 322 THR B O 1
ATOM 5705 N N . MET B 1 323 ? 2.791 14.859 23.656 1 92.88 323 MET B N 1
ATOM 5706 C CA . MET B 1 323 ? 3.289 15.359 22.375 1 92.88 323 MET B CA 1
ATOM 5707 C C . MET B 1 323 ? 2.729 16.734 22.062 1 92.88 323 MET B C 1
ATOM 5709 O O . MET B 1 323 ? 3.477 17.656 21.734 1 92.88 323 MET B O 1
ATOM 5713 N N . ALA B 1 324 ? 1.419 16.875 22.203 1 92 324 ALA B N 1
ATOM 5714 C CA . ALA B 1 324 ? 0.743 18.141 21.891 1 92 324 ALA B CA 1
ATOM 5715 C C . ALA B 1 324 ? 1.237 19.266 22.797 1 92 324 ALA B C 1
ATOM 5717 O O . ALA B 1 324 ? 1.485 20.375 22.328 1 92 324 ALA B O 1
ATOM 5718 N N . ASN B 1 325 ? 1.418 18.984 24.062 1 91.94 325 ASN B N 1
ATOM 5719 C CA . ASN B 1 325 ? 1.839 20 25.016 1 91.94 325 ASN B CA 1
ATOM 5720 C C . ASN B 1 325 ? 3.262 20.484 24.75 1 91.94 325 ASN B C 1
ATOM 5722 O O . ASN B 1 325 ? 3.586 21.641 24.984 1 91.94 325 ASN B O 1
ATOM 5726 N N . ARG B 1 326 ? 4.055 19.594 24.375 1 92.94 326 ARG B N 1
ATOM 5727 C CA . ARG B 1 326 ? 5.406 20 24.016 1 92.94 326 ARG B CA 1
ATOM 5728 C C . ARG B 1 326 ? 5.391 20.984 22.859 1 92.94 326 ARG B C 1
ATOM 5730 O O . ARG B 1 326 ? 6.141 21.953 22.844 1 92.94 326 ARG B O 1
ATOM 5737 N N . ILE B 1 327 ? 4.602 20.688 21.859 1 92.12 327 ILE B N 1
ATOM 5738 C CA . ILE B 1 327 ? 4.473 21.547 20.688 1 92.12 327 ILE B CA 1
ATOM 5739 C C . ILE B 1 327 ? 3.957 22.922 21.125 1 92.12 327 ILE B C 1
ATOM 5741 O O . ILE B 1 327 ? 4.469 23.953 20.688 1 92.12 327 ILE B O 1
ATOM 5745 N N . ILE B 1 328 ? 3.018 22.953 21.984 1 91.75 328 ILE B N 1
ATOM 5746 C CA . ILE B 1 328 ? 2.443 24.188 22.5 1 91.75 328 ILE B CA 1
ATOM 5747 C C . ILE B 1 328 ? 3.51 24.984 23.25 1 91.75 328 ILE B C 1
ATOM 5749 O O . ILE B 1 328 ? 3.617 26.203 23.094 1 91.75 328 ILE B O 1
ATOM 5753 N N . ALA B 1 329 ? 4.273 24.281 24.016 1 94.25 329 ALA B N 1
ATOM 5754 C CA . ALA B 1 329 ? 5.348 24.922 24.75 1 94.25 329 ALA B CA 1
ATOM 5755 C C . ALA B 1 329 ? 6.371 25.547 23.812 1 94.25 329 ALA B C 1
ATOM 5757 O O . ALA B 1 329 ? 6.898 26.625 24.094 1 94.25 329 ALA B O 1
ATOM 5758 N N . MET B 1 330 ? 6.691 24.844 22.75 1 95.25 330 MET B N 1
ATOM 5759 C CA . MET B 1 330 ? 7.633 25.375 21.781 1 95.25 330 MET B CA 1
ATOM 5760 C C . MET B 1 330 ? 7.07 26.609 21.094 1 95.25 330 MET B C 1
ATOM 5762 O O . MET B 1 330 ? 7.805 27.562 20.828 1 95.25 330 MET B O 1
ATOM 5766 N N . ARG B 1 331 ? 5.805 26.609 20.781 1 95.88 331 ARG B N 1
ATOM 5767 C CA . ARG B 1 331 ? 5.16 27.781 20.203 1 95.88 331 ARG B CA 1
ATOM 5768 C C . ARG B 1 331 ? 5.262 28.969 21.156 1 95.88 331 ARG B C 1
ATOM 5770 O O . ARG B 1 331 ? 5.609 30.078 20.719 1 95.88 331 ARG B O 1
ATOM 5777 N N . GLN B 1 332 ? 4.953 28.734 22.391 1 96.75 332 GLN B N 1
ATOM 5778 C CA . GLN B 1 332 ? 5 29.797 23.391 1 96.75 332 GLN B CA 1
ATOM 5779 C C . GLN B 1 332 ? 6.414 30.359 23.531 1 96.75 332 GLN B C 1
ATOM 5781 O O . GLN B 1 332 ? 6.609 31.578 23.594 1 96.75 332 GLN B O 1
ATOM 5786 N N . GLU B 1 333 ? 7.309 29.438 23.625 1 97.81 333 GLU B N 1
ATOM 5787 C CA . GLU B 1 333 ? 8.695 29.859 23.781 1 97.81 333 GLU B CA 1
ATOM 5788 C C . GLU B 1 333 ? 9.18 30.641 22.562 1 97.81 333 GLU B C 1
ATOM 5790 O O . GLU B 1 333 ? 9.883 31.641 22.688 1 97.81 333 GLU B O 1
ATOM 5795 N N . LEU B 1 334 ? 8.906 30.141 21.359 1 97.62 334 LEU B N 1
ATOM 5796 C CA . LEU B 1 334 ? 9.281 30.859 20.156 1 97.62 334 LEU B CA 1
ATOM 5797 C C . LEU B 1 334 ? 8.672 32.25 20.125 1 97.62 334 LEU B C 1
ATOM 5799 O O . LEU B 1 334 ? 9.344 33.219 19.781 1 97.62 334 LEU B O 1
ATOM 5803 N N . TYR B 1 335 ? 7.383 32.344 20.484 1 97.75 335 TYR B N 1
ATOM 5804 C CA . TYR B 1 335 ? 6.699 33.625 20.562 1 97.75 335 TYR B CA 1
ATOM 5805 C C . TYR B 1 335 ? 7.406 34.562 21.547 1 97.75 335 TYR B C 1
ATOM 5807 O O . TYR B 1 335 ? 7.668 35.719 21.219 1 97.75 335 TYR B O 1
ATOM 5815 N N . ARG B 1 336 ? 7.719 34.062 22.703 1 98.25 336 ARG B N 1
ATOM 5816 C CA . ARG B 1 336 ? 8.406 34.844 23.719 1 98.25 336 ARG B CA 1
ATOM 5817 C C . ARG B 1 336 ? 9.758 35.344 23.203 1 98.25 336 ARG B C 1
ATOM 5819 O O . ARG B 1 336 ? 10.094 36.531 23.375 1 98.25 336 ARG B O 1
ATOM 5826 N N . LEU B 1 337 ? 10.516 34.438 22.594 1 98.31 337 LEU B N 1
ATOM 5827 C CA . LEU B 1 337 ? 11.836 34.812 22.094 1 98.31 337 LEU B CA 1
ATOM 5828 C C . LEU B 1 337 ? 11.734 35.906 21.031 1 98.31 337 LEU B C 1
ATOM 5830 O O . LEU B 1 337 ? 12.5 36.875 21.047 1 98.31 337 LEU B O 1
ATOM 5834 N N . LEU B 1 338 ? 10.812 35.781 20.109 1 98.12 338 LEU B N 1
ATOM 5835 C CA . LEU B 1 338 ? 10.688 36.719 19 1 98.12 338 LEU B CA 1
ATOM 5836 C C . LEU B 1 338 ? 10.164 38.062 19.469 1 98.12 338 LEU B C 1
ATOM 5838 O O . LEU B 1 338 ? 10.594 39.125 18.984 1 98.12 338 LEU B O 1
ATOM 5842 N N . THR B 1 339 ? 9.219 38.062 20.438 1 98.12 339 THR B N 1
ATOM 5843 C CA . THR B 1 339 ? 8.523 39.312 20.797 1 98.12 339 THR B CA 1
ATOM 5844 C C . THR B 1 339 ? 9.203 39.969 21.984 1 98.12 339 THR B C 1
ATOM 5846 O O . THR B 1 339 ? 9.422 41.188 21.984 1 98.12 339 THR B O 1
ATOM 5849 N N . GLU B 1 340 ? 9.57 39.25 22.953 1 97.75 340 GLU B N 1
ATOM 5850 C CA . GLU B 1 340 ? 10.062 39.844 24.203 1 97.75 340 GLU B CA 1
ATOM 5851 C C . GLU B 1 340 ? 11.586 39.969 24.188 1 97.75 340 GLU B C 1
ATOM 5853 O O . GLU B 1 340 ? 12.141 41 24.562 1 97.75 340 GLU B O 1
ATOM 5858 N N . LYS B 1 341 ? 12.234 38.938 23.828 1 97.88 341 LYS B N 1
ATOM 5859 C CA . LYS B 1 341 ? 13.688 38.906 23.906 1 97.88 341 LYS B CA 1
ATOM 5860 C C . LYS B 1 341 ? 14.32 39.656 22.734 1 97.88 341 LYS B C 1
ATOM 5862 O O . LYS B 1 341 ? 15.164 40.531 22.922 1 97.88 341 LYS B O 1
ATOM 5867 N N . LEU B 1 342 ? 13.891 39.312 21.547 1 98 342 LEU B N 1
ATOM 5868 C CA . LEU B 1 342 ? 14.562 39.812 20.359 1 98 342 LEU B CA 1
ATOM 5869 C C . LEU B 1 342 ? 13.844 41.031 19.812 1 98 342 LEU B C 1
ATOM 5871 O O . LEU B 1 342 ? 14.453 41.875 19.125 1 98 342 LEU B O 1
ATOM 5875 N N . GLY B 1 343 ? 12.586 41.125 20.094 1 97.94 343 GLY B N 1
ATOM 5876 C CA . GLY B 1 343 ? 11.805 42.219 19.531 1 97.94 343 GLY B CA 1
ATOM 5877 C C . GLY B 1 343 ? 11.75 42.188 18.016 1 97.94 343 GLY B C 1
ATOM 5878 O O . GLY B 1 343 ? 11.914 43.219 17.359 1 97.94 343 GLY B O 1
ATOM 5879 N N . THR B 1 344 ? 11.641 41.031 17.484 1 97.44 344 THR B N 1
ATOM 5880 C CA . THR B 1 344 ? 11.609 40.844 16.047 1 97.44 344 THR B CA 1
ATOM 5881 C C . THR B 1 344 ? 10.453 41.656 15.43 1 97.44 344 THR B C 1
ATOM 5883 O O . THR B 1 344 ? 9.328 41.594 15.914 1 97.44 344 THR B O 1
ATOM 5886 N N . PRO B 1 345 ? 10.664 42.375 14.305 1 96.38 345 PRO B N 1
ATOM 5887 C CA . PRO B 1 345 ? 9.609 43.188 13.68 1 96.38 345 PRO B CA 1
ATOM 5888 C C . PRO B 1 345 ? 8.422 42.344 13.219 1 96.38 345 PRO B C 1
ATOM 5890 O O . PRO B 1 345 ? 8.609 41.219 12.719 1 96.38 345 PRO B O 1
ATOM 5893 N N . GLY B 1 346 ? 7.234 43 13.336 1 91.75 346 GLY B N 1
ATOM 5894 C CA . GLY B 1 346 ? 6.027 42.344 12.852 1 91.75 346 GLY B CA 1
ATOM 5895 C C . GLY B 1 346 ? 5.18 41.75 13.961 1 91.75 346 GLY B C 1
ATOM 5896 O O . GLY B 1 346 ? 5.539 41.844 15.141 1 91.75 346 GLY B O 1
ATOM 5897 N N . ASN B 1 347 ? 4.047 41.219 13.594 1 92.56 347 ASN B N 1
ATOM 5898 C CA . ASN B 1 347 ? 3.148 40.531 14.5 1 92.56 347 ASN B CA 1
ATOM 5899 C C . ASN B 1 347 ? 3.389 39.031 14.453 1 92.56 347 ASN B C 1
ATOM 5901 O O . ASN B 1 347 ? 3.428 38.406 13.383 1 92.56 347 ASN B O 1
ATOM 5905 N N . TRP B 1 348 ? 3.627 38.469 15.602 1 95.38 348 TRP B N 1
ATOM 5906 C CA . TRP B 1 348 ? 3.971 37.031 15.68 1 95.38 348 TRP B CA 1
ATOM 5907 C C . TRP B 1 348 ? 2.902 36.25 16.438 1 95.38 348 TRP B C 1
ATOM 5909 O O . TRP B 1 348 ? 3.135 35.125 16.859 1 95.38 348 TRP B O 1
ATOM 5919 N N . ASP B 1 349 ? 1.706 36.812 16.594 1 94.56 349 ASP B N 1
ATOM 5920 C CA . ASP B 1 349 ? 0.592 36.188 17.297 1 94.56 349 ASP B CA 1
ATOM 5921 C C . ASP B 1 349 ? 0.194 34.875 16.641 1 94.56 349 ASP B C 1
ATOM 5923 O O . ASP B 1 349 ? -0.256 33.938 17.312 1 94.56 349 ASP B O 1
ATOM 5927 N N . HIS B 1 350 ? 0.408 34.812 15.336 1 93.25 350 HIS B N 1
ATOM 5928 C CA . HIS B 1 350 ? 0.011 33.625 14.586 1 93.25 350 HIS B CA 1
ATOM 5929 C C . HIS B 1 350 ? 0.737 32.375 15.102 1 93.25 350 HIS B C 1
ATOM 5931 O O . HIS B 1 350 ? 0.219 31.25 15 1 93.25 350 HIS B O 1
ATOM 5937 N N . ILE B 1 351 ? 1.918 32.531 15.688 1 94 351 ILE B N 1
ATOM 5938 C CA . ILE B 1 351 ? 2.705 31.391 16.188 1 94 351 ILE B CA 1
ATOM 5939 C C . ILE B 1 351 ? 1.936 30.688 17.297 1 94 351 ILE B C 1
ATOM 5941 O O . ILE B 1 351 ? 1.979 29.453 17.391 1 94 351 ILE B O 1
ATOM 5945 N N . ILE B 1 352 ? 1.222 31.406 18.094 1 92.88 352 ILE B N 1
ATOM 5946 C CA . ILE B 1 352 ? 0.51 30.812 19.219 1 92.88 352 ILE B CA 1
ATOM 5947 C C . ILE B 1 352 ? -0.93 30.5 18.812 1 92.88 352 ILE B C 1
ATOM 5949 O O . ILE B 1 352 ? -1.578 29.641 19.406 1 92.88 352 ILE B O 1
ATOM 5953 N N . ASP B 1 353 ? -1.42 31.219 17.766 1 91.06 353 ASP B N 1
ATOM 5954 C CA . ASP B 1 353 ? -2.791 31.016 17.312 1 91.06 353 ASP B CA 1
ATOM 5955 C C . ASP B 1 353 ? -2.906 29.75 16.469 1 91.06 353 ASP B C 1
ATOM 5957 O O . ASP B 1 353 ? -3.949 29.094 16.469 1 91.06 353 ASP B O 1
ATOM 5961 N N . GLN B 1 354 ? -1.886 29.484 15.719 1 90.88 354 GLN B N 1
ATOM 5962 C CA . GLN B 1 354 ? -1.854 28.281 14.898 1 90.88 354 GLN B CA 1
ATOM 5963 C C . GLN B 1 354 ? -1.728 27.031 15.766 1 90.88 354 GLN B C 1
ATOM 5965 O O . GLN B 1 354 ? -1.289 27.109 16.922 1 90.88 354 GLN B O 1
ATOM 5970 N N . ILE B 1 355 ? -2.203 25.922 15.242 1 88.19 355 ILE B N 1
ATOM 5971 C CA . ILE B 1 355 ? -2.191 24.703 16.047 1 88.19 355 ILE B CA 1
ATOM 5972 C C . ILE B 1 355 ? -1.601 23.562 15.234 1 88.19 355 ILE B C 1
ATOM 5974 O O . ILE B 1 355 ? -1.566 23.625 14 1 88.19 355 ILE B O 1
ATOM 5978 N N . GLY B 1 356 ? -1.207 22.594 15.992 1 87.94 356 GLY B N 1
ATOM 5979 C CA . GLY B 1 356 ? -0.723 21.375 15.344 1 87.94 356 GLY B CA 1
ATOM 5980 C C . GLY B 1 356 ? 0.769 21.406 15.07 1 87.94 356 GLY B C 1
ATOM 5981 O O . GLY B 1 356 ? 1.486 22.266 15.594 1 87.94 356 GLY B O 1
ATOM 5982 N N . MET B 1 357 ? 1.165 20.453 14.266 1 87.94 357 MET B N 1
ATOM 5983 C CA . MET B 1 357 ? 2.582 20.156 14.07 1 87.94 357 MET B CA 1
ATOM 5984 C C . MET B 1 357 ? 3.242 21.219 13.195 1 87.94 357 MET B C 1
ATOM 5986 O O . MET B 1 357 ? 4.434 21.5 13.344 1 87.94 357 MET B O 1
ATOM 5990 N N . PHE B 1 358 ? 2.502 21.828 12.344 1 91.44 358 PHE B N 1
ATOM 5991 C CA . PHE B 1 358 ? 3.1 22.719 11.367 1 91.44 358 PHE B CA 1
ATOM 5992 C C . PHE B 1 358 ? 2.678 24.156 11.625 1 91.44 358 PHE B C 1
ATOM 5994 O O . PHE B 1 358 ? 1.605 24.406 12.18 1 91.44 358 PHE B O 1
ATOM 6001 N N . SER B 1 359 ? 3.617 25.016 11.328 1 91.94 359 SER B N 1
ATOM 6002 C CA . SER B 1 359 ? 3.369 26.453 11.422 1 91.94 359 SER B CA 1
ATOM 6003 C C . SER B 1 359 ? 3.859 27.172 10.172 1 91.94 359 SER B C 1
ATOM 6005 O O . SER B 1 359 ? 4.922 26.844 9.633 1 91.94 359 SER B O 1
ATOM 6007 N N . PHE B 1 360 ? 3.037 27.969 9.758 1 92 360 PHE B N 1
ATOM 6008 C CA . PHE B 1 360 ? 3.486 28.906 8.727 1 92 360 PHE B CA 1
ATOM 6009 C C . PHE B 1 360 ? 4.117 30.141 9.359 1 92 360 PHE B C 1
ATOM 6011 O O . PHE B 1 360 ? 3.492 30.812 10.18 1 92 360 PHE B O 1
ATOM 6018 N N . THR B 1 361 ? 5.348 30.484 8.992 1 91.12 361 THR B N 1
ATOM 6019 C CA . THR B 1 361 ? 6.094 31.562 9.641 1 91.12 361 THR B CA 1
ATOM 6020 C C . THR B 1 361 ? 5.707 32.906 9.055 1 91.12 361 THR B C 1
ATOM 6022 O O . THR B 1 361 ? 5.918 33.969 9.68 1 91.12 361 THR B O 1
ATOM 6025 N N . GLY B 1 362 ? 5.266 32.906 7.84 1 89.06 362 GLY B N 1
ATOM 6026 C CA . GLY B 1 362 ? 4.906 34.125 7.18 1 89.06 362 GLY B CA 1
ATOM 6027 C C . GLY B 1 362 ? 6.066 34.781 6.438 1 89.06 362 GLY B C 1
ATOM 6028 O O . GLY B 1 362 ? 5.895 35.781 5.766 1 89.06 362 GLY B O 1
ATOM 6029 N N . ILE B 1 363 ? 7.18 34.125 6.523 1 93.56 363 ILE B N 1
ATOM 6030 C CA . ILE B 1 363 ? 8.336 34.688 5.844 1 93.56 363 ILE B CA 1
ATOM 6031 C C . ILE B 1 363 ? 8.258 34.406 4.352 1 93.56 363 ILE B C 1
ATOM 6033 O O . ILE B 1 363 ? 7.52 33.5 3.93 1 93.56 363 ILE B O 1
ATOM 6037 N N . SER B 1 364 ? 8.938 35.125 3.549 1 93.31 364 SER B N 1
ATOM 6038 C CA . SER B 1 364 ? 8.938 35 2.098 1 93.31 364 SER B CA 1
ATOM 6039 C C . SER B 1 364 ? 9.797 33.812 1.658 1 93.31 364 SER B C 1
ATOM 6041 O O . SER B 1 364 ? 10.617 33.312 2.432 1 93.31 364 SER B O 1
ATOM 6043 N N . PRO B 1 365 ? 9.555 33.406 0.434 1 94.88 365 PRO B N 1
ATOM 6044 C CA . PRO B 1 365 ? 10.414 32.344 -0.098 1 94.88 365 PRO B CA 1
ATOM 6045 C C . PRO B 1 365 ? 11.898 32.688 -0.067 1 94.88 365 PRO B C 1
ATOM 6047 O O . PRO B 1 365 ? 12.742 31.844 0.217 1 94.88 365 PRO B O 1
ATOM 6050 N N . ALA B 1 366 ? 12.188 33.969 -0.376 1 96.69 366 ALA B N 1
ATOM 6051 C CA . ALA B 1 366 ? 13.57 34.406 -0.334 1 96.69 366 ALA B CA 1
ATOM 6052 C C . ALA B 1 366 ? 14.141 34.312 1.078 1 96.69 366 ALA B C 1
ATOM 6054 O O . ALA B 1 366 ? 15.297 33.938 1.262 1 96.69 366 ALA B O 1
ATOM 6055 N N . GLN B 1 367 ? 13.391 34.656 2.016 1 97.06 367 GLN B N 1
ATOM 6056 C CA . GLN B 1 367 ? 13.805 34.562 3.41 1 97.06 367 GLN B CA 1
ATOM 6057 C C . GLN B 1 367 ? 13.992 33.125 3.824 1 97.06 367 GLN B C 1
ATOM 6059 O O . GLN B 1 367 ? 14.945 32.781 4.535 1 97.06 367 GLN B O 1
ATOM 6064 N N . SER B 1 368 ? 13.078 32.312 3.4 1 96.69 368 SER B N 1
ATOM 6065 C CA . SER B 1 368 ? 13.203 30.875 3.668 1 96.69 368 SER B CA 1
ATOM 6066 C C . SER B 1 368 ? 14.5 30.312 3.088 1 96.69 368 SER B C 1
ATOM 6068 O O . SER B 1 368 ? 15.195 29.531 3.748 1 96.69 368 SER B O 1
ATOM 6070 N N . GLN B 1 369 ? 14.758 30.703 1.895 1 96.56 369 GLN B N 1
ATOM 6071 C CA . GLN B 1 369 ? 15.977 30.25 1.233 1 96.56 369 GLN B CA 1
ATOM 6072 C C . GLN B 1 369 ? 17.219 30.719 1.994 1 96.56 369 GLN B C 1
ATOM 6074 O O . GLN B 1 369 ? 18.188 29.969 2.133 1 96.56 369 GLN B O 1
ATOM 6079 N N . ALA B 1 370 ? 17.203 31.906 2.426 1 97.56 370 ALA B N 1
ATOM 6080 C CA . ALA B 1 370 ? 18.328 32.438 3.191 1 97.56 370 ALA B CA 1
ATOM 6081 C C . ALA B 1 370 ? 18.547 31.641 4.473 1 97.56 370 ALA B C 1
ATOM 6083 O O . ALA B 1 370 ? 19.688 31.422 4.879 1 97.56 370 ALA B O 1
ATOM 6084 N N . LEU B 1 371 ? 17.5 31.297 5.168 1 98.12 371 LEU B N 1
ATOM 6085 C CA . LEU B 1 371 ? 17.609 30.5 6.383 1 98.12 371 LEU B CA 1
ATOM 6086 C C . LEU B 1 371 ? 18.312 29.172 6.098 1 98.12 371 LEU B C 1
ATOM 6088 O O . LEU B 1 371 ? 19.156 28.734 6.879 1 98.12 371 LEU B O 1
ATOM 6092 N N . VAL B 1 372 ? 17.938 28.531 4.965 1 97.19 372 VAL B N 1
ATOM 6093 C CA . VAL B 1 372 ? 18.516 27.25 4.605 1 97.19 372 VAL B CA 1
ATOM 6094 C C . VAL B 1 372 ? 20 27.422 4.25 1 97.19 372 VAL B C 1
ATOM 6096 O O . VAL B 1 372 ? 20.859 26.703 4.762 1 97.19 372 VAL B O 1
ATOM 6099 N N . GLU B 1 373 ? 20.312 28.422 3.521 1 96.69 373 GLU B N 1
ATOM 6100 C CA . GLU B 1 373 ? 21.641 28.578 2.934 1 96.69 373 GLU B CA 1
ATOM 6101 C C . GLU B 1 373 ? 22.625 29.188 3.932 1 96.69 373 GLU B C 1
ATOM 6103 O O . GLU B 1 373 ? 23.781 28.797 3.979 1 96.69 373 GLU B O 1
ATOM 6108 N N . LYS B 1 374 ? 22.141 30.125 4.664 1 97.62 374 LYS B N 1
ATOM 6109 C CA . LYS B 1 374 ? 23.062 30.891 5.484 1 97.62 374 LYS B CA 1
ATOM 6110 C C . LYS B 1 374 ? 23.016 30.453 6.941 1 97.62 374 LYS B C 1
ATOM 6112 O O . LYS B 1 374 ? 24 30.547 7.664 1 97.62 374 LYS B O 1
ATOM 6117 N N . ALA B 1 375 ? 21.891 30.016 7.348 1 98 375 ALA B N 1
ATOM 6118 C CA . ALA B 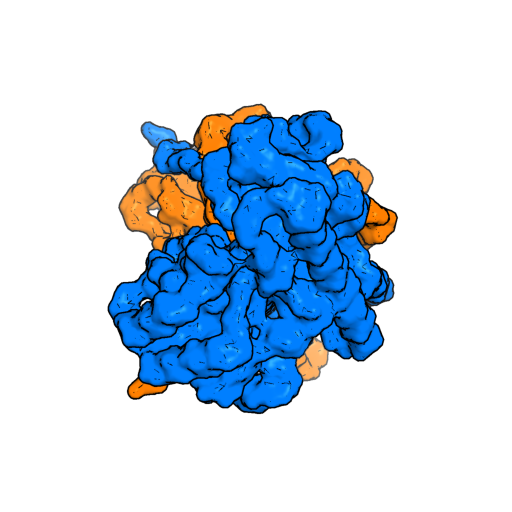1 375 ? 21.75 29.656 8.758 1 98 375 ALA B CA 1
ATOM 6119 C C . ALA B 1 375 ? 21.625 28.141 8.93 1 98 375 ALA B C 1
ATOM 6121 O O . ALA B 1 375 ? 21.625 27.641 10.062 1 98 375 ALA B O 1
ATOM 6122 N N . HIS B 1 376 ? 21.484 27.344 7.891 1 98.12 376 HIS B N 1
ATOM 6123 C CA . HIS B 1 376 ? 21.375 25.891 7.934 1 98.12 376 HIS B CA 1
ATOM 6124 C C . HIS B 1 376 ? 20.141 25.453 8.703 1 98.12 376 HIS B C 1
ATOM 6126 O O . HIS B 1 376 ? 20.203 24.516 9.516 1 98.12 376 HIS B O 1
ATOM 6132 N N . VAL B 1 377 ? 19.125 26.297 8.602 1 97.88 377 VAL B N 1
ATOM 6133 C CA . VAL B 1 377 ? 17.797 25.922 9.086 1 97.88 377 VAL B CA 1
ATOM 6134 C C . VAL B 1 377 ? 16.938 25.438 7.93 1 97.88 377 VAL B C 1
ATOM 6136 O O . VAL B 1 377 ? 16.469 26.234 7.109 1 97.88 377 VAL B O 1
ATOM 6139 N N . TYR B 1 378 ? 16.719 24.188 7.918 1 96.75 378 TYR B N 1
ATOM 6140 C CA . TYR B 1 378 ? 16.047 23.562 6.777 1 96.75 378 TYR B CA 1
ATOM 6141 C C . TYR B 1 378 ? 14.539 23.594 6.941 1 96.75 378 TYR B C 1
ATOM 6143 O O . TYR B 1 378 ? 13.984 22.938 7.832 1 96.75 378 TYR B O 1
ATOM 6151 N N . LEU B 1 379 ? 13.867 24.328 6.129 1 95.94 379 LEU B N 1
ATOM 6152 C CA . LEU B 1 379 ? 12.422 24.484 6.078 1 95.94 379 LEU B CA 1
ATOM 6153 C C . LEU B 1 379 ? 11.938 24.609 4.637 1 95.94 379 LEU B C 1
ATOM 6155 O O . LEU B 1 379 ? 12.734 24.812 3.725 1 95.94 379 LEU B O 1
ATOM 6159 N N . THR B 1 380 ? 10.672 24.438 4.445 1 92.94 380 THR B N 1
ATOM 6160 C CA . THR B 1 380 ? 10.141 24.5 3.088 1 92.94 380 THR B CA 1
ATOM 6161 C C . THR B 1 380 ? 10.148 25.922 2.561 1 92.94 380 THR B C 1
ATOM 6163 O O . THR B 1 380 ? 10.125 26.875 3.342 1 92.94 380 THR B O 1
ATOM 6166 N N . GLY B 1 381 ? 10.141 26.016 1.267 1 91.75 381 GLY B N 1
ATOM 6167 C CA . GLY B 1 381 ? 10.289 27.312 0.604 1 91.75 381 GLY B CA 1
ATOM 6168 C C . GLY B 1 381 ? 9.156 28.266 0.905 1 91.75 381 GLY B C 1
ATOM 6169 O O . GLY B 1 381 ? 9.336 29.484 0.857 1 91.75 381 GLY B O 1
ATOM 6170 N N . ASN B 1 382 ? 8.039 27.734 1.296 1 90.12 382 ASN B N 1
ATOM 6171 C CA . ASN B 1 382 ? 6.883 28.594 1.542 1 90.12 382 ASN B CA 1
ATOM 6172 C C . ASN B 1 382 ? 6.824 29.047 2.996 1 90.12 382 ASN B C 1
ATOM 6174 O O . ASN B 1 382 ? 5.809 29.594 3.439 1 90.12 382 ASN B O 1
ATOM 6178 N N . GLY B 1 383 ? 7.824 28.719 3.723 1 91.81 383 GLY B N 1
ATOM 6179 C CA . GLY B 1 383 ? 7.926 29.234 5.082 1 91.81 383 GLY B CA 1
ATOM 6180 C C . GLY B 1 383 ? 7.289 28.328 6.109 1 91.81 383 GLY B C 1
ATOM 6181 O O . GLY B 1 383 ? 7.152 28.688 7.277 1 91.81 383 GLY B O 1
ATOM 6182 N N . ARG B 1 384 ? 6.875 27.062 5.719 1 93.62 384 ARG B N 1
ATOM 6183 C CA . ARG B 1 384 ? 6.332 26.094 6.66 1 93.62 384 ARG B CA 1
ATOM 6184 C C . ARG B 1 384 ? 7.438 25.469 7.5 1 93.62 384 ARG B C 1
ATOM 6186 O O . ARG B 1 384 ? 8.484 25.078 6.969 1 93.62 384 ARG B O 1
ATOM 6193 N N . ILE B 1 385 ? 7.234 25.469 8.75 1 95 385 ILE B N 1
ATOM 6194 C CA . ILE B 1 385 ? 8.156 24.766 9.633 1 95 385 ILE B CA 1
ATOM 6195 C C . ILE B 1 385 ? 7.402 23.703 10.438 1 95 385 ILE B C 1
ATOM 6197 O O . ILE B 1 385 ? 6.199 23.844 10.672 1 95 385 ILE B O 1
ATOM 6201 N N . SER B 1 386 ? 8.078 22.656 10.789 1 93.62 386 SER B N 1
ATOM 6202 C CA . SER B 1 386 ? 7.57 21.688 11.75 1 93.62 386 SER B CA 1
ATOM 6203 C C . SER B 1 386 ? 7.93 22.078 13.18 1 93.62 386 SER B C 1
ATOM 6205 O O . SER B 1 386 ? 9.102 22.062 13.555 1 93.62 386 SER B O 1
ATOM 6207 N N . MET B 1 387 ? 6.969 22.406 13.977 1 93.31 387 MET B N 1
ATOM 6208 C CA . MET B 1 387 ? 7.191 22.766 15.375 1 93.31 387 MET B CA 1
ATOM 6209 C C . MET B 1 387 ? 7.797 21.594 16.141 1 93.31 387 MET B C 1
ATOM 6211 O O . MET B 1 387 ? 8.516 21.797 17.125 1 93.31 387 MET B O 1
ATOM 6215 N N . ALA B 1 388 ? 7.547 20.406 15.633 1 91.5 388 ALA B N 1
ATOM 6216 C CA . ALA B 1 388 ? 8.039 19.188 16.281 1 91.5 388 ALA B CA 1
ATOM 6217 C C . ALA B 1 388 ? 9.555 19.094 16.188 1 91.5 388 ALA B C 1
ATOM 6219 O O . ALA B 1 388 ? 10.188 18.344 16.953 1 91.5 388 ALA B O 1
ATOM 6220 N N . GLY B 1 389 ? 10.133 19.812 15.281 1 93.31 389 GLY B N 1
ATOM 6221 C CA . GLY B 1 389 ? 11.578 19.812 15.117 1 93.31 389 GLY B CA 1
ATOM 6222 C C . GLY B 1 389 ? 12.289 20.75 16.062 1 93.31 389 GLY B C 1
ATOM 6223 O O . GLY B 1 389 ? 13.508 20.688 16.219 1 93.31 389 GLY B O 1
ATOM 6224 N N . LEU B 1 390 ? 11.562 21.609 16.703 1 95.62 390 LEU B N 1
ATOM 6225 C CA . LEU B 1 390 ? 12.141 22.547 17.672 1 95.62 390 LEU B CA 1
ATOM 6226 C C . LEU B 1 390 ? 12.281 21.906 19.047 1 95.62 390 LEU B C 1
ATOM 6228 O O . LEU B 1 390 ? 11.492 21.016 19.406 1 95.62 390 LEU B O 1
ATOM 6232 N N . ASN B 1 391 ? 13.227 22.266 19.75 1 95.12 391 ASN B N 1
ATOM 6233 C CA . ASN B 1 391 ? 13.484 21.812 21.109 1 95.12 391 ASN B CA 1
ATOM 6234 C C . ASN B 1 391 ? 14.281 22.844 21.906 1 95.12 391 ASN B C 1
ATOM 6236 O O . ASN B 1 391 ? 14.602 23.906 21.406 1 95.12 391 ASN B O 1
ATOM 6240 N N . SER B 1 392 ? 14.586 22.5 23.125 1 95.75 392 SER B N 1
ATOM 6241 C CA . SER B 1 392 ? 15.195 23.469 24.047 1 95.75 392 SER B CA 1
ATOM 6242 C C . SER B 1 392 ? 16.609 23.828 23.609 1 95.75 392 SER B C 1
ATOM 6244 O O . SER B 1 392 ? 17.141 24.859 24 1 95.75 392 SER B O 1
ATOM 6246 N N . ASN B 1 393 ? 17.172 23.031 22.75 1 95.75 393 ASN B N 1
ATOM 6247 C CA . ASN B 1 393 ? 18.562 23.234 22.375 1 95.75 393 ASN B CA 1
ATOM 6248 C C . ASN B 1 393 ? 18.672 24.047 21.078 1 95.75 393 ASN B C 1
ATOM 6250 O O . ASN B 1 393 ? 19.734 24.609 20.781 1 95.75 393 ASN B O 1
ATOM 6254 N N . ASN B 1 394 ? 17.641 24.047 20.312 1 97 394 ASN B N 1
ATOM 6255 C CA . ASN B 1 394 ? 17.797 24.656 19 1 97 394 ASN B CA 1
ATOM 6256 C C . ASN B 1 394 ? 16.844 25.844 18.812 1 97 394 ASN B C 1
ATOM 6258 O O . ASN B 1 394 ? 17.016 26.641 17.891 1 97 394 ASN B O 1
ATOM 6262 N N . ILE B 1 395 ? 15.898 26.078 19.703 1 97.81 395 ILE B N 1
ATOM 6263 C CA . ILE B 1 395 ? 14.828 27.047 19.484 1 97.81 395 ILE B CA 1
ATOM 6264 C C . ILE B 1 395 ? 15.406 28.453 19.516 1 97.81 395 ILE B C 1
ATOM 6266 O O . ILE B 1 395 ? 14.945 29.344 18.797 1 97.81 395 ILE B O 1
ATOM 6270 N N . GLU B 1 396 ? 16.344 28.703 20.344 1 98.06 396 GLU B N 1
ATOM 6271 C CA . GLU B 1 396 ? 16.953 30.031 20.406 1 98.06 396 GLU B CA 1
ATOM 6272 C C . GLU B 1 396 ? 17.703 30.344 19.109 1 98.06 396 GLU B C 1
ATOM 6274 O O . GLU B 1 396 ? 17.625 31.469 18.609 1 98.06 396 GLU B O 1
ATOM 6279 N N . TYR B 1 397 ? 18.453 29.375 18.688 1 98.12 397 TYR B N 1
ATOM 6280 C CA . TYR B 1 397 ? 19.172 29.547 17.422 1 98.12 397 TYR B CA 1
ATOM 6281 C C . TYR B 1 397 ? 18.188 29.859 16.297 1 98.12 397 TYR B C 1
ATOM 6283 O O . TYR B 1 397 ? 18.422 30.75 15.477 1 98.12 397 TYR B O 1
ATOM 6291 N N . PHE B 1 398 ? 17.141 29.109 16.219 1 98 398 PHE B N 1
ATOM 6292 C CA . PHE B 1 398 ? 16.125 29.344 15.195 1 98 398 PHE B CA 1
ATOM 6293 C C . PHE B 1 398 ? 15.539 30.734 15.32 1 98 398 PHE B C 1
ATOM 6295 O O . PHE B 1 398 ? 15.438 31.469 14.336 1 98 398 PHE B O 1
ATOM 6302 N N . ALA B 1 399 ? 15.156 31.094 16.547 1 98.38 399 ALA B N 1
ATOM 6303 C CA . ALA B 1 399 ? 14.547 32.406 16.781 1 98.38 399 ALA B CA 1
ATOM 6304 C C . ALA B 1 399 ? 15.484 33.531 16.344 1 98.38 399 ALA B C 1
ATOM 6306 O O . ALA B 1 399 ? 15.055 34.5 15.695 1 98.38 399 ALA B O 1
ATOM 6307 N N . GLU B 1 400 ? 16.703 33.406 16.672 1 98.38 400 GLU B N 1
ATOM 6308 C CA . GLU B 1 400 ? 17.703 34.406 16.297 1 98.38 400 GLU B CA 1
ATOM 6309 C C . GLU B 1 400 ? 17.875 34.469 14.781 1 98.38 400 GLU B C 1
ATOM 6311 O O . GLU B 1 400 ? 17.984 35.562 14.211 1 98.38 400 GLU B O 1
ATOM 6316 N N . SER B 1 401 ? 17.953 33.281 14.18 1 98.38 401 SER B N 1
ATOM 6317 C CA . SER B 1 401 ? 18.094 33.25 12.727 1 98.38 401 SER B CA 1
ATOM 6318 C C . SER B 1 401 ? 16.875 33.844 12.031 1 98.38 401 SER B C 1
ATOM 6320 O O . SER B 1 401 ? 17.016 34.562 11.039 1 98.38 401 SER B O 1
ATOM 6322 N N . LEU B 1 402 ? 15.703 33.531 12.57 1 97.88 402 LEU B N 1
ATOM 6323 C CA . LEU B 1 402 ? 14.469 34.062 12.031 1 97.88 402 LEU B CA 1
ATOM 6324 C C . LEU B 1 402 ? 14.438 35.594 12.172 1 97.88 402 LEU B C 1
ATOM 6326 O O . LEU B 1 402 ? 14.031 36.312 11.25 1 97.88 402 LEU B O 1
ATOM 6330 N N . ASP B 1 403 ? 14.844 36.062 13.305 1 98.12 403 ASP B N 1
ATOM 6331 C CA . ASP B 1 403 ? 14.922 37.5 13.547 1 98.12 403 ASP B CA 1
ATOM 6332 C C . ASP B 1 403 ? 15.844 38.188 12.531 1 98.12 403 ASP B C 1
ATOM 6334 O O . ASP B 1 403 ? 15.484 39.219 11.945 1 98.12 403 ASP B O 1
ATOM 6338 N N . LYS B 1 404 ? 17 37.594 12.352 1 98.12 404 LYS B N 1
ATOM 6339 C CA . LYS B 1 404 ? 18 38.156 11.445 1 98.12 404 LYS B CA 1
ATOM 6340 C C . LYS B 1 404 ? 17.469 38.188 10.016 1 98.12 404 LYS B C 1
ATOM 6342 O O . LYS B 1 404 ? 17.703 39.156 9.289 1 98.12 404 LYS B O 1
ATOM 6347 N N . VAL B 1 405 ? 16.812 37.156 9.633 1 97.25 405 VAL B N 1
ATOM 6348 C CA . VAL B 1 405 ? 16.344 37.125 8.25 1 97.25 405 VAL B CA 1
ATOM 6349 C C . VAL B 1 405 ? 15.211 38.125 8.062 1 97.25 405 VAL B C 1
ATOM 6351 O O . VAL B 1 405 ? 15.062 38.719 6.984 1 97.25 405 VAL B O 1
ATOM 6354 N N . VAL B 1 406 ? 14.344 38.281 9.031 1 96.56 406 VAL B N 1
ATOM 6355 C CA . VAL B 1 406 ? 13.25 39.25 8.977 1 96.56 406 VAL B CA 1
ATOM 6356 C C . VAL B 1 406 ? 13.82 40.656 8.883 1 96.56 406 VAL B C 1
ATOM 6358 O O . VAL B 1 406 ? 13.281 41.5 8.164 1 96.56 406 VAL B O 1
ATOM 6361 N N . ARG B 1 407 ? 14.945 40.875 9.539 1 97.06 407 ARG B N 1
ATOM 6362 C CA . ARG B 1 407 ? 15.586 42.188 9.555 1 97.06 407 ARG B CA 1
ATOM 6363 C C . ARG B 1 407 ? 16.469 42.375 8.32 1 97.06 407 ARG B C 1
ATOM 6365 O O . ARG B 1 407 ? 16.891 43.5 8.023 1 97.06 407 ARG B O 1
ATOM 6372 N N . GLY B 1 408 ? 16.656 41.344 7.586 1 95.69 408 GLY B N 1
ATOM 6373 C CA . GLY B 1 408 ? 17.531 41.406 6.43 1 95.69 408 GLY B CA 1
ATOM 6374 C C . GLY B 1 408 ? 19 41.438 6.797 1 95.69 408 GLY B C 1
ATOM 6375 O O . GLY B 1 408 ? 19.828 41.938 6.043 1 95.69 408 GLY B O 1
ATOM 6376 N N . THR B 1 409 ? 19.297 40.844 7.914 1 94.94 409 THR B N 1
ATOM 6377 C CA . THR B 1 409 ? 20.672 40.938 8.391 1 94.94 409 THR B CA 1
ATOM 6378 C C . THR B 1 409 ? 21.312 39.531 8.422 1 94.94 409 THR B C 1
ATOM 6380 O O . THR B 1 409 ? 22.422 39.375 8.938 1 94.94 409 THR B O 1
ATOM 6383 N N . LEU B 1 410 ? 20.641 38.594 7.961 1 92.81 410 LEU B N 1
ATOM 6384 C CA . LEU B 1 410 ? 21.219 37.25 7.918 1 92.81 410 LEU B CA 1
ATOM 6385 C C . LEU B 1 410 ? 22.266 37.156 6.816 1 92.81 410 LEU B C 1
ATOM 6387 O O . LEU B 1 410 ? 22 37.531 5.668 1 92.81 410 LEU B O 1
#

Organism: Agaricus bisporus var. burnettii (strain JB137-S8 / ATCC MYA-4627 / FGSC 10392) (NCBI:txid597362)